Protein AF-A0AB38N114-F1 (afdb_monomer_lite)

pLDDT: mean 76.47, std 21.57, range [22.47, 98.81]

Radius of gyration: 36.11 Å; chains: 1; bounding box: 114×87×102 Å

InterPro domains:
  IPR003358 tRNA (guanine-N-7) methyltransferase, Trmb type [PF02390] (79-264)
  IPR003358 tRNA (guanine-N-7) methyltransferase, Trmb type [PS51625] (33-274)
  IPR003358 tRNA (guanine-N-7) methyltransferase, Trmb type [TIGR00091] (65-265)
  IPR011009 Protein kinase-like domain superfamily [SSF56112] (284-486)
  IPR025763 tRNA (guanine-N-7) methyltransferase catalytic subunit Trm8, eukaryote [MF_03055] (30-279)
  IPR029055 Nucleophile aminohydrolases, N-terminal [SSF56235] (538-1073)
  IPR029063 S-adenosyl-L-methionine-dependent methyltransferase superfamily [G3DSA:3.40.50.150] (59-272)
  IPR029063 S-adenosyl-L-methionine-dependent methyltransferase superfamily [SSF53335] (67-244)
  IPR043137 Gamma-glutamyltranspeptidase, small subunit, C-terminal domain [G3DSA:3.60.20.40] (862-1073)
  IPR043138 Gamma-glutamyltranspeptidase, large subunit [G3DSA:1.10.246.130] (760-859)
  IPR052896 Gamma-glutamyltransferase-like enzyme [PTHR43881] (535-1073)

Sequence (1075 aa):
MPPKRDAEEAALDNNNDTQKEASSLNKFGLPKKKFYRQRAHANPFSDHQLDVPLHPHHKDWAAHFPAYADELKSRTKGVEMADVGCGFGGLIVSLAPRFPNTLMLGMEIRPQVTQYVHDRITGLRNLAEKGETEMPAKLESQADGKGGYQNASVIRANAMKFLPNFFEKGQLKKIFFLFPDPHFKARKHKARIITQTLLSEYAYVLAPNAMLFNITDVPDLFSWMQMHLEKHPLFERIPDEELSEEDQVALSCVKSETEEGKKSSASSPVHITPKVIHIFPMTMSAVFLVELNQSKKAIVKLYDRRTAFSLRKTMIREIKTSNNKTREHDYRRFIETGFADTLNSTTYAGTSGEDEVFIHRACINLFNTELGAYEKLKILQGSSIPILYGVVTLRISETSQTRQRYFDIPGLMLEYVEGYNLLDASLFVQKEEVKRLTFESTRVLAQIGALGVHNRKPHPSQILIRHERPVFLDFAISRLRDDFESQEEWYDKTKSAEGTLESVLAEILARDEEMFNDDVTRTPVAKSFKDIRKYIPPLASQAGVKVLDMGGNAVDAAIAVSAALNVTEPCSTGIGGDMFLLYYSASDKKVHGLNGSGRSPSALTLEKAREIGLDGTEIPFDNINAVTVPGAPAGWCDAYDAFSSKKVSLKQVLEPAIRLARNGYPVHQITAEQWSRSEELIKNASPNAEEMLLDGRAPKEGEILYMPTLAQTFEEVAEHGKKGFYEGRIANEIVKLVQSRGGLLTLEDLSSHTSTFVEPMKYTYADEYVVHECPPNGQGLTALIALGILESCEKLEYLHFLIESLRLAFADTRYYVCDPSKTNFDFKQLLEREYLDSRARLIKKDAISKVRHGSPANSSDTVYFTVADEEGNVASFINSNYAGFGTGAVPKGCGFTLQNRGSNFTLEDNHPNVLDGNKRPYHTIIPAICTKKSTNELFMSWSVMGSFNQPQGQVQTLLNVLRGFTPQEALDAPRFCIGAKKPSKIVPHNTPILSKEAELESSLADSEINSEVNIEEGVNENTIKQLRKMGHDVRISRGLQREICGRGQIIKKTSKDVWSAGSDMRADGCAIAQI

Secondary structure (DSSP, 8-state):
-------------TTHHHHHHHHHB-TTSPBPGGGS---S---TTS-------SSGGG---TTT-GGGHHHHHTTS--EEEEEET-TTTHHHHHHTTTSTTSEEEEEES-HHHHHHHHHHHHHHHHHHHTT---SSS-----TTS--TTTTEEEEE--HHHHHHHHS-TT-EEEEEE-PPPS---GGGGGG-S--HHHHHHHHHHEEEEEEEEEEES-HHHHHHHHHHHHHSTTEEE--GGGS-HHHHHHHHHHHHHSHHHHHTTSS--EEE-EEE---PPP-SSEEEEEEEETTEEEEEEE--TTTHHHHHHHHHHHHTTS--THHHHHHHHHHTT--SS---TTS-----THHHHHHHHHHHHHHHHHHHHHHHTGGGBTTTB--EEEEEEEEEEEEETTEEEEEEEEEEEEE----EETTGGGGTS-HHHHHHHHHHHHHHHHHHHHTTEEESS--GGGEEE-SSS--EE--TTEEEPPTT--HHHHHHHHHHHHHHHHHHHHHHHHHTTS---------------TT--S----HHHHHHHHHHHTT--HHHHHHHHHHHHHHH-TTT--TTSEEEEEEEETTTTEEEEEEEPPPPPTT--HHHHHHTT--SSB--TTSGGG-PPP-HHHHHHHHHHHH--SSS-HHHHHHHHHHHHHH-EEPPHHHHHHHHHTHHHHHHH-TTGGGGSBTTBPPPTTPEE--HHHHHHHHHHHHHTHHHHHSHHHHHHHHHHHHHTT----HHHHHT---EEEPPEEEEETTTEEEEE--TTBTTHHHHHHHHHHTT-SSS-HHHHHHHHHHHHHHHHHHH-S-GGG----GGGGGSHHHHHHHHTT--SS--S--SS---------EEEEEE-TTS-EEEEEEE-SSTTTT----TTT--PPP-GGGGSB-STT-TTB--TT----B----EEEEETTT--EEEEEEEESGGGHHHHHHHHHHHHHTT--HHHHHHS--EEE-----S----S--PPPPTHHHHHSSSS------EEEEETTS-HHHHHHHHHTT-EEEEE-GGGGGGG-EEEEEEEEETTEEEEEE-TTSS-------

Structure (mmCIF, N/CA/C/O backbone):
data_AF-A0AB38N114-F1
#
_entry.id   AF-A0AB38N114-F1
#
loop_
_atom_site.group_PDB
_atom_site.id
_atom_site.type_symbol
_atom_site.label_atom_id
_atom_site.label_alt_id
_atom_site.label_comp_id
_atom_site.label_asym_id
_atom_site.label_entity_id
_atom_site.label_seq_id
_atom_site.pdbx_PDB_ins_code
_atom_site.Cartn_x
_atom_site.Cartn_y
_atom_site.Cartn_z
_atom_site.occupancy
_atom_site.B_iso_or_equiv
_atom_site.auth_seq_id
_atom_site.auth_comp_id
_atom_site.auth_asym_id
_atom_site.auth_atom_id
_atom_site.pdbx_PDB_model_num
ATOM 1 N N . MET A 1 1 ? -58.532 -4.132 -8.357 1.00 24.00 1 MET A N 1
ATOM 2 C CA . MET A 1 1 ? -58.916 -4.812 -9.613 1.00 24.00 1 MET A CA 1
ATOM 3 C C . MET A 1 1 ? -57.777 -4.676 -10.612 1.00 24.00 1 MET A C 1
ATOM 5 O O . MET A 1 1 ? -57.032 -3.711 -10.510 1.00 24.00 1 MET A O 1
ATOM 9 N N . PRO A 1 2 ? -57.574 -5.696 -11.447 1.00 27.75 2 PRO A N 1
ATOM 10 C CA . PRO A 1 2 ? -56.309 -6.419 -11.512 1.00 27.75 2 PRO A CA 1
ATOM 11 C C . PRO A 1 2 ? -55.810 -6.508 -12.985 1.00 27.75 2 PRO A C 1
ATOM 13 O O . PRO A 1 2 ? -56.364 -5.826 -13.846 1.00 27.75 2 PRO A O 1
ATOM 16 N N . PRO A 1 3 ? -54.752 -7.286 -13.281 1.00 58.31 3 PRO A N 1
ATOM 17 C CA . PRO A 1 3 ? -54.044 -7.325 -14.562 1.00 58.31 3 PRO A CA 1
ATOM 18 C C . PRO A 1 3 ? -54.649 -8.363 -15.524 1.00 58.31 3 PRO A C 1
ATOM 20 O O . PRO A 1 3 ? -55.499 -9.147 -15.101 1.00 58.31 3 PRO A O 1
ATOM 23 N N . LYS A 1 4 ? -54.157 -8.408 -16.775 1.00 29.84 4 LYS A N 1
ATOM 24 C CA . LYS A 1 4 ? -53.989 -9.589 -17.667 1.00 29.84 4 LYS A CA 1
ATOM 25 C C . LYS A 1 4 ? -53.618 -9.089 -19.077 1.00 29.84 4 LYS A C 1
ATOM 27 O O . LYS A 1 4 ? -54.271 -8.183 -19.569 1.00 29.84 4 LYS A O 1
ATOM 32 N N . ARG A 1 5 ? -52.460 -9.450 -19.636 1.00 28.80 5 ARG A N 1
ATOM 33 C CA . ARG A 1 5 ? -51.984 -10.757 -20.148 1.00 28.80 5 ARG A CA 1
ATOM 34 C C . ARG A 1 5 ? -52.236 -10.888 -21.652 1.00 28.80 5 ARG A C 1
ATOM 36 O O . ARG A 1 5 ? -53.380 -10.872 -22.079 1.00 28.80 5 ARG A O 1
ATOM 43 N N . ASP A 1 6 ? -51.113 -11.129 -22.319 1.00 30.61 6 ASP A N 1
ATOM 44 C CA . ASP A 1 6 ? -50.868 -12.171 -23.312 1.00 30.61 6 ASP A CA 1
ATOM 45 C C . ASP A 1 6 ? -51.424 -12.044 -24.734 1.00 30.61 6 ASP A C 1
ATOM 47 O O . ASP A 1 6 ? -52.612 -11.860 -24.965 1.00 30.61 6 ASP A O 1
ATOM 51 N N . ALA A 1 7 ? -50.483 -12.341 -25.636 1.00 25.73 7 ALA A N 1
ATOM 52 C CA . ALA A 1 7 ? -50.637 -12.984 -26.933 1.00 25.73 7 ALA A CA 1
ATOM 53 C C . ALA A 1 7 ? -51.236 -12.153 -28.073 1.00 25.73 7 ALA A C 1
ATOM 55 O O . ALA A 1 7 ? -52.444 -12.027 -28.205 1.00 25.73 7 ALA A O 1
ATOM 56 N N . GLU A 1 8 ? -50.360 -11.760 -28.999 1.00 27.73 8 GLU A N 1
ATOM 57 C CA . GLU A 1 8 ? -50.497 -12.266 -30.366 1.00 27.73 8 GLU A CA 1
ATOM 58 C C . GLU A 1 8 ? -49.109 -12.476 -30.994 1.00 27.73 8 GLU A C 1
ATOM 60 O O . GLU A 1 8 ? -48.331 -11.553 -31.236 1.00 27.73 8 GLU A O 1
ATOM 65 N N . GLU A 1 9 ? -48.794 -13.757 -31.156 1.00 29.95 9 GLU A N 1
ATOM 66 C CA . GLU A 1 9 ? -47.800 -14.314 -32.062 1.00 29.95 9 GLU A CA 1
ATOM 67 C C . GLU A 1 9 ? -48.211 -14.071 -33.522 1.00 29.95 9 GLU A C 1
ATOM 69 O O . GLU A 1 9 ? -49.387 -14.135 -33.859 1.00 29.95 9 GLU A O 1
ATOM 74 N N . ALA A 1 10 ? -47.191 -13.943 -34.375 1.00 28.83 10 ALA A N 1
ATOM 75 C CA . ALA A 1 10 ? -47.166 -14.374 -35.775 1.00 28.83 10 ALA A CA 1
ATOM 76 C C . ALA A 1 10 ? -48.145 -13.729 -36.783 1.00 28.83 10 ALA A C 1
ATOM 78 O O . ALA A 1 10 ? -49.294 -14.129 -36.906 1.00 28.83 10 ALA A O 1
ATOM 79 N N . ALA A 1 11 ? -47.604 -12.883 -37.670 1.00 25.59 11 ALA A N 1
ATOM 80 C CA . ALA A 1 11 ? -47.556 -13.156 -39.115 1.00 25.59 11 ALA A CA 1
ATOM 81 C C . ALA A 1 11 ? -46.899 -11.988 -39.875 1.00 25.59 11 ALA A C 1
ATOM 83 O O . ALA A 1 11 ? -47.382 -10.864 -39.853 1.00 25.59 11 ALA A O 1
ATOM 84 N N . LEU A 1 12 ? -45.783 -12.306 -40.538 1.00 33.16 12 LEU A N 1
ATOM 85 C CA . LEU A 1 12 ? -45.335 -11.799 -41.840 1.00 33.16 12 LEU A CA 1
ATOM 86 C C . LEU A 1 12 ? -45.860 -10.428 -42.301 1.00 33.16 12 LEU A C 1
ATOM 88 O O . LEU A 1 12 ? -46.968 -10.326 -42.818 1.00 33.16 12 LEU A O 1
ATOM 92 N N . ASP A 1 13 ? -44.952 -9.452 -42.354 1.00 29.91 13 ASP A N 1
ATOM 93 C CA . ASP A 1 13 ? -44.857 -8.625 -43.559 1.00 29.91 13 ASP A CA 1
ATOM 94 C C . ASP A 1 13 ? -43.386 -8.309 -43.889 1.00 29.91 13 ASP A C 1
ATOM 96 O O . ASP A 1 13 ? -42.882 -7.197 -43.731 1.00 29.91 13 ASP A O 1
ATOM 100 N N . ASN A 1 14 ? -42.676 -9.343 -44.362 1.00 33.91 14 ASN A N 1
ATOM 101 C CA . ASN A 1 14 ? -41.291 -9.304 -44.866 1.00 33.91 14 ASN A CA 1
ATOM 102 C C . ASN A 1 14 ? -41.121 -8.485 -46.170 1.00 33.91 14 ASN A C 1
ATOM 104 O O . ASN A 1 14 ? -40.111 -8.619 -46.856 1.00 33.91 14 ASN A O 1
ATOM 108 N N . ASN A 1 15 ? -42.089 -7.635 -46.524 1.00 33.19 15 ASN A N 1
ATOM 109 C CA . ASN A 1 15 ? -42.036 -6.788 -47.717 1.00 33.19 15 ASN A CA 1
ATOM 110 C C . ASN A 1 15 ? -41.808 -5.295 -47.421 1.00 33.19 15 ASN A C 1
ATOM 112 O O . ASN A 1 15 ? -41.497 -4.547 -48.349 1.00 33.19 15 ASN A O 1
ATOM 116 N N . ASN A 1 16 ? -41.923 -4.838 -46.163 1.00 33.78 16 ASN A N 1
ATOM 117 C CA . ASN A 1 16 ? -41.771 -3.412 -45.831 1.00 33.78 16 ASN A CA 1
ATOM 118 C C . ASN A 1 16 ? -40.340 -2.992 -45.438 1.00 33.78 16 ASN A C 1
ATOM 120 O O . ASN A 1 16 ? -39.956 -1.851 -45.712 1.00 33.78 16 ASN A O 1
ATOM 124 N N . ASP A 1 17 ? -39.527 -3.883 -44.860 1.00 40.41 17 ASP A N 1
ATOM 125 C CA . ASP A 1 17 ? -38.123 -3.565 -44.541 1.00 40.41 17 ASP A CA 1
ATOM 126 C C . ASP A 1 17 ? -37.229 -3.572 -45.787 1.00 40.41 17 ASP A C 1
ATOM 128 O O . ASP A 1 17 ? -36.415 -2.667 -45.962 1.00 40.41 17 ASP A O 1
ATOM 132 N N . THR A 1 18 ? -37.489 -4.463 -46.744 1.00 40.41 18 THR A N 1
ATOM 133 C CA . THR A 1 18 ? -36.823 -4.478 -48.058 1.00 40.41 18 THR A CA 1
ATOM 134 C C . THR A 1 18 ? -37.136 -3.227 -48.886 1.00 40.41 18 THR A C 1
ATOM 136 O O . THR A 1 18 ? -36.264 -2.721 -49.594 1.00 40.41 18 THR A O 1
ATOM 139 N N . GLN A 1 19 ? -38.345 -2.656 -48.772 1.00 39.53 19 GLN A N 1
ATOM 140 C CA . GLN A 1 19 ? -38.681 -1.381 -49.426 1.00 39.53 19 GLN A CA 1
ATOM 141 C C . GLN A 1 19 ? -38.038 -0.165 -48.737 1.00 39.53 19 GLN A C 1
ATOM 143 O O . GLN A 1 19 ? -37.604 0.770 -49.422 1.00 39.53 19 GLN A O 1
ATOM 148 N N . LYS A 1 20 ? -37.920 -0.166 -47.401 1.00 46.00 20 LYS A N 1
ATOM 149 C CA . LYS A 1 20 ? -37.184 0.875 -46.661 1.00 46.00 20 LYS A CA 1
ATOM 150 C C . LYS A 1 20 ? -35.683 0.832 -46.954 1.00 46.00 20 LYS A C 1
ATOM 152 O O . LYS A 1 20 ? -35.112 1.896 -47.211 1.00 46.00 20 LYS A O 1
ATOM 157 N N . GLU A 1 21 ? -35.079 -0.355 -46.995 1.00 51.69 21 GLU A N 1
ATOM 158 C CA . GLU A 1 21 ? -33.674 -0.569 -47.369 1.00 51.69 21 GLU A CA 1
ATOM 159 C C . GLU A 1 21 ? -33.397 -0.167 -48.825 1.00 51.69 21 GLU A C 1
ATOM 161 O O . GLU A 1 21 ? -32.467 0.593 -49.083 1.00 51.69 21 GLU A O 1
ATOM 166 N N . ALA A 1 22 ? -34.255 -0.533 -49.783 1.00 50.78 22 ALA A N 1
ATOM 167 C CA . ALA A 1 22 ? -34.093 -0.095 -51.174 1.00 50.78 22 ALA A CA 1
ATOM 168 C C . ALA A 1 22 ? -34.210 1.439 -51.336 1.00 50.78 22 ALA A C 1
ATOM 170 O O . ALA A 1 22 ? -33.547 2.042 -52.183 1.00 50.78 22 ALA A O 1
ATOM 171 N N . SER A 1 23 ? -35.017 2.110 -50.500 1.00 58.22 23 SER A N 1
ATOM 172 C CA . SER A 1 23 ? -35.174 3.574 -50.534 1.00 58.22 23 SER A CA 1
ATOM 173 C C . SER A 1 23 ? -33.950 4.339 -49.997 1.00 58.22 23 SER A C 1
ATOM 175 O O . SER A 1 23 ? -33.686 5.482 -50.427 1.00 58.22 23 SER A O 1
ATOM 177 N N . SER A 1 24 ? -33.192 3.711 -49.085 1.00 62.75 24 SER A N 1
ATOM 178 C CA . SER A 1 24 ? -32.026 4.289 -48.408 1.00 62.75 24 SER A CA 1
ATOM 179 C C . SER A 1 24 ? -30.763 4.278 -49.274 1.00 62.75 24 SER A C 1
ATOM 181 O O . SER A 1 24 ? -29.892 5.137 -49.095 1.00 62.75 24 SER A O 1
ATOM 183 N N . LEU A 1 25 ? -30.725 3.410 -50.288 1.00 73.31 25 LEU A N 1
ATOM 184 C CA . LEU A 1 25 ? -29.631 3.254 -51.243 1.00 73.31 25 LEU A CA 1
ATOM 185 C C . LEU A 1 25 ? -29.839 4.090 -52.520 1.00 73.31 25 LEU A C 1
ATOM 187 O O . LEU A 1 25 ? -30.961 4.401 -52.930 1.00 73.31 25 LEU A O 1
ATOM 191 N N . ASN A 1 26 ? -28.754 4.543 -53.145 1.00 75.31 26 ASN A N 1
ATOM 192 C CA . ASN A 1 26 ? -28.772 5.224 -54.441 1.00 75.31 26 ASN A CA 1
ATOM 193 C C . ASN A 1 26 ? -28.866 4.218 -55.603 1.00 75.31 26 ASN A C 1
ATOM 195 O O . ASN A 1 26 ? -28.907 3.013 -55.383 1.00 75.31 26 ASN A O 1
ATOM 199 N N . LYS A 1 27 ? -28.906 4.714 -56.847 1.00 65.38 27 LYS A N 1
ATOM 200 C CA . LYS A 1 27 ? -29.029 3.869 -58.051 1.00 65.38 27 LYS A CA 1
ATOM 201 C C . LYS A 1 27 ? -27.899 2.839 -58.235 1.00 65.38 27 LYS A C 1
ATOM 203 O O . LYS A 1 27 ? -28.045 1.952 -59.057 1.00 65.38 27 LYS A O 1
ATOM 208 N N . PHE A 1 28 ? -26.812 2.970 -57.474 1.00 66.19 28 PHE A N 1
ATOM 209 C CA . PHE A 1 28 ? -25.659 2.071 -57.456 1.00 66.19 28 PHE A CA 1
ATOM 210 C C . PHE A 1 28 ? -25.609 1.209 -56.179 1.00 66.19 28 PHE A C 1
ATOM 212 O O . PHE A 1 28 ? -24.581 0.626 -55.869 1.00 66.19 28 PHE A O 1
ATOM 219 N N . GLY A 1 29 ? -26.673 1.181 -55.367 1.00 69.75 29 GLY A N 1
ATOM 220 C CA . GLY A 1 29 ? -26.694 0.407 -54.122 1.00 69.75 29 GLY A CA 1
ATOM 221 C C . GLY A 1 29 ? -25.868 0.998 -52.969 1.00 69.75 29 GLY A C 1
ATOM 222 O O . GLY A 1 29 ? -25.622 0.300 -51.993 1.00 69.75 29 GLY A O 1
ATOM 223 N N . LEU A 1 30 ? -25.441 2.269 -53.039 1.00 83.12 30 LEU A N 1
ATOM 224 C CA . LEU A 1 30 ? -24.680 2.943 -51.969 1.00 83.12 30 LEU A CA 1
ATOM 225 C C . LEU A 1 30 ? -25.596 3.746 -51.026 1.00 83.12 30 LEU A C 1
ATOM 227 O O . LEU A 1 30 ? -26.562 4.350 -51.502 1.00 83.12 30 LEU A O 1
ATOM 231 N N . PRO A 1 31 ? -25.282 3.866 -49.722 1.00 86.62 31 PRO A N 1
ATOM 232 C CA . PRO A 1 31 ? -26.124 4.586 -48.763 1.00 86.62 31 PRO A CA 1
ATOM 233 C C . PRO A 1 31 ? -26.265 6.077 -49.111 1.00 86.62 31 PRO A C 1
ATOM 235 O O . PRO A 1 31 ? -25.311 6.749 -49.512 1.00 86.62 31 PRO A O 1
ATOM 238 N N . LYS A 1 32 ? -27.464 6.648 -48.930 1.00 83.00 32 LYS A N 1
ATOM 239 C CA . LYS A 1 32 ? -27.718 8.093 -49.092 1.00 83.00 32 LYS A CA 1
ATOM 240 C C . LYS A 1 32 ? -27.540 8.827 -47.758 1.00 83.00 32 LYS A C 1
ATOM 242 O O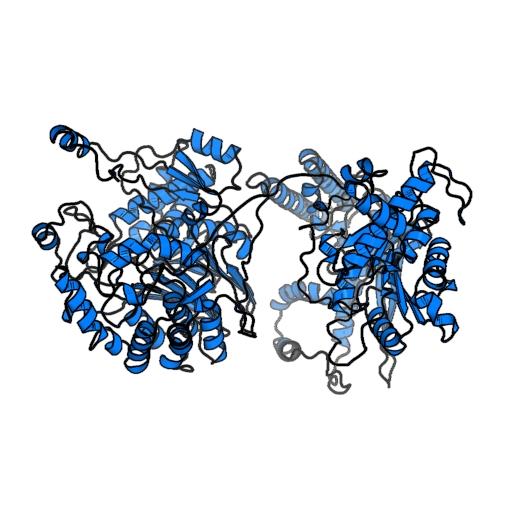 . LYS A 1 32 ? -28.288 8.578 -46.812 1.00 83.00 32 LYS A O 1
ATOM 247 N N . LYS A 1 33 ? -26.670 9.854 -47.720 1.00 81.56 33 LYS A N 1
ATOM 248 C CA . LYS A 1 33 ? -26.394 10.697 -46.525 1.00 81.56 33 LYS A CA 1
ATOM 249 C C . LYS A 1 33 ? -27.652 11.168 -45.773 1.00 81.56 33 LYS A C 1
ATOM 251 O O . LYS A 1 33 ? -27.628 11.313 -44.554 1.00 81.56 33 LYS A O 1
ATOM 256 N N . LYS A 1 34 ? -28.765 11.423 -46.481 1.00 80.56 34 LYS A N 1
ATOM 257 C CA . LYS A 1 34 ? -30.013 11.948 -45.894 1.00 80.56 34 LYS A CA 1
ATOM 258 C C . LYS A 1 34 ? -30.632 11.051 -44.808 1.00 80.56 34 LYS A C 1
ATOM 260 O O . LYS A 1 34 ? -31.385 11.580 -43.999 1.00 80.56 34 LYS A O 1
ATOM 265 N N . PHE A 1 35 ? -30.297 9.759 -44.777 1.00 82.62 35 PHE A N 1
ATOM 266 C CA . PHE A 1 35 ? -30.821 8.790 -43.805 1.00 82.62 35 PHE A CA 1
ATOM 267 C C . PHE A 1 35 ? -29.918 8.567 -42.579 1.00 82.62 35 PHE A C 1
ATOM 269 O O . PHE A 1 35 ? -30.329 7.891 -41.647 1.00 82.62 35 PHE A O 1
ATOM 276 N N . TYR A 1 36 ? -28.734 9.190 -42.535 1.00 82.31 36 TYR A N 1
ATOM 277 C CA . TYR A 1 36 ? -27.725 9.006 -41.477 1.00 82.31 36 TYR A CA 1
ATOM 278 C C . TYR A 1 36 ? -27.403 10.335 -40.763 1.00 82.31 36 TYR A C 1
ATOM 280 O O . TYR A 1 36 ? -26.258 10.639 -40.421 1.00 82.31 36 TYR A O 1
ATOM 288 N N . ARG A 1 37 ? -28.413 11.204 -40.615 1.00 71.44 37 ARG A N 1
ATOM 289 C CA . ARG A 1 37 ? -28.245 12.576 -40.111 1.00 71.44 37 ARG A CA 1
ATOM 290 C C . ARG A 1 37 ? -28.071 12.618 -38.591 1.00 71.44 37 ARG A C 1
ATOM 292 O O . ARG A 1 37 ? -29.045 12.529 -37.851 1.00 71.44 37 ARG A O 1
ATOM 299 N N . GLN A 1 38 ? -26.863 12.955 -38.147 1.00 77.25 38 GLN A N 1
ATOM 300 C CA . GLN A 1 38 ? -26.552 13.274 -36.753 1.00 77.25 38 GLN A CA 1
ATOM 301 C C . GLN A 1 38 ? -26.048 14.718 -36.611 1.00 77.25 38 GLN A C 1
ATOM 303 O O . GLN A 1 38 ? -25.471 15.278 -37.545 1.00 77.25 38 GLN A O 1
ATOM 308 N N . ARG A 1 39 ? -26.252 15.345 -35.439 1.00 68.44 39 ARG A N 1
ATOM 309 C CA . ARG A 1 39 ? -25.699 16.684 -35.153 1.00 68.44 39 ARG A CA 1
ATOM 310 C C . ARG A 1 39 ? -24.184 16.686 -35.385 1.00 68.44 39 ARG A C 1
ATOM 312 O O . ARG A 1 39 ? -23.488 15.790 -34.918 1.00 68.44 39 ARG A O 1
ATOM 319 N N . ALA A 1 40 ? -23.688 17.718 -36.071 1.00 58.91 40 ALA A N 1
ATOM 320 C CA . ALA A 1 40 ? -22.271 17.864 -36.418 1.00 58.91 40 ALA A CA 1
ATOM 321 C C . ALA A 1 40 ? -21.351 17.941 -35.190 1.00 58.91 40 ALA A C 1
ATOM 323 O O . ALA A 1 40 ? -20.167 17.653 -35.278 1.00 58.91 40 ALA A O 1
ATOM 324 N N . HIS A 1 41 ? -21.904 18.312 -34.036 1.00 64.44 41 HIS A N 1
ATOM 325 C CA . HIS A 1 41 ? -21.154 18.552 -32.818 1.00 64.44 41 HIS A CA 1
ATOM 326 C C . HIS A 1 41 ? -21.398 17.432 -31.807 1.00 64.44 41 HIS A C 1
ATOM 328 O O . HIS A 1 41 ? -22.512 17.279 -31.299 1.00 64.44 41 HIS A O 1
ATOM 334 N N . ALA A 1 42 ? -20.342 16.689 -31.493 1.00 63.50 42 ALA A N 1
ATOM 335 C CA . ALA A 1 42 ? -20.298 15.735 -30.396 1.00 63.50 42 ALA A CA 1
ATOM 336 C C . ALA A 1 42 ? -19.244 16.195 -29.380 1.00 63.50 42 ALA A C 1
ATOM 338 O O . ALA A 1 42 ? -18.236 16.797 -29.742 1.00 63.50 42 ALA A O 1
ATOM 339 N N . ASN A 1 43 ? -19.521 15.995 -28.094 1.00 69.00 43 ASN A N 1
ATOM 340 C CA . ASN A 1 43 ? -18.592 16.360 -27.032 1.00 69.00 43 ASN A CA 1
ATOM 341 C C . ASN A 1 43 ? -17.529 15.253 -26.914 1.00 69.00 43 ASN A C 1
ATOM 343 O O . ASN A 1 43 ? -17.896 14.147 -26.521 1.00 69.00 43 ASN A O 1
ATOM 347 N N . PRO A 1 44 ? -16.237 15.519 -27.185 1.00 62.81 44 PRO A N 1
ATOM 348 C CA . PRO A 1 44 ? -15.192 14.496 -27.097 1.00 62.81 44 PRO A CA 1
ATOM 349 C C . PRO A 1 44 ? -14.979 13.988 -25.662 1.00 62.81 44 PRO A C 1
ATOM 351 O O . PRO A 1 44 ? -14.363 12.948 -25.452 1.00 62.81 44 PRO A O 1
ATOM 354 N N . PHE A 1 45 ? -15.511 14.682 -24.653 1.00 61.78 45 PHE A N 1
ATOM 355 C CA . PHE A 1 45 ? -15.475 14.229 -23.263 1.00 61.78 45 PHE A CA 1
ATOM 356 C C . PHE A 1 45 ? -16.699 13.431 -22.833 1.00 61.78 45 PHE A C 1
ATOM 358 O O . PHE A 1 45 ? -16.686 12.891 -21.729 1.00 61.78 45 PHE A O 1
ATOM 365 N N . SER A 1 46 ? -17.741 13.351 -23.664 1.00 62.09 46 SER A N 1
ATOM 366 C CA . SER A 1 46 ? -18.913 12.541 -23.347 1.00 62.09 46 SER A CA 1
ATOM 367 C C . SER A 1 46 ? -18.538 11.067 -23.255 1.00 62.09 46 SER A C 1
ATOM 369 O O . SER A 1 46 ? -17.738 10.563 -24.044 1.00 62.09 46 SER A O 1
ATOM 371 N N . ASP A 1 47 ? -19.125 10.399 -22.266 1.00 53.03 47 ASP A N 1
ATOM 372 C CA . ASP A 1 47 ? -18.886 8.989 -22.004 1.00 53.03 47 ASP A CA 1
ATOM 373 C C . ASP A 1 47 ? -19.716 8.161 -22.986 1.00 53.03 47 ASP A C 1
ATOM 375 O O . ASP A 1 47 ? -20.924 7.960 -22.842 1.00 53.03 47 ASP A O 1
ATOM 379 N N . HIS A 1 48 ? -19.086 7.821 -24.100 1.00 58.41 48 HIS A N 1
ATOM 380 C CA . HIS A 1 48 ? -19.650 6.955 -25.114 1.00 58.41 48 HIS A CA 1
ATOM 381 C C . HIS A 1 48 ? -19.187 5.530 -24.807 1.00 58.41 48 HIS A C 1
ATOM 383 O O . HIS A 1 48 ? -17.998 5.326 -24.599 1.00 58.41 48 HIS A O 1
ATOM 389 N N . GLN A 1 49 ? -20.090 4.543 -24.833 1.00 62.84 49 GLN A N 1
ATOM 390 C CA . GLN A 1 49 ? -19.682 3.137 -24.938 1.00 62.84 49 GLN A CA 1
ATOM 391 C C . GLN A 1 49 ? -18.945 2.967 -26.279 1.00 62.84 49 GLN A C 1
ATOM 393 O O . GLN A 1 49 ? -19.582 2.927 -27.337 1.00 62.84 49 GLN A O 1
ATOM 398 N N . LEU A 1 50 ? -17.612 3.010 -26.233 1.00 74.19 50 LEU A N 1
ATOM 399 C CA . LEU A 1 50 ? -16.695 2.836 -27.357 1.00 74.19 50 LEU A CA 1
ATOM 400 C C . LEU A 1 50 ? -15.966 1.508 -27.167 1.00 74.19 50 LEU A C 1
ATOM 402 O O . LEU A 1 50 ? -15.546 1.192 -26.058 1.00 74.19 50 LEU A O 1
ATOM 406 N N . ASP A 1 51 ? -15.810 0.759 -28.251 1.00 75.75 51 ASP A N 1
ATOM 407 C CA . ASP A 1 51 ? -15.026 -0.473 -28.278 1.00 75.75 51 ASP A CA 1
ATOM 408 C C . ASP A 1 51 ? -13.533 -0.118 -28.375 1.00 75.75 51 ASP A C 1
ATOM 410 O O . ASP A 1 51 ? -13.001 0.123 -29.465 1.00 75.75 51 ASP A O 1
ATOM 414 N N . VAL A 1 52 ? -12.892 0.037 -27.213 1.00 75.06 52 VAL A N 1
ATOM 415 C CA . VAL A 1 52 ? -11.488 0.443 -27.089 1.00 75.06 52 VAL A CA 1
ATOM 416 C C . VAL A 1 52 ? -10.646 -0.773 -26.686 1.00 75.06 52 VAL A C 1
ATOM 418 O O . VAL A 1 52 ? -10.895 -1.350 -25.628 1.00 75.06 52 VAL A O 1
ATOM 421 N N . PRO A 1 53 ? -9.639 -1.160 -27.485 1.00 70.81 53 PRO A N 1
ATOM 422 C CA . PRO A 1 53 ? -8.728 -2.246 -27.139 1.00 70.81 53 PRO A CA 1
ATOM 423 C C . PRO A 1 53 ? -7.836 -1.860 -25.945 1.00 70.81 53 PRO A C 1
ATOM 425 O O . PRO A 1 53 ? -7.469 -0.700 -25.767 1.00 70.81 53 PRO A O 1
ATOM 428 N N . LEU A 1 54 ? -7.440 -2.836 -25.125 1.00 49.53 54 LEU A N 1
ATOM 429 C CA . LEU A 1 54 ? -6.554 -2.580 -23.976 1.00 49.53 54 LEU A CA 1
ATOM 430 C C . LEU A 1 54 ? -5.123 -2.196 -24.409 1.00 49.53 54 LEU A C 1
ATOM 432 O O . LEU A 1 54 ? -4.462 -1.424 -23.726 1.00 49.53 54 LEU A O 1
ATOM 436 N N . HIS A 1 55 ? -4.672 -2.704 -25.558 1.00 62.31 55 HIS A N 1
ATOM 437 C CA . HIS A 1 55 ? -3.379 -2.428 -26.196 1.00 62.31 55 HIS A CA 1
ATOM 438 C C . HIS A 1 55 ? -3.555 -2.565 -27.723 1.00 62.31 55 HIS A C 1
ATOM 440 O O . HIS A 1 55 ? -4.426 -3.346 -28.122 1.00 62.31 55 HIS A O 1
ATOM 446 N N . PRO A 1 56 ? -2.741 -1.919 -28.586 1.00 77.81 56 PRO A N 1
ATOM 447 C CA . PRO A 1 56 ? -2.841 -2.068 -30.048 1.00 77.81 56 PRO A CA 1
ATOM 448 C C . PRO A 1 56 ? -2.903 -3.526 -30.523 1.00 77.81 56 PRO A C 1
ATOM 450 O O . PRO A 1 56 ? -3.671 -3.876 -31.414 1.00 77.81 56 PRO A O 1
ATOM 453 N N . HIS A 1 57 ? -2.174 -4.402 -29.831 1.00 73.94 57 HIS A N 1
ATOM 454 C CA . HIS A 1 57 ? -2.138 -5.852 -30.040 1.00 73.94 57 HIS A CA 1
ATOM 455 C C . HIS A 1 57 ? -3.470 -6.591 -29.831 1.00 73.94 57 HIS A C 1
ATOM 457 O O . HIS A 1 57 ? -3.625 -7.700 -30.336 1.00 73.94 57 HIS A O 1
ATOM 463 N N . HIS A 1 58 ? -4.406 -6.005 -29.084 1.00 75.81 58 HIS A N 1
ATOM 464 C CA . HIS A 1 58 ? -5.733 -6.564 -28.829 1.00 75.81 58 HIS A CA 1
ATOM 465 C C . HIS A 1 58 ? -6.781 -6.086 -29.840 1.00 75.81 58 HIS A C 1
ATOM 467 O O . HIS A 1 58 ? -7.922 -6.546 -29.791 1.00 75.81 58 HIS A O 1
ATOM 473 N N . LYS A 1 59 ? -6.434 -5.168 -30.754 1.00 85.19 59 LYS A N 1
ATOM 474 C CA . LYS A 1 59 ? -7.354 -4.766 -31.817 1.00 85.19 59 LYS A CA 1
ATOM 475 C C . LYS A 1 59 ? -7.272 -5.751 -32.978 1.00 85.19 59 LYS A C 1
ATOM 477 O O . LYS A 1 59 ? -6.276 -5.794 -33.695 1.00 85.19 59 LYS A O 1
ATOM 482 N N . ASP A 1 60 ? -8.347 -6.505 -33.198 1.00 87.12 60 ASP A N 1
ATOM 483 C CA . ASP A 1 60 ? -8.467 -7.349 -34.387 1.00 87.12 60 ASP A CA 1
ATOM 484 C C . ASP A 1 60 ? -8.767 -6.495 -35.628 1.00 87.12 60 ASP A C 1
ATOM 486 O O . ASP A 1 60 ? -9.908 -6.106 -35.898 1.00 87.12 60 ASP A O 1
ATOM 490 N N . TRP A 1 61 ? -7.721 -6.179 -36.390 1.00 91.75 61 TRP A N 1
ATOM 491 C CA . TRP A 1 61 ? -7.848 -5.465 -37.658 1.00 91.75 61 TRP A CA 1
ATOM 492 C C . TRP A 1 61 ? -8.308 -6.362 -38.815 1.00 91.75 61 TRP A C 1
ATOM 494 O O . TRP A 1 61 ? -8.799 -5.834 -39.815 1.00 91.75 61 TRP A O 1
ATOM 504 N N . ALA A 1 62 ? -8.204 -7.692 -38.708 1.00 88.38 62 ALA A N 1
ATOM 505 C CA . ALA A 1 62 ? -8.533 -8.604 -39.806 1.00 88.38 62 ALA A CA 1
ATOM 506 C C . ALA A 1 62 ? -10.024 -8.538 -40.175 1.00 88.38 62 ALA A C 1
ATOM 508 O O . ALA A 1 62 ? -10.373 -8.563 -41.354 1.00 88.38 62 ALA A O 1
ATOM 509 N N . ALA A 1 63 ? -10.899 -8.342 -39.183 1.00 85.75 63 ALA A N 1
ATOM 510 C CA . ALA A 1 63 ? -12.329 -8.115 -39.402 1.00 85.75 63 ALA A CA 1
ATOM 511 C C . ALA A 1 63 ? -12.630 -6.814 -40.180 1.00 85.75 63 ALA A C 1
ATOM 513 O O . ALA A 1 63 ? -13.647 -6.707 -40.864 1.00 85.75 63 ALA A O 1
ATOM 514 N N . HIS A 1 64 ? -11.743 -5.817 -40.099 1.00 91.06 64 HIS A N 1
ATOM 515 C CA . HIS A 1 64 ? -11.903 -4.517 -40.755 1.00 91.06 64 HIS A CA 1
ATOM 516 C C . HIS A 1 64 ? -11.352 -4.490 -42.190 1.00 91.06 64 HIS A C 1
ATOM 518 O O . HIS A 1 64 ? -11.869 -3.737 -43.030 1.00 91.06 64 HIS A O 1
ATOM 524 N N . PHE A 1 65 ? -10.350 -5.323 -42.477 1.00 93.38 65 PHE A N 1
ATOM 525 C CA . PHE A 1 65 ? -9.668 -5.419 -43.770 1.00 93.38 65 PHE A CA 1
ATOM 526 C C . PHE A 1 65 ? -9.568 -6.890 -44.225 1.00 93.38 65 PHE A C 1
ATOM 528 O O . PHE A 1 65 ? -8.484 -7.474 -44.175 1.00 93.38 65 PHE A O 1
ATOM 535 N N . PRO A 1 66 ? -10.674 -7.509 -44.683 1.00 87.81 66 PRO A N 1
ATOM 536 C CA . PRO A 1 66 ? -10.721 -8.948 -44.959 1.00 87.81 66 PRO A CA 1
ATOM 537 C C . PRO A 1 66 ? -9.691 -9.430 -45.990 1.00 87.81 66 PRO A C 1
ATOM 539 O O . PRO A 1 66 ? -9.094 -10.484 -45.802 1.00 87.81 66 PRO A O 1
ATOM 542 N N . ALA A 1 67 ? -9.413 -8.635 -47.031 1.00 88.19 67 ALA A N 1
ATOM 543 C CA . ALA A 1 67 ? -8.402 -8.966 -48.044 1.00 88.19 67 ALA A CA 1
ATOM 544 C C . ALA A 1 67 ? -6.949 -8.928 -47.523 1.00 88.19 67 ALA A C 1
ATOM 546 O O . ALA A 1 67 ? -6.038 -9.333 -48.238 1.00 88.19 67 ALA A O 1
ATOM 547 N N . TYR A 1 68 ? -6.735 -8.431 -46.299 1.00 90.25 68 TYR A N 1
ATOM 548 C CA . TYR A 1 68 ? -5.434 -8.360 -45.629 1.00 90.25 68 TYR A CA 1
ATOM 549 C C . TYR A 1 68 ? -5.420 -9.148 -44.307 1.00 90.25 68 TYR A C 1
ATOM 551 O O . TYR A 1 68 ? -4.550 -8.936 -43.461 1.00 90.25 68 TYR A O 1
ATOM 559 N N . ALA A 1 69 ? -6.410 -10.022 -44.086 1.00 88.38 69 ALA A N 1
ATOM 560 C CA . ALA A 1 69 ? -6.624 -10.698 -42.809 1.00 88.38 69 ALA A CA 1
ATOM 561 C C . ALA A 1 69 ? -5.411 -11.522 -42.358 1.00 88.38 69 ALA A C 1
ATOM 563 O O . ALA A 1 69 ? -5.058 -11.486 -41.179 1.00 88.38 69 ALA A O 1
ATOM 564 N N . ASP A 1 70 ? -4.760 -12.225 -43.284 1.00 86.44 70 ASP A N 1
ATOM 565 C CA . ASP A 1 70 ? -3.590 -13.045 -42.971 1.00 86.44 70 ASP A CA 1
ATOM 566 C C . ASP A 1 70 ? -2.393 -12.174 -42.579 1.00 86.44 70 ASP A C 1
ATOM 568 O O . ASP A 1 70 ? -1.775 -12.430 -41.549 1.00 86.44 70 ASP A O 1
ATOM 572 N N . GLU A 1 71 ? -2.137 -11.087 -43.316 1.00 88.31 71 GLU A N 1
ATOM 573 C CA . GLU A 1 71 ? -1.039 -10.151 -43.032 1.00 88.31 71 GLU A CA 1
ATOM 574 C C . GLU A 1 71 ? -1.234 -9.377 -41.719 1.00 88.31 71 GLU A C 1
ATOM 576 O O . GLU A 1 71 ? -0.263 -8.995 -41.063 1.00 88.31 71 GLU A O 1
ATOM 581 N N . LEU A 1 72 ? -2.489 -9.142 -41.326 1.00 87.12 72 LEU A N 1
ATOM 582 C CA . LEU A 1 72 ? -2.838 -8.499 -40.059 1.00 87.12 72 LEU A CA 1
ATOM 583 C C . LEU A 1 72 ? -2.720 -9.472 -38.881 1.00 87.12 72 LEU A C 1
ATOM 585 O O . LEU A 1 72 ? -2.228 -9.085 -37.822 1.00 87.12 72 LEU A O 1
ATOM 589 N N . LYS A 1 73 ? -3.096 -10.745 -39.064 1.00 82.75 73 LYS A N 1
ATOM 590 C CA . LYS A 1 73 ? -2.915 -11.797 -38.049 1.00 82.75 73 LYS A CA 1
ATOM 591 C C . LYS A 1 73 ? -1.444 -12.149 -37.838 1.00 82.75 73 LYS A C 1
ATOM 593 O O . LYS A 1 73 ? -1.035 -12.362 -36.700 1.00 82.75 73 LYS A O 1
ATOM 598 N N . SER A 1 74 ? -0.646 -12.169 -38.906 1.00 81.12 74 SER A N 1
ATOM 599 C CA . SER A 1 74 ? 0.807 -12.373 -38.844 1.00 81.12 74 SER A CA 1
ATOM 600 C C . SER A 1 74 ? 1.586 -11.114 -38.458 1.00 81.12 74 SER A C 1
ATOM 602 O O . SER A 1 74 ? 2.803 -11.187 -38.306 1.00 81.12 74 SER A O 1
ATOM 604 N N . ARG A 1 75 ? 0.906 -9.966 -38.314 1.00 79.81 75 ARG A N 1
ATOM 605 C CA . ARG A 1 75 ? 1.490 -8.653 -37.983 1.00 79.81 75 ARG A CA 1
ATOM 606 C C . ARG A 1 75 ? 2.567 -8.174 -38.954 1.00 79.81 75 ARG A C 1
ATOM 608 O O . ARG A 1 75 ? 3.408 -7.350 -38.612 1.00 79.81 75 ARG A O 1
ATOM 615 N N . THR A 1 76 ? 2.526 -8.652 -40.190 1.00 81.00 76 THR A N 1
ATOM 616 C CA . THR A 1 76 ? 3.402 -8.168 -41.264 1.00 81.00 76 THR A CA 1
ATOM 617 C C . THR A 1 76 ? 2.852 -6.898 -41.912 1.00 81.00 76 THR A C 1
ATOM 619 O O . THR A 1 76 ? 3.532 -6.274 -42.725 1.00 81.00 76 THR A O 1
ATOM 622 N N . LYS A 1 77 ? 1.615 -6.509 -41.572 1.00 86.25 77 LYS A N 1
ATOM 623 C CA . LYS A 1 77 ? 0.963 -5.280 -42.022 1.00 86.25 77 LYS A CA 1
ATOM 624 C C . LYS A 1 77 ? 0.123 -4.674 -40.901 1.00 86.25 77 LYS A C 1
ATOM 626 O O . LYS A 1 77 ? -0.439 -5.395 -40.084 1.00 86.25 77 LYS A O 1
ATOM 631 N N . GLY A 1 78 ? 0.014 -3.349 -40.888 1.00 91.75 78 GLY A N 1
ATOM 632 C CA . GLY A 1 78 ? -0.806 -2.597 -39.941 1.00 91.75 78 GLY A CA 1
ATOM 633 C C . GLY A 1 78 ? -1.486 -1.412 -40.617 1.00 91.75 78 GLY A C 1
ATOM 634 O O . GLY A 1 78 ? -1.227 -1.118 -41.783 1.00 91.75 78 GLY A O 1
ATOM 635 N N . VAL A 1 79 ? -2.374 -0.734 -39.890 1.00 95.88 79 VAL A N 1
ATOM 636 C CA . VAL A 1 79 ? -2.955 0.543 -40.336 1.00 95.88 79 VAL A CA 1
ATOM 637 C C . VAL A 1 79 ? -1.856 1.601 -40.369 1.00 95.88 79 VAL A C 1
ATOM 639 O O . VAL A 1 79 ? -1.194 1.798 -39.354 1.00 95.88 79 VAL A O 1
ATOM 642 N N . GLU A 1 80 ? -1.691 2.290 -41.499 1.00 95.31 80 GLU A N 1
ATOM 643 C CA . GLU A 1 80 ? -0.638 3.300 -41.695 1.00 95.31 80 GLU A CA 1
ATOM 644 C C . GLU A 1 80 ? -1.208 4.718 -41.867 1.00 95.31 80 GLU A C 1
ATOM 646 O O . GLU A 1 80 ? -0.466 5.695 -41.765 1.00 95.31 80 GLU A O 1
ATOM 651 N N . MET A 1 81 ? -2.514 4.861 -42.129 1.00 96.31 81 MET A N 1
ATOM 652 C CA . MET A 1 81 ? -3.178 6.164 -42.241 1.00 96.31 81 MET A CA 1
ATOM 653 C C . MET A 1 81 ? -4.417 6.252 -41.350 1.00 96.31 81 MET A C 1
ATOM 655 O O . MET A 1 81 ? -5.267 5.362 -41.382 1.00 96.31 81 MET A O 1
ATOM 659 N N . ALA A 1 82 ? -4.558 7.349 -40.606 1.00 95.31 82 ALA A N 1
ATOM 660 C CA . ALA A 1 82 ? -5.722 7.597 -39.755 1.00 95.31 82 ALA A CA 1
ATOM 661 C C . ALA A 1 82 ? -6.410 8.926 -40.103 1.00 95.31 82 ALA A C 1
ATOM 663 O O . ALA A 1 82 ? -5.805 9.990 -40.001 1.00 95.31 82 ALA A O 1
ATOM 664 N N . ASP A 1 83 ? -7.687 8.872 -40.483 1.00 93.88 83 ASP A N 1
ATOM 665 C CA . ASP A 1 83 ? -8.543 10.041 -40.715 1.00 93.88 83 ASP A CA 1
ATOM 666 C C . ASP A 1 83 ? -9.409 10.301 -39.473 1.00 93.88 83 ASP A C 1
ATOM 668 O O . ASP A 1 83 ? -10.421 9.631 -39.225 1.00 93.88 83 ASP A O 1
ATOM 672 N N . VAL A 1 84 ? -8.957 11.236 -38.635 1.00 90.94 84 VAL A N 1
ATOM 673 C CA . VAL A 1 84 ? -9.552 11.547 -37.336 1.00 90.94 84 VAL A CA 1
ATOM 674 C C . VAL A 1 84 ? -10.658 12.582 -37.504 1.00 90.94 84 VAL A C 1
ATOM 676 O O . VAL A 1 84 ? -10.428 13.732 -37.876 1.00 90.94 84 VAL A O 1
ATOM 679 N N . GLY A 1 85 ? -11.881 12.180 -37.163 1.00 85.00 85 GLY A N 1
ATOM 680 C CA . GLY A 1 85 ? -13.082 12.957 -37.447 1.00 85.00 85 GLY A CA 1
ATOM 681 C C . GLY A 1 85 ? -13.512 12.849 -38.910 1.00 85.00 85 GLY A C 1
ATOM 682 O O . GLY A 1 85 ? -13.972 13.842 -39.466 1.00 85.00 85 GLY A O 1
ATOM 683 N N . CYS A 1 86 ? -13.393 11.655 -39.511 1.00 86.50 86 CYS A N 1
ATOM 684 C CA . CYS A 1 86 ? -13.570 11.395 -40.953 1.00 86.50 86 CYS A CA 1
ATOM 685 C C . CYS A 1 86 ? -14.911 11.833 -41.582 1.00 86.50 86 CYS A C 1
ATOM 687 O O . CYS A 1 86 ? -15.093 11.775 -42.807 1.00 86.50 86 CYS A O 1
ATOM 689 N N . GLY A 1 87 ? -15.893 12.246 -40.773 1.00 86.19 87 GLY A N 1
ATOM 690 C CA . GLY A 1 87 ? -17.193 12.690 -41.252 1.00 86.19 87 GLY A CA 1
ATOM 691 C C . GLY A 1 87 ? -17.872 11.607 -42.079 1.00 86.19 87 GLY A C 1
ATOM 692 O O . GLY A 1 87 ? -17.808 10.428 -41.762 1.00 86.19 87 GLY A O 1
ATOM 693 N N . PHE A 1 88 ? -18.507 11.982 -43.188 1.00 87.81 88 PHE A N 1
ATOM 694 C CA . PHE A 1 88 ? -19.146 11.014 -44.089 1.00 87.81 88 PHE A CA 1
ATOM 695 C C . PHE A 1 88 ? -18.144 10.273 -45.012 1.00 87.81 88 PHE A C 1
ATOM 697 O O . PHE A 1 88 ? -18.518 9.826 -46.104 1.00 87.81 88 PHE A O 1
ATOM 704 N N . GLY A 1 89 ? -16.873 10.159 -44.601 1.00 86.75 89 GLY A N 1
ATOM 705 C CA . GLY A 1 89 ? -15.844 9.333 -45.240 1.00 86.75 89 GLY A CA 1
ATOM 706 C C . GLY A 1 89 ? -15.406 9.838 -46.612 1.00 86.75 89 GLY A C 1
ATOM 707 O O . GLY A 1 89 ? -15.075 9.039 -47.481 1.00 86.75 89 GLY A O 1
ATOM 708 N N . GLY A 1 90 ? -15.490 11.150 -46.855 1.00 87.31 90 GLY A N 1
ATOM 709 C CA . GLY A 1 90 ? -15.104 11.756 -48.135 1.00 87.31 90 GLY A CA 1
ATOM 710 C C . GLY A 1 90 ? -13.630 11.521 -48.462 1.00 87.31 90 GLY A C 1
ATOM 711 O O . GLY A 1 90 ? -13.324 11.031 -49.543 1.00 87.31 90 GLY A O 1
ATOM 712 N N . LEU A 1 91 ? -12.747 11.796 -47.499 1.00 88.94 91 LEU A N 1
ATOM 713 C CA . LEU A 1 91 ? -11.304 11.663 -47.669 1.00 88.94 91 LEU A CA 1
ATOM 714 C C . LEU A 1 91 ? -10.878 10.204 -47.862 1.00 88.94 91 LEU A C 1
ATOM 716 O O . LEU A 1 91 ? -10.249 9.889 -48.866 1.00 88.94 91 LEU A O 1
ATOM 720 N N . ILE A 1 92 ? -11.257 9.313 -46.941 1.00 90.44 92 ILE A N 1
ATOM 721 C CA . ILE A 1 92 ? -10.886 7.887 -46.984 1.00 90.44 92 ILE A CA 1
ATOM 722 C C . ILE A 1 92 ? -11.303 7.232 -48.301 1.00 90.44 92 ILE A C 1
ATOM 724 O O . ILE A 1 92 ? -10.517 6.513 -48.908 1.00 90.44 92 ILE A O 1
ATOM 728 N N . VAL A 1 93 ? -12.522 7.500 -48.782 1.00 89.50 93 VAL A N 1
ATOM 729 C CA . VAL A 1 93 ? -12.999 6.953 -50.062 1.00 89.50 93 VAL A CA 1
ATOM 730 C C . VAL A 1 93 ? -12.188 7.507 -51.239 1.00 89.50 93 VAL A C 1
ATOM 732 O O . VAL A 1 93 ? -11.978 6.818 -52.228 1.00 89.50 93 VAL A O 1
ATOM 735 N N . SER A 1 94 ? -11.682 8.730 -51.163 1.00 88.00 94 SER A N 1
ATOM 736 C CA . SER A 1 94 ? -10.841 9.274 -52.232 1.00 88.00 94 SER A CA 1
ATOM 737 C C . SER A 1 94 ? -9.397 8.769 -52.166 1.00 88.00 94 SER A C 1
ATOM 739 O O . SER A 1 94 ? -8.788 8.545 -53.215 1.00 88.00 94 SER A O 1
ATOM 741 N N . LEU A 1 95 ? -8.861 8.540 -50.965 1.00 89.44 95 LEU A N 1
ATOM 742 C CA . LEU A 1 95 ? -7.519 7.991 -50.762 1.00 89.44 95 LEU A CA 1
ATOM 743 C C . LEU A 1 95 ? -7.450 6.502 -51.129 1.00 89.44 95 LEU A C 1
ATOM 745 O O . LEU A 1 95 ? -6.513 6.089 -51.800 1.00 89.44 95 LEU A O 1
ATOM 749 N N . ALA A 1 96 ? -8.452 5.699 -50.775 1.00 90.38 96 ALA A N 1
ATOM 750 C CA . ALA A 1 96 ? -8.438 4.247 -50.963 1.00 90.38 96 ALA A CA 1
ATOM 751 C C . ALA A 1 96 ? -7.952 3.758 -52.351 1.00 90.38 96 ALA A C 1
ATOM 753 O O . ALA A 1 96 ? -7.007 2.968 -52.383 1.00 90.38 96 ALA A O 1
ATOM 754 N N . PRO A 1 97 ? -8.487 4.240 -53.496 1.00 84.75 97 PRO A N 1
ATOM 755 C CA . PRO A 1 97 ? -8.022 3.808 -54.819 1.00 84.75 97 PRO A CA 1
ATOM 756 C C . PRO A 1 97 ? -6.650 4.377 -55.217 1.00 84.75 97 PRO A C 1
ATOM 758 O O . PRO A 1 97 ? -5.996 3.829 -56.097 1.00 84.75 97 PRO A O 1
ATOM 761 N N . ARG A 1 98 ? -6.211 5.476 -54.594 1.00 86.44 98 ARG A N 1
ATOM 762 C CA . ARG A 1 98 ? -4.920 6.132 -54.873 1.00 86.44 98 ARG A CA 1
ATOM 763 C C . ARG A 1 98 ? -3.769 5.504 -54.088 1.00 86.44 98 ARG A C 1
ATOM 765 O O . ARG A 1 98 ? -2.623 5.611 -54.503 1.00 86.44 98 ARG A O 1
ATOM 772 N N . PHE A 1 99 ? -4.091 4.820 -52.991 1.00 88.94 99 PHE A N 1
ATOM 773 C CA . PHE A 1 99 ? -3.140 4.159 -52.101 1.00 88.94 99 PHE A CA 1
ATOM 774 C C . PHE A 1 99 ? -3.512 2.683 -51.899 1.00 88.94 99 PHE A C 1
ATOM 776 O O . PHE A 1 99 ? -3.713 2.257 -50.760 1.00 88.94 99 PHE A O 1
ATOM 783 N N . PRO A 1 100 ? -3.626 1.876 -52.973 1.00 84.31 100 PRO A N 1
ATOM 784 C CA . PRO A 1 100 ? -4.249 0.548 -52.927 1.00 84.31 100 PRO A CA 1
ATOM 785 C C . PRO A 1 100 ? -3.563 -0.433 -51.967 1.00 84.31 100 PRO A C 1
ATOM 787 O O . PRO A 1 100 ? -4.183 -1.396 -51.534 1.00 84.31 100 PRO A O 1
ATOM 790 N N . ASN A 1 101 ? -2.306 -0.177 -51.596 1.00 85.06 101 ASN A N 1
ATOM 791 C CA . ASN A 1 101 ? -1.529 -1.020 -50.691 1.00 85.06 101 ASN A CA 1
ATOM 792 C C . ASN A 1 101 ? -1.463 -0.511 -49.249 1.00 85.06 101 ASN A C 1
ATOM 794 O O . ASN A 1 101 ? -0.917 -1.223 -48.407 1.00 85.06 101 ASN A O 1
ATOM 798 N N . THR A 1 102 ? -2.019 0.660 -48.949 1.00 92.00 102 THR A N 1
ATOM 799 C CA . THR A 1 102 ? -1.937 1.278 -47.624 1.00 92.00 102 THR A CA 1
ATOM 800 C C . THR A 1 102 ? -3.250 1.133 -46.876 1.00 92.00 102 THR A C 1
ATOM 802 O O . THR A 1 102 ? -4.290 1.586 -47.355 1.00 92.00 102 THR A O 1
ATOM 805 N N . LEU A 1 103 ? -3.195 0.526 -45.687 1.00 95.62 103 LEU A N 1
ATOM 806 C CA . LEU A 1 103 ? -4.368 0.384 -44.830 1.00 95.62 103 LEU A CA 1
ATOM 807 C C . LEU A 1 103 ? -4.697 1.717 -44.159 1.00 95.62 103 LEU A C 1
ATOM 809 O O . LEU A 1 103 ? -3.858 2.305 -43.470 1.00 95.62 103 LEU A O 1
ATOM 813 N N . MET A 1 104 ? -5.932 2.172 -44.346 1.00 95.62 104 MET A N 1
ATOM 814 C CA . MET A 1 104 ? -6.416 3.450 -43.839 1.00 95.62 104 MET A CA 1
ATOM 815 C C . MET A 1 104 ? -7.688 3.295 -43.014 1.00 95.62 104 MET A C 1
ATOM 817 O O . MET A 1 104 ? -8.594 2.526 -43.351 1.00 95.62 104 MET A O 1
ATOM 821 N N . LEU A 1 105 ? -7.755 4.057 -41.929 1.00 96.00 105 LEU A N 1
ATOM 822 C CA . LEU A 1 105 ? -8.808 3.952 -40.937 1.00 96.00 105 LEU A CA 1
ATOM 823 C C . LEU A 1 105 ? -9.450 5.305 -40.650 1.00 96.00 105 LEU A C 1
ATOM 825 O O . LEU A 1 105 ? -8.787 6.252 -40.236 1.00 96.00 105 LEU A O 1
ATOM 829 N N . GLY A 1 106 ? -10.768 5.365 -40.784 1.00 95.06 106 GLY A N 1
ATOM 830 C CA . GLY A 1 106 ? -11.564 6.468 -40.266 1.00 95.06 106 GLY A CA 1
ATOM 831 C C . GLY A 1 106 ? -11.865 6.292 -38.791 1.00 95.06 106 GLY A C 1
ATOM 832 O O . GLY A 1 106 ? -12.338 5.237 -38.373 1.00 95.06 106 GLY A O 1
ATOM 833 N N . MET A 1 107 ? -11.645 7.338 -38.003 1.00 92.88 107 MET A N 1
ATOM 834 C CA . MET A 1 107 ? -12.027 7.380 -36.595 1.00 92.88 107 MET A CA 1
ATOM 835 C C . MET A 1 107 ? -13.100 8.449 -36.415 1.00 92.88 107 MET A C 1
ATOM 837 O O . MET A 1 107 ? -12.851 9.633 -36.625 1.00 92.88 107 MET A O 1
ATOM 841 N N . GLU A 1 108 ? -14.313 8.049 -36.041 1.00 90.56 108 GLU A N 1
ATOM 842 C CA . GLU A 1 108 ? -15.444 8.968 -35.867 1.00 90.56 108 GLU A CA 1
ATOM 843 C C . GLU A 1 108 ? -16.168 8.680 -34.550 1.00 90.56 108 GLU A C 1
ATOM 845 O O . GLU A 1 108 ? -16.358 7.534 -34.168 1.00 90.56 108 GLU A O 1
ATOM 850 N N . ILE A 1 109 ? -16.591 9.713 -33.825 1.00 85.94 109 ILE A N 1
ATOM 851 C CA . ILE A 1 109 ? -17.274 9.547 -32.531 1.00 85.94 109 ILE A CA 1
ATOM 852 C C . ILE A 1 109 ? -18.796 9.391 -32.692 1.00 85.94 109 ILE A C 1
ATOM 854 O O . ILE A 1 109 ? -19.469 8.831 -31.815 1.00 85.94 109 ILE A O 1
ATOM 858 N N . ARG A 1 110 ? -19.350 9.871 -33.815 1.00 87.00 110 ARG A N 1
ATOM 859 C CA . ARG A 1 110 ? -20.784 9.883 -34.133 1.00 87.00 110 ARG A CA 1
ATOM 860 C C . ARG A 1 110 ? -21.248 8.541 -34.728 1.00 87.00 110 ARG A C 1
ATOM 862 O O . ARG A 1 110 ? -20.948 8.271 -35.888 1.00 87.00 110 ARG A O 1
ATOM 869 N N . PRO A 1 111 ? -22.052 7.735 -34.007 1.00 87.56 111 PRO A N 1
ATOM 870 C CA . PRO A 1 111 ? -22.433 6.387 -34.440 1.00 87.56 111 PRO A CA 1
ATOM 871 C C . PRO A 1 111 ? -23.144 6.327 -35.799 1.00 87.56 111 PRO A C 1
ATOM 873 O O . PRO A 1 111 ? -22.826 5.454 -36.597 1.00 87.56 111 PRO A O 1
ATOM 876 N N . GLN A 1 112 ? -24.059 7.257 -36.111 1.00 88.25 112 GLN A N 1
ATOM 877 C CA . GLN A 1 112 ? -24.754 7.231 -37.411 1.00 88.25 112 GLN A CA 1
ATOM 878 C C . GLN A 1 112 ? -23.818 7.579 -38.572 1.00 88.25 112 GLN A C 1
ATOM 880 O O . GLN A 1 112 ? -23.992 7.094 -39.686 1.00 88.25 112 GLN A O 1
ATOM 885 N N . VAL A 1 113 ? -22.816 8.415 -38.306 1.00 88.56 113 VAL A N 1
ATOM 886 C CA . VAL A 1 113 ? -21.824 8.813 -39.303 1.00 88.56 113 VAL A CA 1
ATOM 887 C C . VAL A 1 113 ? -20.830 7.673 -39.530 1.00 88.56 113 VAL A C 1
ATOM 889 O O . VAL A 1 113 ? -20.583 7.321 -40.679 1.00 88.56 113 VAL A O 1
ATOM 892 N N . THR A 1 114 ? -20.354 7.024 -38.461 1.00 91.19 114 THR A N 1
ATOM 893 C CA . THR A 1 114 ? -19.545 5.798 -38.549 1.00 91.19 114 THR A CA 1
ATOM 894 C C . THR A 1 114 ? -20.266 4.712 -39.353 1.00 91.19 114 THR A C 1
ATOM 896 O O . THR A 1 114 ? -19.668 4.147 -40.266 1.00 91.19 114 THR A O 1
ATOM 899 N N . GLN A 1 115 ? -21.556 4.468 -39.080 1.00 91.00 115 GLN A N 1
ATOM 900 C CA . GLN A 1 115 ? -22.344 3.468 -39.810 1.00 91.00 115 GLN A CA 1
ATOM 901 C C . GLN A 1 115 ? -22.458 3.803 -41.301 1.00 91.00 115 GLN A C 1
ATOM 903 O O . GLN A 1 115 ? -22.221 2.943 -42.141 1.00 91.00 115 GLN A O 1
ATOM 908 N N . TYR A 1 116 ? -22.736 5.065 -41.650 1.00 93.06 116 TYR A N 1
ATOM 909 C CA . TYR A 1 116 ? -22.782 5.491 -43.051 1.00 93.06 116 TYR A CA 1
ATOM 910 C C . TYR A 1 116 ? -21.474 5.193 -43.793 1.00 93.06 116 TYR A C 1
ATOM 912 O O . TYR A 1 116 ? -21.494 4.740 -44.937 1.00 93.06 116 TYR A O 1
ATOM 920 N N . VAL A 1 117 ? -20.331 5.490 -43.167 1.00 91.88 117 VAL A N 1
ATOM 921 C CA . VAL A 1 117 ? -19.017 5.267 -43.784 1.00 91.88 117 VAL A CA 1
ATOM 922 C C . VAL A 1 117 ? -18.745 3.774 -43.945 1.00 91.88 117 VAL A C 1
ATOM 924 O O . VAL A 1 117 ? -18.258 3.370 -44.998 1.00 91.88 117 VAL A O 1
ATOM 927 N N . HIS A 1 118 ? -19.123 2.959 -42.959 1.00 93.50 118 HIS A N 1
ATOM 928 C CA . HIS A 1 118 ? -19.014 1.504 -43.030 1.00 93.50 118 HIS A CA 1
ATOM 929 C C . HIS A 1 118 ? -19.844 0.928 -44.189 1.00 93.50 118 HIS A C 1
ATOM 931 O O . HIS A 1 118 ? -19.304 0.221 -45.043 1.00 93.50 118 HIS A O 1
ATOM 937 N N . ASP A 1 119 ? -21.123 1.301 -44.282 1.00 91.50 119 ASP A N 1
ATOM 938 C CA . ASP A 1 119 ? -22.034 0.850 -45.343 1.00 91.50 119 ASP A CA 1
ATOM 939 C C . ASP A 1 119 ? -21.545 1.310 -46.725 1.00 91.50 119 ASP A C 1
ATOM 941 O O . ASP A 1 119 ? -21.616 0.577 -47.712 1.00 91.50 119 ASP A O 1
ATOM 945 N N . ARG A 1 120 ? -20.993 2.529 -46.803 1.00 90.31 120 ARG A N 1
ATOM 946 C CA . ARG A 1 120 ? -20.451 3.092 -48.042 1.00 90.31 120 ARG A CA 1
ATOM 947 C C . ARG A 1 120 ? -19.206 2.346 -48.511 1.00 90.31 120 ARG A C 1
ATOM 949 O O . ARG A 1 120 ? -19.119 2.051 -49.697 1.00 90.31 120 ARG A O 1
ATOM 956 N N . ILE A 1 121 ? -18.259 2.051 -47.618 1.00 90.94 121 ILE A N 1
ATOM 957 C CA . ILE A 1 121 ? -17.052 1.276 -47.949 1.00 90.94 121 ILE A CA 1
ATOM 958 C C . ILE A 1 121 ? -17.444 -0.139 -48.386 1.00 90.94 121 ILE A C 1
ATOM 960 O O . ILE A 1 121 ? -16.958 -0.613 -49.408 1.00 90.94 121 ILE A O 1
ATOM 964 N N . THR A 1 122 ? -18.372 -0.778 -47.674 1.00 89.31 122 THR A N 1
ATOM 965 C CA . THR A 1 122 ? -18.863 -2.124 -48.004 1.00 89.31 122 THR A CA 1
ATOM 966 C C . THR A 1 122 ? -19.534 -2.165 -49.376 1.00 89.31 122 THR A C 1
ATOM 968 O O . THR A 1 122 ? -19.199 -3.008 -50.205 1.00 89.31 122 THR A O 1
ATOM 971 N N . GLY A 1 123 ? -20.426 -1.213 -49.670 1.00 86.38 123 GLY A N 1
ATOM 972 C CA . GLY A 1 123 ? -21.058 -1.115 -50.986 1.00 86.38 123 GLY A CA 1
ATOM 973 C C . GLY A 1 123 ? -20.049 -0.867 -52.112 1.00 86.38 123 G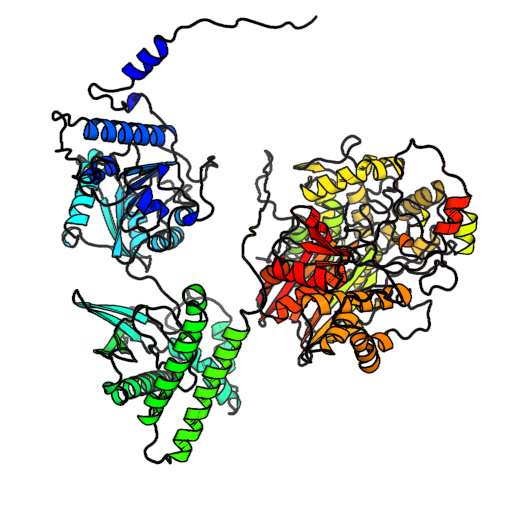LY A C 1
ATOM 974 O O . GLY A 1 123 ? -20.165 -1.458 -53.179 1.00 86.38 123 GLY A O 1
ATOM 975 N N . LEU A 1 124 ? -19.019 -0.052 -51.864 1.00 86.31 124 LEU A N 1
ATOM 976 C CA . LEU A 1 124 ? -17.952 0.201 -52.835 1.00 86.31 124 LEU A CA 1
ATOM 977 C C . LEU A 1 124 ? -17.067 -1.032 -53.091 1.00 86.31 124 LEU A C 1
ATOM 979 O O . LEU A 1 124 ? -16.710 -1.267 -54.243 1.00 86.31 124 LEU A O 1
ATOM 983 N N . ARG A 1 125 ? -16.763 -1.838 -52.062 1.00 87.44 125 ARG A N 1
ATOM 984 C CA . ARG A 1 125 ? -16.067 -3.131 -52.217 1.00 87.44 125 ARG A CA 1
ATOM 985 C C . ARG A 1 125 ? -16.875 -4.091 -53.097 1.00 87.44 125 ARG A C 1
ATOM 987 O O . ARG A 1 125 ? -16.349 -4.624 -54.068 1.00 87.44 125 ARG A O 1
ATOM 994 N N . ASN A 1 126 ? -18.180 -4.205 -52.837 1.00 83.25 126 ASN A N 1
ATOM 995 C CA . ASN A 1 126 ? -19.081 -5.067 -53.609 1.00 83.25 126 ASN A CA 1
ATOM 996 C C . ASN A 1 126 ? -19.205 -4.643 -55.083 1.00 83.25 126 ASN A C 1
ATOM 998 O O . ASN A 1 126 ? -19.331 -5.491 -55.963 1.00 83.25 126 ASN A O 1
ATOM 1002 N N . LEU A 1 127 ? -19.210 -3.335 -55.364 1.00 78.06 127 LEU A N 1
ATOM 1003 C CA . LEU A 1 127 ? -19.237 -2.821 -56.738 1.00 78.06 127 LEU A CA 1
ATOM 1004 C C . LEU A 1 127 ? -17.916 -3.086 -57.468 1.00 78.06 127 LEU A C 1
ATOM 1006 O O . LEU A 1 127 ? -17.936 -3.449 -58.643 1.00 78.06 127 LEU A O 1
ATOM 1010 N N . ALA A 1 128 ? -16.783 -2.943 -56.773 1.00 74.81 128 ALA A N 1
ATOM 1011 C CA . ALA A 1 128 ? -15.466 -3.235 -57.329 1.00 74.81 128 ALA A CA 1
ATOM 1012 C C . ALA A 1 128 ? -15.328 -4.716 -57.726 1.00 74.81 128 ALA A C 1
ATOM 1014 O O . ALA A 1 128 ? -14.825 -5.012 -58.806 1.00 74.81 128 ALA A O 1
ATOM 1015 N N . GLU A 1 129 ? -15.841 -5.639 -56.906 1.00 71.31 129 GLU A N 1
ATOM 1016 C CA . GLU A 1 129 ? -15.837 -7.085 -57.187 1.00 71.31 129 GLU A CA 1
ATOM 1017 C C . GLU A 1 129 ? -16.708 -7.478 -58.395 1.00 71.31 129 GLU A C 1
ATOM 1019 O O . GLU A 1 129 ? -16.425 -8.467 -59.068 1.00 71.31 129 GLU A O 1
ATOM 1024 N N . LYS A 1 130 ? -17.753 -6.699 -58.705 1.00 70.31 130 LYS A N 1
ATOM 1025 C CA . LYS A 1 130 ? -18.671 -6.960 -59.830 1.00 70.31 130 LYS A CA 1
ATOM 1026 C C . LYS A 1 130 ? -18.205 -6.386 -61.172 1.00 70.31 130 LYS A C 1
ATOM 1028 O O . LYS A 1 130 ? -18.846 -6.653 -62.186 1.00 70.31 130 LYS A O 1
ATOM 1033 N N . GLY A 1 131 ? -17.118 -5.610 -61.201 1.00 62.62 131 GLY A N 1
ATOM 1034 C CA . GLY A 1 131 ? -16.559 -5.044 -62.435 1.00 62.62 131 GLY A CA 1
ATOM 1035 C C . GLY A 1 131 ? -17.470 -4.032 -63.148 1.00 62.62 131 GLY A C 1
ATOM 1036 O O . GLY A 1 131 ? -17.359 -3.855 -64.362 1.00 62.62 131 GLY A O 1
ATOM 1037 N N . GLU A 1 132 ? -18.390 -3.377 -62.431 1.00 59.41 132 GLU A N 1
ATOM 1038 C CA . GLU A 1 132 ? -19.319 -2.403 -63.020 1.00 59.41 132 GLU A CA 1
ATOM 1039 C C . GLU A 1 132 ? -18.583 -1.114 -63.454 1.00 59.41 132 GLU A C 1
ATOM 1041 O O . GLU A 1 132 ? -17.982 -0.406 -62.647 1.00 59.41 132 GLU A O 1
ATOM 1046 N N . THR A 1 133 ? -18.631 -0.794 -64.753 1.00 49.56 133 THR A N 1
ATOM 1047 C CA . THR A 1 133 ? -17.782 0.216 -65.425 1.00 49.56 133 THR A CA 1
ATOM 1048 C C . THR A 1 133 ? -18.359 1.642 -65.480 1.00 49.56 133 THR A C 1
ATOM 1050 O O . THR A 1 133 ? -17.706 2.541 -66.007 1.00 49.56 133 THR A O 1
ATOM 1053 N N . GLU A 1 134 ? -19.546 1.902 -64.920 1.00 52.56 134 GLU A N 1
ATOM 1054 C CA . GLU A 1 134 ? -20.230 3.211 -65.021 1.00 52.56 134 GLU A CA 1
ATOM 1055 C C . GLU A 1 134 ? -19.907 4.224 -63.890 1.00 52.56 134 GLU A C 1
ATOM 1057 O O . GLU A 1 134 ? -20.595 5.240 -63.746 1.00 52.56 134 GLU A O 1
ATOM 1062 N N . MET A 1 135 ? -18.864 4.006 -63.076 1.00 53.22 135 MET A N 1
ATOM 1063 C CA . MET A 1 135 ? -18.493 4.896 -61.956 1.00 53.22 135 MET A CA 1
ATOM 1064 C C . MET A 1 135 ? -17.204 5.718 -62.196 1.00 53.22 135 MET A C 1
ATOM 1066 O O . MET A 1 135 ? -16.304 5.278 -62.911 1.00 53.22 135 MET A O 1
ATOM 1070 N N . PRO A 1 136 ? -17.070 6.925 -61.596 1.00 44.88 136 PRO A N 1
ATOM 1071 C CA . PRO A 1 136 ? -15.985 7.866 -61.884 1.00 44.88 136 PRO A CA 1
ATOM 1072 C C . PRO A 1 136 ? -14.707 7.554 -61.085 1.00 44.88 136 PRO A C 1
ATOM 1074 O O . PRO A 1 136 ? -14.329 8.300 -60.190 1.00 44.88 136 PRO A O 1
ATOM 1077 N N . ALA A 1 137 ? -14.066 6.428 -61.382 1.00 48.91 137 ALA A N 1
ATOM 1078 C CA . ALA A 1 137 ? -12.644 6.125 -61.177 1.00 48.91 137 ALA A CA 1
ATOM 1079 C C . ALA A 1 137 ? -12.450 4.668 -61.610 1.00 48.91 137 ALA A C 1
ATOM 1081 O O . ALA A 1 137 ? -13.235 3.817 -61.202 1.00 48.91 137 ALA A O 1
ATOM 1082 N N . LYS A 1 138 ? -11.440 4.370 -62.437 1.00 50.19 138 LYS A N 1
ATOM 1083 C CA . LYS A 1 138 ? -11.131 2.990 -62.839 1.00 50.19 138 LYS A CA 1
ATOM 1084 C C . LYS A 1 138 ? -10.915 2.128 -61.588 1.00 50.19 138 LYS A C 1
ATOM 1086 O O . LYS A 1 138 ? -9.924 2.292 -60.883 1.00 50.19 138 LYS A O 1
ATOM 1091 N N . LEU A 1 139 ? -11.883 1.261 -61.309 1.00 54.62 139 LEU A N 1
ATOM 1092 C CA . LEU A 1 139 ? -11.880 0.279 -60.234 1.00 54.62 139 LEU A CA 1
ATOM 1093 C C . LEU A 1 139 ? -11.304 -1.014 -60.794 1.00 54.62 139 LEU A C 1
ATOM 1095 O O . LEU A 1 139 ? -12.042 -1.878 -61.250 1.00 54.62 139 LEU A O 1
ATOM 1099 N N . GLU A 1 140 ? -9.983 -1.127 -60.815 1.00 53.62 140 GLU A N 1
ATOM 1100 C CA . GLU A 1 140 ? -9.339 -2.405 -61.102 1.00 53.62 140 GLU A CA 1
ATOM 1101 C C . GLU A 1 140 ? -8.945 -3.036 -59.763 1.00 53.62 140 GLU A C 1
ATOM 1103 O O . GLU A 1 140 ? -8.128 -2.492 -59.015 1.00 53.62 140 GLU A O 1
ATOM 1108 N N . SER A 1 141 ? -9.575 -4.163 -59.423 1.00 55.50 141 SER A N 1
ATOM 1109 C CA . SER A 1 141 ? -9.030 -5.080 -58.424 1.00 55.50 141 SER A CA 1
ATOM 1110 C C . SER A 1 141 ? -7.679 -5.578 -58.932 1.00 55.50 141 SER A C 1
ATOM 1112 O O . SER A 1 141 ? -7.567 -5.989 -60.089 1.00 55.50 141 SER A O 1
ATOM 1114 N N . GLN A 1 142 ? -6.653 -5.546 -58.088 1.00 60.19 142 GLN A N 1
ATOM 1115 C CA . GLN A 1 142 ? -5.359 -6.131 -58.416 1.00 60.19 142 GLN A CA 1
ATOM 1116 C C . GLN A 1 142 ? -5.499 -7.655 -58.551 1.00 60.19 142 GLN A C 1
ATOM 1118 O O . GLN A 1 142 ? -6.414 -8.266 -57.997 1.00 60.19 142 GLN A O 1
ATOM 1123 N N . ALA A 1 143 ? -4.598 -8.278 -59.318 1.00 54.31 143 ALA A N 1
ATOM 1124 C CA . ALA A 1 143 ? -4.650 -9.709 -59.639 1.00 54.31 143 ALA A CA 1
ATOM 1125 C C . ALA A 1 143 ? -4.577 -10.637 -58.406 1.00 54.31 143 ALA A C 1
ATOM 1127 O O . ALA A 1 143 ? -4.901 -11.817 -58.505 1.00 54.31 143 ALA A O 1
ATOM 1128 N N . ASP A 1 144 ? -4.165 -10.108 -57.253 1.00 61.25 144 ASP A N 1
ATOM 1129 C CA . ASP A 1 144 ? -4.076 -10.780 -55.954 1.00 61.25 144 ASP A CA 1
ATOM 1130 C C . ASP A 1 144 ? -5.316 -10.566 -55.058 1.00 61.25 144 ASP A C 1
ATOM 1132 O O . ASP A 1 144 ? -5.309 -10.960 -53.893 1.00 61.25 144 ASP A O 1
ATOM 1136 N N . GLY A 1 145 ? -6.380 -9.941 -55.579 1.00 64.19 145 GLY A N 1
ATOM 1137 C CA . GLY A 1 145 ? -7.604 -9.634 -54.833 1.00 64.19 145 GLY A CA 1
ATOM 1138 C C . GLY A 1 145 ? -7.517 -8.381 -53.952 1.00 64.19 145 GLY A C 1
ATOM 1139 O O . GLY A 1 145 ? -8.472 -8.074 -53.236 1.00 64.19 145 GLY A O 1
ATOM 1140 N N . LYS A 1 146 ? -6.404 -7.634 -54.001 1.00 71.00 146 LYS A N 1
ATOM 1141 C CA . LYS A 1 146 ? -6.206 -6.374 -53.264 1.00 71.00 146 LYS A CA 1
ATOM 1142 C C . LYS A 1 146 ? -6.642 -5.168 -54.112 1.00 71.00 146 LYS A C 1
ATOM 1144 O O . LYS A 1 146 ? -6.837 -5.266 -55.321 1.00 71.00 146 LYS A O 1
ATOM 1149 N N . GLY A 1 147 ? -6.865 -4.006 -53.494 1.00 69.75 147 GLY A N 1
ATOM 1150 C CA . GLY A 1 147 ? -7.448 -2.826 -54.165 1.00 69.75 147 GLY A CA 1
ATOM 1151 C C . GLY A 1 147 ? -8.970 -2.717 -53.992 1.00 69.75 147 GLY A C 1
ATOM 1152 O O . GLY A 1 147 ? -9.516 -3.254 -53.037 1.00 69.75 147 GLY A O 1
ATOM 1153 N N . GLY A 1 148 ? -9.674 -1.952 -54.837 1.00 73.62 148 GLY A N 1
ATOM 1154 C CA . GLY A 1 148 ? -11.149 -1.878 -54.795 1.00 73.62 148 GLY A CA 1
ATOM 1155 C C . GLY A 1 148 ? -11.765 -1.504 -53.432 1.00 73.62 148 GLY A C 1
ATOM 1156 O O . GLY A 1 148 ? -12.795 -2.053 -53.061 1.00 73.62 148 GLY A O 1
ATOM 1157 N N . TYR A 1 149 ? -11.135 -0.598 -52.671 1.00 88.38 149 TYR A N 1
ATOM 1158 C CA . TYR A 1 149 ? -11.533 -0.191 -51.305 1.00 88.38 149 TYR A CA 1
ATOM 1159 C C . TYR A 1 149 ? -11.333 -1.238 -50.195 1.00 88.38 149 TYR A C 1
ATOM 1161 O O . TYR A 1 149 ? -11.737 -1.011 -49.048 1.00 88.38 149 TYR A O 1
ATOM 1169 N N . GLN A 1 150 ? -10.672 -2.363 -50.478 1.00 90.44 150 GLN A N 1
ATOM 1170 C CA . GLN A 1 150 ? -10.341 -3.374 -49.466 1.00 90.44 150 GLN A CA 1
ATOM 1171 C C . GLN A 1 150 ? -9.354 -2.859 -48.401 1.00 90.44 150 GLN A C 1
ATOM 1173 O O . GLN A 1 150 ? -9.270 -3.405 -47.304 1.00 90.44 150 GLN A O 1
ATOM 1178 N N . ASN A 1 151 ? -8.642 -1.774 -48.699 1.00 92.75 151 ASN A N 1
ATOM 1179 C CA . ASN A 1 151 ? -7.652 -1.119 -47.849 1.00 92.75 151 ASN A CA 1
ATOM 1180 C C . ASN A 1 151 ? -8.223 -0.018 -46.934 1.00 92.75 151 ASN A C 1
ATOM 1182 O O . ASN A 1 151 ? -7.464 0.607 -46.200 1.00 92.75 151 ASN A O 1
ATOM 1186 N N . ALA A 1 152 ? -9.533 0.241 -46.958 1.00 94.81 152 ALA A N 1
ATOM 1187 C CA . ALA A 1 152 ? -10.172 1.294 -46.166 1.00 94.81 152 ALA A CA 1
ATOM 1188 C C . ALA A 1 152 ? -11.170 0.726 -45.156 1.00 94.81 152 ALA A C 1
ATOM 1190 O O . ALA A 1 152 ? -11.934 -0.170 -45.495 1.00 94.81 152 ALA A O 1
ATOM 1191 N N . SER A 1 153 ? -11.212 1.265 -43.938 1.00 95.88 153 SER A N 1
ATOM 1192 C CA . SER A 1 153 ? -12.216 0.909 -42.927 1.00 95.88 153 SER A CA 1
ATOM 1193 C C . SER A 1 153 ? -12.557 2.098 -42.026 1.00 95.88 153 SER A C 1
ATOM 1195 O O . SER A 1 153 ? -11.971 3.174 -42.146 1.00 95.88 153 SER A O 1
ATOM 1197 N N . VAL A 1 154 ? -13.518 1.924 -41.119 1.00 95.44 154 VAL A N 1
ATOM 1198 C CA . VAL A 1 154 ? -13.925 2.943 -40.144 1.00 95.44 154 VAL A CA 1
ATOM 1199 C C . VAL A 1 154 ? -14.257 2.299 -38.799 1.00 95.44 154 VAL A C 1
ATOM 1201 O O . VAL A 1 154 ? -14.829 1.209 -38.749 1.00 95.44 154 VAL A O 1
ATOM 1204 N N . ILE A 1 155 ? -13.922 2.985 -37.707 1.00 94.00 155 ILE A N 1
ATOM 1205 C CA . ILE A 1 155 ? -14.298 2.616 -36.341 1.00 94.00 155 ILE A CA 1
ATOM 1206 C C . ILE A 1 155 ? -14.933 3.787 -35.601 1.00 94.00 155 ILE A C 1
ATOM 1208 O O . ILE A 1 155 ? -14.691 4.964 -35.894 1.00 94.00 155 ILE A O 1
ATOM 1212 N N . ARG A 1 156 ? -15.727 3.446 -34.584 1.00 91.44 156 ARG A N 1
ATOM 1213 C CA . ARG A 1 156 ? -16.219 4.426 -33.627 1.00 91.44 156 ARG A CA 1
ATOM 1214 C C . ARG A 1 156 ? -15.184 4.620 -32.518 1.00 91.44 156 ARG A C 1
ATOM 1216 O O . ARG A 1 156 ? -15.083 3.771 -31.640 1.00 91.44 156 ARG A O 1
ATOM 1223 N N . ALA A 1 157 ? -14.418 5.708 -32.548 1.00 86.12 157 ALA A N 1
ATOM 1224 C CA . ALA A 1 157 ? -13.279 5.886 -31.641 1.00 86.12 157 ALA A CA 1
ATOM 1225 C C . ALA A 1 157 ? -12.996 7.349 -31.287 1.00 86.12 157 ALA A C 1
ATOM 1227 O O . ALA A 1 157 ? -13.336 8.265 -32.035 1.00 86.12 157 ALA A O 1
ATOM 1228 N N . ASN A 1 158 ? -12.348 7.558 -30.136 1.00 83.69 158 ASN A N 1
ATOM 1229 C CA . ASN A 1 158 ? -11.973 8.874 -29.624 1.00 83.69 158 ASN A CA 1
ATOM 1230 C C . ASN A 1 158 ? -10.447 9.036 -29.573 1.00 83.69 158 ASN A C 1
ATOM 1232 O O . ASN A 1 158 ? -9.792 8.603 -28.624 1.00 83.69 158 ASN A O 1
ATOM 1236 N N . ALA A 1 159 ? -9.903 9.715 -30.581 1.00 82.12 159 ALA A N 1
ATOM 1237 C CA . ALA A 1 159 ? -8.470 9.965 -30.713 1.00 82.12 159 ALA A CA 1
ATOM 1238 C C . ALA A 1 159 ? -7.884 10.890 -29.626 1.00 82.12 159 ALA A C 1
ATOM 1240 O O . ALA A 1 159 ? -6.675 10.913 -29.449 1.00 82.12 159 ALA A O 1
ATOM 1241 N N . MET A 1 160 ? -8.700 11.646 -28.879 1.00 77.56 160 MET A N 1
ATOM 1242 C CA . MET A 1 160 ? -8.201 12.487 -27.776 1.00 77.56 160 MET A CA 1
ATOM 1243 C C . MET A 1 160 ? -7.961 11.712 -26.477 1.00 77.56 160 MET A C 1
ATOM 1245 O O . MET A 1 160 ? -7.388 12.272 -25.551 1.00 77.56 160 MET A O 1
ATOM 1249 N N . LYS A 1 161 ? -8.476 10.482 -26.365 1.00 70.44 161 LYS A N 1
ATOM 1250 C CA . LYS A 1 161 ? -8.392 9.684 -25.131 1.00 70.44 161 LYS A CA 1
ATOM 1251 C C . LYS A 1 161 ? -7.600 8.394 -25.300 1.00 70.44 161 LYS A C 1
ATOM 1253 O O . LYS A 1 161 ? -6.977 7.952 -24.348 1.00 70.44 161 LYS A O 1
ATOM 1258 N N . PHE A 1 162 ? -7.697 7.766 -26.473 1.00 74.44 162 PHE A N 1
ATOM 1259 C CA . PHE A 1 162 ? -7.331 6.358 -26.631 1.00 74.44 162 PHE A CA 1
ATOM 1260 C C . PHE A 1 162 ? -6.517 6.084 -27.898 1.00 74.44 162 PHE A C 1
ATOM 1262 O O . PHE A 1 162 ? -6.465 4.947 -28.347 1.00 74.44 162 PHE A O 1
ATOM 1269 N N . LEU A 1 163 ? -5.911 7.095 -28.530 1.00 78.25 163 LEU A N 1
ATOM 1270 C CA . LEU A 1 163 ? -5.148 6.875 -29.766 1.00 78.25 163 LEU A CA 1
ATOM 1271 C C . LEU A 1 163 ? -3.999 5.852 -29.593 1.00 78.25 163 LEU A C 1
ATOM 1273 O O . LEU A 1 163 ? -3.905 4.962 -30.441 1.00 78.25 163 LEU A O 1
ATOM 1277 N N . PRO A 1 164 ? -3.212 5.874 -28.492 1.00 78.69 164 PRO A N 1
ATOM 1278 C CA . PRO A 1 164 ? -2.168 4.871 -28.238 1.00 78.69 164 PRO A CA 1
ATOM 1279 C C . PRO A 1 164 ? -2.699 3.457 -27.967 1.00 78.69 164 PRO A C 1
ATOM 1281 O O . PRO A 1 164 ? -1.942 2.497 -28.021 1.00 78.69 164 PRO A O 1
ATOM 1284 N N . ASN A 1 165 ? -3.996 3.303 -27.688 1.00 82.81 165 ASN A N 1
ATOM 1285 C CA . ASN A 1 165 ? -4.616 1.991 -27.532 1.00 82.81 165 ASN A CA 1
ATOM 1286 C C . ASN A 1 165 ? -4.856 1.306 -28.883 1.00 82.81 165 ASN A C 1
ATOM 1288 O O . ASN A 1 165 ? -4.916 0.084 -28.931 1.00 82.81 165 ASN A O 1
ATOM 1292 N N . PHE A 1 166 ? -5.011 2.066 -29.973 1.00 83.25 166 PHE A N 1
ATOM 1293 C CA . PHE A 1 166 ? -5.290 1.513 -31.305 1.00 83.25 166 PHE A CA 1
ATOM 1294 C C . PHE A 1 166 ? -4.029 1.284 -32.146 1.00 83.25 166 PHE A C 1
ATOM 1296 O O . PHE A 1 166 ? -4.051 0.416 -33.017 1.00 83.25 166 PHE A O 1
ATOM 1303 N N . PHE A 1 167 ? -2.957 2.045 -31.909 1.00 86.75 167 PHE A N 1
ATOM 1304 C CA . PHE A 1 167 ? -1.757 2.035 -32.749 1.00 86.75 167 PHE A CA 1
ATOM 1305 C C . PHE A 1 167 ? -0.476 1.885 -31.930 1.00 86.75 167 PHE A C 1
ATOM 1307 O O . PHE A 1 167 ? -0.313 2.524 -30.892 1.00 86.75 167 PHE A O 1
ATOM 1314 N N . GLU A 1 168 ? 0.439 1.056 -32.424 1.00 82.25 168 GLU A N 1
ATOM 1315 C CA . GLU A 1 168 ? 1.784 0.890 -31.878 1.00 82.25 168 GLU A CA 1
ATOM 1316 C C . GLU A 1 168 ? 2.627 2.159 -32.080 1.00 82.25 168 GLU A C 1
ATOM 1318 O O . GLU A 1 168 ? 2.308 3.043 -32.887 1.00 82.25 168 GLU A O 1
ATOM 1323 N N . LYS A 1 169 ? 3.737 2.251 -31.343 1.00 75.75 169 LYS A N 1
ATOM 1324 C CA . LYS A 1 169 ? 4.679 3.361 -31.487 1.00 75.75 169 LYS A CA 1
ATOM 1325 C C . LYS A 1 169 ? 5.205 3.416 -32.924 1.00 75.75 169 LYS A C 1
ATOM 1327 O O . LYS A 1 169 ? 5.750 2.435 -33.420 1.00 75.75 169 LYS A O 1
ATOM 1332 N N . GLY A 1 170 ? 5.098 4.573 -33.569 1.00 78.00 170 GLY A N 1
ATOM 1333 C CA . GLY A 1 170 ? 5.600 4.762 -34.929 1.00 78.00 170 GLY A CA 1
ATOM 1334 C C . GLY A 1 170 ? 4.808 4.050 -36.032 1.00 78.00 170 GLY A C 1
ATOM 1335 O O . GLY A 1 170 ? 5.311 3.947 -37.147 1.00 78.00 170 GLY A O 1
ATOM 1336 N N . GLN A 1 171 ? 3.604 3.544 -35.754 1.00 88.00 171 GLN A N 1
ATOM 1337 C CA . GLN A 1 171 ? 2.828 2.764 -36.721 1.00 88.00 171 GLN A CA 1
ATOM 1338 C C . GLN A 1 171 ? 2.254 3.614 -37.874 1.00 88.00 171 GLN A C 1
ATOM 1340 O O . GLN A 1 171 ? 2.192 3.161 -39.018 1.00 88.00 171 GLN A O 1
ATOM 1345 N N . LEU A 1 172 ? 1.814 4.844 -37.597 1.00 92.69 172 LEU A N 1
ATOM 1346 C CA . LEU A 1 172 ? 1.138 5.701 -38.572 1.00 92.69 172 LEU A CA 1
ATOM 1347 C C . LEU A 1 172 ? 2.134 6.520 -39.402 1.00 92.69 172 LEU A C 1
ATOM 1349 O O . LEU A 1 172 ? 2.995 7.210 -38.866 1.00 92.69 172 LEU A O 1
ATOM 1353 N N . LYS A 1 173 ? 1.954 6.518 -40.723 1.00 93.06 173 LYS A N 1
ATOM 1354 C CA . LYS A 1 173 ? 2.689 7.359 -41.681 1.00 93.06 173 LYS A CA 1
ATOM 1355 C C . LYS A 1 173 ? 1.963 8.661 -42.001 1.00 93.06 173 LYS A C 1
ATOM 1357 O O . LYS A 1 173 ? 2.611 9.641 -42.358 1.00 93.06 173 LYS A O 1
ATOM 1362 N N . LYS A 1 174 ? 0.628 8.677 -41.910 1.00 93.81 174 LYS A N 1
ATOM 1363 C CA . LYS A 1 174 ? -0.182 9.886 -42.121 1.00 93.81 174 LYS A CA 1
ATOM 1364 C C . LYS A 1 174 ? -1.338 9.956 -41.127 1.00 93.81 174 LYS A C 1
ATOM 1366 O O . LYS A 1 174 ? -2.042 8.967 -40.923 1.00 93.81 174 LYS A O 1
ATOM 1371 N N . ILE A 1 175 ? -1.570 11.125 -40.542 1.00 93.25 175 ILE A N 1
ATOM 1372 C CA . ILE A 1 175 ? -2.748 11.391 -39.710 1.00 93.25 175 ILE A CA 1
ATOM 1373 C C . ILE A 1 175 ? -3.443 12.671 -40.169 1.00 93.25 175 ILE A C 1
ATOM 1375 O O . ILE A 1 175 ? -2.794 13.679 -40.441 1.00 93.25 175 ILE A O 1
ATOM 1379 N N . PHE A 1 176 ? -4.768 12.636 -40.265 1.00 92.38 176 PHE A N 1
ATOM 1380 C CA . PHE A 1 176 ? -5.575 13.746 -40.763 1.00 92.38 176 PHE A CA 1
ATOM 1381 C C . PHE A 1 176 ? -6.503 14.257 -39.656 1.00 92.38 176 PHE A C 1
ATOM 1383 O O . PHE A 1 176 ? -7.248 13.479 -39.066 1.00 92.38 176 PHE A O 1
ATOM 1390 N N . PHE A 1 177 ? -6.476 15.564 -39.388 1.00 88.88 177 PHE A N 1
ATOM 1391 C CA . PHE A 1 177 ? -7.364 16.261 -38.453 1.00 88.88 177 PHE A CA 1
ATOM 1392 C C . PHE A 1 177 ? -8.165 17.327 -39.209 1.00 88.88 177 PHE A C 1
ATOM 1394 O O . PHE A 1 177 ? -7.754 18.486 -39.288 1.00 88.88 177 PHE A O 1
ATOM 1401 N N . LEU A 1 178 ? -9.295 16.934 -39.802 1.00 77.38 178 LEU A N 1
ATOM 1402 C CA . LEU A 1 178 ? -10.017 17.753 -40.793 1.00 77.38 178 LEU A CA 1
ATOM 1403 C C . LEU A 1 178 ? -11.391 18.238 -40.301 1.00 77.38 178 LEU A C 1
ATOM 1405 O O . LEU A 1 178 ? -12.255 18.574 -41.099 1.00 77.38 178 LEU A O 1
ATOM 1409 N N . PHE A 1 179 ? -11.620 18.246 -38.986 1.00 69.62 179 PHE A N 1
ATOM 1410 C CA . PHE A 1 179 ? -12.929 18.535 -38.397 1.00 69.62 179 PHE A CA 1
ATOM 1411 C C . PHE A 1 179 ? -13.075 19.996 -37.904 1.00 69.62 179 PHE A C 1
ATOM 1413 O O . PHE A 1 179 ? -12.178 20.497 -37.218 1.00 69.62 179 PHE A O 1
ATOM 1420 N N . PRO A 1 180 ? -14.227 20.664 -38.131 1.00 53.34 180 PRO A N 1
ATOM 1421 C CA . PRO A 1 180 ? -14.511 22.001 -37.613 1.00 53.34 180 PRO A CA 1
ATOM 1422 C C . PRO A 1 180 ? -14.960 21.960 -36.140 1.00 53.34 180 PRO A C 1
ATOM 1424 O O . PRO A 1 180 ? -16.014 21.416 -35.800 1.00 53.34 180 PRO A O 1
ATOM 1427 N N . ASP A 1 181 ? -14.185 22.583 -35.244 1.00 57.94 181 ASP A N 1
ATOM 1428 C CA . ASP A 1 181 ? -14.516 22.704 -33.812 1.00 57.94 181 ASP A CA 1
ATOM 1429 C C . ASP A 1 181 ? -15.880 23.428 -33.596 1.00 57.94 181 ASP A C 1
ATOM 1431 O O . ASP A 1 181 ? -16.086 24.539 -34.101 1.00 57.94 181 ASP A O 1
ATOM 1435 N N . PRO A 1 182 ? -16.830 22.857 -32.821 1.00 50.09 182 PRO A N 1
ATOM 1436 C CA . PRO A 1 182 ? -18.101 23.470 -32.443 1.00 50.09 182 PRO A CA 1
ATOM 1437 C C . PRO A 1 182 ? -17.966 24.732 -31.569 1.00 50.09 182 PRO A C 1
ATOM 1439 O O . PRO A 1 182 ? -18.267 24.727 -30.361 1.00 50.09 182 PRO A O 1
ATOM 1442 N N . HIS A 1 183 ? -17.694 25.860 -32.215 1.00 54.25 183 HIS A N 1
ATOM 1443 C CA . HIS A 1 183 ? -17.490 27.189 -31.644 1.00 54.25 183 HIS A CA 1
ATOM 1444 C C . HIS A 1 183 ? -16.149 27.343 -30.921 1.00 54.25 183 HIS A C 1
ATOM 1446 O O . HIS A 1 183 ? -15.985 26.867 -29.794 1.00 54.25 183 HIS A O 1
ATOM 1452 N N . PHE A 1 184 ? -15.273 28.168 -31.498 1.00 61.69 184 PHE A N 1
ATOM 1453 C CA . PHE A 1 184 ? -14.044 28.668 -30.882 1.00 61.69 184 PHE A CA 1
ATOM 1454 C C . PHE A 1 184 ? -14.349 29.647 -29.723 1.00 61.69 184 PHE A C 1
ATOM 1456 O O . PHE A 1 184 ? -14.018 30.825 -29.738 1.00 61.69 184 PHE A O 1
ATOM 1463 N N . LYS A 1 185 ? -15.061 29.172 -28.696 1.00 60.91 185 LYS A N 1
ATOM 1464 C CA . LYS A 1 185 ? -15.377 29.922 -27.473 1.00 60.91 185 LYS A CA 1
ATOM 1465 C C . LYS A 1 185 ? -14.271 29.665 -26.458 1.00 60.91 185 LYS A C 1
ATOM 1467 O O . LYS A 1 185 ? -13.960 28.506 -26.192 1.00 60.91 185 LYS A O 1
ATOM 1472 N N . ALA A 1 186 ? -13.762 30.709 -25.802 1.00 56.28 186 ALA A N 1
ATOM 1473 C CA . ALA A 1 186 ? -12.706 30.600 -24.782 1.00 56.28 186 ALA A CA 1
ATOM 1474 C C . ALA A 1 186 ? -12.984 29.516 -23.713 1.00 56.28 186 ALA A C 1
ATOM 1476 O O . ALA A 1 186 ? -12.096 28.755 -23.324 1.00 56.28 186 ALA A O 1
ATOM 1477 N N . ARG A 1 187 ? -14.255 29.358 -23.310 1.00 52.94 187 ARG A N 1
ATOM 1478 C CA . ARG A 1 187 ? -14.705 28.340 -22.339 1.00 52.94 187 ARG A CA 1
ATOM 1479 C C . ARG A 1 187 ? -14.564 26.878 -22.796 1.00 52.94 187 ARG A C 1
ATOM 1481 O O . ARG A 1 187 ? -14.744 25.982 -21.981 1.00 52.94 187 ARG A O 1
ATOM 1488 N N . LYS A 1 188 ? -14.312 26.624 -24.084 1.00 59.41 188 LYS A N 1
ATOM 1489 C CA . LYS A 1 188 ? -14.236 25.282 -24.685 1.00 59.41 188 LYS A CA 1
ATOM 1490 C C . LYS A 1 188 ? -12.821 24.867 -25.101 1.00 59.41 188 LYS A C 1
ATOM 1492 O O . LYS A 1 188 ? -12.674 23.814 -25.704 1.00 59.41 188 LYS A O 1
ATOM 1497 N N . HIS A 1 189 ? -11.784 25.632 -24.743 1.00 65.00 189 HIS A N 1
ATOM 1498 C CA . HIS A 1 189 ? -10.398 25.342 -25.142 1.00 65.00 189 HIS A CA 1
ATOM 1499 C C . HIS A 1 189 ? -9.922 23.924 -24.784 1.00 65.00 189 HIS A C 1
ATOM 1501 O O . HIS A 1 189 ? -9.108 23.364 -25.506 1.00 65.00 189 HIS A O 1
ATOM 1507 N N . LYS A 1 190 ? -10.463 23.326 -23.712 1.00 60.66 190 LYS A N 1
ATOM 1508 C CA . LYS A 1 190 ? -10.148 21.950 -23.306 1.00 60.66 190 LYS A CA 1
ATOM 1509 C C . LYS A 1 190 ? -10.574 20.908 -24.344 1.00 60.66 190 LYS A C 1
ATOM 1511 O O . LYS A 1 190 ? -9.931 19.882 -24.441 1.00 60.66 190 LYS A O 1
ATOM 1516 N N . ALA A 1 191 ? -11.620 21.163 -25.133 1.00 63.41 191 ALA A N 1
ATOM 1517 C CA . ALA A 1 191 ? -12.151 20.223 -26.129 1.00 63.41 191 ALA A CA 1
ATOM 1518 C C . ALA A 1 191 ? -11.412 20.259 -27.480 1.00 63.41 191 ALA A C 1
ATOM 1520 O O . ALA A 1 191 ? -11.886 19.665 -28.445 1.00 63.41 191 ALA A O 1
ATOM 1521 N N . ARG A 1 192 ? -10.279 20.966 -27.560 1.00 76.69 192 ARG A N 1
ATOM 1522 C CA . ARG A 1 192 ? -9.490 21.114 -28.786 1.00 76.69 192 ARG A CA 1
ATOM 1523 C C . ARG A 1 192 ? -8.573 19.913 -28.973 1.00 76.69 192 ARG A C 1
ATOM 1525 O O . ARG A 1 192 ? -7.861 19.530 -28.052 1.00 76.69 192 ARG A O 1
ATOM 1532 N N . ILE A 1 193 ? -8.568 19.367 -30.184 1.00 76.81 193 ILE A N 1
ATOM 1533 C CA . ILE A 1 193 ? -7.814 18.154 -30.519 1.00 76.81 193 ILE A CA 1
ATOM 1534 C C . ILE A 1 193 ? -6.309 18.412 -30.706 1.00 76.81 193 ILE A C 1
ATOM 1536 O O . ILE A 1 193 ? -5.502 17.538 -30.436 1.00 76.81 193 ILE A O 1
ATOM 1540 N N . ILE A 1 194 ? -5.910 19.636 -31.075 1.00 81.94 194 ILE A N 1
ATOM 1541 C CA . ILE A 1 194 ? -4.497 20.036 -31.174 1.00 81.94 194 ILE A CA 1
ATOM 1542 C C . ILE A 1 194 ? -4.106 20.862 -29.938 1.00 81.94 194 ILE A C 1
ATOM 1544 O O . ILE A 1 194 ? -4.548 22.004 -29.774 1.00 81.94 194 ILE A O 1
ATOM 1548 N N . THR A 1 195 ? -3.282 20.275 -29.066 1.00 75.50 195 THR A N 1
ATOM 1549 C CA . THR A 1 195 ? -2.685 20.889 -27.860 1.00 75.50 195 THR A CA 1
ATOM 1550 C C . THR A 1 195 ? -1.268 20.339 -27.645 1.00 75.50 195 THR A C 1
ATOM 1552 O O . THR A 1 195 ? -0.951 19.293 -28.199 1.00 75.50 195 THR A O 1
ATOM 1555 N N . GLN A 1 196 ? -0.417 20.993 -26.839 1.00 67.75 196 GLN A N 1
ATOM 1556 C CA . GLN A 1 196 ? 0.969 20.530 -26.614 1.00 67.75 196 GLN A CA 1
ATOM 1557 C C . GLN A 1 196 ? 1.027 19.082 -26.093 1.00 67.75 196 GLN A C 1
ATOM 1559 O O . GLN A 1 196 ? 1.798 18.276 -26.596 1.00 67.75 196 GLN A O 1
ATOM 1564 N N . THR A 1 197 ? 0.165 18.731 -25.137 1.00 58.50 197 THR A N 1
ATOM 1565 C CA . THR A 1 197 ? 0.125 17.385 -24.547 1.00 58.50 197 THR A CA 1
ATOM 1566 C C . THR A 1 197 ? -0.321 16.325 -25.553 1.00 58.50 197 THR A C 1
ATOM 1568 O O . THR A 1 197 ? 0.355 15.316 -25.718 1.00 58.50 197 THR A O 1
ATOM 1571 N N . LEU A 1 198 ? -1.416 16.571 -26.281 1.00 67.56 198 LEU A N 1
ATOM 1572 C CA . LEU A 1 198 ? -1.926 15.611 -27.266 1.00 67.56 198 LEU A CA 1
ATOM 1573 C C . LEU A 1 198 ? -0.971 15.433 -28.451 1.00 67.56 198 LEU A C 1
ATOM 1575 O O . LEU A 1 198 ? -0.861 14.338 -28.985 1.00 67.56 198 LEU A O 1
ATOM 1579 N N . LEU A 1 199 ? -0.229 16.476 -28.834 1.00 70.94 199 LEU A N 1
ATOM 1580 C CA . LEU A 1 199 ? 0.788 16.373 -29.880 1.00 70.94 199 LEU A CA 1
ATOM 1581 C C . LEU A 1 199 ? 1.912 15.398 -29.509 1.00 70.94 199 LEU A C 1
ATOM 1583 O O . LEU A 1 199 ? 2.395 14.689 -30.387 1.00 70.94 199 LEU A O 1
ATOM 1587 N N . SER A 1 200 ? 2.279 15.288 -28.230 1.00 65.62 200 SER A N 1
ATOM 1588 C CA . SER A 1 200 ? 3.228 14.263 -27.773 1.00 65.62 200 SER A CA 1
ATOM 1589 C C . SER A 1 200 ? 2.670 12.842 -27.941 1.00 65.62 200 SER A C 1
ATOM 1591 O O . SER A 1 200 ? 3.389 11.949 -28.385 1.00 65.62 200 SER A O 1
ATOM 1593 N N . GLU A 1 201 ? 1.381 12.632 -27.661 1.00 58.62 201 GLU A N 1
ATOM 1594 C CA . GLU A 1 201 ? 0.713 11.337 -27.872 1.00 58.62 201 GLU A CA 1
ATOM 1595 C C . GLU A 1 201 ? 0.524 11.010 -29.361 1.00 58.62 201 GLU A C 1
ATOM 1597 O O . GLU A 1 201 ? 0.660 9.860 -29.775 1.00 58.62 201 GLU A O 1
ATOM 1602 N N . TYR A 1 202 ? 0.262 12.014 -30.198 1.00 79.81 202 TYR A N 1
ATOM 1603 C CA . TYR A 1 202 ? 0.159 11.830 -31.648 1.00 79.81 202 TYR A CA 1
ATOM 1604 C C . TYR A 1 202 ? 1.525 11.511 -32.249 1.00 79.81 202 TYR A C 1
ATOM 1606 O O . TYR A 1 202 ? 1.632 10.608 -33.072 1.00 79.81 202 TYR A O 1
ATOM 1614 N N . ALA A 1 203 ? 2.580 12.180 -31.783 1.00 70.75 203 ALA A N 1
ATOM 1615 C CA . ALA A 1 203 ? 3.950 11.869 -32.171 1.00 70.75 203 ALA A CA 1
ATOM 1616 C C . ALA A 1 203 ? 4.377 10.456 -31.744 1.00 70.75 203 ALA A C 1
ATOM 1618 O O . ALA A 1 203 ? 5.177 9.840 -32.436 1.00 70.75 203 ALA A O 1
ATOM 1619 N N . TYR A 1 204 ? 3.840 9.921 -30.641 1.00 71.31 204 TYR A N 1
ATOM 1620 C CA . TYR A 1 204 ? 4.129 8.552 -30.205 1.00 71.31 204 TYR A CA 1
ATOM 1621 C C . TYR A 1 204 ? 3.671 7.510 -31.236 1.00 71.31 204 TYR A C 1
ATOM 1623 O O . TYR A 1 204 ? 4.432 6.601 -31.559 1.00 71.31 204 TYR A O 1
ATOM 1631 N N . VAL A 1 205 ? 2.461 7.651 -31.790 1.00 74.31 205 VAL A N 1
ATOM 1632 C CA . VAL A 1 205 ? 1.918 6.705 -32.785 1.00 74.31 205 VAL A CA 1
ATOM 1633 C C . VAL A 1 205 ? 2.383 6.985 -34.219 1.00 74.31 205 VAL A C 1
ATOM 1635 O O . VAL A 1 205 ? 2.181 6.148 -35.094 1.00 74.31 205 VAL A O 1
ATOM 1638 N N . LEU A 1 206 ? 2.996 8.143 -34.481 1.00 79.94 206 LEU A N 1
ATOM 1639 C CA . LEU A 1 206 ? 3.500 8.546 -35.796 1.00 79.94 206 LEU A CA 1
ATOM 1640 C C . LEU A 1 206 ? 4.949 8.094 -36.013 1.00 79.94 206 LEU A C 1
ATOM 1642 O O . LEU A 1 206 ? 5.802 8.247 -35.140 1.00 79.94 206 LEU A O 1
ATOM 1646 N N . ALA A 1 207 ? 5.246 7.559 -37.196 1.00 81.19 207 ALA A N 1
ATOM 1647 C CA . ALA A 1 207 ? 6.609 7.249 -37.611 1.00 81.19 207 ALA A CA 1
ATOM 1648 C C . ALA A 1 207 ? 7.449 8.536 -37.749 1.00 81.19 207 ALA A C 1
ATOM 1650 O O . ALA A 1 207 ? 6.902 9.608 -38.026 1.00 81.19 207 ALA A O 1
ATOM 1651 N N . PRO A 1 208 ? 8.787 8.469 -37.640 1.00 77.56 208 PRO A N 1
ATOM 1652 C CA . PRO A 1 208 ? 9.637 9.568 -38.087 1.00 77.56 208 PRO A CA 1
ATOM 1653 C C . PRO A 1 208 ? 9.324 9.925 -39.547 1.00 77.56 208 PRO A C 1
ATOM 1655 O O . PRO A 1 208 ? 9.131 9.035 -40.376 1.00 77.56 208 PRO A O 1
ATOM 1658 N N . ASN A 1 209 ? 9.269 11.221 -39.853 1.00 78.94 209 ASN A N 1
ATOM 1659 C CA . ASN A 1 209 ? 8.826 11.794 -41.130 1.00 78.94 209 ASN A CA 1
ATOM 1660 C C . ASN A 1 209 ? 7.356 11.541 -41.500 1.00 78.94 209 ASN A C 1
ATOM 1662 O O . ASN A 1 209 ? 6.947 11.878 -42.609 1.00 78.94 209 ASN A O 1
ATOM 1666 N N . ALA A 1 210 ? 6.542 10.983 -40.602 1.00 84.38 210 ALA A N 1
ATOM 1667 C CA . ALA A 1 210 ? 5.110 10.887 -40.837 1.00 84.38 210 ALA A CA 1
ATOM 1668 C C . ALA A 1 210 ? 4.473 12.279 -40.908 1.00 84.38 210 ALA A C 1
ATOM 1670 O O . ALA A 1 210 ? 4.885 13.201 -40.196 1.00 84.38 210 ALA A O 1
ATOM 1671 N N . MET A 1 211 ? 3.441 12.404 -41.742 1.00 87.12 211 MET A N 1
ATOM 1672 C CA . MET A 1 211 ? 2.767 13.671 -42.011 1.00 87.12 211 MET A CA 1
ATOM 1673 C C . MET A 1 211 ? 1.491 13.802 -41.185 1.00 87.12 211 MET A C 1
ATOM 1675 O O . MET A 1 211 ? 0.634 12.914 -41.172 1.00 87.12 211 MET A O 1
ATOM 1679 N N . LEU A 1 212 ? 1.326 14.948 -40.538 1.00 91.19 212 LEU A N 1
ATOM 1680 C CA . LEU A 1 212 ? 0.048 15.391 -40.005 1.00 91.19 212 LEU A CA 1
ATOM 1681 C C . LEU A 1 212 ? -0.567 16.365 -41.012 1.00 91.19 212 LEU A C 1
ATOM 1683 O O . LEU A 1 212 ? 0.101 17.279 -41.474 1.00 91.19 212 LEU A O 1
ATOM 1687 N N . PHE A 1 213 ? -1.837 16.188 -41.358 1.00 88.94 213 PHE A N 1
ATOM 1688 C CA . PHE A 1 213 ? -2.574 17.113 -42.218 1.00 88.94 213 PHE A CA 1
ATOM 1689 C C . PHE A 1 213 ? -3.717 17.733 -41.423 1.00 88.94 213 PHE A C 1
ATOM 1691 O O . PHE A 1 213 ? -4.509 17.014 -40.809 1.00 88.94 213 PHE A O 1
ATOM 1698 N N . ASN A 1 214 ? -3.850 19.055 -41.461 1.00 85.31 214 ASN A N 1
ATOM 1699 C CA . ASN A 1 214 ? -5.022 19.742 -40.930 1.00 85.31 214 ASN A CA 1
ATOM 1700 C C . ASN A 1 214 ? -5.577 20.762 -41.933 1.00 85.31 214 ASN A C 1
ATOM 1702 O O . ASN A 1 214 ? -4.833 21.413 -42.658 1.00 85.31 214 ASN A O 1
ATOM 1706 N N . ILE A 1 215 ? -6.900 20.911 -41.973 1.00 79.31 215 ILE A N 1
ATOM 1707 C CA . ILE A 1 215 ? -7.583 21.934 -42.775 1.00 79.31 215 ILE A CA 1
ATOM 1708 C C . ILE A 1 215 ? -8.781 22.451 -41.983 1.00 79.31 215 ILE A C 1
ATOM 1710 O O . ILE A 1 215 ? -9.468 21.678 -41.314 1.00 79.31 215 ILE A O 1
ATOM 1714 N N . THR A 1 216 ? -9.021 23.759 -42.023 1.00 76.69 216 THR A N 1
ATOM 1715 C CA . THR A 1 216 ? -10.183 24.367 -41.367 1.00 76.69 216 THR A CA 1
ATOM 1716 C C . THR A 1 216 ? -10.637 25.624 -42.102 1.00 76.69 216 THR A C 1
ATOM 1718 O O . THR A 1 216 ? -9.824 26.365 -42.656 1.00 76.69 216 THR A O 1
ATOM 1721 N N . ASP A 1 217 ? -11.946 25.870 -42.083 1.00 71.75 217 ASP A N 1
ATOM 1722 C CA . ASP A 1 217 ? -12.594 27.099 -42.549 1.00 71.75 217 ASP A CA 1
ATOM 1723 C C . ASP A 1 217 ? -12.696 28.172 -41.442 1.00 71.75 217 ASP A C 1
ATOM 1725 O O . ASP A 1 217 ? -13.230 29.256 -41.672 1.00 71.75 217 ASP A O 1
ATOM 1729 N N . VAL A 1 218 ? -12.163 27.899 -40.240 1.00 75.88 218 VAL A N 1
ATOM 1730 C CA . VAL A 1 218 ? -12.166 28.807 -39.080 1.00 75.88 218 VAL A CA 1
ATOM 1731 C C . VAL A 1 218 ? -10.759 29.396 -38.839 1.00 75.88 218 VAL A C 1
ATOM 1733 O O . VAL A 1 218 ? -9.903 28.698 -38.283 1.00 75.88 218 VAL A O 1
ATOM 1736 N N . PRO A 1 219 ? -10.504 30.685 -39.159 1.00 78.06 219 PRO A N 1
ATOM 1737 C CA . PRO A 1 219 ? -9.170 31.303 -39.059 1.00 78.06 219 PRO A CA 1
ATOM 1738 C C . PRO A 1 219 ? -8.534 31.279 -37.658 1.00 78.06 219 PRO A C 1
ATOM 1740 O O . PRO A 1 219 ? -7.331 31.049 -37.513 1.00 78.06 219 PRO A O 1
ATOM 1743 N N . ASP A 1 220 ? -9.335 31.460 -36.605 1.00 77.62 220 ASP A N 1
ATOM 1744 C CA . ASP A 1 220 ? -8.838 31.422 -35.221 1.00 77.62 220 ASP A CA 1
ATOM 1745 C C . ASP A 1 220 ? -8.393 30.013 -34.806 1.00 77.62 220 ASP A C 1
ATOM 1747 O O . ASP A 1 220 ? -7.414 29.834 -34.077 1.00 77.62 220 ASP A O 1
ATOM 1751 N N . LEU A 1 221 ? -9.106 28.991 -35.293 1.00 76.38 221 LEU A N 1
ATOM 1752 C CA . LEU A 1 221 ? -8.746 27.598 -35.061 1.00 76.38 221 LEU A CA 1
ATOM 1753 C C . LEU A 1 221 ? -7.467 27.244 -35.820 1.00 76.38 221 LEU A C 1
ATOM 1755 O O . LEU A 1 221 ? -6.611 26.562 -35.262 1.00 76.38 221 LEU A O 1
ATOM 1759 N N . PHE A 1 222 ? -7.309 27.753 -37.044 1.00 82.06 222 PHE A N 1
ATOM 1760 C CA . PHE A 1 222 ? -6.069 27.608 -37.798 1.00 82.06 222 PHE A CA 1
ATOM 1761 C C . PHE A 1 222 ? -4.878 28.192 -37.030 1.00 82.06 222 PHE A C 1
ATOM 1763 O O . PHE A 1 222 ? -3.912 27.481 -36.765 1.00 82.06 222 PHE A O 1
ATOM 1770 N N . SER A 1 223 ? -4.991 29.447 -36.582 1.00 81.38 223 SER A N 1
ATOM 1771 C CA . SER A 1 223 ? -3.940 30.132 -35.815 1.00 81.38 223 SER A CA 1
ATOM 1772 C C . SER A 1 223 ? -3.576 29.369 -34.537 1.00 81.38 223 SER A C 1
ATOM 1774 O O . SER A 1 223 ? -2.406 29.253 -34.170 1.00 81.38 223 SER A O 1
ATOM 1776 N N . TRP A 1 224 ? -4.578 28.790 -33.865 1.00 81.56 224 TRP A N 1
ATOM 1777 C CA . TRP A 1 224 ? -4.367 27.940 -32.696 1.00 81.56 224 TRP A CA 1
ATOM 1778 C C . TRP A 1 224 ? -3.576 26.675 -33.029 1.00 81.56 224 TRP A C 1
ATOM 1780 O O . TRP A 1 224 ? -2.605 26.368 -32.334 1.00 81.56 224 TRP A O 1
ATOM 1790 N N . MET A 1 225 ? -3.993 25.931 -34.057 1.00 82.56 225 MET A N 1
ATOM 1791 C CA . MET A 1 225 ? -3.316 24.699 -34.462 1.00 82.56 225 MET A CA 1
ATOM 1792 C C . MET A 1 225 ? -1.885 24.992 -34.922 1.00 82.56 225 MET A C 1
ATOM 1794 O O . MET A 1 225 ? -0.970 24.296 -34.489 1.00 82.56 225 MET A O 1
ATOM 1798 N N . GLN A 1 226 ? -1.691 26.062 -35.700 1.00 83.06 226 GLN A N 1
ATOM 1799 C CA . GLN A 1 226 ? -0.383 26.530 -36.155 1.00 83.06 226 GLN A CA 1
ATOM 1800 C C . GLN A 1 226 ? 0.562 26.786 -34.998 1.00 83.06 226 GLN A C 1
ATOM 1802 O O . GLN A 1 226 ? 1.615 26.163 -34.917 1.00 83.06 226 GLN A O 1
ATOM 1807 N N . MET A 1 227 ? 0.146 27.628 -34.054 1.00 84.31 227 MET A N 1
ATOM 1808 C CA . MET A 1 227 ? 0.971 27.966 -32.903 1.00 84.31 227 MET A CA 1
ATOM 1809 C C . MET A 1 227 ? 1.390 26.721 -32.109 1.00 84.31 227 MET A C 1
ATOM 1811 O O . MET A 1 227 ? 2.510 26.666 -31.612 1.00 84.31 227 MET A O 1
ATOM 1815 N N . HIS A 1 228 ? 0.502 25.738 -31.934 1.00 79.00 228 HIS A N 1
ATOM 1816 C CA . HIS A 1 228 ? 0.826 24.540 -31.156 1.00 79.00 228 HIS A CA 1
ATOM 1817 C C . HIS A 1 228 ? 1.770 23.600 -31.899 1.00 79.00 228 HIS A C 1
ATOM 1819 O O . HIS A 1 228 ? 2.707 23.100 -31.284 1.00 79.00 228 HIS A O 1
ATOM 1825 N N . LEU A 1 229 ? 1.541 23.393 -33.195 1.00 77.31 229 LEU A N 1
ATOM 1826 C CA . LEU A 1 229 ? 2.377 22.542 -34.038 1.00 77.31 229 LEU A CA 1
ATOM 1827 C C . LEU A 1 229 ? 3.777 23.139 -34.219 1.00 77.31 229 LEU A C 1
ATOM 1829 O O . LEU A 1 229 ? 4.751 22.430 -34.015 1.00 77.31 229 LEU A O 1
ATOM 1833 N N . GLU A 1 230 ? 3.888 24.443 -34.489 1.00 79.81 230 GLU A N 1
ATOM 1834 C CA . GLU A 1 230 ? 5.181 25.127 -34.662 1.00 79.81 230 GLU A CA 1
ATOM 1835 C C . GLU A 1 230 ? 5.985 25.239 -33.358 1.00 79.81 230 GLU A C 1
ATOM 1837 O O . GLU A 1 230 ? 7.211 25.280 -33.387 1.00 79.81 230 GLU A O 1
ATOM 1842 N N . LYS A 1 231 ? 5.315 25.284 -32.197 1.00 72.44 231 LYS A N 1
ATOM 1843 C CA . LYS A 1 231 ? 5.990 25.301 -30.888 1.00 72.44 231 LYS A CA 1
ATOM 1844 C C . LYS A 1 231 ? 6.389 23.914 -30.386 1.00 72.44 231 LYS A C 1
ATOM 1846 O O . LYS A 1 231 ? 7.192 23.837 -29.458 1.00 72.44 231 LYS A O 1
ATOM 1851 N N . HIS A 1 232 ? 5.799 22.840 -30.912 1.00 60.31 232 HIS A N 1
ATOM 1852 C CA . HIS A 1 232 ? 6.043 21.498 -30.394 1.00 60.31 232 HIS A CA 1
ATOM 1853 C C . HIS A 1 232 ? 7.316 20.913 -31.030 1.00 60.31 232 HIS A C 1
ATOM 1855 O O . HIS A 1 232 ? 7.359 20.743 -32.245 1.00 60.31 232 HIS A O 1
ATOM 1861 N N . PRO A 1 233 ? 8.334 20.521 -30.243 1.00 55.62 233 PRO A N 1
ATOM 1862 C CA . PRO A 1 233 ? 9.677 20.200 -30.749 1.00 55.62 233 PRO A CA 1
ATOM 1863 C C . PRO A 1 233 ? 9.750 18.958 -31.651 1.00 55.62 233 PRO A C 1
ATOM 1865 O O . PRO A 1 233 ? 10.782 18.701 -32.261 1.00 55.62 233 PRO A O 1
ATOM 1868 N N . LEU A 1 234 ? 8.676 18.168 -31.707 1.00 61.84 234 LEU A N 1
ATOM 1869 C CA . LEU A 1 234 ? 8.590 16.966 -32.538 1.00 61.84 234 LEU A CA 1
ATOM 1870 C C . LEU A 1 234 ? 7.997 17.219 -33.928 1.00 61.84 234 LEU A C 1
ATOM 1872 O O . LEU A 1 234 ? 8.009 16.290 -34.724 1.00 61.84 234 LEU A O 1
ATOM 1876 N N . PHE A 1 235 ? 7.489 18.419 -34.227 1.00 71.88 235 PHE A N 1
ATOM 1877 C CA . PHE A 1 235 ? 6.790 18.724 -35.477 1.00 71.88 235 PHE A CA 1
ATOM 1878 C C . PHE A 1 235 ? 7.433 19.911 -36.206 1.00 71.88 235 PHE A C 1
ATOM 1880 O O . PHE A 1 235 ? 7.734 20.929 -35.593 1.00 71.88 235 PHE A O 1
ATOM 1887 N N . GLU A 1 236 ? 7.598 19.805 -37.525 1.00 79.62 236 GLU A N 1
ATOM 1888 C CA . GLU A 1 236 ? 8.065 20.902 -38.391 1.00 79.62 236 GLU A CA 1
ATOM 1889 C C . GLU A 1 236 ? 7.117 21.084 -39.565 1.00 79.62 236 GLU A C 1
ATOM 1891 O O . GLU A 1 236 ? 6.806 20.115 -40.251 1.00 79.62 236 GLU A O 1
ATOM 1896 N N . ARG A 1 237 ? 6.692 22.325 -39.825 1.00 84.19 237 ARG A N 1
ATOM 1897 C CA . ARG A 1 237 ? 5.841 22.673 -40.967 1.00 84.19 237 ARG A CA 1
ATOM 1898 C C . ARG A 1 237 ? 6.588 22.486 -42.290 1.00 84.19 237 ARG A C 1
ATOM 1900 O O . ARG A 1 237 ? 7.655 23.059 -42.468 1.00 84.19 237 ARG A O 1
ATOM 1907 N N . ILE A 1 238 ? 5.955 21.790 -43.234 1.00 80.12 238 ILE A N 1
ATOM 1908 C CA . ILE A 1 238 ? 6.455 21.585 -44.597 1.00 80.12 238 ILE A CA 1
ATOM 1909 C C . ILE A 1 238 ? 5.652 22.434 -45.596 1.00 80.12 238 ILE A C 1
ATOM 1911 O O . ILE A 1 238 ? 4.416 22.370 -45.572 1.00 80.12 238 ILE A O 1
ATOM 1915 N N . PRO A 1 239 ? 6.316 23.259 -46.433 1.00 80.31 239 PRO A N 1
ATOM 1916 C CA . PRO A 1 239 ? 5.687 23.955 -47.558 1.00 80.31 239 PRO A CA 1
ATOM 1917 C C . PRO A 1 239 ? 5.081 22.987 -48.582 1.00 80.31 239 PRO A C 1
ATOM 1919 O O . PRO A 1 239 ? 5.593 21.887 -48.779 1.00 80.31 239 PRO A O 1
ATOM 1922 N N . ASP A 1 240 ? 4.008 23.397 -49.264 1.00 79.31 240 ASP A N 1
ATOM 1923 C CA . ASP A 1 240 ? 3.285 22.537 -50.219 1.00 79.31 240 ASP A CA 1
ATOM 1924 C C . ASP A 1 240 ? 4.181 22.073 -51.379 1.00 79.31 240 ASP A C 1
ATOM 1926 O O . ASP A 1 240 ? 4.019 20.965 -51.887 1.00 79.31 240 ASP A O 1
ATOM 1930 N N . GLU A 1 241 ? 5.138 22.910 -51.777 1.00 79.56 241 GLU A N 1
ATOM 1931 C CA . GLU A 1 241 ? 6.088 22.656 -52.860 1.00 79.56 241 GLU A CA 1
ATOM 1932 C C . GLU A 1 241 ? 7.139 21.596 -52.493 1.00 79.56 241 GLU A C 1
ATOM 1934 O O . GLU A 1 241 ? 7.746 20.998 -53.380 1.00 79.56 241 GLU A O 1
ATOM 1939 N N . GLU A 1 242 ? 7.347 21.358 -51.195 1.00 77.69 242 GLU A N 1
ATOM 1940 C CA . GLU A 1 242 ? 8.329 20.411 -50.653 1.00 77.69 242 GLU A CA 1
ATOM 1941 C C . GLU A 1 242 ? 7.715 19.042 -50.318 1.00 77.69 242 GLU A C 1
ATOM 1943 O O . GLU A 1 242 ? 8.417 18.122 -49.895 1.00 77.69 242 GLU A O 1
ATOM 1948 N N . LEU A 1 243 ? 6.403 18.884 -50.510 1.00 80.00 243 LEU A N 1
ATOM 1949 C CA . LEU A 1 243 ? 5.713 17.616 -50.298 1.00 80.00 243 LEU A CA 1
ATOM 1950 C C . LEU A 1 243 ? 6.086 16.596 -51.378 1.00 80.00 243 LEU A C 1
ATOM 1952 O O . LEU A 1 243 ? 6.180 16.932 -52.561 1.00 80.00 243 LEU A O 1
ATOM 1956 N N . SER A 1 244 ? 6.229 15.331 -50.974 1.00 84.62 244 SER A N 1
ATOM 1957 C CA . SER A 1 244 ? 6.405 14.218 -51.913 1.00 84.62 244 SER A CA 1
ATOM 1958 C C . SER A 1 244 ? 5.206 14.102 -52.861 1.00 84.62 244 SER A C 1
ATOM 1960 O O . SER A 1 244 ? 4.113 14.558 -52.532 1.00 84.62 244 SER A O 1
ATOM 1962 N N . GLU A 1 245 ? 5.361 13.452 -54.019 1.00 86.00 245 GLU A N 1
ATOM 1963 C CA . GLU A 1 245 ? 4.229 13.218 -54.935 1.00 86.00 245 GLU A CA 1
ATOM 1964 C C . GLU A 1 245 ? 3.057 12.517 -54.227 1.00 86.00 245 GLU A C 1
ATOM 1966 O O . GLU A 1 245 ? 1.895 12.877 -54.411 1.00 86.00 245 GLU A O 1
ATOM 1971 N N . GLU A 1 246 ? 3.366 11.566 -53.345 1.00 84.56 246 GLU A N 1
ATOM 1972 C CA . GLU A 1 246 ? 2.388 10.853 -52.529 1.00 84.56 246 GLU A CA 1
ATOM 1973 C C . GLU A 1 246 ? 1.647 11.801 -51.559 1.00 84.56 246 GLU A C 1
ATOM 1975 O O . GLU A 1 246 ? 0.418 11.754 -51.432 1.00 84.56 246 GLU A O 1
ATOM 1980 N N . ASP A 1 247 ? 2.374 12.705 -50.903 1.00 87.50 247 ASP A N 1
ATOM 1981 C CA . ASP A 1 247 ? 1.806 13.694 -49.982 1.00 87.50 247 ASP A CA 1
ATOM 1982 C C . ASP A 1 247 ? 1.043 14.803 -50.711 1.00 87.50 247 ASP A C 1
ATOM 1984 O O . ASP A 1 247 ? 0.026 15.276 -50.206 1.00 87.50 247 ASP A O 1
ATOM 1988 N N . GLN A 1 248 ? 1.465 15.180 -51.920 1.00 86.06 248 GLN A N 1
ATOM 1989 C CA . GLN A 1 248 ? 0.729 16.095 -52.792 1.00 86.06 248 GLN A CA 1
ATOM 1990 C C . GLN A 1 248 ? -0.597 15.475 -53.236 1.00 86.06 248 GLN A C 1
ATOM 1992 O O . GLN A 1 248 ? -1.627 16.154 -53.243 1.00 86.06 248 GLN A O 1
ATOM 1997 N N . VAL A 1 249 ? -0.617 14.172 -53.537 1.00 87.44 249 VAL A N 1
ATOM 1998 C CA . VAL A 1 249 ? -1.858 13.440 -53.818 1.00 87.44 249 VAL A CA 1
ATOM 1999 C C . VAL A 1 249 ? -2.764 13.430 -52.584 1.00 87.44 249 VAL A C 1
ATOM 2001 O O . VAL A 1 249 ? -3.954 13.741 -52.711 1.00 87.44 249 VAL A O 1
ATOM 2004 N N . ALA A 1 250 ? -2.227 13.162 -51.390 1.00 86.56 250 ALA A N 1
ATOM 2005 C CA . ALA A 1 250 ? -2.996 13.223 -50.146 1.00 86.56 250 ALA A CA 1
ATOM 2006 C C . ALA A 1 250 ? -3.549 14.636 -49.880 1.00 86.56 250 ALA A C 1
ATOM 2008 O O . ALA A 1 250 ? -4.747 14.794 -49.635 1.00 86.56 250 ALA A O 1
ATOM 2009 N N . LEU A 1 251 ? -2.720 15.672 -50.025 1.00 85.75 251 LEU A N 1
ATOM 2010 C CA . LEU A 1 251 ? -3.105 17.074 -49.862 1.00 85.75 251 LEU A CA 1
ATOM 2011 C C . LEU A 1 251 ? -4.163 17.502 -50.887 1.00 85.75 251 LEU A C 1
ATOM 2013 O O . LEU A 1 251 ? -5.112 18.206 -50.539 1.00 85.75 251 LEU A O 1
ATOM 2017 N N . SER A 1 252 ? -4.048 17.055 -52.140 1.00 86.00 252 SER A N 1
ATOM 2018 C CA . SER A 1 252 ? -5.046 17.330 -53.176 1.00 86.00 252 SER A CA 1
ATOM 2019 C C . SER A 1 252 ? -6.406 16.734 -52.805 1.00 86.00 252 SER A C 1
ATOM 2021 O O . SER A 1 252 ? -7.426 17.408 -52.962 1.00 86.00 252 SER A O 1
ATOM 2023 N N . CYS A 1 253 ? -6.433 15.528 -52.225 1.00 85.81 253 CYS A N 1
ATOM 2024 C CA . CYS A 1 253 ? -7.654 14.899 -51.720 1.00 85.81 253 CYS A CA 1
ATOM 2025 C C . CYS A 1 253 ? -8.218 15.667 -50.518 1.00 85.81 253 CYS A C 1
ATOM 2027 O O . CYS A 1 253 ? -9.423 15.906 -50.459 1.00 85.81 253 CYS A O 1
ATOM 2029 N N . VAL A 1 254 ? -7.362 16.122 -49.595 1.00 84.94 254 VAL A N 1
ATOM 2030 C CA . VAL A 1 254 ? -7.773 16.974 -48.467 1.00 84.94 254 VAL A CA 1
ATOM 2031 C C . VAL A 1 254 ? -8.443 18.259 -48.967 1.00 84.94 254 VAL A C 1
ATOM 2033 O O . VAL A 1 254 ? -9.528 18.594 -48.493 1.00 84.94 254 VAL A O 1
ATOM 2036 N N . LYS A 1 255 ? -7.862 18.942 -49.964 1.00 81.38 255 LYS A N 1
ATOM 2037 C CA . LYS A 1 255 ? -8.392 20.202 -50.521 1.00 81.38 255 LYS A CA 1
ATOM 2038 C C . LYS A 1 255 ? -9.662 20.012 -51.358 1.00 81.38 255 LYS A C 1
ATOM 2040 O O . LYS A 1 255 ? -10.547 20.858 -51.312 1.00 81.38 255 LYS A O 1
ATOM 2045 N N . SER A 1 256 ? -9.761 18.927 -52.126 1.00 78.88 256 SER A N 1
ATOM 2046 C CA . SER A 1 256 ? -10.838 18.747 -53.112 1.00 78.88 256 SER A CA 1
ATOM 2047 C C . SER A 1 256 ? -12.000 17.878 -52.640 1.00 78.88 256 SER A C 1
ATOM 2049 O O . SER A 1 256 ? -13.087 18.015 -53.196 1.00 78.88 256 SER A O 1
ATOM 2051 N N . GLU A 1 257 ? -11.820 17.012 -51.632 1.00 79.00 257 GLU A N 1
ATOM 2052 C CA . GLU A 1 257 ? -12.800 15.964 -51.298 1.00 79.00 257 GLU A CA 1
ATOM 2053 C C . GLU A 1 257 ? -13.452 16.070 -49.914 1.00 79.00 257 GLU A C 1
ATOM 2055 O O . GLU A 1 257 ? -14.506 15.458 -49.690 1.00 79.00 257 GLU A O 1
ATOM 2060 N N . THR A 1 258 ? -12.900 16.893 -49.022 1.00 77.81 258 THR A N 1
ATOM 2061 C CA . THR A 1 258 ? -13.440 17.153 -47.674 1.00 77.81 258 THR A CA 1
ATOM 2062 C C . THR A 1 258 ? -14.544 18.213 -47.696 1.00 77.81 258 THR A C 1
ATOM 2064 O O . THR A 1 258 ? -14.665 18.985 -48.649 1.00 77.81 258 THR A O 1
ATOM 2067 N N . GLU A 1 259 ? -15.407 18.249 -46.675 1.00 72.69 259 GLU A N 1
ATOM 2068 C CA . GLU A 1 259 ? -16.473 19.263 -46.621 1.00 72.69 259 GLU A CA 1
ATOM 2069 C C . GLU A 1 259 ? -15.894 20.664 -46.373 1.00 72.69 259 GLU A C 1
ATOM 2071 O O . GLU A 1 259 ? -16.418 21.648 -46.890 1.00 72.69 259 GLU A O 1
ATOM 2076 N N . GLU A 1 260 ? -14.790 20.727 -45.640 1.00 68.88 260 GLU A N 1
ATOM 2077 C CA . GLU A 1 260 ? -14.005 21.901 -45.281 1.00 68.88 260 GLU A CA 1
ATOM 2078 C C . GLU A 1 260 ? -13.300 22.469 -46.521 1.00 68.88 260 GLU A C 1
ATOM 2080 O O . GLU A 1 260 ? -13.453 23.653 -46.816 1.00 68.88 260 GLU A O 1
ATOM 2085 N N . GLY A 1 261 ? -12.644 21.616 -47.319 1.00 67.19 261 GLY A N 1
ATOM 2086 C CA . GLY A 1 261 ? -12.024 22.004 -48.592 1.00 67.19 261 GLY A CA 1
ATOM 2087 C C . GLY A 1 261 ? -13.031 22.396 -49.687 1.00 67.19 261 GLY A C 1
ATOM 2088 O O . GLY A 1 261 ? -12.757 23.269 -50.510 1.00 67.19 261 GLY A O 1
ATOM 2089 N N . LYS A 1 262 ? -14.242 21.814 -49.678 1.00 69.56 262 LYS A N 1
ATOM 2090 C CA . LYS A 1 262 ? -15.324 22.167 -50.624 1.00 69.56 262 LYS A CA 1
ATOM 2091 C C . LYS A 1 262 ? -16.048 23.470 -50.262 1.00 69.56 262 LYS A C 1
ATOM 2093 O O . LYS A 1 262 ? -16.461 24.194 -51.163 1.00 69.56 262 LYS A O 1
ATOM 2098 N N . LYS A 1 263 ? -16.234 23.781 -48.972 1.00 61.03 263 LYS A N 1
ATOM 2099 C CA . LYS A 1 263 ? -16.884 25.030 -48.509 1.00 61.03 263 LYS A CA 1
ATOM 2100 C C . LYS A 1 263 ? -15.977 26.260 -48.627 1.00 61.03 263 LYS A C 1
ATOM 2102 O O . LYS A 1 263 ? -16.476 27.381 -48.684 1.00 61.03 263 LYS A O 1
ATOM 2107 N N . SER A 1 264 ? -14.665 26.060 -48.722 1.00 48.84 264 SER A N 1
ATOM 2108 C CA . SER A 1 264 ? -13.650 27.114 -48.769 1.00 48.84 264 SER A CA 1
ATOM 2109 C C . SER A 1 264 ? -13.405 27.735 -50.152 1.00 48.84 264 SER A C 1
ATOM 2111 O O . SER A 1 264 ? -12.491 28.538 -50.313 1.00 48.84 264 SER A O 1
ATOM 2113 N N . SER A 1 265 ? -14.219 27.440 -51.170 1.00 43.00 265 SER A N 1
ATOM 2114 C CA . SER A 1 265 ? -14.132 28.141 -52.464 1.00 43.00 265 SER A CA 1
ATOM 2115 C C . SER A 1 265 ? -14.603 29.607 -52.403 1.00 43.00 265 SER A C 1
ATOM 2117 O O . SER A 1 265 ? -14.497 30.316 -53.399 1.00 43.00 265 SER A O 1
ATOM 2119 N N . ALA A 1 266 ? -15.125 30.066 -51.255 1.00 45.69 266 ALA A N 1
ATOM 2120 C CA . ALA A 1 266 ? -15.498 31.463 -50.993 1.00 45.69 266 ALA A CA 1
ATOM 2121 C C . ALA A 1 266 ? -14.565 32.191 -49.993 1.00 45.69 266 ALA A C 1
ATOM 2123 O O . ALA A 1 266 ? -14.608 33.415 -49.898 1.00 45.69 266 ALA A O 1
ATOM 2124 N N . SER A 1 267 ? -13.705 31.465 -49.273 1.00 45.25 267 SER A N 1
ATOM 2125 C CA . SER A 1 267 ? -12.693 31.994 -48.347 1.00 45.25 267 SER A CA 1
ATOM 2126 C C . SER A 1 267 ? -11.569 30.966 -48.240 1.00 45.25 267 SER A C 1
ATOM 2128 O O . SER A 1 267 ? -11.831 29.851 -47.791 1.00 45.25 267 SER A O 1
ATOM 2130 N N . SER A 1 268 ? -10.360 31.313 -48.691 1.00 41.78 268 SER A N 1
ATOM 2131 C CA . SER A 1 268 ? -9.242 30.376 -48.860 1.00 41.78 268 SER A CA 1
ATOM 2132 C C . SER A 1 268 ? -9.047 29.470 -47.635 1.00 41.78 268 SER A C 1
ATOM 2134 O O . SER A 1 268 ? -8.897 29.994 -46.528 1.00 41.78 268 SER A O 1
ATOM 2136 N N . PRO A 1 269 ? -9.039 28.134 -47.803 1.00 50.56 269 PRO A N 1
ATOM 2137 C CA . PRO A 1 269 ? -8.780 27.228 -46.695 1.00 50.56 269 PRO A CA 1
ATOM 2138 C C . PRO A 1 269 ? -7.355 27.443 -46.194 1.00 50.56 269 PRO A C 1
ATOM 2140 O O . PRO A 1 269 ? -6.445 27.689 -46.989 1.00 50.56 269 PRO A O 1
ATOM 2143 N N . VAL A 1 270 ? -7.164 27.335 -44.882 1.00 52.56 270 VAL A N 1
ATOM 2144 C CA . VAL A 1 270 ? -5.844 27.476 -44.270 1.00 52.56 270 VAL A CA 1
ATOM 2145 C C . VAL A 1 270 ? -5.420 26.119 -43.701 1.00 52.56 270 VAL A C 1
ATOM 2147 O O . VAL A 1 270 ? -6.177 25.494 -42.952 1.00 52.56 270 VAL A O 1
ATOM 2150 N N . HIS A 1 271 ? -4.242 25.629 -44.103 1.00 58.66 271 HIS A N 1
ATOM 2151 C CA . HIS A 1 271 ? -3.739 24.284 -43.784 1.00 58.66 271 HIS A CA 1
ATOM 2152 C C . HIS A 1 271 ? -2.253 24.284 -43.393 1.00 58.66 271 HIS A C 1
ATOM 2154 O O . HIS A 1 271 ? -1.502 25.212 -43.709 1.00 58.66 271 HIS A O 1
ATOM 2160 N N . ILE A 1 272 ? -1.840 23.248 -42.662 1.00 55.38 272 ILE A N 1
ATOM 2161 C CA . ILE A 1 272 ? -0.469 23.026 -42.188 1.00 55.38 272 ILE A CA 1
ATOM 2162 C C . ILE A 1 272 ? -0.153 21.552 -42.364 1.00 55.38 272 ILE A C 1
ATOM 2164 O O . ILE A 1 272 ? -0.956 20.687 -42.010 1.00 55.38 272 ILE A O 1
ATOM 2168 N N . THR A 1 273 ? 1.051 21.276 -42.847 1.00 57.41 273 THR A N 1
ATOM 2169 C CA . THR A 1 273 ? 1.518 19.903 -42.995 1.00 57.41 273 THR A CA 1
ATOM 2170 C C . THR A 1 273 ? 2.781 19.702 -42.170 1.00 57.41 273 THR A C 1
ATOM 2172 O O . THR A 1 273 ? 3.877 19.882 -42.702 1.00 57.41 273 THR A O 1
ATOM 2175 N N . PRO A 1 274 ? 2.683 19.436 -40.852 1.00 55.50 274 PRO A N 1
ATOM 2176 C CA . PRO A 1 274 ? 3.878 19.161 -40.087 1.00 55.50 274 PRO A CA 1
ATOM 2177 C C . PRO A 1 274 ? 4.349 17.715 -40.234 1.00 55.50 274 PRO A C 1
ATOM 2179 O O . PRO A 1 274 ? 3.539 16.788 -40.192 1.00 55.50 274 PRO A O 1
ATOM 2182 N N . LYS A 1 275 ? 5.664 17.527 -40.341 1.00 59.97 275 LYS A N 1
ATOM 2183 C CA . LYS A 1 275 ? 6.318 16.215 -40.280 1.00 59.97 275 LYS A CA 1
ATOM 2184 C C . LYS A 1 275 ? 6.890 15.955 -38.888 1.00 59.97 275 LYS A C 1
ATOM 2186 O O . LYS A 1 275 ? 7.336 16.893 -38.223 1.00 59.97 275 LYS A O 1
ATOM 2191 N N . VAL A 1 276 ? 6.922 14.693 -38.464 1.00 47.94 276 VAL A N 1
ATOM 2192 C CA . VAL A 1 276 ? 7.597 14.298 -37.216 1.00 47.94 276 VAL A CA 1
ATOM 2193 C C . VAL A 1 276 ? 9.115 14.264 -37.415 1.00 47.94 276 VAL A C 1
ATOM 2195 O O . VAL A 1 276 ? 9.601 13.506 -38.249 1.00 47.94 276 VAL A O 1
ATOM 2198 N N . ILE A 1 277 ? 9.873 15.055 -36.650 1.00 36.56 277 ILE A N 1
ATOM 2199 C CA . ILE A 1 277 ? 11.317 15.265 -36.892 1.00 36.56 277 ILE A CA 1
ATOM 2200 C C . ILE A 1 277 ? 12.196 14.230 -36.166 1.00 36.56 277 ILE A C 1
ATOM 2202 O O . ILE A 1 277 ? 13.178 13.748 -36.725 1.00 36.56 277 ILE A O 1
ATOM 2206 N N . HIS A 1 278 ? 11.857 13.856 -34.926 1.00 39.06 278 HIS A N 1
ATOM 2207 C CA . HIS A 1 278 ? 12.678 12.960 -34.099 1.00 39.06 278 HIS A CA 1
ATOM 2208 C C . HIS A 1 278 ? 11.835 12.080 -33.165 1.00 39.06 278 HIS A C 1
ATOM 2210 O O . HIS A 1 278 ? 10.808 12.510 -32.649 1.00 39.06 278 HIS A O 1
ATOM 2216 N N . ILE A 1 279 ? 12.318 10.864 -32.888 1.00 42.88 279 ILE A N 1
ATOM 2217 C CA . ILE A 1 279 ? 11.845 9.997 -31.799 1.00 42.88 279 ILE A CA 1
ATOM 2218 C C . ILE A 1 279 ? 13.077 9.601 -30.988 1.00 42.88 279 ILE A C 1
ATOM 2220 O O . ILE A 1 279 ? 14.021 9.048 -31.546 1.00 42.88 279 ILE A O 1
ATOM 2224 N N . PHE A 1 280 ? 13.082 9.882 -29.686 1.00 35.28 280 PHE A N 1
ATOM 2225 C CA . PHE A 1 280 ? 14.234 9.596 -28.830 1.00 35.28 280 PHE A CA 1
ATOM 2226 C C . PHE A 1 280 ? 14.218 8.142 -28.324 1.00 35.28 280 PHE A C 1
ATOM 2228 O O . PHE A 1 280 ? 13.241 7.732 -27.686 1.00 35.28 280 PHE A O 1
ATOM 2235 N N . PRO A 1 281 ? 15.294 7.365 -28.544 1.00 36.12 281 PRO A N 1
ATOM 2236 C CA . PRO A 1 281 ? 15.712 6.298 -27.651 1.00 36.12 281 PRO A CA 1
ATOM 2237 C C . PRO A 1 281 ? 16.725 6.849 -26.631 1.00 36.12 281 PRO A C 1
ATOM 2239 O O . PRO A 1 281 ? 17.418 7.835 -26.873 1.00 36.12 281 PRO A O 1
ATOM 2242 N N . MET A 1 282 ? 16.783 6.232 -25.457 1.00 34.09 282 MET A N 1
ATOM 2243 C CA . MET A 1 282 ? 17.606 6.648 -24.319 1.00 34.09 282 MET A CA 1
ATOM 2244 C C . MET A 1 282 ? 19.088 6.908 -24.662 1.00 34.09 282 MET A C 1
ATOM 2246 O O . MET A 1 282 ? 19.718 6.058 -25.273 1.00 34.09 282 MET A O 1
ATOM 2250 N N . THR A 1 283 ? 19.665 8.029 -24.198 1.00 34.22 283 THR A N 1
ATOM 2251 C CA . THR A 1 283 ? 21.026 8.147 -23.602 1.00 34.22 283 THR A CA 1
ATOM 2252 C C . THR A 1 283 ? 21.308 9.586 -23.117 1.00 34.22 283 THR A C 1
ATOM 2254 O O . THR A 1 283 ? 20.617 10.533 -23.477 1.00 34.22 283 THR A O 1
ATOM 2257 N N . MET A 1 284 ? 22.320 9.756 -22.250 1.00 34.56 284 MET A N 1
ATOM 2258 C CA . MET A 1 284 ? 22.686 11.007 -21.549 1.00 34.56 284 MET A CA 1
ATOM 2259 C C . MET A 1 284 ? 23.481 12.043 -22.382 1.00 34.56 284 MET A C 1
ATOM 2261 O O . MET A 1 284 ? 24.099 12.942 -21.811 1.00 34.56 284 MET A O 1
ATOM 2265 N N . SER A 1 285 ? 23.487 11.946 -23.712 1.00 40.62 285 SER A N 1
ATOM 2266 C CA . SER A 1 285 ? 24.089 12.926 -24.635 1.00 40.62 285 SER A CA 1
ATOM 2267 C C . SER A 1 285 ? 23.008 13.451 -25.582 1.00 40.62 285 SER A C 1
ATOM 2269 O O . SER A 1 285 ? 22.041 12.746 -25.850 1.00 40.62 285 SER A O 1
ATOM 2271 N N . ALA A 1 286 ? 23.153 14.667 -26.116 1.00 45.81 286 ALA A N 1
ATOM 2272 C CA . ALA A 1 286 ? 22.296 15.099 -27.219 1.00 45.81 286 ALA A CA 1
ATOM 2273 C C . ALA A 1 286 ? 22.735 14.338 -28.481 1.00 45.81 286 ALA A C 1
ATOM 2275 O O . ALA A 1 286 ? 23.772 14.647 -29.073 1.00 45.81 286 ALA A O 1
ATOM 2276 N N . VAL A 1 287 ? 21.992 13.285 -28.813 1.00 52.22 287 VAL A N 1
ATOM 2277 C CA . VAL A 1 287 ? 22.248 12.399 -29.949 1.00 52.22 287 VAL A CA 1
ATOM 2278 C C . VAL A 1 287 ? 21.207 12.686 -31.028 1.00 52.22 287 VAL A C 1
ATOM 2280 O O . VAL A 1 287 ? 20.008 12.608 -30.769 1.00 52.22 287 VAL A O 1
ATOM 2283 N N . PHE A 1 288 ? 21.665 13.021 -32.231 1.00 50.69 288 PHE A N 1
ATOM 2284 C CA . PHE A 1 288 ? 20.827 13.318 -33.391 1.00 50.69 288 PHE A CA 1
ATOM 2285 C C . PHE A 1 288 ? 21.012 12.225 -34.430 1.00 50.69 288 PHE A C 1
ATOM 2287 O O . PHE A 1 288 ? 22.139 11.848 -34.736 1.00 50.69 288 PHE A O 1
ATOM 2294 N N . LEU A 1 289 ? 19.922 11.735 -35.008 1.00 56.41 289 LEU A N 1
ATOM 2295 C CA . LEU A 1 289 ? 20.002 10.946 -36.230 1.00 56.41 289 LEU A CA 1
ATOM 2296 C C . LEU A 1 289 ? 20.044 11.912 -37.416 1.00 56.41 289 LEU A C 1
ATOM 2298 O O . LEU A 1 289 ? 19.217 12.817 -37.501 1.00 56.41 289 LEU A O 1
ATOM 2302 N N . VAL A 1 290 ? 21.006 11.727 -38.311 1.00 53.16 290 VAL A N 1
ATOM 2303 C CA . VAL A 1 290 ? 21.261 12.599 -39.457 1.00 53.16 290 VAL A CA 1
ATOM 2304 C C . VAL A 1 290 ? 21.398 11.741 -40.704 1.00 53.16 290 VAL A C 1
ATOM 2306 O O . VAL A 1 290 ? 22.091 10.727 -40.709 1.00 53.16 290 VAL A O 1
ATOM 2309 N N . GLU A 1 291 ? 20.731 12.125 -41.778 1.00 60.91 291 GLU A N 1
ATOM 2310 C CA . GLU A 1 291 ? 20.819 11.420 -43.052 1.00 60.91 291 GLU A CA 1
ATOM 2311 C C . GLU A 1 291 ? 21.908 12.075 -43.910 1.00 60.91 291 GLU A C 1
ATOM 2313 O O . GLU A 1 291 ? 21.833 13.264 -44.209 1.00 60.91 291 GLU A O 1
ATOM 2318 N N . LEU A 1 292 ? 22.961 11.327 -44.260 1.00 53.94 292 LEU A N 1
ATOM 2319 C CA . LEU A 1 292 ? 24.082 11.862 -45.050 1.00 53.94 292 LEU A CA 1
ATOM 2320 C C . LEU A 1 292 ? 23.764 11.878 -46.545 1.00 53.94 292 LEU A C 1
ATOM 2322 O O . LEU A 1 292 ? 24.260 12.722 -47.287 1.00 53.94 292 LEU A O 1
ATOM 2326 N N . ASN A 1 293 ? 22.978 10.900 -46.987 1.00 57.94 293 ASN A N 1
ATOM 2327 C CA . ASN A 1 293 ? 22.366 10.799 -48.306 1.00 57.94 293 ASN A CA 1
ATOM 2328 C C . ASN A 1 293 ? 21.274 9.718 -48.261 1.00 57.94 293 ASN A C 1
ATOM 2330 O O . ASN A 1 293 ? 21.187 8.982 -47.279 1.00 57.94 293 ASN A O 1
ATOM 2334 N N . GLN A 1 294 ? 20.535 9.559 -49.364 1.00 49.06 294 GLN A N 1
ATOM 2335 C CA . GLN A 1 294 ? 19.380 8.655 -49.527 1.00 49.06 294 GLN A CA 1
ATOM 2336 C C . GLN A 1 294 ? 19.617 7.171 -49.164 1.00 49.06 294 GLN A C 1
ATOM 2338 O O . GLN A 1 294 ? 18.681 6.379 -49.176 1.00 49.06 294 GLN A O 1
ATOM 2343 N N . SER A 1 295 ? 20.855 6.760 -48.866 1.00 49.78 295 SER A N 1
ATOM 2344 C CA . SER A 1 295 ? 21.204 5.379 -48.506 1.00 49.78 295 SER A CA 1
ATOM 2345 C C . SER A 1 295 ? 21.975 5.233 -47.191 1.00 49.78 295 SER A C 1
ATOM 2347 O O . SER A 1 295 ? 22.150 4.111 -46.717 1.00 49.78 295 SER A O 1
ATOM 2349 N N . LYS A 1 296 ? 22.467 6.330 -46.596 1.00 54.81 296 LYS A N 1
ATOM 2350 C CA . LYS A 1 296 ? 23.362 6.285 -45.430 1.00 54.81 296 LYS A CA 1
ATOM 2351 C C . LYS A 1 296 ? 22.879 7.205 -44.320 1.00 54.81 296 LYS A C 1
ATOM 2353 O O . LYS A 1 296 ? 22.846 8.427 -44.469 1.00 54.81 296 LYS A O 1
ATOM 2358 N N . LYS A 1 297 ? 22.576 6.592 -43.178 1.00 66.88 297 LYS A N 1
ATOM 2359 C CA . LYS A 1 297 ? 22.226 7.270 -41.931 1.00 66.88 297 LYS A CA 1
ATOM 2360 C C . LYS A 1 297 ? 23.445 7.334 -41.018 1.00 66.88 297 LYS A C 1
ATOM 2362 O O . LYS A 1 297 ? 24.243 6.399 -40.954 1.00 66.88 297 LYS A O 1
ATOM 2367 N N . ALA A 1 298 ? 23.567 8.439 -40.306 1.00 63.84 298 ALA A N 1
ATOM 2368 C CA . ALA A 1 298 ? 24.604 8.693 -39.332 1.00 63.84 298 ALA A CA 1
ATOM 2369 C C . ALA A 1 298 ? 23.989 9.178 -38.023 1.00 63.84 298 ALA A C 1
ATOM 2371 O O . ALA A 1 298 ? 22.928 9.789 -38.000 1.00 63.84 298 ALA A O 1
ATOM 2372 N N . ILE A 1 299 ? 24.668 8.926 -36.920 1.00 69.31 299 ILE A N 1
ATOM 2373 C CA . ILE A 1 299 ? 24.363 9.504 -35.626 1.00 69.31 299 ILE A CA 1
ATOM 2374 C C . ILE A 1 299 ? 25.362 10.628 -35.369 1.00 69.31 299 ILE A C 1
ATOM 2376 O O . ILE A 1 299 ? 26.568 10.405 -35.404 1.00 69.31 299 ILE A O 1
ATOM 2380 N N . VAL A 1 300 ? 24.869 11.824 -35.064 1.00 61.75 300 VAL A N 1
ATOM 2381 C CA . VAL A 1 300 ? 25.668 12.917 -34.515 1.00 61.75 300 VAL A CA 1
ATOM 2382 C C . VAL A 1 300 ? 25.540 12.917 -32.998 1.00 61.75 300 VAL A C 1
ATOM 2384 O O . VAL A 1 300 ? 24.480 13.197 -32.441 1.00 61.75 300 VAL A O 1
ATOM 2387 N N . LYS A 1 301 ? 26.644 12.620 -32.322 1.00 72.38 301 LYS A N 1
ATOM 2388 C CA . LYS A 1 301 ? 26.763 12.616 -30.862 1.00 72.38 301 LYS A CA 1
ATOM 2389 C C . LYS A 1 301 ? 27.488 13.883 -30.412 1.00 72.38 301 LYS A C 1
ATOM 2391 O O . LYS A 1 301 ? 28.665 14.050 -30.730 1.00 72.38 301 LYS A O 1
ATOM 2396 N N . LEU A 1 302 ? 26.799 14.783 -29.702 1.00 62.47 302 LEU A N 1
ATOM 2397 C CA . LEU A 1 302 ? 27.359 16.072 -29.263 1.00 62.47 302 LEU A CA 1
ATOM 2398 C C . LEU A 1 302 ? 27.914 16.055 -27.834 1.00 62.47 302 LEU A C 1
ATOM 2400 O O . LEU A 1 302 ? 27.284 15.531 -26.910 1.00 62.47 302 LEU A O 1
ATOM 2404 N N . TYR A 1 303 ? 29.021 16.773 -27.626 1.00 60.44 303 TYR A N 1
ATOM 2405 C CA . TYR A 1 303 ? 29.675 16.950 -26.324 1.00 60.44 303 TYR A CA 1
ATOM 2406 C C . TYR A 1 303 ? 29.445 18.373 -25.809 1.00 60.44 303 TYR A C 1
ATOM 2408 O O . TYR A 1 303 ? 30.324 19.231 -25.827 1.00 60.44 303 TYR A O 1
ATOM 2416 N N . ASP A 1 304 ? 28.215 18.629 -25.364 1.00 57.97 304 ASP A N 1
ATOM 2417 C CA . ASP A 1 304 ? 27.773 19.927 -24.849 1.00 57.97 304 ASP A CA 1
ATOM 2418 C C . ASP A 1 304 ? 28.119 20.132 -23.355 1.00 57.97 304 ASP A C 1
ATOM 2420 O O . ASP A 1 304 ? 28.250 19.182 -22.581 1.00 57.97 304 ASP A O 1
ATOM 2424 N N . ARG A 1 305 ? 28.206 21.394 -22.907 1.00 51.16 305 ARG A N 1
ATOM 2425 C CA . ARG A 1 305 ? 28.433 21.799 -21.505 1.00 51.16 305 ARG A CA 1
ATOM 2426 C C . ARG A 1 305 ? 27.393 21.232 -20.533 1.00 51.16 305 ARG A C 1
ATOM 2428 O O . ARG A 1 305 ? 27.703 21.016 -19.365 1.00 51.16 305 ARG A O 1
ATOM 2435 N N . ARG A 1 306 ? 26.167 20.967 -21.003 1.00 49.97 306 ARG A N 1
ATOM 2436 C CA . ARG A 1 306 ? 25.106 20.306 -20.218 1.00 49.97 306 ARG A CA 1
ATOM 2437 C C . ARG A 1 306 ? 25.384 18.818 -20.021 1.00 49.97 306 ARG A C 1
ATOM 2439 O O . ARG A 1 306 ? 25.101 18.298 -18.953 1.00 49.97 306 ARG A O 1
ATOM 2446 N N . THR A 1 307 ? 26.017 18.149 -20.981 1.00 46.97 307 THR A N 1
ATOM 2447 C CA . THR A 1 307 ? 26.462 16.751 -20.851 1.00 46.97 307 THR A CA 1
ATOM 2448 C C . THR A 1 307 ? 27.507 16.605 -19.731 1.00 46.97 307 THR A C 1
ATOM 2450 O O . THR A 1 307 ? 27.510 15.618 -18.994 1.00 46.97 307 THR A O 1
ATOM 2453 N N . ALA A 1 308 ? 28.327 17.641 -19.497 1.00 45.41 308 ALA A N 1
ATOM 2454 C CA . ALA A 1 308 ? 29.257 17.699 -18.365 1.00 45.41 308 ALA A CA 1
ATOM 2455 C C . ALA A 1 308 ? 28.574 17.778 -16.980 1.00 45.41 308 ALA A C 1
ATOM 2457 O O . ALA A 1 308 ? 29.233 17.543 -15.967 1.00 45.41 308 ALA A O 1
ATOM 2458 N N . PHE A 1 309 ? 27.265 18.050 -16.899 1.00 40.25 309 PHE A N 1
ATOM 2459 C CA . PHE A 1 309 ? 26.480 18.008 -15.654 1.00 40.25 309 PHE A CA 1
ATOM 2460 C C . PHE A 1 309 ? 26.477 16.609 -15.016 1.00 40.25 309 PHE A C 1
ATOM 2462 O O . PHE A 1 309 ? 26.632 16.476 -13.801 1.00 40.25 309 PHE A O 1
ATOM 2469 N N . SER A 1 310 ? 26.399 15.554 -15.832 1.00 43.62 310 SER A N 1
ATOM 2470 C CA . SER A 1 310 ? 26.489 14.162 -15.367 1.00 43.62 310 SER A CA 1
ATOM 2471 C C . SER A 1 310 ? 27.911 13.786 -14.947 1.00 43.62 310 SER A C 1
ATOM 2473 O O . SER A 1 310 ? 28.101 13.085 -13.956 1.00 43.62 310 SER A O 1
ATOM 2475 N N . LEU A 1 311 ? 28.919 14.323 -15.640 1.00 42.41 311 LEU A N 1
ATOM 2476 C CA . LEU A 1 311 ? 30.337 14.144 -15.305 1.00 42.41 311 LEU A CA 1
ATOM 2477 C C . LEU A 1 311 ? 30.747 14.905 -14.040 1.00 42.41 311 LEU A C 1
ATOM 2479 O O . LEU A 1 311 ? 31.571 14.403 -13.276 1.00 42.41 311 LEU A O 1
ATOM 2483 N N . ARG A 1 312 ? 30.117 16.053 -13.745 1.00 44.31 312 ARG A N 1
ATOM 2484 C CA . ARG A 1 312 ? 30.269 16.764 -12.466 1.00 44.31 312 ARG A CA 1
ATOM 2485 C C . ARG A 1 312 ? 29.878 15.880 -11.293 1.00 44.31 312 ARG A C 1
ATOM 2487 O O . ARG A 1 312 ? 30.562 15.922 -10.287 1.00 44.31 312 ARG A O 1
ATOM 2494 N N . LYS A 1 313 ? 28.858 15.027 -11.411 1.00 43.41 313 LYS A N 1
ATOM 2495 C CA . LYS A 1 313 ? 28.473 14.082 -10.344 1.00 43.41 313 LYS A CA 1
ATOM 2496 C C . LYS A 1 313 ? 29.603 13.096 -9.999 1.00 43.41 313 LYS A C 1
ATOM 2498 O O . LYS A 1 313 ? 29.768 12.736 -8.834 1.00 43.41 313 LYS A O 1
ATOM 2503 N N . THR A 1 314 ? 30.396 12.710 -10.998 1.00 41.38 314 THR A N 1
ATOM 2504 C CA . THR A 1 314 ? 31.543 11.800 -10.862 1.00 41.38 314 THR A CA 1
ATOM 2505 C C . THR A 1 314 ? 32.799 12.539 -10.389 1.00 41.38 314 THR A C 1
ATOM 2507 O O . THR A 1 314 ? 33.429 12.098 -9.436 1.00 41.38 314 THR A O 1
ATOM 2510 N N . MET A 1 315 ? 33.107 13.714 -10.951 1.00 40.06 315 MET A N 1
ATOM 2511 C CA . MET A 1 315 ? 34.230 14.557 -10.508 1.00 40.06 315 MET A CA 1
ATOM 2512 C C . MET A 1 315 ? 34.010 15.180 -9.121 1.00 40.06 315 MET A C 1
ATOM 2514 O O . MET A 1 315 ? 34.964 15.363 -8.382 1.00 40.06 315 MET A O 1
ATOM 2518 N N . ILE A 1 316 ? 32.769 15.449 -8.701 1.00 39.31 316 ILE A N 1
ATOM 2519 C CA . ILE A 1 316 ? 32.442 15.905 -7.337 1.00 39.31 316 ILE A CA 1
ATOM 2520 C C . ILE A 1 316 ? 32.798 14.833 -6.294 1.00 39.31 316 ILE A C 1
ATOM 2522 O O . ILE A 1 316 ? 33.129 15.182 -5.163 1.00 39.31 316 ILE A O 1
ATOM 2526 N N . ARG A 1 317 ? 32.798 13.537 -6.646 1.00 39.84 317 ARG A N 1
ATOM 2527 C CA . ARG A 1 317 ? 33.342 12.493 -5.757 1.00 39.84 317 ARG A CA 1
ATOM 2528 C C . ARG A 1 317 ? 34.861 12.602 -5.597 1.00 39.84 317 ARG A C 1
ATOM 2530 O O . ARG A 1 317 ? 35.339 12.352 -4.500 1.00 39.84 317 ARG A O 1
ATOM 2537 N N . GLU A 1 318 ? 35.582 13.029 -6.632 1.00 37.44 318 GLU A N 1
ATOM 2538 C CA . GLU A 1 318 ? 37.040 13.251 -6.598 1.00 37.44 318 GLU A CA 1
ATOM 2539 C C . GLU A 1 318 ? 37.428 14.632 -6.031 1.00 37.44 318 GLU A C 1
ATOM 2541 O O . GLU A 1 318 ? 38.504 14.795 -5.474 1.00 37.44 318 GLU A O 1
ATOM 2546 N N . ILE A 1 319 ? 36.550 15.638 -6.106 1.00 37.25 319 ILE A N 1
ATOM 2547 C CA . ILE A 1 319 ? 36.768 16.977 -5.524 1.00 37.25 319 ILE A CA 1
ATOM 2548 C C . ILE A 1 319 ? 36.420 17.005 -4.028 1.00 37.25 319 ILE A C 1
ATOM 2550 O O . ILE A 1 319 ? 36.957 17.822 -3.287 1.00 37.25 319 ILE A O 1
ATOM 2554 N N . LYS A 1 320 ? 35.605 16.065 -3.527 1.00 40.66 320 LYS A N 1
ATOM 2555 C CA . LYS A 1 320 ? 35.353 15.896 -2.081 1.00 40.66 320 LYS A CA 1
ATOM 2556 C C . LYS A 1 320 ? 36.618 15.641 -1.247 1.00 40.66 320 LYS A C 1
ATOM 2558 O O . LYS A 1 320 ? 36.548 15.735 -0.025 1.00 40.66 320 LYS A O 1
ATOM 2563 N N . THR A 1 321 ? 37.760 15.365 -1.875 1.00 42.03 321 THR A N 1
ATOM 2564 C CA . THR A 1 321 ? 39.066 15.265 -1.212 1.00 42.03 321 THR A CA 1
ATOM 2565 C C . THR A 1 321 ? 39.884 16.567 -1.201 1.00 42.03 321 THR A C 1
ATOM 2567 O O . THR A 1 321 ? 40.960 16.572 -0.609 1.00 42.03 321 THR A O 1
ATOM 2570 N N . SER A 1 322 ? 39.414 17.684 -1.782 1.00 39.75 322 SER A N 1
ATOM 2571 C CA . SER A 1 322 ? 40.114 18.981 -1.738 1.00 39.75 322 SER A CA 1
ATOM 2572 C C . SER A 1 322 ? 39.253 20.115 -1.151 1.00 39.75 322 SER A C 1
ATOM 2574 O O . SER A 1 322 ? 38.123 20.382 -1.550 1.00 39.75 322 SER A O 1
ATOM 2576 N N . ASN A 1 323 ? 39.800 20.777 -0.127 1.00 44.69 323 ASN A N 1
ATOM 2577 C CA . ASN A 1 323 ? 39.136 21.799 0.686 1.00 44.69 323 ASN A CA 1
ATOM 2578 C C . ASN A 1 323 ? 38.826 23.085 -0.107 1.00 44.69 323 ASN A C 1
ATOM 2580 O O . ASN A 1 323 ? 39.729 23.891 -0.318 1.00 44.69 323 ASN A O 1
ATOM 2584 N N . ASN A 1 324 ? 37.557 23.349 -0.449 1.00 38.81 324 ASN A N 1
ATOM 2585 C CA . ASN A 1 324 ? 37.060 24.726 -0.613 1.00 38.81 324 ASN A CA 1
ATOM 2586 C C . ASN A 1 324 ? 35.522 24.822 -0.507 1.00 38.81 324 ASN A C 1
ATOM 2588 O O . ASN A 1 324 ? 34.790 24.552 -1.456 1.00 38.81 324 ASN A O 1
ATOM 2592 N N . LYS A 1 325 ? 35.032 25.224 0.676 1.00 42.06 325 LYS A N 1
ATOM 2593 C CA . LYS A 1 325 ? 33.607 25.249 1.078 1.00 42.06 325 LYS A CA 1
ATOM 2594 C C . LYS A 1 325 ? 32.786 26.430 0.531 1.00 42.06 325 LYS A C 1
ATOM 2596 O O . LYS A 1 325 ? 31.574 26.454 0.707 1.00 42.06 325 LYS A O 1
ATOM 2601 N N . THR A 1 326 ? 33.402 27.403 -0.131 1.00 42.19 326 THR A N 1
ATOM 2602 C CA . THR A 1 326 ? 32.733 28.666 -0.495 1.00 42.19 326 THR A CA 1
ATOM 2603 C C . THR A 1 326 ? 31.945 28.602 -1.807 1.00 42.19 326 THR A C 1
ATOM 2605 O O . THR A 1 326 ? 30.987 29.344 -1.964 1.00 42.19 326 THR A O 1
ATOM 2608 N N . ARG A 1 327 ? 32.263 27.681 -2.729 1.00 43.62 327 ARG A N 1
ATOM 2609 C CA . ARG A 1 327 ? 31.565 27.571 -4.032 1.00 43.62 327 ARG A CA 1
ATOM 2610 C C . ARG A 1 327 ? 30.270 26.744 -3.992 1.00 43.62 327 ARG A C 1
ATOM 2612 O O . ARG A 1 327 ? 29.419 26.891 -4.862 1.00 43.62 327 ARG A O 1
ATOM 2619 N N . GLU A 1 328 ? 30.101 25.886 -2.987 1.00 40.28 328 GLU A N 1
ATOM 2620 C CA . GLU A 1 328 ? 28.925 25.009 -2.853 1.00 40.28 328 GLU A CA 1
ATOM 2621 C C . GLU A 1 328 ? 27.690 25.757 -2.312 1.00 40.28 328 GLU A C 1
ATOM 2623 O O . GLU A 1 328 ? 26.557 25.416 -2.653 1.00 40.28 328 GLU A O 1
ATOM 2628 N N . HIS A 1 329 ? 27.901 26.801 -1.501 1.00 39.91 329 HIS A N 1
ATOM 2629 C CA . HIS A 1 329 ? 26.823 27.552 -0.854 1.00 39.91 329 HIS A CA 1
ATOM 2630 C C . HIS A 1 329 ? 26.044 28.439 -1.840 1.00 39.91 329 HIS A C 1
ATOM 2632 O O . HIS A 1 329 ? 24.810 28.415 -1.831 1.00 39.91 329 HIS A O 1
ATOM 2638 N N . ASP A 1 330 ? 26.736 29.162 -2.721 1.00 40.44 330 ASP A N 1
ATOM 2639 C CA . ASP A 1 330 ? 26.089 30.034 -3.712 1.00 40.44 330 ASP A CA 1
ATOM 2640 C C . ASP A 1 330 ? 25.388 29.227 -4.817 1.00 40.44 330 ASP A C 1
ATOM 2642 O O . ASP A 1 330 ? 24.363 29.642 -5.356 1.00 40.44 330 ASP A O 1
ATOM 2646 N N . TYR A 1 331 ? 25.874 28.011 -5.087 1.00 40.09 331 TYR A N 1
ATOM 2647 C CA . TYR A 1 331 ? 25.276 27.091 -6.054 1.00 40.09 331 TYR A CA 1
ATOM 2648 C C . TYR A 1 331 ? 24.015 26.384 -5.521 1.00 40.09 331 TYR A C 1
ATOM 2650 O O . TYR A 1 331 ? 23.079 26.146 -6.283 1.00 40.09 331 TYR A O 1
ATOM 2658 N N . ARG A 1 332 ? 23.931 26.098 -4.211 1.00 36.91 332 ARG A N 1
ATOM 2659 C CA . ARG A 1 332 ? 22.708 25.565 -3.570 1.00 36.91 332 ARG A CA 1
ATOM 2660 C C . ARG A 1 332 ? 21.531 26.534 -3.687 1.00 36.91 332 ARG A C 1
ATOM 2662 O O . ARG A 1 332 ? 20.442 26.132 -4.082 1.00 36.91 332 ARG A O 1
ATOM 2669 N N . ARG A 1 333 ? 21.784 27.826 -3.465 1.00 38.75 333 ARG A N 1
ATOM 2670 C CA . ARG A 1 333 ? 20.763 28.883 -3.534 1.00 38.75 333 ARG A CA 1
ATOM 2671 C C . ARG A 1 333 ? 20.195 29.095 -4.946 1.00 38.75 333 ARG A C 1
ATOM 2673 O O . ARG A 1 333 ? 19.067 29.554 -5.085 1.00 38.75 333 ARG A O 1
ATOM 2680 N N . PHE A 1 334 ? 20.963 28.749 -5.980 1.00 40.06 334 PHE A N 1
ATOM 2681 C CA . PHE A 1 334 ? 20.550 28.784 -7.389 1.00 40.06 334 PHE A CA 1
ATOM 2682 C C . PHE A 1 334 ? 19.624 27.614 -7.776 1.00 40.06 334 PHE A C 1
ATOM 2684 O O . PHE A 1 334 ? 18.761 27.770 -8.633 1.00 40.06 334 PHE A O 1
ATOM 2691 N N . ILE A 1 335 ? 19.782 26.452 -7.133 1.00 34.88 335 ILE A N 1
ATOM 2692 C CA . ILE A 1 335 ? 18.974 25.246 -7.383 1.00 34.88 335 ILE A CA 1
ATOM 2693 C C . ILE A 1 335 ? 17.641 25.291 -6.615 1.00 34.88 335 ILE A C 1
ATOM 2695 O O . ILE A 1 335 ? 16.630 24.800 -7.108 1.00 34.88 335 ILE A O 1
ATOM 2699 N N . GLU A 1 336 ? 17.625 25.890 -5.423 1.00 33.25 336 GLU A N 1
ATOM 2700 C CA . GLU A 1 336 ? 16.499 25.811 -4.477 1.00 33.25 336 GLU A CA 1
ATOM 2701 C C . GLU A 1 336 ? 15.273 26.682 -4.830 1.00 33.25 336 GLU A C 1
ATOM 2703 O O . GLU A 1 336 ? 14.224 26.500 -4.222 1.00 33.25 336 GLU A O 1
ATOM 2708 N N . THR A 1 337 ? 15.340 27.597 -5.809 1.00 34.53 337 THR A N 1
ATOM 2709 C CA . THR A 1 337 ? 14.223 28.529 -6.102 1.00 34.53 337 THR A CA 1
ATOM 2710 C C . THR A 1 337 ? 13.399 28.225 -7.356 1.00 34.53 337 THR A C 1
ATOM 2712 O O . THR A 1 337 ? 12.392 28.888 -7.563 1.00 34.53 337 THR A O 1
ATOM 2715 N N . GLY A 1 338 ? 13.749 27.228 -8.176 1.00 31.94 338 GLY A N 1
ATOM 2716 C CA . GLY A 1 338 ? 12.814 26.626 -9.144 1.00 31.94 338 GLY A CA 1
ATOM 2717 C C . GLY A 1 338 ? 12.124 27.539 -10.181 1.00 31.94 338 GLY A C 1
ATOM 2718 O O . GLY A 1 338 ? 11.045 27.182 -10.644 1.00 31.94 338 GLY A O 1
ATOM 2719 N N . PHE A 1 339 ? 12.704 28.675 -10.590 1.00 30.67 339 PHE A N 1
ATOM 2720 C CA . PHE A 1 339 ? 12.124 29.554 -11.623 1.00 30.67 339 PHE A CA 1
ATOM 2721 C C . PHE A 1 339 ? 12.968 29.590 -12.906 1.00 30.67 339 PHE A C 1
ATOM 2723 O O . PHE A 1 339 ? 14.077 30.116 -12.917 1.00 30.67 339 PHE A O 1
ATOM 2730 N N . ALA A 1 340 ? 12.404 29.089 -14.011 1.00 36.00 340 ALA A N 1
ATOM 2731 C CA . ALA A 1 340 ? 12.914 29.299 -15.372 1.00 36.00 340 ALA A CA 1
ATOM 2732 C C . ALA A 1 340 ? 12.344 30.572 -16.048 1.00 36.00 340 ALA A C 1
ATOM 2734 O O . ALA A 1 340 ? 12.784 30.925 -17.137 1.00 36.00 340 ALA A O 1
ATOM 2735 N N . ASP A 1 341 ? 11.423 31.294 -15.394 1.00 30.94 341 ASP A N 1
ATOM 2736 C CA . ASP A 1 341 ? 10.712 32.448 -15.978 1.00 30.94 341 ASP A CA 1
ATOM 2737 C C . ASP A 1 341 ? 11.263 33.832 -15.569 1.00 30.94 341 ASP A C 1
ATOM 2739 O O . ASP A 1 341 ? 10.704 34.862 -15.942 1.00 30.94 341 ASP A O 1
ATOM 2743 N N . THR A 1 342 ? 12.382 33.910 -14.844 1.00 32.09 342 THR A N 1
ATOM 2744 C CA . THR A 1 342 ? 13.018 35.189 -14.459 1.00 32.09 342 THR A CA 1
ATOM 2745 C C . THR A 1 342 ? 14.472 35.286 -14.918 1.00 32.09 342 THR A C 1
ATOM 2747 O O . THR A 1 342 ? 15.384 35.581 -14.150 1.00 32.09 342 THR A O 1
ATOM 2750 N N . LEU A 1 343 ? 14.699 35.120 -16.221 1.00 32.88 343 LEU A N 1
ATOM 2751 C CA . LEU A 1 343 ? 15.905 35.629 -16.878 1.00 32.88 343 LEU A CA 1
ATOM 2752 C C . LEU A 1 343 ? 15.744 37.133 -17.156 1.00 32.88 343 LEU A C 1
ATOM 2754 O O . LEU A 1 343 ? 15.419 37.537 -18.268 1.00 32.88 343 LEU A O 1
ATOM 2758 N N . ASN A 1 344 ? 16.004 37.971 -16.148 1.00 29.86 344 ASN A N 1
ATOM 2759 C CA . ASN A 1 344 ? 16.396 39.361 -16.389 1.00 29.86 344 ASN A CA 1
ATOM 2760 C C . ASN A 1 344 ? 17.920 39.484 -16.276 1.00 29.86 344 ASN A C 1
ATOM 2762 O O . ASN A 1 344 ? 18.553 38.953 -15.366 1.00 29.86 344 ASN A O 1
ATOM 2766 N N . SER A 1 345 ? 18.505 40.186 -17.242 1.00 34.47 345 SER A N 1
ATOM 2767 C CA . SER A 1 345 ? 19.925 40.208 -17.610 1.00 34.47 345 SER A CA 1
ATOM 2768 C C . SER A 1 345 ? 20.890 40.871 -16.609 1.00 34.47 345 SER A C 1
ATOM 2770 O O . SER A 1 345 ? 21.922 41.392 -17.030 1.00 34.47 345 SER A O 1
ATOM 2772 N N . THR A 1 346 ? 20.588 40.921 -15.311 1.00 33.19 346 THR A N 1
ATOM 2773 C CA . THR A 1 346 ? 21.337 41.757 -14.349 1.00 33.19 346 THR A CA 1
ATOM 2774 C C . THR A 1 346 ? 21.902 41.042 -13.124 1.00 33.19 346 THR A C 1
ATOM 2776 O O . THR A 1 346 ? 22.620 41.683 -12.362 1.00 33.19 346 THR A O 1
ATOM 2779 N N . THR A 1 347 ? 21.699 39.734 -12.940 1.00 33.31 347 THR A N 1
ATOM 2780 C CA . THR A 1 347 ? 22.221 39.023 -11.747 1.00 33.31 347 THR A CA 1
ATOM 2781 C C . THR A 1 347 ? 23.503 38.216 -11.977 1.00 33.31 347 THR A C 1
ATOM 2783 O O . THR A 1 347 ? 24.012 37.611 -11.040 1.00 33.31 347 THR A O 1
ATOM 2786 N N . TYR A 1 348 ? 24.082 38.249 -13.182 1.00 33.88 348 TYR A N 1
ATOM 2787 C CA . TYR A 1 348 ? 25.399 37.659 -13.466 1.00 33.88 348 TYR A CA 1
ATOM 2788 C C . TYR A 1 348 ? 26.471 38.754 -13.572 1.00 33.88 348 TYR A C 1
ATOM 2790 O O . TYR A 1 348 ? 26.918 39.127 -14.656 1.00 33.88 348 TYR A O 1
ATOM 2798 N N . ALA A 1 349 ? 26.869 39.299 -12.423 1.00 39.03 349 ALA A N 1
ATOM 2799 C CA . ALA A 1 349 ? 28.023 40.186 -12.303 1.00 39.03 349 ALA A CA 1
ATOM 2800 C C . ALA A 1 349 ? 28.942 39.679 -11.177 1.00 39.03 349 ALA A C 1
ATOM 2802 O O . ALA A 1 349 ? 28.721 39.975 -10.008 1.00 39.03 349 ALA A O 1
ATOM 2803 N N . GLY A 1 350 ? 29.961 38.895 -11.551 1.00 32.03 350 GLY A N 1
ATOM 2804 C CA . GLY A 1 350 ? 31.032 38.402 -10.670 1.00 32.03 350 GLY A CA 1
ATOM 2805 C C . GLY A 1 350 ? 31.756 37.183 -11.263 1.00 32.03 350 GLY A C 1
ATOM 2806 O O . GLY A 1 350 ? 31.332 36.059 -11.044 1.00 32.03 350 GLY A O 1
ATOM 2807 N N . THR A 1 351 ? 32.699 37.371 -12.199 1.00 36.91 351 THR A N 1
ATOM 2808 C CA . THR A 1 351 ? 34.159 37.160 -11.992 1.00 36.91 351 THR A CA 1
ATOM 2809 C C . THR A 1 351 ? 34.510 35.714 -11.584 1.00 36.91 351 THR A C 1
ATOM 2811 O O . THR A 1 351 ? 34.474 35.391 -10.407 1.00 36.91 351 THR A O 1
ATOM 2814 N N . SER A 1 352 ? 34.835 34.776 -12.475 1.00 35.41 352 SER A N 1
ATOM 2815 C CA . SER A 1 352 ? 35.927 34.815 -13.453 1.00 35.41 352 SER A CA 1
ATOM 2816 C C . SER A 1 352 ? 35.592 33.986 -14.703 1.00 35.41 352 SER A C 1
ATOM 2818 O O . SER A 1 352 ? 34.889 32.981 -14.637 1.00 35.41 352 SER A O 1
ATOM 2820 N N . GLY A 1 353 ? 36.147 34.359 -15.858 1.00 39.00 353 GLY A N 1
ATOM 2821 C CA . GLY A 1 353 ? 36.075 33.553 -17.086 1.00 39.00 353 GLY A CA 1
ATOM 2822 C C . GLY A 1 353 ? 36.782 32.189 -17.004 1.00 39.00 353 GLY A C 1
ATOM 2823 O O . GLY A 1 353 ? 36.897 31.512 -18.016 1.00 39.00 353 GLY A O 1
ATOM 2824 N N . GLU A 1 354 ? 37.268 31.766 -15.834 1.00 39.22 354 GLU A N 1
ATOM 2825 C CA . GLU A 1 354 ? 38.036 30.528 -15.651 1.00 39.22 354 GLU A CA 1
ATOM 2826 C C . GLU A 1 354 ? 37.141 29.289 -15.473 1.00 39.22 354 GLU A C 1
ATOM 2828 O O . GLU A 1 354 ? 37.482 28.215 -15.970 1.00 39.22 354 GLU A O 1
ATOM 2833 N N . ASP A 1 355 ? 35.963 29.423 -14.849 1.00 43.03 355 ASP A N 1
ATOM 2834 C CA . ASP A 1 355 ? 35.057 28.286 -14.607 1.00 43.03 355 ASP A CA 1
ATOM 2835 C C . ASP A 1 355 ? 34.300 27.854 -15.882 1.00 43.03 355 ASP A C 1
ATOM 2837 O O . ASP A 1 355 ? 34.051 26.663 -16.089 1.00 43.03 355 ASP A O 1
ATOM 2841 N N . GLU A 1 356 ? 33.990 28.793 -16.785 1.00 43.38 356 GLU A N 1
ATOM 2842 C CA . GLU A 1 356 ? 33.432 28.482 -18.113 1.00 43.38 356 GLU A CA 1
ATOM 2843 C C . GLU A 1 356 ? 34.477 27.821 -19.026 1.00 43.38 356 GLU A C 1
ATOM 2845 O O . GLU A 1 356 ? 34.174 26.850 -19.726 1.00 43.38 356 GLU A O 1
ATOM 2850 N N . VAL A 1 357 ? 35.729 28.287 -18.963 1.00 50.72 357 VAL A N 1
ATOM 2851 C CA . VAL A 1 357 ? 36.855 27.712 -19.715 1.00 50.72 357 VAL A CA 1
ATOM 2852 C C . VAL A 1 357 ? 37.164 26.285 -19.251 1.00 50.72 357 VAL A C 1
ATOM 2854 O O . VAL A 1 357 ? 37.466 25.431 -20.085 1.00 50.72 357 VAL A O 1
ATOM 2857 N N . PHE A 1 358 ? 37.044 25.987 -17.953 1.00 52.16 358 PHE A N 1
ATOM 2858 C CA . PHE A 1 358 ? 37.268 24.644 -17.411 1.00 52.16 358 PHE A CA 1
ATOM 2859 C C . PHE A 1 358 ? 36.267 23.605 -17.948 1.00 52.16 358 PHE A C 1
ATOM 2861 O O . PHE A 1 358 ? 36.673 22.536 -18.405 1.00 52.16 358 PHE A O 1
ATOM 2868 N N . ILE A 1 359 ? 34.966 23.917 -17.944 1.00 53.66 359 ILE A N 1
ATOM 2869 C CA . ILE A 1 359 ? 33.915 22.998 -18.425 1.00 53.66 359 ILE A CA 1
ATOM 2870 C C . ILE A 1 359 ? 34.052 22.774 -19.929 1.00 53.66 359 ILE A C 1
ATOM 2872 O O . ILE A 1 359 ? 33.977 21.639 -20.397 1.00 53.66 359 ILE A O 1
ATOM 2876 N N . HIS A 1 360 ? 34.292 23.853 -20.677 1.00 58.91 360 HIS A N 1
ATOM 2877 C CA . HIS A 1 360 ? 34.526 23.777 -22.111 1.00 58.91 360 HIS A CA 1
ATOM 2878 C C . HIS A 1 360 ? 35.737 22.882 -22.426 1.00 58.91 360 HIS A C 1
ATOM 2880 O O . HIS A 1 360 ? 35.639 21.981 -23.256 1.00 58.91 360 HIS A O 1
ATOM 2886 N N . ARG A 1 361 ? 36.845 23.037 -21.686 1.00 61.38 361 ARG A N 1
ATOM 2887 C CA . ARG A 1 361 ? 38.042 22.193 -21.819 1.00 61.38 361 ARG A CA 1
ATOM 2888 C C . ARG A 1 361 ? 37.769 20.720 -21.491 1.00 61.38 361 ARG A C 1
ATOM 2890 O O . ARG A 1 361 ? 38.279 19.847 -22.184 1.00 61.38 361 ARG A O 1
ATOM 2897 N N . ALA A 1 362 ? 36.949 20.426 -20.482 1.00 62.62 362 ALA A N 1
ATOM 2898 C CA . ALA A 1 362 ? 36.580 19.054 -20.130 1.00 62.62 362 ALA A CA 1
ATOM 2899 C C . ALA A 1 362 ? 35.733 18.366 -21.220 1.00 62.62 362 ALA A C 1
ATOM 2901 O O . ALA A 1 362 ? 36.010 17.218 -21.567 1.00 62.62 362 ALA A O 1
ATOM 2902 N N . CYS A 1 363 ? 34.752 19.068 -21.802 1.00 62.22 363 CYS A N 1
ATOM 2903 C CA . CYS A 1 363 ? 33.967 18.550 -22.931 1.00 62.22 363 CYS A CA 1
ATOM 2904 C C . CYS A 1 363 ? 34.845 18.284 -24.160 1.00 62.22 363 CYS A C 1
ATOM 2906 O O . CYS A 1 363 ? 34.729 17.228 -24.777 1.00 62.22 363 CYS A O 1
ATOM 2908 N N . ILE A 1 364 ? 35.762 19.207 -24.466 1.00 71.06 364 ILE A N 1
ATOM 2909 C CA . ILE A 1 364 ? 36.728 19.066 -25.563 1.00 71.06 364 ILE A CA 1
ATOM 2910 C C . ILE A 1 364 ? 37.648 17.860 -25.334 1.00 71.06 364 ILE A C 1
ATOM 2912 O O . ILE A 1 364 ? 37.888 17.092 -26.259 1.00 71.06 364 ILE A O 1
ATOM 2916 N N . ASN A 1 365 ? 38.115 17.634 -24.104 1.00 71.56 365 ASN A N 1
ATOM 2917 C CA . ASN A 1 365 ? 38.965 16.486 -23.784 1.00 71.56 365 ASN A CA 1
ATOM 2918 C C . ASN A 1 365 ? 38.242 15.143 -23.965 1.00 71.56 365 ASN A C 1
ATOM 2920 O O . ASN A 1 365 ? 38.845 14.201 -24.474 1.00 71.56 365 ASN A O 1
ATOM 2924 N N . LEU A 1 366 ? 36.967 15.040 -23.578 1.00 69.94 366 LEU A N 1
ATOM 2925 C CA . LEU A 1 366 ? 36.171 13.821 -23.776 1.00 69.94 366 LEU A CA 1
ATOM 2926 C C . LEU A 1 366 ? 35.906 13.555 -25.254 1.00 69.94 366 LEU A C 1
ATOM 2928 O O . LEU A 1 366 ? 36.147 12.448 -25.726 1.00 69.94 366 LEU A O 1
ATOM 2932 N N . PHE A 1 367 ? 35.496 14.596 -25.978 1.00 80.00 367 PHE A N 1
ATOM 2933 C CA . PHE A 1 367 ? 35.340 14.552 -27.424 1.00 80.00 367 PHE A CA 1
ATOM 2934 C C . PHE A 1 367 ? 36.634 14.080 -28.114 1.00 80.00 367 PHE A C 1
ATOM 2936 O O . PHE A 1 367 ? 36.600 13.132 -28.893 1.00 80.00 367 PHE A O 1
ATOM 2943 N N . ASN A 1 368 ? 37.787 14.667 -27.771 1.00 81.31 368 ASN A N 1
ATOM 2944 C CA . ASN A 1 368 ? 39.086 14.295 -28.343 1.00 81.31 368 ASN A CA 1
ATOM 2945 C C . ASN A 1 368 ? 39.513 12.869 -27.967 1.00 81.31 368 ASN A C 1
ATOM 2947 O O . ASN A 1 368 ? 40.128 12.177 -28.774 1.00 81.31 368 ASN A O 1
ATOM 2951 N N . THR A 1 369 ? 39.197 12.422 -26.749 1.00 80.00 369 THR A N 1
ATOM 2952 C CA . THR A 1 369 ? 39.516 11.060 -26.298 1.00 80.00 369 THR A CA 1
ATOM 2953 C C . THR A 1 369 ? 38.724 10.028 -27.095 1.00 80.00 369 THR A C 1
ATOM 2955 O O . THR A 1 369 ? 39.289 9.040 -27.562 1.00 80.00 369 THR A O 1
ATOM 2958 N N . GLU A 1 370 ? 37.430 10.271 -27.296 1.00 81.81 370 GLU A N 1
ATOM 2959 C CA . GLU A 1 370 ? 36.573 9.373 -28.063 1.00 81.81 370 GLU A CA 1
ATOM 2960 C C . GLU A 1 370 ? 36.885 9.419 -29.563 1.00 81.81 370 GLU A C 1
ATOM 2962 O O . GLU A 1 370 ? 36.973 8.367 -30.193 1.00 81.81 370 GLU A O 1
ATOM 2967 N N . LEU A 1 371 ? 37.163 10.604 -30.118 1.00 86.19 371 LEU A N 1
ATOM 2968 C CA . LEU A 1 371 ? 37.675 10.754 -31.482 1.00 86.19 371 LEU A CA 1
ATOM 2969 C C . LEU A 1 371 ? 38.953 9.930 -31.685 1.00 86.19 371 LEU A C 1
ATOM 2971 O O . LEU A 1 371 ? 39.018 9.107 -32.597 1.00 86.19 371 LEU A O 1
ATOM 2975 N N . GLY A 1 372 ? 39.935 10.088 -30.793 1.00 85.88 372 GLY A N 1
ATOM 2976 C CA . GLY A 1 372 ? 41.196 9.351 -30.854 1.00 85.88 372 GLY A CA 1
ATOM 2977 C C . GLY A 1 372 ? 41.016 7.836 -30.712 1.00 85.88 372 GLY A C 1
ATOM 2978 O O . GLY A 1 372 ? 41.760 7.067 -31.321 1.00 85.88 372 GLY A O 1
ATOM 2979 N N . ALA A 1 373 ? 40.005 7.381 -29.963 1.00 86.69 373 ALA A N 1
ATOM 2980 C CA . ALA A 1 373 ? 39.651 5.965 -29.890 1.00 86.69 373 ALA A CA 1
ATOM 2981 C C . ALA A 1 373 ? 39.140 5.445 -31.240 1.00 86.69 373 ALA A C 1
ATOM 2983 O O . ALA A 1 373 ? 39.649 4.439 -31.733 1.00 86.69 373 ALA A O 1
ATOM 2984 N N . TYR A 1 374 ? 38.201 6.148 -31.881 1.00 86.75 374 TYR A N 1
ATOM 2985 C CA . TYR A 1 374 ? 37.721 5.772 -33.213 1.00 86.75 374 TYR A CA 1
ATOM 2986 C C . TYR A 1 374 ? 38.837 5.816 -34.267 1.00 86.75 374 TYR A C 1
ATOM 2988 O O . TYR A 1 374 ? 38.901 4.924 -35.115 1.00 86.75 374 TYR A O 1
ATOM 2996 N N . GLU A 1 375 ? 39.749 6.789 -34.203 1.00 87.44 375 GLU A N 1
ATOM 2997 C CA . GLU A 1 375 ? 40.896 6.886 -35.116 1.00 87.44 375 GLU A CA 1
ATOM 2998 C C . GLU A 1 375 ? 41.877 5.715 -34.962 1.00 87.44 375 GLU A C 1
ATOM 3000 O O . GLU A 1 375 ? 42.274 5.115 -35.965 1.00 87.44 375 GLU A O 1
ATOM 3005 N N . LYS A 1 376 ? 42.231 5.328 -33.727 1.00 86.81 376 LYS A N 1
ATOM 3006 C CA . LYS A 1 376 ? 43.099 4.161 -33.476 1.00 86.81 376 LYS A CA 1
ATOM 3007 C C . LYS A 1 376 ? 42.433 2.836 -33.859 1.00 86.81 376 LYS A C 1
ATOM 3009 O O . LYS A 1 376 ? 43.118 1.901 -34.266 1.00 86.81 376 LYS A O 1
ATOM 3014 N N . LEU A 1 377 ? 41.104 2.759 -33.788 1.00 87.31 377 LEU A N 1
ATOM 3015 C CA . LEU A 1 377 ? 40.322 1.564 -34.118 1.00 87.31 377 LEU A CA 1
ATOM 3016 C C . LEU A 1 377 ? 39.820 1.537 -35.569 1.00 87.31 377 LEU A C 1
ATOM 3018 O O . LEU A 1 377 ? 38.900 0.785 -35.891 1.00 87.31 377 LEU A O 1
ATOM 3022 N N . LYS A 1 378 ? 40.436 2.310 -36.474 1.00 85.88 378 LYS A N 1
ATOM 3023 C CA . LYS A 1 378 ? 40.035 2.406 -37.888 1.00 85.88 378 LYS A CA 1
ATOM 3024 C C . LYS A 1 378 ? 39.899 1.051 -38.592 1.00 85.88 378 LYS A C 1
ATOM 3026 O O . LYS A 1 378 ? 39.030 0.905 -39.443 1.00 85.88 378 LYS A O 1
ATOM 3031 N N . ILE A 1 379 ? 40.714 0.058 -38.226 1.00 83.88 379 ILE A N 1
ATOM 3032 C CA . ILE A 1 379 ? 40.659 -1.291 -38.817 1.00 83.88 379 ILE A CA 1
ATOM 3033 C C . ILE A 1 379 ? 39.427 -2.109 -38.391 1.00 83.88 379 ILE A C 1
ATOM 3035 O O . ILE A 1 379 ? 39.103 -3.087 -39.054 1.00 83.88 379 ILE A O 1
ATOM 3039 N N . LEU A 1 380 ? 38.758 -1.725 -37.297 1.00 83.81 380 LEU A N 1
ATOM 3040 C CA . LEU A 1 380 ? 37.556 -2.386 -36.771 1.00 83.81 380 LEU A CA 1
ATOM 3041 C C . LEU A 1 380 ? 36.261 -1.646 -37.149 1.00 83.81 380 LEU A C 1
ATOM 3043 O O . LEU A 1 380 ? 35.159 -2.146 -36.896 1.00 83.81 380 LEU A O 1
ATOM 3047 N N . GLN A 1 381 ? 36.380 -0.446 -37.725 1.00 87.00 381 GLN A N 1
ATOM 3048 C CA . GLN A 1 381 ? 35.239 0.350 -38.162 1.00 87.00 381 GLN A CA 1
ATOM 3049 C C . GLN A 1 381 ? 34.484 -0.346 -39.295 1.00 87.00 381 GLN A C 1
ATOM 3051 O O . GLN A 1 381 ? 35.073 -0.819 -40.265 1.00 87.00 381 GLN A O 1
ATOM 3056 N N . GLY A 1 382 ? 33.161 -0.403 -39.170 1.00 73.69 382 GLY A N 1
ATOM 3057 C CA . GLY A 1 382 ? 32.282 -1.060 -40.132 1.00 73.69 382 GLY A CA 1
ATOM 3058 C C . GLY A 1 382 ? 32.291 -2.584 -40.043 1.00 73.69 382 GLY A C 1
ATOM 3059 O O . GLY A 1 382 ? 31.543 -3.213 -40.786 1.00 73.69 382 GLY A O 1
ATOM 3060 N N . SER A 1 383 ? 33.082 -3.190 -39.150 1.00 79.06 383 SER A N 1
ATOM 3061 C CA . SER A 1 383 ? 32.992 -4.615 -38.806 1.00 79.06 383 SER A CA 1
ATOM 3062 C C . SER A 1 383 ? 32.449 -4.811 -37.394 1.00 79.06 383 SER A C 1
ATOM 3064 O O . SER A 1 383 ? 31.404 -5.440 -37.242 1.00 79.06 383 SER A O 1
ATOM 3066 N N . SER A 1 384 ? 33.129 -4.235 -36.399 1.00 78.00 384 SER A N 1
ATOM 3067 C CA . SER A 1 384 ? 32.896 -4.482 -34.967 1.00 78.00 384 SER A CA 1
ATOM 3068 C C . SER A 1 384 ? 32.618 -3.200 -34.178 1.00 78.00 384 SER A C 1
ATOM 3070 O O . SER A 1 384 ? 32.194 -3.261 -33.029 1.00 78.00 384 SER A O 1
ATOM 3072 N N . ILE A 1 385 ? 32.870 -2.029 -34.772 1.00 80.12 385 ILE A N 1
ATOM 3073 C CA . ILE A 1 385 ? 32.509 -0.716 -34.222 1.00 80.12 385 ILE A CA 1
ATOM 3074 C C . ILE A 1 385 ? 31.932 0.168 -35.344 1.00 80.12 385 ILE A C 1
ATOM 3076 O O . ILE A 1 385 ? 32.247 -0.076 -36.514 1.00 80.12 385 ILE A O 1
ATOM 3080 N N . PRO A 1 386 ? 31.089 1.171 -35.038 1.00 82.50 386 PRO A N 1
ATOM 3081 C CA . PRO A 1 386 ? 30.508 2.046 -36.060 1.00 82.50 386 PRO A CA 1
ATOM 3082 C C . PRO A 1 386 ? 31.574 2.778 -36.889 1.00 82.50 386 PRO A C 1
ATOM 3084 O O . PRO A 1 386 ? 32.628 3.149 -36.365 1.00 82.50 386 PRO A O 1
ATOM 3087 N N . ILE A 1 387 ? 31.306 3.015 -38.176 1.00 83.75 387 ILE A N 1
ATOM 3088 C CA . ILE A 1 387 ? 32.193 3.845 -39.007 1.00 83.75 387 ILE A CA 1
ATOM 3089 C C . ILE A 1 387 ? 32.138 5.299 -38.526 1.00 83.75 387 ILE A C 1
ATOM 3091 O O . ILE A 1 387 ? 31.066 5.889 -38.438 1.00 83.75 387 ILE A O 1
ATOM 3095 N N . LEU A 1 388 ? 33.292 5.908 -38.261 1.00 85.94 388 LEU A N 1
ATOM 3096 C CA . LEU A 1 388 ? 33.402 7.346 -38.040 1.00 85.94 388 LEU A CA 1
ATOM 3097 C C . LEU A 1 388 ? 33.401 8.044 -39.402 1.00 85.94 388 LEU A C 1
ATOM 3099 O O . LEU A 1 388 ? 34.379 7.981 -40.147 1.00 85.94 388 LEU A O 1
ATOM 3103 N N . TYR A 1 389 ? 32.310 8.734 -39.721 1.00 79.38 389 TYR A N 1
ATOM 3104 C CA . TYR A 1 389 ? 32.214 9.531 -40.941 1.00 79.38 389 TYR A CA 1
ATOM 3105 C C . TYR A 1 389 ? 32.905 10.889 -40.815 1.00 79.38 389 TYR A C 1
ATOM 3107 O O . TYR A 1 389 ? 33.344 11.440 -41.823 1.00 79.38 389 TYR A O 1
ATOM 3115 N N . GLY A 1 390 ? 33.026 11.427 -39.599 1.00 75.69 390 GLY A N 1
ATOM 3116 C CA . GLY A 1 390 ? 33.790 12.645 -39.351 1.00 75.69 390 GLY A CA 1
ATOM 3117 C C . GLY A 1 390 ? 33.447 13.340 -38.039 1.00 75.69 390 GLY A C 1
ATOM 3118 O O . GLY A 1 390 ? 32.676 12.839 -37.222 1.00 75.69 390 GLY A O 1
ATOM 3119 N N . VAL A 1 391 ? 34.030 14.521 -37.856 1.00 80.62 391 VAL A N 1
ATOM 3120 C CA . VAL A 1 391 ? 33.749 15.435 -36.744 1.00 80.62 391 VAL A CA 1
ATOM 3121 C C . VAL A 1 391 ? 32.806 16.527 -37.225 1.00 80.62 391 VAL A C 1
ATOM 3123 O O . VAL A 1 391 ? 32.965 17.046 -38.329 1.00 80.62 391 VAL A O 1
ATOM 3126 N N . VAL A 1 392 ? 31.856 16.909 -36.380 1.00 66.25 392 VAL A N 1
ATOM 3127 C CA . VAL A 1 392 ? 30.948 18.029 -36.628 1.00 66.25 392 VAL A CA 1
ATOM 3128 C C . VAL A 1 392 ? 31.056 19.054 -35.508 1.00 66.25 392 VAL A C 1
ATOM 3130 O O . VAL A 1 392 ? 31.273 18.699 -34.353 1.00 66.25 392 VAL A O 1
ATOM 3133 N N . THR A 1 393 ? 30.878 20.329 -35.843 1.00 65.06 393 THR A N 1
ATOM 3134 C CA . THR A 1 393 ? 30.832 21.420 -34.865 1.00 65.06 393 THR A CA 1
ATOM 3135 C C . THR A 1 393 ? 29.527 22.172 -35.042 1.00 65.06 393 THR A C 1
ATOM 3137 O O . THR A 1 393 ? 29.272 22.734 -36.106 1.00 65.06 393 THR A O 1
ATOM 3140 N N . LEU A 1 394 ? 28.700 22.197 -34.002 1.00 58.09 394 LEU A N 1
ATOM 3141 C CA . LEU A 1 394 ? 27.457 22.955 -33.995 1.00 58.09 394 LEU A CA 1
ATOM 3142 C C . LEU A 1 394 ? 27.664 24.300 -33.318 1.00 58.09 394 LEU A C 1
ATOM 3144 O O . LEU A 1 394 ? 28.003 24.373 -32.138 1.00 58.09 394 LEU A O 1
ATOM 3148 N N . ARG A 1 395 ? 27.425 25.367 -34.076 1.00 53.38 395 ARG A N 1
ATOM 3149 C CA . ARG A 1 395 ? 27.498 26.743 -33.596 1.00 53.38 395 ARG A CA 1
ATOM 3150 C C . ARG A 1 395 ? 26.128 27.185 -33.101 1.00 53.38 395 ARG A C 1
ATOM 3152 O O . ARG A 1 395 ? 25.205 27.341 -33.894 1.00 53.38 395 ARG A O 1
ATOM 3159 N N . ILE A 1 396 ? 26.001 27.405 -31.798 1.00 51.28 396 ILE A N 1
ATOM 3160 C CA . ILE A 1 396 ? 24.766 27.895 -31.180 1.00 51.28 396 ILE A CA 1
ATOM 3161 C C . ILE A 1 396 ? 24.880 29.406 -30.972 1.00 51.28 396 ILE A C 1
ATOM 3163 O O . ILE A 1 396 ? 25.834 29.875 -30.349 1.00 51.28 396 ILE A O 1
ATOM 3167 N N . SER A 1 397 ? 23.910 30.165 -31.487 1.00 42.00 397 SER A N 1
ATOM 3168 C CA . SER A 1 397 ? 23.788 31.608 -31.252 1.00 42.00 397 SER A CA 1
ATOM 3169 C C . SER A 1 397 ? 22.742 31.898 -30.181 1.00 42.00 397 SER A C 1
ATOM 3171 O O . SER A 1 397 ? 21.600 31.457 -30.300 1.00 42.00 397 SER A O 1
ATOM 3173 N N . GLU A 1 398 ? 23.097 32.699 -29.182 1.00 40.22 398 GLU A N 1
ATOM 3174 C CA . GLU A 1 398 ? 22.140 33.227 -28.210 1.00 40.22 398 GLU A CA 1
ATOM 3175 C C . GLU A 1 398 ? 21.774 34.669 -28.603 1.00 40.22 398 GLU A C 1
ATOM 3177 O O . GLU A 1 398 ? 22.640 35.547 -28.663 1.00 40.22 398 GLU A O 1
ATOM 3182 N N . THR A 1 399 ? 20.501 34.927 -28.915 1.00 37.06 399 THR A N 1
ATOM 3183 C CA . THR A 1 399 ? 19.988 36.286 -29.149 1.00 37.06 399 THR A CA 1
ATOM 3184 C C . THR A 1 399 ? 19.303 36.811 -27.895 1.00 37.06 399 THR A C 1
ATOM 3186 O O . THR A 1 399 ? 18.138 36.512 -27.647 1.00 37.06 399 THR A O 1
ATOM 3189 N N . SER A 1 400 ? 20.008 37.651 -27.137 1.00 39.19 400 SER A N 1
ATOM 3190 C CA . SER A 1 400 ? 19.371 38.674 -26.302 1.00 39.19 400 SER A CA 1
ATOM 3191 C C . SER A 1 400 ? 19.525 40.032 -26.990 1.00 39.19 400 SER A C 1
ATOM 3193 O O . SER A 1 400 ? 20.474 40.239 -27.751 1.00 39.19 400 SER A O 1
ATOM 3195 N N . GLN A 1 401 ? 18.587 40.954 -26.754 1.00 40.12 401 GLN A N 1
ATOM 3196 C CA . GLN A 1 401 ? 18.443 42.225 -27.483 1.00 40.12 401 GLN A CA 1
ATOM 3197 C C . GLN A 1 401 ? 19.672 43.164 -27.465 1.00 40.12 401 GLN A C 1
ATOM 3199 O O . GLN A 1 401 ? 19.608 44.229 -28.070 1.00 40.12 401 GLN A O 1
ATOM 3204 N N . THR A 1 402 ? 20.798 42.816 -26.828 1.00 39.19 402 THR A N 1
ATOM 3205 C CA . THR A 1 402 ? 21.971 43.705 -26.757 1.00 39.19 402 THR A CA 1
ATOM 3206 C C . THR A 1 402 ? 23.358 43.071 -26.944 1.00 39.19 402 THR A C 1
ATOM 3208 O O . THR A 1 402 ? 24.325 43.826 -26.894 1.00 39.19 402 THR A O 1
ATOM 3211 N N . ARG A 1 403 ? 23.530 41.764 -27.227 1.00 34.72 403 ARG A N 1
ATOM 3212 C CA . ARG A 1 403 ? 24.833 41.179 -27.664 1.00 34.72 403 ARG A CA 1
ATOM 3213 C C . ARG A 1 403 ? 24.683 39.729 -28.151 1.00 34.72 403 ARG A C 1
ATOM 3215 O O . ARG A 1 403 ? 24.167 38.897 -27.414 1.00 34.72 403 ARG A O 1
ATOM 3222 N N . GLN A 1 404 ? 25.204 39.414 -29.342 1.00 32.12 404 GLN A N 1
ATOM 3223 C CA . GLN A 1 404 ? 25.346 38.030 -29.821 1.00 32.12 404 GLN A CA 1
ATOM 3224 C C . GLN A 1 404 ? 26.571 37.365 -29.176 1.00 32.12 404 GLN A C 1
ATOM 3226 O O . GLN A 1 404 ? 27.683 37.891 -29.269 1.00 32.12 404 GLN A O 1
ATOM 3231 N N . ARG A 1 405 ? 26.384 36.193 -28.559 1.00 38.59 405 ARG A N 1
ATOM 3232 C CA . ARG A 1 405 ? 27.472 35.258 -28.228 1.00 38.59 405 ARG A CA 1
ATOM 3233 C C . ARG A 1 405 ? 27.249 33.949 -28.985 1.00 38.59 405 ARG A C 1
ATOM 3235 O O . ARG A 1 405 ? 26.128 33.445 -29.030 1.00 38.59 405 ARG A O 1
ATOM 3242 N N . TYR A 1 406 ? 28.321 33.436 -29.586 1.00 40.91 406 TYR A N 1
ATOM 3243 C CA . TYR A 1 406 ? 28.352 32.160 -30.300 1.00 40.91 406 TYR A CA 1
ATOM 3244 C C . TYR A 1 406 ? 29.147 31.149 -29.470 1.00 40.91 406 TYR A C 1
ATOM 3246 O O . TYR A 1 406 ? 30.233 31.486 -28.994 1.00 40.91 406 TYR A O 1
ATOM 3254 N N . PHE A 1 407 ? 28.637 29.926 -29.318 1.00 55.09 407 PHE A N 1
ATOM 3255 C CA . PHE A 1 407 ? 29.380 28.817 -28.716 1.00 55.09 407 PHE A CA 1
ATOM 3256 C C . PHE A 1 407 ? 29.405 27.621 -29.673 1.00 55.09 407 PHE A C 1
ATOM 3258 O O . PHE A 1 407 ? 28.357 27.196 -30.160 1.00 55.09 407 PHE A O 1
ATOM 3265 N N . ASP A 1 408 ? 30.604 27.096 -29.929 1.00 56.09 408 ASP A N 1
ATOM 3266 C CA . ASP A 1 408 ? 30.847 25.948 -30.804 1.00 56.09 408 ASP A CA 1
ATOM 3267 C C . ASP A 1 408 ? 30.872 24.655 -29.965 1.00 56.09 408 ASP A C 1
ATOM 3269 O O . ASP A 1 408 ? 31.618 24.551 -28.986 1.00 56.09 408 ASP A O 1
ATOM 3273 N N . ILE A 1 409 ? 30.043 23.675 -30.332 1.00 64.88 409 ILE A N 1
ATOM 3274 C CA . ILE A 1 409 ? 29.929 22.371 -29.667 1.00 64.88 409 ILE A CA 1
ATOM 3275 C C . ILE A 1 409 ? 30.434 21.282 -30.617 1.00 64.88 409 ILE A C 1
ATOM 3277 O O . ILE A 1 409 ? 29.807 21.061 -31.656 1.00 64.88 409 ILE A O 1
ATOM 3281 N N . PRO A 1 410 ? 31.526 20.579 -30.282 1.00 65.06 410 PRO A N 1
ATOM 3282 C CA . PRO A 1 410 ? 32.030 19.485 -31.098 1.00 65.06 410 PRO A CA 1
ATOM 3283 C C . PRO A 1 410 ? 31.186 18.214 -30.914 1.00 65.06 410 PRO A C 1
ATOM 3285 O O . PRO A 1 410 ? 30.584 17.971 -29.861 1.00 65.06 410 PRO A O 1
ATOM 3288 N N . GLY A 1 411 ? 31.177 17.373 -31.938 1.00 73.44 411 GLY A N 1
ATOM 3289 C CA . GLY A 1 411 ? 30.477 16.100 -31.956 1.00 73.44 411 GLY A CA 1
ATOM 3290 C C . GLY A 1 411 ? 31.070 15.118 -32.956 1.00 73.44 411 GLY A C 1
ATOM 3291 O O . GLY A 1 411 ? 31.783 15.499 -33.885 1.00 73.44 411 GLY A O 1
ATOM 3292 N N . LEU A 1 412 ? 30.778 13.837 -32.752 1.00 76.44 412 LEU A N 1
ATOM 3293 C CA . LEU A 1 412 ? 31.179 12.756 -33.649 1.00 76.44 412 LEU A CA 1
ATOM 3294 C C . LEU A 1 412 ? 30.007 12.378 -34.545 1.00 76.44 412 LEU A C 1
ATOM 3296 O O . LEU A 1 412 ? 28.890 12.217 -34.059 1.00 76.44 412 LEU A O 1
ATOM 3300 N N . MET A 1 413 ? 30.274 12.222 -35.836 1.00 76.19 413 MET A N 1
ATOM 3301 C CA . MET A 1 413 ? 29.325 11.727 -36.822 1.00 76.19 413 MET A CA 1
ATOM 3302 C C . MET A 1 413 ? 29.667 10.273 -37.136 1.00 76.19 413 MET A C 1
ATOM 3304 O O . MET A 1 413 ? 30.637 9.984 -37.837 1.00 76.19 413 MET A O 1
ATOM 3308 N N . LEU A 1 414 ? 28.890 9.364 -36.570 1.00 79.00 414 LEU A N 1
ATOM 3309 C CA . LEU A 1 414 ? 29.100 7.921 -36.605 1.00 79.00 414 LEU A CA 1
ATOM 3310 C C . LEU A 1 414 ? 28.075 7.262 -37.523 1.00 79.00 414 LEU A C 1
ATOM 3312 O O . LEU A 1 414 ? 27.002 7.806 -37.740 1.00 79.00 414 LEU A O 1
ATOM 3316 N N . GLU A 1 415 ? 28.363 6.084 -38.046 1.00 79.06 415 GLU A N 1
ATOM 3317 C CA . GLU A 1 415 ? 27.385 5.253 -38.739 1.00 79.06 415 GLU A CA 1
ATOM 3318 C C . GLU A 1 415 ? 26.201 4.934 -37.829 1.00 79.06 415 GLU A C 1
ATOM 3320 O O . GLU A 1 415 ? 26.365 4.575 -36.662 1.00 79.06 415 GLU A O 1
ATOM 3325 N N . TYR A 1 416 ? 24.991 5.068 -38.370 1.00 76.94 416 TYR A N 1
ATOM 3326 C CA . TYR A 1 416 ? 23.809 4.579 -37.683 1.00 76.94 416 TYR A CA 1
ATOM 3327 C C . TYR A 1 416 ? 23.794 3.053 -37.724 1.00 76.94 416 TYR A C 1
ATOM 3329 O O . TYR A 1 416 ? 23.750 2.448 -38.796 1.00 76.94 416 TYR A O 1
ATOM 3337 N N . VAL A 1 417 ? 23.791 2.442 -36.544 1.00 69.44 417 VAL A N 1
ATOM 3338 C CA . VAL A 1 417 ? 23.719 0.993 -36.389 1.00 69.44 417 VAL A CA 1
ATOM 3339 C C . VAL A 1 417 ? 22.355 0.632 -35.814 1.00 69.44 417 VAL A C 1
ATOM 3341 O O . VAL A 1 417 ? 22.046 0.956 -34.671 1.00 69.44 417 VAL A O 1
ATOM 3344 N N . GLU A 1 418 ? 21.539 -0.039 -36.622 1.00 69.62 418 GLU A N 1
ATOM 3345 C CA . GLU A 1 418 ? 20.240 -0.565 -36.205 1.00 69.62 418 GLU A CA 1
ATOM 3346 C C . GLU A 1 418 ? 20.420 -1.893 -35.465 1.00 69.62 418 GLU A C 1
ATOM 3348 O O . GLU A 1 418 ? 20.968 -2.845 -36.031 1.00 69.62 418 GLU A O 1
ATOM 3353 N N . GLY A 1 419 ? 19.973 -1.945 -34.210 1.00 67.19 419 GLY A N 1
ATOM 3354 C CA . GLY A 1 419 ? 20.091 -3.105 -33.334 1.00 67.19 419 GLY A CA 1
ATOM 3355 C C . GLY A 1 419 ? 19.564 -2.826 -31.925 1.00 67.19 419 GLY A C 1
ATOM 3356 O O . GLY A 1 419 ? 19.254 -1.684 -31.581 1.00 67.19 419 GLY A O 1
ATOM 3357 N N . TYR A 1 420 ? 19.477 -3.875 -31.113 1.00 65.50 420 TYR A N 1
ATOM 3358 C CA . TYR A 1 420 ? 19.095 -3.789 -29.700 1.00 65.50 420 TYR A CA 1
ATOM 3359 C C . TYR A 1 420 ? 20.349 -3.793 -28.838 1.00 65.50 420 TYR A C 1
ATOM 3361 O O . TYR A 1 420 ? 21.362 -4.371 -29.231 1.00 65.50 420 TYR A O 1
ATOM 3369 N N . ASN A 1 421 ? 20.312 -3.161 -27.668 1.00 71.38 421 ASN A N 1
ATOM 3370 C CA . ASN A 1 421 ? 21.440 -3.288 -26.755 1.00 71.38 421 ASN A CA 1
ATOM 3371 C C . ASN A 1 421 ? 21.435 -4.666 -26.065 1.00 71.38 421 ASN A C 1
ATOM 3373 O O . ASN A 1 421 ? 20.415 -5.351 -26.032 1.00 71.38 421 ASN A O 1
ATOM 3377 N N . LEU A 1 422 ? 22.575 -5.072 -25.509 1.00 70.00 422 LEU A N 1
ATOM 3378 C CA . LEU A 1 422 ? 22.761 -6.407 -24.941 1.00 70.00 422 LEU A CA 1
ATOM 3379 C C . LEU A 1 422 ? 21.886 -6.694 -23.707 1.00 70.00 422 LEU A C 1
ATOM 3381 O O . LEU A 1 422 ? 21.665 -7.866 -23.421 1.00 70.00 422 LEU A O 1
ATOM 3385 N N . LEU A 1 423 ? 21.347 -5.676 -23.015 1.00 66.06 423 LEU A N 1
ATOM 3386 C CA . LEU A 1 423 ? 20.343 -5.882 -21.955 1.00 66.06 423 LEU A CA 1
ATOM 3387 C C . LEU A 1 423 ? 18.985 -6.262 -22.535 1.00 66.06 423 LEU A C 1
ATOM 3389 O O . LEU A 1 423 ? 18.346 -7.183 -22.046 1.00 66.06 423 LEU A O 1
ATOM 3393 N N . ASP A 1 424 ? 18.568 -5.566 -23.588 1.00 63.84 424 ASP A N 1
ATOM 3394 C CA . ASP A 1 424 ? 17.264 -5.789 -24.214 1.00 63.84 424 ASP A CA 1
ATOM 3395 C C . ASP A 1 424 ? 17.267 -7.041 -25.104 1.00 63.84 424 ASP A C 1
ATOM 3397 O O . ASP A 1 424 ? 16.214 -7.563 -25.459 1.00 63.84 424 ASP A O 1
ATOM 3401 N N . ALA A 1 425 ? 18.447 -7.550 -25.472 1.00 61.69 425 ALA A N 1
ATOM 3402 C CA . ALA A 1 425 ? 18.585 -8.727 -26.320 1.00 61.69 425 ALA A CA 1
ATOM 3403 C C . ALA A 1 425 ? 17.969 -9.999 -25.708 1.00 61.69 425 ALA A C 1
ATOM 3405 O O . ALA A 1 425 ? 17.526 -10.856 -26.471 1.00 61.69 425 ALA A O 1
ATOM 3406 N N . SER A 1 426 ? 17.877 -10.120 -24.376 1.00 53.97 426 SER A N 1
ATOM 3407 C CA . SER A 1 426 ? 17.218 -11.264 -23.718 1.00 53.97 426 SER A CA 1
ATOM 3408 C C . SER A 1 426 ? 15.714 -11.340 -24.001 1.00 53.97 426 SER A C 1
ATOM 3410 O O . SER A 1 426 ? 15.135 -12.422 -23.936 1.00 53.97 426 SER A O 1
ATOM 3412 N N . LEU A 1 427 ? 15.092 -10.223 -24.392 1.00 53.06 427 LEU A N 1
ATOM 3413 C CA . LEU A 1 427 ? 13.680 -10.160 -24.773 1.00 53.06 427 LEU A CA 1
ATOM 3414 C C . LEU A 1 427 ? 13.423 -10.713 -26.186 1.00 53.06 427 LEU A C 1
ATOM 3416 O O . LEU A 1 427 ? 12.285 -11.041 -26.517 1.00 53.06 427 LEU A O 1
ATOM 3420 N N . PHE A 1 428 ? 14.458 -10.797 -27.034 1.00 53.44 428 PHE A N 1
ATOM 3421 C CA . PHE A 1 428 ? 14.302 -11.036 -28.478 1.00 53.44 428 PHE A CA 1
ATOM 3422 C C . PHE A 1 428 ? 15.229 -12.120 -29.061 1.00 53.44 428 PHE A C 1
ATOM 3424 O O . PHE A 1 428 ? 15.006 -12.568 -30.187 1.00 53.44 428 PHE A O 1
ATOM 3431 N N . VAL A 1 429 ? 16.268 -12.555 -28.339 1.00 58.94 429 VAL A N 1
ATOM 3432 C CA . VAL A 1 429 ? 17.302 -13.493 -28.812 1.00 58.94 429 VAL A CA 1
ATOM 3433 C C . VAL A 1 429 ? 17.436 -14.669 -27.840 1.00 58.94 429 VAL A C 1
ATOM 3435 O O . VAL A 1 429 ? 17.406 -14.497 -26.626 1.00 58.94 429 VAL A O 1
ATOM 3438 N N . GLN A 1 430 ? 17.593 -15.890 -28.367 1.00 64.44 430 GLN A N 1
ATOM 3439 C CA . GLN A 1 430 ? 17.703 -17.104 -27.546 1.00 64.44 430 GLN A CA 1
ATOM 3440 C C . GLN A 1 430 ? 18.920 -17.063 -26.605 1.00 64.44 430 GLN A C 1
ATOM 3442 O O . GLN A 1 430 ? 19.998 -16.606 -26.983 1.00 64.44 430 GLN A O 1
ATOM 3447 N N . LYS A 1 431 ? 18.770 -17.610 -25.393 1.00 57.09 431 LYS A N 1
ATOM 3448 C CA . LYS A 1 431 ? 19.773 -17.567 -24.310 1.00 57.09 431 LYS A CA 1
ATOM 3449 C C . LYS A 1 431 ? 21.163 -18.078 -24.727 1.00 57.09 431 LYS A C 1
ATOM 3451 O O . LYS A 1 431 ? 22.175 -17.458 -24.404 1.00 57.09 431 LYS A O 1
ATOM 3456 N N . GLU A 1 432 ? 21.233 -19.171 -25.480 1.00 65.38 432 GLU A N 1
ATOM 3457 C CA . GLU A 1 432 ? 22.484 -19.743 -26.007 1.00 65.38 432 GLU A CA 1
ATOM 3458 C C . GLU A 1 432 ? 23.181 -18.807 -26.999 1.00 65.38 432 GLU A C 1
ATOM 3460 O O . GLU A 1 432 ? 24.411 -18.729 -27.026 1.00 65.38 432 GLU A O 1
ATOM 3465 N N . GLU A 1 433 ? 22.401 -18.038 -27.752 1.00 68.94 433 GLU A N 1
ATOM 3466 C CA . GLU A 1 433 ? 22.920 -17.030 -28.664 1.00 68.94 433 GLU A CA 1
ATOM 3467 C C . GLU A 1 433 ? 23.405 -15.794 -27.890 1.00 68.94 433 GLU A C 1
ATOM 3469 O O . GLU A 1 433 ? 24.501 -15.312 -28.155 1.00 68.94 433 GLU A O 1
ATOM 3474 N N . VAL A 1 434 ? 22.710 -15.355 -26.833 1.00 66.56 434 VAL A N 1
ATOM 3475 C CA . VAL A 1 434 ? 23.195 -14.279 -25.938 1.00 66.56 434 VAL A CA 1
ATOM 3476 C C . VAL A 1 434 ? 24.537 -14.641 -25.276 1.00 66.56 434 VAL A C 1
ATOM 3478 O O . VAL A 1 434 ? 25.426 -13.790 -25.170 1.00 66.56 434 VAL A O 1
ATOM 3481 N N . LYS A 1 435 ? 24.749 -15.910 -24.894 1.00 68.69 435 LYS A N 1
ATOM 3482 C CA . LYS A 1 435 ? 26.049 -16.401 -24.385 1.00 68.69 435 LYS A CA 1
ATOM 3483 C C . LYS A 1 435 ? 27.150 -16.327 -25.448 1.00 68.69 435 LY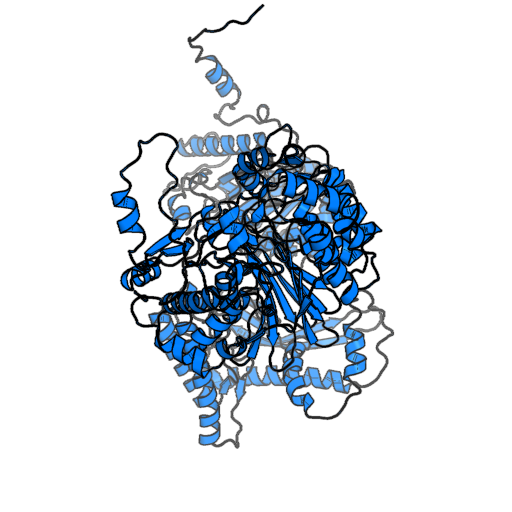S A C 1
ATOM 3485 O O . LYS A 1 435 ? 28.256 -15.869 -25.158 1.00 68.69 435 LYS A O 1
ATOM 3490 N N . ARG A 1 436 ? 26.852 -16.737 -26.687 1.00 79.38 436 ARG A N 1
ATOM 3491 C CA . ARG A 1 436 ? 27.786 -16.636 -27.822 1.00 79.38 436 ARG A CA 1
ATOM 3492 C C . ARG A 1 436 ? 28.152 -15.179 -28.116 1.00 79.38 436 ARG A C 1
ATOM 3494 O O . ARG A 1 436 ? 29.326 -14.868 -28.292 1.00 79.38 436 ARG A O 1
ATOM 3501 N N . LEU A 1 437 ? 27.164 -14.286 -28.123 1.00 74.00 437 LEU A N 1
ATOM 3502 C CA . LEU A 1 437 ? 27.333 -12.852 -28.372 1.00 74.00 437 LEU A CA 1
ATOM 3503 C C . LEU A 1 437 ? 28.119 -12.155 -27.252 1.00 74.00 437 LEU A C 1
ATOM 3505 O O . LEU A 1 437 ? 28.941 -11.282 -27.528 1.00 74.00 437 LEU A O 1
ATOM 3509 N N . THR A 1 438 ? 27.939 -12.591 -26.004 1.00 72.00 438 THR A N 1
ATOM 3510 C CA . THR A 1 438 ? 28.759 -12.164 -24.860 1.00 72.00 438 THR A CA 1
ATOM 3511 C C . THR A 1 438 ? 30.231 -12.528 -25.066 1.00 72.00 438 THR A C 1
ATOM 3513 O O . THR A 1 438 ? 31.094 -11.656 -24.985 1.00 72.00 438 THR A O 1
ATOM 3516 N N . PHE A 1 439 ? 30.526 -13.784 -25.417 1.00 73.69 439 PHE A N 1
ATOM 3517 C CA . PHE A 1 439 ? 31.898 -14.237 -25.677 1.00 73.69 439 PHE A CA 1
ATOM 3518 C C . PHE A 1 439 ? 32.559 -13.467 -26.833 1.00 73.69 439 PHE A C 1
ATOM 3520 O O . PHE A 1 439 ? 33.712 -13.041 -26.747 1.00 73.69 439 PHE A O 1
ATOM 3527 N N . GLU A 1 440 ? 31.807 -13.232 -27.907 1.00 76.50 440 GLU A N 1
ATOM 3528 C CA . GLU A 1 440 ? 32.255 -12.424 -29.041 1.00 76.50 440 GLU A CA 1
ATOM 3529 C C . GLU A 1 440 ? 32.515 -10.958 -28.654 1.00 76.50 440 GLU A C 1
ATOM 3531 O O . GLU A 1 440 ? 33.503 -10.375 -29.102 1.00 76.50 440 GLU A O 1
ATOM 3536 N N . SER A 1 441 ? 31.697 -10.377 -27.770 1.00 77.00 441 SER A N 1
ATOM 3537 C CA . SER A 1 441 ? 31.877 -9.007 -27.264 1.00 77.00 441 SER A CA 1
ATOM 3538 C C . SER A 1 441 ? 33.177 -8.858 -26.474 1.00 77.00 441 SER A C 1
ATOM 3540 O O . SER A 1 441 ? 33.934 -7.914 -26.708 1.00 77.00 441 SER A O 1
ATOM 3542 N N . THR A 1 442 ? 33.478 -9.815 -25.591 1.00 75.62 442 THR A N 1
ATOM 3543 C CA . THR A 1 442 ? 34.741 -9.849 -24.838 1.00 75.62 442 THR A CA 1
ATOM 3544 C C . THR A 1 442 ? 35.936 -9.997 -25.777 1.00 75.62 442 THR A C 1
ATOM 3546 O O . THR A 1 442 ? 36.925 -9.277 -25.647 1.00 75.62 442 THR A O 1
ATOM 3549 N N . ARG A 1 443 ? 35.834 -10.858 -26.797 1.00 79.44 443 ARG A N 1
ATOM 3550 C CA . ARG A 1 443 ? 36.891 -11.031 -27.805 1.00 79.44 443 ARG A CA 1
ATOM 3551 C C . ARG A 1 443 ? 37.172 -9.743 -28.585 1.00 79.44 443 ARG A C 1
ATOM 3553 O O . ARG A 1 443 ? 38.334 -9.424 -28.837 1.00 79.44 443 ARG A O 1
ATOM 3560 N N . VAL A 1 444 ? 36.130 -9.002 -28.966 1.00 79.06 444 VAL A N 1
ATOM 3561 C CA . VAL A 1 444 ? 36.270 -7.705 -29.649 1.00 79.06 444 VAL A CA 1
ATOM 3562 C C . VAL A 1 444 ? 36.903 -6.664 -28.716 1.00 79.06 444 VAL A C 1
ATOM 3564 O O . VAL A 1 444 ? 37.793 -5.935 -29.152 1.00 79.06 444 VAL A O 1
ATOM 3567 N N . LEU A 1 445 ? 36.526 -6.625 -27.431 1.00 78.00 445 LEU A N 1
ATOM 3568 C CA . LEU A 1 445 ? 37.160 -5.750 -26.432 1.00 78.00 445 LEU A CA 1
ATOM 3569 C C . LEU A 1 445 ? 38.656 -6.048 -26.247 1.00 78.00 445 LEU A C 1
ATOM 3571 O O . LEU A 1 445 ? 39.446 -5.104 -26.205 1.00 78.00 445 LEU A O 1
ATOM 3575 N N . ALA A 1 446 ? 39.061 -7.319 -26.269 1.00 76.06 446 ALA A N 1
ATOM 3576 C CA . ALA A 1 446 ? 40.471 -7.707 -26.211 1.00 76.06 446 ALA A CA 1
ATOM 3577 C C . ALA A 1 446 ? 41.259 -7.245 -27.449 1.00 76.06 446 ALA A C 1
ATOM 3579 O O . ALA A 1 446 ? 42.383 -6.747 -27.339 1.00 76.06 446 ALA A O 1
ATOM 3580 N N . GLN A 1 447 ? 40.660 -7.346 -28.643 1.00 80.00 447 GLN A N 1
ATOM 3581 C CA . GLN A 1 447 ? 41.250 -6.820 -29.883 1.00 80.00 447 GLN A CA 1
ATOM 3582 C C . GLN A 1 447 ? 41.412 -5.295 -29.837 1.00 80.00 447 GLN A C 1
ATOM 3584 O O . GLN A 1 447 ? 42.446 -4.770 -30.248 1.00 80.00 447 GLN A O 1
ATOM 3589 N N . ILE A 1 448 ? 40.417 -4.585 -29.299 1.00 80.69 448 ILE A N 1
ATOM 3590 C CA . ILE A 1 448 ? 40.466 -3.136 -29.063 1.00 80.69 448 ILE A CA 1
ATOM 3591 C C . ILE A 1 448 ? 41.595 -2.785 -28.077 1.00 80.69 448 ILE A C 1
ATOM 3593 O O . ILE A 1 448 ? 42.401 -1.893 -28.358 1.00 80.69 448 ILE A O 1
ATOM 3597 N N . GLY A 1 449 ? 41.711 -3.544 -26.982 1.00 78.25 449 GLY A N 1
ATOM 3598 C CA . GLY A 1 449 ? 42.788 -3.444 -25.994 1.00 78.25 449 GLY A CA 1
ATOM 3599 C C . GLY A 1 449 ? 44.179 -3.581 -26.612 1.00 78.25 449 GLY A C 1
ATOM 3600 O O . GLY A 1 449 ? 45.061 -2.761 -26.344 1.00 78.25 449 GLY A O 1
ATOM 3601 N N . ALA A 1 450 ? 44.372 -4.560 -27.500 1.00 79.88 450 ALA A N 1
ATOM 3602 C CA . ALA A 1 450 ? 45.637 -4.790 -28.202 1.00 79.88 450 ALA A CA 1
ATOM 3603 C C . ALA A 1 450 ? 46.050 -3.623 -29.122 1.00 79.88 450 ALA A C 1
ATOM 3605 O O . ALA A 1 450 ? 47.241 -3.396 -29.330 1.00 79.88 450 ALA A O 1
ATOM 3606 N N . LEU A 1 451 ? 45.085 -2.842 -29.619 1.00 83.81 451 LEU A N 1
ATOM 3607 C CA . LEU A 1 451 ? 45.314 -1.635 -30.424 1.00 83.81 451 LEU A CA 1
ATOM 3608 C C . LEU A 1 451 ? 45.568 -0.376 -29.572 1.00 83.81 451 LEU A C 1
ATOM 3610 O O . LEU A 1 451 ? 45.654 0.735 -30.098 1.00 83.81 451 LEU A O 1
ATOM 3614 N N . GLY A 1 452 ? 45.708 -0.528 -28.251 1.00 82.19 452 GLY A N 1
ATOM 3615 C CA . GLY A 1 452 ? 46.021 0.574 -27.343 1.00 82.19 452 GLY A CA 1
ATOM 3616 C C . GLY A 1 452 ? 44.830 1.490 -27.051 1.00 82.19 452 GLY A C 1
ATOM 3617 O O . GLY A 1 452 ? 45.031 2.675 -26.767 1.00 82.19 452 GLY A O 1
ATOM 3618 N N . VAL A 1 453 ? 43.603 0.959 -27.126 1.00 84.06 453 VAL A N 1
ATOM 3619 C CA . VAL A 1 453 ? 42.357 1.631 -26.725 1.00 84.06 453 VAL A CA 1
ATOM 3620 C C . VAL A 1 453 ? 41.601 0.751 -25.734 1.00 84.06 453 VAL A C 1
ATOM 3622 O O . VAL A 1 453 ? 41.558 -0.460 -25.885 1.00 84.06 453 VAL A O 1
ATOM 3625 N N . HIS A 1 454 ? 40.995 1.339 -24.708 1.00 74.12 454 HIS A N 1
ATOM 3626 C CA . HIS A 1 454 ? 40.261 0.590 -23.693 1.00 74.12 454 HIS A CA 1
ATOM 3627 C C . HIS A 1 454 ? 39.029 1.360 -23.212 1.00 74.12 454 HIS A C 1
ATOM 3629 O O . HIS A 1 454 ? 39.133 2.537 -22.867 1.00 74.12 454 HIS A O 1
ATOM 3635 N N . ASN A 1 455 ? 37.859 0.719 -23.156 1.00 69.56 455 ASN A N 1
ATOM 3636 C CA . ASN A 1 455 ? 36.658 1.343 -22.595 1.00 69.56 455 ASN A CA 1
ATOM 3637 C C . ASN A 1 455 ? 36.706 1.252 -21.061 1.00 69.56 455 ASN A C 1
ATOM 3639 O O . ASN A 1 455 ? 36.770 0.159 -20.512 1.00 69.56 455 ASN A O 1
ATOM 3643 N N . ARG A 1 456 ? 36.711 2.387 -20.347 1.00 61.97 456 ARG A N 1
ATOM 3644 C CA . ARG A 1 456 ? 36.988 2.402 -18.896 1.00 61.97 456 ARG A CA 1
ATOM 3645 C C . ARG A 1 456 ? 35.938 1.654 -18.066 1.00 61.97 456 ARG A C 1
ATOM 3647 O O . ARG A 1 456 ? 36.279 1.178 -16.988 1.00 61.97 456 ARG A O 1
ATOM 3654 N N . LYS A 1 457 ? 34.684 1.604 -18.529 1.00 63.56 457 LYS A N 1
ATOM 3655 C CA . LYS A 1 457 ? 33.557 0.904 -17.885 1.00 63.56 457 LYS A CA 1
ATOM 3656 C C . LYS A 1 457 ? 32.568 0.424 -18.953 1.00 63.56 457 LYS A C 1
ATOM 3658 O O . LYS A 1 457 ? 31.578 1.118 -19.187 1.00 63.56 457 LYS A O 1
ATOM 3663 N N . PRO A 1 458 ? 32.836 -0.706 -19.624 1.00 66.44 458 PRO A N 1
ATOM 3664 C CA . PRO A 1 458 ? 31.922 -1.236 -20.626 1.00 66.44 458 PRO A CA 1
ATOM 3665 C C . PRO A 1 458 ? 30.612 -1.651 -19.947 1.00 66.44 458 PRO A C 1
ATOM 3667 O O . PRO A 1 458 ? 30.605 -2.515 -19.073 1.00 66.44 458 PRO A O 1
ATOM 3670 N N . HIS A 1 459 ? 29.506 -1.008 -20.318 1.00 67.12 459 HIS A N 1
ATOM 3671 C CA . HIS A 1 459 ? 28.172 -1.374 -19.846 1.00 67.12 459 HIS A CA 1
ATOM 3672 C C . HIS A 1 459 ? 27.428 -2.152 -20.943 1.00 67.12 459 HIS A C 1
ATOM 3674 O O . HIS A 1 459 ? 27.510 -1.746 -22.103 1.00 67.12 459 HIS A O 1
ATOM 3680 N N . PRO A 1 460 ? 26.650 -3.208 -20.630 1.00 66.62 460 PRO A N 1
ATOM 3681 C CA . PRO A 1 460 ? 25.918 -3.978 -21.643 1.00 66.62 460 PRO A CA 1
ATOM 3682 C C . PRO A 1 460 ? 24.999 -3.132 -22.537 1.00 66.62 460 PRO A C 1
ATOM 3684 O O . PRO A 1 460 ? 24.863 -3.399 -23.725 1.00 66.62 460 PRO A O 1
ATOM 3687 N N . SER A 1 461 ? 24.442 -2.034 -22.014 1.00 64.75 461 SER A N 1
ATOM 3688 C CA . SER A 1 461 ? 23.630 -1.102 -22.815 1.00 64.75 461 SER A CA 1
ATOM 3689 C C . SER A 1 461 ? 24.413 -0.358 -23.915 1.00 64.75 461 SER A C 1
ATOM 3691 O O . SER A 1 461 ? 23.808 0.302 -24.752 1.00 64.75 461 SER A O 1
ATOM 3693 N N . GLN A 1 462 ? 25.748 -0.394 -23.879 1.00 67.75 462 GLN A N 1
ATOM 3694 C CA . GLN A 1 462 ? 26.648 0.199 -24.878 1.00 67.75 462 GLN A CA 1
ATOM 3695 C C . GLN A 1 462 ? 27.073 -0.814 -25.948 1.00 67.75 462 GLN A C 1
ATOM 3697 O O . GLN A 1 462 ? 27.834 -0.467 -26.852 1.00 67.75 462 GLN A O 1
ATOM 3702 N N . ILE A 1 463 ? 26.613 -2.061 -25.819 1.00 75.12 463 ILE A N 1
ATOM 3703 C CA . ILE A 1 463 ? 26.886 -3.164 -26.728 1.00 75.12 463 ILE A CA 1
ATOM 3704 C C . ILE A 1 463 ? 25.625 -3.399 -27.552 1.00 75.12 463 ILE A C 1
ATOM 3706 O O . ILE A 1 463 ? 24.599 -3.788 -27.004 1.00 75.12 463 ILE A O 1
ATOM 3710 N N . LEU A 1 464 ? 25.681 -3.133 -28.852 1.00 72.81 464 LEU A N 1
ATOM 3711 C CA . LEU A 1 464 ? 24.559 -3.272 -29.777 1.00 72.81 464 LEU A CA 1
ATOM 3712 C C . LEU A 1 464 ? 24.663 -4.589 -30.555 1.00 72.81 464 LEU A C 1
ATOM 3714 O O . LEU A 1 464 ? 25.705 -4.894 -31.135 1.00 72.81 464 LEU A O 1
ATOM 3718 N N . ILE A 1 465 ? 23.565 -5.340 -30.603 1.00 71.62 465 ILE A N 1
ATOM 3719 C CA . ILE A 1 465 ? 23.411 -6.611 -31.316 1.00 71.62 465 ILE A CA 1
ATOM 3720 C C . ILE A 1 465 ? 22.518 -6.409 -32.542 1.00 71.62 465 ILE A C 1
ATOM 3722 O O . ILE A 1 465 ? 21.467 -5.768 -32.461 1.00 71.62 465 ILE A O 1
ATOM 3726 N N . ARG A 1 466 ? 22.907 -7.012 -33.674 1.00 70.81 466 ARG A N 1
ATOM 3727 C CA . ARG A 1 466 ? 22.113 -7.057 -34.913 1.00 70.81 466 ARG A CA 1
ATOM 3728 C C . ARG A 1 466 ? 21.754 -8.493 -35.285 1.00 70.81 466 ARG A C 1
ATOM 3730 O O . ARG A 1 466 ? 22.440 -9.430 -34.894 1.00 70.81 466 ARG A O 1
ATOM 3737 N N . HIS A 1 467 ? 20.750 -8.652 -36.146 1.00 58.34 467 HIS A N 1
ATOM 3738 C CA . HIS A 1 467 ? 20.349 -9.961 -36.673 1.00 58.34 467 HIS A CA 1
ATOM 3739 C C . HIS A 1 467 ? 21.432 -10.674 -37.505 1.00 58.34 467 HIS A C 1
ATOM 3741 O O . HIS A 1 467 ? 21.482 -11.898 -37.504 1.00 58.34 467 HIS A O 1
ATOM 3747 N N . GLU A 1 468 ? 22.312 -9.936 -38.192 1.00 56.41 468 GLU A N 1
ATOM 3748 C CA . GLU A 1 468 ? 23.317 -10.518 -39.106 1.00 56.41 468 GLU A CA 1
ATOM 3749 C C . GLU A 1 468 ? 24.769 -10.338 -38.642 1.00 56.41 468 GLU A C 1
ATOM 3751 O O . GLU A 1 468 ? 25.692 -10.906 -39.229 1.00 56.41 468 GLU A O 1
ATOM 3756 N N . ARG A 1 469 ? 25.007 -9.522 -37.607 1.00 61.59 469 ARG A N 1
ATOM 3757 C CA . ARG A 1 469 ? 26.349 -9.243 -37.084 1.00 61.59 469 ARG A CA 1
ATOM 3758 C C . ARG A 1 469 ? 26.331 -9.181 -35.565 1.00 61.59 469 ARG A C 1
ATOM 3760 O O . ARG A 1 469 ? 25.447 -8.534 -35.008 1.00 61.59 469 ARG A O 1
ATOM 3767 N N . PRO A 1 470 ? 27.314 -9.808 -34.904 1.00 59.16 470 PRO A N 1
ATOM 3768 C CA . PRO A 1 470 ? 27.144 -10.165 -33.510 1.00 59.16 470 PRO A CA 1
ATOM 3769 C C . PRO A 1 470 ? 27.242 -8.962 -32.557 1.00 59.16 470 PRO A C 1
ATOM 3771 O O . PRO A 1 470 ? 26.474 -8.917 -31.604 1.00 59.16 470 PRO A O 1
ATOM 3774 N N . VAL A 1 471 ? 28.136 -7.982 -32.780 1.00 65.44 471 VAL A N 1
ATOM 3775 C CA . VAL A 1 471 ? 28.428 -6.958 -31.751 1.00 65.44 471 VAL A CA 1
ATOM 3776 C C . VAL A 1 471 ? 28.935 -5.624 -32.324 1.00 65.44 471 VAL A C 1
ATOM 3778 O O . VAL A 1 471 ? 29.845 -5.624 -33.151 1.00 65.44 471 VAL A O 1
ATOM 3781 N N . PHE A 1 472 ? 28.420 -4.500 -31.806 1.00 72.44 472 PHE A N 1
ATOM 3782 C CA . PHE A 1 472 ? 28.975 -3.144 -31.951 1.00 72.44 472 PHE A CA 1
ATOM 3783 C C . PHE A 1 472 ? 29.125 -2.443 -30.591 1.00 72.44 472 PHE A C 1
ATOM 3785 O O . PHE A 1 472 ? 28.263 -2.589 -29.733 1.00 72.44 472 PHE A O 1
ATOM 3792 N N . LEU A 1 473 ? 30.193 -1.663 -30.387 1.00 68.25 473 LEU A N 1
ATOM 3793 C CA . LEU A 1 473 ? 30.521 -1.023 -29.099 1.00 68.25 473 LEU A CA 1
ATOM 3794 C C . LEU A 1 473 ? 30.531 0.516 -29.181 1.00 68.25 473 LEU A C 1
ATOM 3796 O O . LEU A 1 473 ? 31.142 1.071 -30.093 1.00 68.25 473 LEU A O 1
ATOM 3800 N N . ASP A 1 474 ? 29.917 1.196 -28.201 1.00 69.25 474 ASP A N 1
ATOM 3801 C CA . ASP A 1 474 ? 30.036 2.653 -27.983 1.00 69.25 474 ASP A CA 1
ATOM 3802 C C . ASP A 1 474 ? 31.198 2.994 -27.018 1.00 69.25 474 ASP A C 1
ATOM 3804 O O . ASP A 1 474 ? 31.334 2.405 -25.942 1.00 69.25 474 ASP A O 1
ATOM 3808 N N . PHE A 1 475 ? 32.023 3.986 -27.379 1.00 70.38 475 PHE A N 1
ATOM 3809 C CA . PHE A 1 475 ? 33.257 4.387 -26.682 1.00 70.38 475 PHE A CA 1
ATOM 3810 C C . PHE A 1 475 ? 33.135 5.691 -25.892 1.00 70.38 475 PHE A C 1
ATOM 3812 O O . PHE A 1 475 ? 34.148 6.345 -25.640 1.00 70.38 475 PHE A O 1
ATOM 3819 N N . ALA A 1 476 ? 31.919 6.023 -25.446 1.00 60.59 476 ALA A N 1
ATOM 3820 C CA . ALA A 1 476 ? 31.581 7.229 -24.682 1.00 60.59 476 ALA A CA 1
ATOM 3821 C C . ALA A 1 476 ? 32.605 7.648 -23.599 1.00 60.59 476 ALA A C 1
ATOM 3823 O O . ALA A 1 476 ? 32.737 8.831 -23.291 1.00 60.59 476 ALA A O 1
ATOM 3824 N N . ILE A 1 477 ? 33.292 6.681 -22.970 1.00 64.12 477 ILE A N 1
ATOM 3825 C CA . ILE A 1 477 ? 34.323 6.909 -21.945 1.00 64.12 477 ILE A CA 1
ATOM 3826 C C . ILE A 1 477 ? 35.508 5.950 -22.166 1.00 64.12 477 ILE A C 1
ATOM 3828 O O . ILE A 1 477 ? 35.777 5.039 -21.375 1.00 64.12 477 ILE A O 1
ATOM 3832 N N . SER A 1 478 ? 36.232 6.145 -23.262 1.00 72.25 478 SER A N 1
ATOM 3833 C CA . SER A 1 478 ? 37.440 5.380 -23.578 1.00 72.25 478 SER A CA 1
ATOM 3834 C C . SER A 1 478 ? 38.718 5.994 -22.985 1.00 72.25 478 SER A C 1
ATOM 3836 O O . SER A 1 478 ? 38.752 7.126 -22.501 1.00 72.25 478 SER A O 1
ATOM 3838 N N . ARG A 1 479 ? 39.788 5.202 -22.946 1.00 80.75 479 ARG A N 1
ATOM 3839 C CA . ARG A 1 479 ? 41.156 5.597 -22.597 1.00 80.75 479 ARG A CA 1
ATOM 3840 C C . ARG A 1 479 ? 42.088 5.109 -23.699 1.00 80.75 479 ARG A C 1
ATOM 3842 O O . ARG A 1 479 ? 41.930 3.993 -24.187 1.00 80.75 479 ARG A O 1
ATOM 3849 N N . LEU A 1 480 ? 43.078 5.924 -24.038 1.00 82.75 480 LEU A N 1
ATOM 3850 C CA . LEU A 1 480 ? 44.172 5.554 -24.931 1.00 82.75 480 LEU A CA 1
ATOM 3851 C C . LEU A 1 480 ? 45.394 5.146 -24.101 1.00 82.75 480 LEU A C 1
ATOM 3853 O O . LEU A 1 480 ? 45.594 5.684 -23.012 1.00 82.75 480 LEU A O 1
ATOM 3857 N N . ARG A 1 481 ? 46.189 4.202 -24.611 1.00 82.88 481 ARG A N 1
ATOM 3858 C CA . ARG A 1 481 ? 47.471 3.820 -24.009 1.00 82.88 481 ARG A CA 1
ATOM 3859 C C . ARG A 1 481 ? 48.449 4.985 -24.060 1.00 82.88 481 ARG A C 1
ATOM 3861 O O . ARG A 1 481 ? 48.593 5.596 -25.121 1.00 82.88 481 ARG A O 1
ATOM 3868 N N . ASP A 1 482 ? 49.097 5.249 -22.930 1.00 78.81 482 ASP A N 1
ATOM 3869 C CA . ASP A 1 482 ? 50.125 6.280 -22.813 1.00 78.81 482 ASP A CA 1
ATOM 3870 C C . ASP A 1 482 ? 51.465 5.755 -23.361 1.00 78.81 482 ASP A C 1
ATOM 3872 O O . ASP A 1 482 ? 51.808 4.590 -23.154 1.00 78.81 482 ASP A O 1
ATOM 3876 N N . ASP A 1 483 ? 52.247 6.608 -24.028 1.00 75.19 483 ASP A N 1
ATOM 3877 C CA . ASP A 1 483 ? 53.501 6.209 -24.701 1.00 75.19 483 ASP A CA 1
ATOM 3878 C C . ASP A 1 483 ? 54.566 5.638 -23.741 1.00 75.19 483 ASP A C 1
ATOM 3880 O O . ASP A 1 483 ? 55.477 4.926 -24.163 1.00 75.19 483 ASP A O 1
ATOM 3884 N N . PHE A 1 484 ? 54.440 5.926 -22.442 1.00 77.12 484 PHE A N 1
ATOM 3885 C CA . PHE A 1 484 ? 55.339 5.467 -21.379 1.00 77.12 484 PHE A CA 1
ATOM 3886 C C . PHE A 1 484 ? 54.772 4.299 -20.552 1.00 77.12 484 PHE A C 1
ATOM 3888 O O . PHE A 1 484 ? 55.452 3.813 -19.652 1.00 77.12 484 PHE A O 1
ATOM 3895 N N . GLU A 1 485 ? 53.539 3.855 -20.825 1.00 80.25 485 GLU A N 1
ATOM 3896 C CA . GLU A 1 485 ? 52.884 2.761 -20.096 1.00 80.25 485 GLU A CA 1
ATOM 3897 C C . GLU A 1 485 ? 53.388 1.408 -20.611 1.00 80.25 485 GLU A C 1
ATOM 3899 O O . GLU A 1 485 ? 53.282 1.082 -21.808 1.00 80.25 485 GLU A O 1
ATOM 3904 N N . SER A 1 486 ? 53.942 0.601 -19.703 1.00 80.38 486 SER A N 1
ATOM 3905 C CA . SER A 1 486 ? 54.498 -0.702 -20.067 1.00 80.38 486 SER A CA 1
ATOM 3906 C C . SER A 1 486 ? 53.402 -1.639 -20.589 1.00 80.38 486 SER A C 1
ATOM 3908 O O . SER A 1 486 ? 52.206 -1.443 -20.359 1.00 80.38 486 SER A O 1
ATOM 3910 N N . GLN A 1 487 ? 53.790 -2.660 -21.358 1.00 76.81 487 GLN A N 1
ATOM 3911 C CA . GLN A 1 487 ? 52.810 -3.595 -21.921 1.00 76.81 487 GLN A CA 1
ATOM 3912 C C . GLN A 1 487 ? 52.086 -4.388 -20.833 1.00 76.81 487 GLN A C 1
ATOM 3914 O O . GLN A 1 487 ? 50.902 -4.667 -20.985 1.00 76.81 487 GLN A O 1
ATOM 3919 N N . GLU A 1 488 ? 52.771 -4.671 -19.730 1.00 78.44 488 GLU A N 1
ATOM 3920 C CA . GLU A 1 488 ? 52.215 -5.329 -18.549 1.00 78.44 488 GLU A CA 1
ATOM 3921 C C . GLU A 1 488 ? 51.206 -4.418 -17.827 1.00 78.44 488 GLU A C 1
ATOM 3923 O O . GLU A 1 488 ? 50.068 -4.820 -17.601 1.00 78.44 488 GLU A O 1
ATOM 3928 N N . GLU A 1 489 ? 51.553 -3.144 -17.597 1.00 77.44 489 GLU A N 1
ATOM 3929 C CA . GLU A 1 489 ? 50.659 -2.160 -16.961 1.00 77.44 489 GLU A CA 1
ATOM 3930 C C . GLU A 1 489 ? 49.383 -1.892 -17.773 1.00 77.44 489 GLU A C 1
ATOM 3932 O O . GLU A 1 489 ? 48.303 -1.698 -17.205 1.00 77.44 489 GLU A O 1
ATOM 3937 N N . TRP A 1 490 ? 49.494 -1.872 -19.105 1.00 81.75 490 TRP A N 1
ATOM 3938 C CA . TRP A 1 490 ? 48.345 -1.735 -19.999 1.00 81.75 490 TRP A CA 1
ATOM 3939 C C . TRP A 1 490 ? 47.460 -2.989 -19.988 1.00 81.75 490 TRP A C 1
ATOM 3941 O O . TRP A 1 490 ? 46.229 -2.883 -19.950 1.00 81.75 490 TRP A O 1
ATOM 3951 N N . TYR A 1 491 ? 48.077 -4.175 -19.998 1.00 73.31 491 TYR A N 1
ATOM 3952 C CA . TYR A 1 491 ? 47.368 -5.455 -20.018 1.00 73.31 491 TYR A CA 1
ATOM 3953 C C . TYR A 1 491 ? 46.601 -5.713 -18.710 1.00 73.31 491 TYR A C 1
ATOM 3955 O O . TYR A 1 491 ? 45.443 -6.125 -18.740 1.00 73.31 491 TYR A O 1
ATOM 3963 N N . ASP A 1 492 ? 47.179 -5.377 -17.557 1.00 73.44 492 ASP A N 1
ATOM 3964 C CA . ASP A 1 492 ? 46.507 -5.545 -16.262 1.00 73.44 492 ASP A CA 1
ATOM 3965 C C . ASP A 1 492 ? 45.275 -4.640 -16.116 1.00 73.44 492 ASP A C 1
ATOM 3967 O O . ASP A 1 492 ? 44.219 -5.065 -15.634 1.00 73.44 492 ASP A O 1
ATOM 3971 N N . LYS A 1 493 ? 45.364 -3.392 -16.593 1.00 67.69 493 LYS A N 1
ATOM 3972 C CA . LYS A 1 493 ? 44.236 -2.448 -16.545 1.00 67.69 493 LYS A CA 1
ATOM 3973 C C . LYS A 1 493 ? 43.112 -2.836 -17.505 1.00 67.69 493 LYS A C 1
ATOM 3975 O O . LYS A 1 493 ? 41.948 -2.632 -17.167 1.00 67.69 493 LYS A O 1
ATOM 3980 N N . THR A 1 494 ? 43.439 -3.406 -18.663 1.00 64.69 494 THR A N 1
ATOM 3981 C CA . THR A 1 494 ? 42.450 -3.849 -19.663 1.00 64.69 494 THR A CA 1
ATOM 3982 C C . THR A 1 494 ? 41.719 -5.121 -19.227 1.00 64.69 494 THR A C 1
ATOM 3984 O O . THR A 1 494 ? 40.488 -5.166 -19.246 1.00 64.69 494 THR A O 1
ATOM 3987 N N . LYS A 1 495 ? 42.449 -6.103 -18.687 1.00 64.75 495 LYS A N 1
ATOM 3988 C CA . LYS A 1 495 ? 41.884 -7.353 -18.156 1.00 64.75 495 LYS A CA 1
ATOM 3989 C C . LYS A 1 495 ? 40.864 -7.123 -17.030 1.00 64.75 495 LYS A C 1
ATOM 3991 O O . LYS A 1 495 ? 39.881 -7.853 -16.914 1.00 64.75 495 LYS A O 1
ATOM 3996 N N . SER A 1 496 ? 41.061 -6.075 -16.224 1.00 59.72 496 SER A N 1
ATOM 3997 C CA . SER A 1 496 ? 40.136 -5.711 -15.140 1.00 59.72 496 SER A CA 1
ATOM 3998 C C . SER A 1 496 ? 38.734 -5.301 -15.624 1.00 59.72 496 SER A C 1
ATOM 4000 O O . SER A 1 496 ? 37.743 -5.580 -14.946 1.00 59.72 496 SER A O 1
ATOM 4002 N N . ALA A 1 497 ? 38.612 -4.688 -16.805 1.00 57.19 497 ALA A N 1
ATOM 4003 C CA . ALA A 1 497 ? 37.314 -4.272 -17.334 1.00 57.19 497 ALA A CA 1
ATOM 4004 C C . ALA A 1 497 ? 36.610 -5.377 -18.127 1.00 57.19 497 ALA A C 1
ATOM 4006 O O . ALA A 1 497 ? 35.385 -5.455 -18.074 1.00 57.19 497 ALA A O 1
ATOM 4007 N N . GLU A 1 498 ? 37.359 -6.257 -18.799 1.00 62.03 498 GLU A N 1
ATOM 4008 C CA . GLU A 1 498 ? 36.807 -7.475 -19.413 1.00 62.03 498 GLU A CA 1
ATOM 4009 C C . GLU A 1 498 ? 36.154 -8.369 -18.352 1.00 62.03 498 GLU A C 1
ATOM 4011 O O . GLU A 1 498 ? 34.990 -8.741 -18.496 1.00 62.03 498 GLU A O 1
ATOM 4016 N N . GLY A 1 499 ? 36.829 -8.578 -17.214 1.00 60.97 499 GLY A N 1
ATOM 4017 C CA . GLY A 1 499 ? 36.244 -9.289 -16.072 1.00 60.97 499 GLY A CA 1
ATOM 4018 C C . GLY A 1 499 ? 35.038 -8.574 -15.446 1.00 60.97 499 GLY A C 1
ATOM 4019 O O . GLY A 1 499 ? 34.166 -9.218 -14.862 1.00 60.97 499 GLY A O 1
ATOM 4020 N N . THR A 1 500 ? 34.930 -7.248 -15.601 1.00 64.00 500 THR A N 1
ATOM 4021 C CA . THR A 1 500 ? 33.756 -6.481 -15.144 1.00 64.00 500 THR A CA 1
ATOM 4022 C C . THR A 1 500 ? 32.553 -6.718 -16.062 1.00 64.00 500 THR A C 1
ATOM 4024 O O . THR A 1 500 ? 31.435 -6.863 -15.580 1.00 64.00 500 THR A O 1
ATOM 4027 N N . LEU A 1 501 ? 32.756 -6.807 -17.379 1.00 62.97 501 LEU A N 1
ATOM 4028 C CA . LEU A 1 501 ? 31.671 -7.108 -18.314 1.00 62.97 501 LEU A CA 1
ATOM 4029 C C . LEU A 1 501 ? 31.203 -8.565 -18.192 1.00 62.97 501 LEU A C 1
ATOM 4031 O O . LEU A 1 501 ? 29.999 -8.806 -18.154 1.00 62.97 501 LEU A O 1
ATOM 4035 N N . GLU A 1 502 ? 32.132 -9.520 -18.084 1.00 65.31 502 GLU A N 1
ATOM 4036 C CA . GLU A 1 502 ? 31.800 -10.937 -17.882 1.00 65.31 502 GLU A CA 1
ATOM 4037 C C . GLU A 1 502 ? 31.023 -11.164 -16.582 1.00 65.31 502 GLU A C 1
ATOM 4039 O O . GLU A 1 502 ? 30.047 -11.908 -16.583 1.00 65.31 502 GLU A O 1
ATOM 4044 N N . SER A 1 503 ? 31.395 -10.485 -15.492 1.00 64.69 503 SER A N 1
ATOM 4045 C CA . SER A 1 503 ? 30.673 -10.580 -14.215 1.00 64.69 503 SER A CA 1
ATOM 4046 C C . SER A 1 503 ? 29.289 -9.927 -14.258 1.00 64.69 503 SER A C 1
ATOM 4048 O O . SER A 1 503 ? 28.327 -10.533 -13.793 1.00 64.69 503 SER A O 1
ATOM 4050 N N . VAL A 1 504 ? 29.151 -8.748 -14.877 1.00 60.69 504 VAL A N 1
ATOM 4051 C CA . VAL A 1 504 ? 27.850 -8.072 -15.048 1.00 60.69 504 VAL A CA 1
ATOM 4052 C C . VAL A 1 504 ? 26.915 -8.885 -15.950 1.00 60.69 504 VAL A C 1
ATOM 4054 O O . VAL A 1 504 ? 25.728 -9.008 -15.656 1.00 60.69 504 VAL A O 1
ATOM 4057 N N . LEU A 1 505 ? 27.424 -9.482 -17.031 1.00 60.72 505 LEU A N 1
ATOM 4058 C CA . LEU A 1 505 ? 26.623 -10.316 -17.933 1.00 60.72 505 LEU A CA 1
ATOM 4059 C C . LEU A 1 505 ? 26.312 -11.692 -17.344 1.00 60.72 505 LEU A C 1
ATOM 4061 O O . LEU A 1 505 ? 25.217 -12.203 -17.568 1.00 60.72 505 LEU A O 1
ATOM 4065 N N . ALA A 1 506 ? 27.218 -12.269 -16.553 1.00 60.09 506 ALA A N 1
ATOM 4066 C CA . ALA A 1 506 ? 26.925 -13.462 -15.770 1.00 60.09 506 ALA A CA 1
ATOM 4067 C C . ALA A 1 506 ? 25.824 -13.188 -14.734 1.00 60.09 506 ALA A C 1
ATOM 4069 O O . ALA A 1 506 ? 24.928 -14.013 -14.592 1.00 60.09 506 ALA A O 1
ATOM 4070 N N . GLU A 1 507 ? 25.822 -12.020 -14.080 1.00 55.91 507 GLU A N 1
ATOM 4071 C CA . GLU A 1 507 ? 24.718 -11.589 -13.211 1.00 55.91 507 GLU A CA 1
ATOM 4072 C C . GLU A 1 507 ? 23.400 -11.425 -13.977 1.00 55.91 507 GLU A C 1
ATOM 4074 O O . GLU A 1 507 ? 22.362 -11.853 -13.486 1.00 55.91 507 GLU A O 1
ATOM 4079 N N . ILE A 1 508 ? 23.415 -10.836 -15.176 1.00 52.78 508 ILE A N 1
ATOM 4080 C CA . ILE A 1 508 ? 22.206 -10.664 -16.002 1.00 52.78 508 ILE A CA 1
ATOM 4081 C C . ILE A 1 508 ? 21.650 -12.021 -16.452 1.00 52.78 508 ILE A C 1
ATOM 4083 O O . ILE A 1 508 ? 20.459 -12.271 -16.310 1.00 52.78 508 ILE A O 1
ATOM 4087 N N . LEU A 1 509 ? 22.509 -12.929 -16.926 1.00 51.19 509 LEU A N 1
ATOM 4088 C CA . LEU A 1 509 ? 22.109 -14.272 -17.360 1.00 51.19 509 LEU A CA 1
ATOM 4089 C C . LEU A 1 509 ? 21.699 -15.191 -16.197 1.00 51.19 509 LEU A C 1
ATOM 4091 O O . LEU A 1 509 ? 20.946 -16.141 -16.420 1.00 51.19 509 LEU A O 1
ATOM 4095 N N . ALA A 1 510 ? 22.190 -14.922 -14.984 1.00 50.94 510 ALA A N 1
ATOM 4096 C CA . ALA A 1 510 ? 21.802 -15.621 -13.760 1.00 50.94 510 ALA A CA 1
ATOM 4097 C C . ALA A 1 510 ? 20.493 -15.086 -13.154 1.00 50.94 510 ALA A C 1
ATOM 4099 O O . ALA A 1 510 ? 19.818 -15.823 -12.441 1.00 50.94 510 ALA A O 1
ATOM 4100 N N . ARG A 1 511 ? 20.108 -13.835 -13.448 1.00 47.03 511 ARG A N 1
ATOM 4101 C CA . ARG A 1 511 ? 18.864 -13.215 -12.956 1.00 47.03 511 ARG A CA 1
ATOM 4102 C C . ARG A 1 511 ? 17.591 -13.775 -13.603 1.00 47.03 511 ARG A C 1
ATOM 4104 O O . ARG A 1 511 ? 16.547 -13.694 -12.972 1.00 47.03 511 ARG A O 1
ATOM 4111 N N . ASP A 1 512 ? 17.688 -14.386 -14.786 1.00 43.31 512 ASP A N 1
ATOM 4112 C CA . ASP A 1 512 ? 16.540 -14.920 -15.549 1.00 43.31 512 ASP A CA 1
ATOM 4113 C C . ASP A 1 512 ? 16.224 -16.410 -15.294 1.00 43.31 512 ASP A C 1
ATOM 4115 O O . ASP A 1 512 ? 15.327 -16.973 -15.921 1.00 43.31 512 ASP A O 1
ATOM 4119 N N . GLU A 1 513 ? 16.943 -17.098 -14.397 1.00 38.00 513 GLU A N 1
ATOM 4120 C CA . GLU A 1 513 ? 16.616 -18.496 -14.050 1.00 38.00 513 GLU A CA 1
ATOM 4121 C C . GLU A 1 513 ? 15.556 -18.652 -12.948 1.00 38.00 513 GLU A C 1
ATOM 4123 O O . GLU A 1 513 ? 15.082 -19.764 -12.719 1.00 38.00 513 GLU A O 1
ATOM 4128 N N . GLU A 1 514 ? 15.082 -17.562 -12.338 1.00 36.16 514 GLU A N 1
ATOM 4129 C CA . GLU A 1 514 ? 14.035 -17.613 -11.317 1.00 36.16 514 GLU A CA 1
ATOM 4130 C C . GLU A 1 514 ? 12.938 -16.561 -11.558 1.00 36.16 514 GLU A C 1
ATOM 4132 O O . GLU A 1 514 ? 13.147 -15.374 -11.348 1.00 36.16 514 GLU A O 1
ATOM 4137 N N . MET A 1 515 ? 11.726 -17.052 -11.858 1.00 31.03 515 MET A N 1
ATOM 4138 C CA . MET A 1 515 ? 10.418 -16.413 -11.607 1.00 31.03 515 MET A CA 1
ATOM 4139 C C . MET A 1 515 ? 9.777 -15.528 -12.712 1.00 31.03 515 MET A C 1
ATOM 4141 O O . MET A 1 515 ? 10.098 -14.359 -12.860 1.00 31.03 515 MET A O 1
ATOM 4145 N N . PHE A 1 516 ? 8.702 -16.088 -13.302 1.00 33.00 516 PHE A N 1
ATOM 4146 C CA . PHE A 1 516 ? 7.454 -15.458 -13.807 1.00 33.00 516 PHE A CA 1
ATOM 4147 C C . PHE A 1 516 ? 7.147 -15.430 -15.319 1.00 33.00 516 PHE A C 1
ATOM 4149 O O . PHE A 1 516 ? 8.016 -15.403 -16.177 1.00 33.00 516 PHE A O 1
ATOM 4156 N N . ASN A 1 517 ? 5.838 -15.545 -15.584 1.00 29.09 517 ASN A N 1
ATOM 4157 C CA . ASN A 1 517 ? 5.117 -15.586 -16.858 1.00 29.09 517 ASN A CA 1
ATOM 4158 C C . ASN A 1 517 ? 3.979 -14.549 -16.681 1.00 29.09 517 ASN A C 1
ATOM 4160 O O . ASN A 1 517 ? 3.183 -14.709 -15.751 1.00 29.09 517 ASN A O 1
ATOM 4164 N N . ASP A 1 518 ? 3.952 -13.474 -17.471 1.00 29.03 518 ASP A N 1
ATOM 4165 C CA . ASP A 1 518 ? 3.179 -12.248 -17.186 1.00 29.03 518 ASP A CA 1
ATOM 4166 C C . ASP A 1 518 ? 1.750 -12.258 -17.763 1.00 29.03 518 ASP A C 1
ATOM 4168 O O . ASP A 1 518 ? 1.582 -12.339 -18.975 1.00 29.03 518 ASP A O 1
ATOM 4172 N N . ASP A 1 519 ? 0.730 -12.120 -16.901 1.00 27.34 519 ASP A N 1
ATOM 4173 C CA . ASP A 1 519 ? -0.627 -11.646 -17.251 1.00 27.34 519 ASP A CA 1
ATOM 4174 C C . ASP A 1 519 ? -1.449 -11.313 -15.976 1.00 27.34 519 ASP A C 1
ATOM 4176 O O . ASP A 1 519 ? -2.176 -12.159 -15.457 1.00 27.34 519 ASP A O 1
ATOM 4180 N N . VAL A 1 520 ? -1.371 -10.079 -15.442 1.00 25.97 520 VAL A N 1
ATOM 4181 C CA . VAL A 1 520 ? -2.388 -9.518 -14.512 1.00 25.97 520 VAL A CA 1
ATOM 4182 C C . VAL A 1 520 ? -2.449 -7.981 -14.644 1.00 25.97 520 VAL A C 1
ATOM 4184 O O . VAL A 1 520 ? -1.432 -7.309 -14.509 1.00 25.97 520 VAL A O 1
ATOM 4187 N N . THR A 1 521 ? -3.639 -7.389 -14.855 1.00 26.94 521 THR A N 1
ATOM 4188 C CA . THR A 1 521 ? -3.870 -5.921 -14.825 1.00 26.94 521 THR A CA 1
ATOM 4189 C C . THR A 1 521 ? -4.945 -5.493 -13.810 1.00 26.94 521 THR A C 1
ATOM 4191 O O . THR A 1 521 ? -5.823 -6.265 -13.427 1.00 26.94 521 THR A O 1
ATOM 4194 N N . ARG A 1 522 ? -4.830 -4.238 -13.343 1.00 29.06 522 ARG A N 1
ATOM 4195 C CA . ARG A 1 522 ? -5.588 -3.559 -12.268 1.00 29.06 522 ARG A CA 1
ATOM 4196 C C . ARG A 1 522 ? -6.946 -3.013 -12.741 1.00 29.06 522 ARG A C 1
ATOM 4198 O O . ARG A 1 522 ? -7.015 -2.381 -13.789 1.00 29.06 522 ARG A O 1
ATOM 4205 N N . THR A 1 523 ? -7.992 -3.138 -11.915 1.00 24.20 523 THR A N 1
ATOM 4206 C CA . THR A 1 523 ? -9.302 -2.481 -12.124 1.00 24.20 523 THR A CA 1
ATOM 4207 C C . THR A 1 523 ? -9.545 -1.426 -11.037 1.00 24.20 523 THR A C 1
ATOM 4209 O O . THR A 1 523 ? -9.683 -1.798 -9.877 1.00 24.20 523 THR A O 1
ATOM 4212 N N . PRO A 1 524 ? -9.630 -0.120 -11.345 1.00 24.20 524 PRO A N 1
ATOM 4213 C CA . PRO A 1 524 ? -10.299 0.840 -10.475 1.00 24.20 524 PRO A CA 1
ATOM 4214 C C . PRO A 1 524 ? -11.798 0.839 -10.802 1.00 24.20 524 PRO A C 1
ATOM 4216 O O . PRO A 1 524 ? -12.201 1.250 -11.892 1.00 24.20 524 PRO A O 1
ATOM 4219 N N . VAL A 1 525 ? -12.637 0.388 -9.870 1.00 23.05 525 VAL A N 1
ATOM 4220 C CA . VAL A 1 525 ? -14.093 0.548 -9.975 1.00 23.05 525 VAL A CA 1
ATOM 4221 C C . VAL A 1 525 ? -14.447 1.984 -9.583 1.00 23.05 525 VAL A C 1
ATOM 4223 O O . VAL A 1 525 ? -14.179 2.419 -8.468 1.00 23.05 525 VAL A O 1
ATOM 4226 N N . ALA A 1 526 ? -15.063 2.737 -10.495 1.00 24.75 526 ALA A N 1
ATOM 4227 C CA . ALA A 1 526 ? -15.663 4.035 -10.197 1.00 24.75 526 ALA A CA 1
ATOM 4228 C C . ALA A 1 526 ? -17.102 4.067 -10.729 1.00 24.75 526 ALA A C 1
ATOM 4230 O O . ALA A 1 526 ? -17.329 3.964 -11.934 1.00 24.75 526 ALA A O 1
ATOM 4231 N N . LYS A 1 527 ? -18.081 4.245 -9.836 1.00 22.47 527 LYS A N 1
ATOM 4232 C CA . LYS A 1 527 ? -19.476 4.558 -10.183 1.00 22.47 527 LYS A CA 1
ATOM 4233 C C . LYS A 1 527 ? -19.831 5.942 -9.639 1.00 22.47 527 LYS A C 1
ATOM 4235 O O . LYS A 1 527 ? -19.506 6.283 -8.508 1.00 22.47 527 LYS A O 1
ATOM 4240 N N . SER A 1 528 ? -20.492 6.747 -10.468 1.00 23.16 528 SER A N 1
ATOM 4241 C CA . SER A 1 528 ? -20.991 8.085 -10.133 1.00 23.16 528 SER A CA 1
ATOM 4242 C C . SER A 1 528 ? -22.505 8.031 -9.931 1.00 23.16 528 SER A C 1
ATOM 4244 O O . SER A 1 528 ? -23.226 7.572 -10.819 1.00 23.16 528 SER A O 1
ATOM 4246 N N . PHE A 1 529 ? -22.992 8.522 -8.788 1.00 25.94 529 PHE A N 1
ATOM 4247 C CA . PHE A 1 529 ? -24.416 8.763 -8.550 1.00 25.94 529 PHE A CA 1
ATOM 4248 C C . PHE A 1 529 ? -24.750 10.245 -8.766 1.00 25.94 529 PHE A C 1
ATOM 4250 O O . PHE A 1 529 ? -23.953 11.143 -8.483 1.00 25.94 529 PHE A O 1
ATOM 4257 N N . LYS A 1 530 ? -25.946 10.491 -9.314 1.00 25.11 530 LYS A N 1
ATOM 4258 C CA . LYS A 1 530 ? -26.496 11.812 -9.648 1.00 25.11 530 LYS A CA 1
ATOM 4259 C C . LYS A 1 530 ? -26.680 12.665 -8.383 1.00 25.11 530 LYS A C 1
ATOM 4261 O O . LYS A 1 530 ? -27.757 12.630 -7.816 1.00 25.11 530 LYS A O 1
ATOM 4266 N N . ASP A 1 531 ? -25.628 13.359 -7.939 1.00 25.80 531 ASP A N 1
ATOM 4267 C CA . ASP A 1 531 ? -25.666 14.753 -7.430 1.00 25.80 531 ASP A CA 1
ATOM 4268 C C . ASP A 1 531 ? -24.380 15.254 -6.731 1.00 25.80 531 ASP A C 1
ATOM 4270 O O . ASP A 1 531 ? -24.375 16.342 -6.156 1.00 25.80 531 ASP A O 1
ATOM 4274 N N . ILE A 1 532 ? -23.228 14.578 -6.843 1.00 26.56 532 ILE A N 1
ATOM 4275 C CA . ILE A 1 532 ? -21.964 15.101 -6.279 1.00 26.56 532 ILE A CA 1
ATOM 4276 C C . ILE A 1 532 ? -20.961 15.447 -7.386 1.00 26.56 532 ILE A C 1
ATOM 4278 O O . ILE A 1 532 ? -20.339 14.598 -8.019 1.00 26.56 532 ILE A O 1
ATOM 4282 N N . ARG A 1 533 ? -20.772 16.753 -7.608 1.00 24.05 533 ARG A N 1
ATOM 4283 C CA . ARG A 1 533 ? -19.670 17.311 -8.404 1.00 24.05 533 ARG A CA 1
ATOM 4284 C C . ARG A 1 533 ? -18.390 17.300 -7.563 1.00 24.05 533 ARG A C 1
ATOM 4286 O O . ARG A 1 533 ? -18.121 18.300 -6.905 1.00 24.05 533 ARG A O 1
ATOM 4293 N N . LYS A 1 534 ? -17.631 16.199 -7.572 1.00 25.98 534 LYS A N 1
ATOM 4294 C CA . LYS A 1 534 ? -16.171 16.100 -7.325 1.00 25.98 534 LYS A CA 1
ATOM 4295 C C . LYS A 1 534 ? -15.770 14.619 -7.315 1.00 25.98 534 LYS A C 1
ATOM 4297 O O . LYS A 1 534 ? -16.473 13.793 -6.752 1.00 25.98 534 LYS A O 1
ATOM 4302 N N . TYR A 1 535 ? -14.654 14.312 -7.969 1.00 27.56 535 TYR A N 1
ATOM 4303 C CA . TYR A 1 535 ? -13.946 13.030 -7.911 1.00 27.56 535 TYR A CA 1
ATOM 4304 C C . TYR A 1 535 ? -13.775 12.574 -6.446 1.00 27.56 535 TYR A C 1
ATOM 4306 O O . TYR A 1 535 ? -13.390 13.396 -5.615 1.00 27.56 535 TYR A O 1
ATOM 4314 N N . ILE A 1 536 ? -14.073 11.308 -6.126 1.00 36.47 536 ILE A N 1
ATOM 4315 C CA . ILE A 1 536 ? -13.862 10.718 -4.794 1.00 36.47 536 ILE A CA 1
ATOM 4316 C C . ILE A 1 536 ? -12.704 9.709 -4.906 1.00 36.47 536 ILE A C 1
ATOM 4318 O O . ILE A 1 536 ? -12.942 8.563 -5.275 1.00 36.47 536 ILE A O 1
ATOM 4322 N N . PRO A 1 537 ? -11.444 10.103 -4.635 1.00 43.19 537 PRO A N 1
ATOM 4323 C CA . PRO A 1 537 ? -10.407 9.139 -4.253 1.00 43.19 537 PRO A CA 1
ATOM 4324 C C . PRO A 1 537 ? -10.877 8.280 -3.051 1.00 43.19 537 PRO A C 1
ATOM 4326 O O . PRO A 1 537 ? -11.797 8.703 -2.351 1.00 43.19 537 PRO A O 1
ATOM 4329 N N . PRO A 1 538 ? -10.267 7.130 -2.718 1.00 71.69 538 PRO A N 1
ATOM 4330 C CA . PRO A 1 538 ? -10.592 6.413 -1.481 1.00 71.69 538 PRO A CA 1
ATOM 4331 C C . PRO A 1 538 ? -10.621 7.355 -0.264 1.00 71.69 538 PRO A C 1
ATOM 4333 O O . PRO A 1 538 ? -9.664 8.081 0.021 1.00 71.69 538 PRO A O 1
ATOM 4336 N N . LEU A 1 539 ? -11.780 7.414 0.399 1.00 84.12 539 LEU A N 1
ATOM 4337 C CA . LEU A 1 539 ? -12.156 8.481 1.338 1.00 84.12 539 LEU A CA 1
ATOM 4338 C C . LEU A 1 539 ? -11.222 8.582 2.551 1.00 84.12 539 LEU A C 1
ATOM 4340 O O . LEU A 1 539 ? -10.982 9.682 3.050 1.00 84.12 539 LEU A O 1
ATOM 4344 N N . ALA A 1 540 ? -10.666 7.454 2.998 1.00 88.31 540 ALA A N 1
ATOM 4345 C CA . ALA A 1 540 ? -9.743 7.412 4.124 1.00 88.31 540 ALA A CA 1
ATOM 4346 C C . ALA A 1 540 ? -8.393 8.074 3.808 1.00 88.31 540 ALA A C 1
ATOM 4348 O O . ALA A 1 540 ? -7.939 8.922 4.573 1.00 88.31 540 ALA A O 1
ATOM 4349 N N . SER A 1 541 ? -7.784 7.785 2.653 1.00 88.06 541 SER A N 1
ATOM 4350 C CA . SER A 1 541 ? -6.533 8.437 2.239 1.00 88.06 541 SER A CA 1
ATOM 4351 C C . SER A 1 541 ? -6.710 9.951 2.083 1.00 88.06 541 SER A C 1
ATOM 4353 O O . SER A 1 541 ? -5.832 10.718 2.469 1.00 88.06 541 SER A O 1
ATOM 4355 N N . GLN A 1 542 ? -7.875 10.404 1.603 1.00 89.19 542 GLN A N 1
ATOM 4356 C CA . GLN A 1 542 ? -8.199 11.834 1.568 1.00 89.19 542 GLN A CA 1
ATOM 4357 C C . GLN A 1 542 ? -8.334 12.463 2.956 1.00 89.19 542 GLN A C 1
ATOM 4359 O O . GLN A 1 542 ? -8.008 13.637 3.113 1.00 89.19 542 GLN A O 1
ATOM 4364 N N . ALA A 1 543 ? -8.840 11.729 3.953 1.00 93.44 543 ALA A N 1
ATOM 4365 C CA . ALA A 1 543 ? -8.898 12.227 5.324 1.00 93.44 543 ALA A CA 1
ATOM 4366 C C . ALA A 1 543 ? -7.487 12.526 5.850 1.00 93.44 543 ALA A C 1
ATOM 4368 O O . ALA A 1 543 ? -7.272 13.603 6.404 1.00 93.44 543 ALA A O 1
ATOM 4369 N N . GLY A 1 544 ? -6.530 11.629 5.584 1.00 94.56 544 GLY A N 1
ATOM 4370 C CA . GLY A 1 544 ? -5.114 11.838 5.891 1.00 94.56 544 GLY A CA 1
ATOM 4371 C C . GLY A 1 544 ? -4.528 13.055 5.174 1.00 94.56 544 GLY A C 1
ATOM 4372 O O . GLY A 1 544 ? -4.018 13.955 5.835 1.00 94.56 544 GLY A O 1
ATOM 4373 N N . VAL A 1 545 ? -4.675 13.136 3.845 1.00 92.06 545 VAL A N 1
ATOM 4374 C CA . VAL A 1 545 ? -4.186 14.283 3.048 1.00 92.06 545 VAL A CA 1
ATOM 4375 C C . VAL A 1 545 ? -4.777 15.599 3.545 1.00 92.06 545 VAL A C 1
ATOM 4377 O O . VAL A 1 545 ? -4.045 16.558 3.742 1.00 92.06 545 VAL A O 1
ATOM 4380 N N . LYS A 1 546 ? -6.079 15.637 3.849 1.00 93.06 546 LYS A N 1
ATOM 4381 C CA . LYS A 1 546 ? -6.722 16.843 4.380 1.00 93.06 546 LYS A CA 1
ATOM 4382 C C . LYS A 1 546 ? -6.100 17.299 5.703 1.00 93.06 546 LYS A C 1
ATOM 4384 O O . LYS A 1 546 ? -6.014 18.498 5.943 1.00 93.06 546 LYS A O 1
ATOM 4389 N N . VAL A 1 547 ? -5.712 16.370 6.573 1.00 96.50 547 VAL A N 1
ATOM 4390 C CA . VAL A 1 547 ? -5.061 16.709 7.845 1.00 96.50 547 VAL A CA 1
ATOM 4391 C C . VAL A 1 547 ? -3.621 17.171 7.627 1.00 96.50 547 VAL A C 1
ATOM 4393 O O . VAL A 1 547 ? -3.216 18.143 8.264 1.00 96.50 547 VAL A O 1
ATOM 4396 N N . LEU A 1 548 ? -2.890 16.571 6.682 1.00 95.19 548 LEU A N 1
ATOM 4397 C CA . LEU A 1 548 ? -1.585 17.087 6.251 1.00 95.19 548 LEU A CA 1
ATOM 4398 C C . LEU A 1 548 ? -1.709 18.513 5.681 1.00 95.19 548 LEU A C 1
ATOM 4400 O O . LEU A 1 548 ? -0.927 19.385 6.044 1.00 95.19 548 LEU A O 1
ATOM 4404 N N . ASP A 1 549 ? -2.735 18.798 4.870 1.00 93.69 549 ASP A N 1
ATOM 4405 C CA . ASP A 1 549 ? -2.996 20.135 4.301 1.00 93.69 549 ASP A CA 1
ATOM 4406 C C . ASP A 1 549 ? -3.319 21.185 5.371 1.00 93.69 549 ASP A C 1
ATOM 4408 O O . ASP A 1 549 ? -3.111 22.382 5.179 1.00 93.69 549 ASP A O 1
ATOM 4412 N N . MET A 1 550 ? -3.831 20.744 6.520 1.00 95.19 550 MET A N 1
ATOM 4413 C CA . MET A 1 550 ? -4.063 21.595 7.687 1.00 95.19 550 MET A CA 1
ATOM 4414 C C . MET A 1 550 ? -2.788 21.825 8.516 1.00 95.19 550 MET A C 1
ATOM 4416 O O . MET A 1 550 ? -2.844 22.516 9.533 1.00 95.19 550 MET A O 1
ATOM 4420 N N . GLY A 1 551 ? -1.651 21.268 8.091 1.00 94.94 551 GLY A N 1
ATOM 4421 C CA . GLY A 1 551 ? -0.364 21.341 8.777 1.00 94.94 551 GLY A CA 1
ATOM 4422 C C . GLY A 1 551 ? -0.146 20.242 9.818 1.00 94.94 551 GLY A C 1
ATOM 4423 O O . GLY A 1 551 ? 0.771 20.369 10.627 1.00 94.94 551 GLY A O 1
ATOM 4424 N N . GLY A 1 552 ? -0.984 19.201 9.840 1.00 97.44 552 GLY A N 1
ATOM 4425 C CA . GLY A 1 552 ? -0.750 18.008 10.652 1.00 97.44 552 GLY A CA 1
ATOM 4426 C C . GLY A 1 552 ? 0.449 17.203 10.148 1.00 97.44 552 GLY A C 1
ATOM 4427 O O . GLY A 1 552 ? 0.839 17.318 8.989 1.00 97.44 552 GLY A O 1
ATOM 4428 N N . ASN A 1 553 ? 1.030 16.377 11.014 1.00 97.50 553 ASN A N 1
ATOM 4429 C CA . ASN A 1 553 ? 2.134 15.490 10.645 1.00 97.50 553 ASN A CA 1
ATOM 4430 C C . ASN A 1 553 ? 1.655 14.059 10.331 1.00 97.50 553 ASN A C 1
ATOM 4432 O O . ASN A 1 553 ? 0.453 13.774 10.306 1.00 97.50 553 ASN A O 1
ATOM 4436 N N . ALA A 1 554 ? 2.598 13.138 10.113 1.00 97.38 554 ALA A N 1
ATOM 4437 C CA . ALA A 1 554 ? 2.293 11.749 9.773 1.00 97.38 554 ALA A CA 1
ATOM 4438 C C . ALA A 1 554 ? 1.380 11.039 10.796 1.00 97.38 554 ALA A C 1
ATOM 4440 O O . ALA A 1 554 ? 0.538 10.236 10.392 1.00 97.38 554 ALA A O 1
ATOM 4441 N N . VAL A 1 555 ? 1.499 11.331 12.099 1.00 98.44 555 VAL A N 1
ATOM 4442 C CA . VAL A 1 555 ? 0.648 10.721 13.140 1.00 98.44 555 VAL A CA 1
ATOM 4443 C C . VAL A 1 555 ? -0.743 11.341 13.161 1.00 98.44 555 VAL A C 1
ATOM 4445 O O . VAL A 1 555 ? -1.728 10.604 13.223 1.00 98.44 555 VAL A O 1
ATOM 4448 N N . ASP A 1 556 ? -0.839 12.667 13.038 1.00 98.62 556 ASP A N 1
ATOM 4449 C CA . ASP A 1 556 ? -2.126 13.364 12.929 1.00 98.62 556 ASP A CA 1
ATOM 4450 C C . ASP A 1 556 ? -2.948 12.794 11.761 1.00 98.62 556 ASP A C 1
ATOM 4452 O O . ASP A 1 556 ? -4.111 12.413 11.908 1.00 98.62 556 ASP A O 1
ATOM 4456 N N . ALA A 1 557 ? -2.313 12.661 10.597 1.00 98.25 557 ALA A N 1
ATOM 4457 C CA . ALA A 1 557 ? -2.933 12.099 9.408 1.00 98.25 557 ALA A CA 1
ATOM 4458 C C . ALA A 1 557 ? -3.250 10.601 9.554 1.00 98.25 557 ALA A C 1
ATOM 4460 O O . ALA A 1 557 ? -4.306 10.161 9.101 1.00 98.25 557 ALA A O 1
ATOM 4461 N N . ALA A 1 558 ? -2.392 9.817 10.214 1.00 98.25 558 ALA A N 1
ATOM 4462 C CA . ALA A 1 558 ? -2.644 8.399 10.463 1.00 98.25 558 ALA A CA 1
ATOM 4463 C C . ALA A 1 558 ? -3.895 8.167 11.332 1.00 98.25 558 ALA A C 1
ATOM 4465 O O . ALA A 1 558 ? -4.713 7.302 11.016 1.00 98.25 558 ALA A O 1
ATOM 4466 N N . ILE A 1 559 ? -4.101 8.968 12.381 1.00 98.69 559 ILE A N 1
ATOM 4467 C CA . ILE A 1 559 ? -5.307 8.882 13.222 1.00 98.69 559 ILE A CA 1
ATOM 4468 C C . ILE A 1 559 ? -6.558 9.229 12.402 1.00 98.69 559 ILE A C 1
ATOM 4470 O O . ILE A 1 559 ? -7.569 8.528 12.491 1.00 98.69 559 ILE A O 1
ATOM 4474 N N . ALA A 1 560 ? -6.482 10.254 11.546 1.00 98.44 560 ALA A N 1
ATOM 4475 C CA . ALA A 1 560 ? -7.580 10.628 10.655 1.00 98.44 560 ALA A CA 1
ATOM 4476 C C . ALA A 1 560 ? -7.943 9.510 9.662 1.00 98.44 560 ALA A C 1
ATOM 4478 O O . ALA A 1 560 ? -9.126 9.242 9.438 1.00 98.44 560 ALA A O 1
ATOM 4479 N N . VAL A 1 561 ? -6.936 8.833 9.096 1.00 98.00 561 VAL A N 1
ATOM 4480 C CA . VAL A 1 561 ? -7.124 7.661 8.227 1.00 98.00 561 VAL A CA 1
ATOM 4481 C C . VAL A 1 561 ? -7.778 6.518 9.008 1.00 98.00 561 VAL A C 1
ATOM 4483 O O . VAL A 1 561 ? -8.766 5.965 8.529 1.00 98.00 561 VAL A O 1
ATOM 4486 N N . SER A 1 562 ? -7.303 6.208 10.222 1.00 97.69 562 SER A N 1
ATOM 4487 C CA . SER A 1 562 ? -7.877 5.154 11.078 1.00 97.69 562 SER A CA 1
ATOM 4488 C C . SER A 1 562 ? -9.363 5.387 11.361 1.00 97.69 562 SER A C 1
ATOM 4490 O O . SER A 1 562 ? -10.200 4.510 11.137 1.00 97.69 562 SER A O 1
ATOM 4492 N N . ALA A 1 563 ? -9.713 6.603 11.791 1.00 98.38 563 ALA A N 1
ATOM 4493 C CA . ALA A 1 563 ? -11.090 6.971 12.094 1.00 98.38 563 ALA A CA 1
ATOM 4494 C C . ALA A 1 563 ? -11.978 6.944 10.838 1.00 98.38 563 ALA A C 1
ATOM 4496 O O . ALA A 1 563 ? -13.116 6.481 10.892 1.00 98.38 563 ALA A O 1
ATOM 4497 N N . ALA A 1 564 ? -11.464 7.379 9.682 1.00 97.62 564 ALA A N 1
ATOM 4498 C CA . ALA A 1 564 ? -12.197 7.302 8.420 1.00 97.62 564 ALA A CA 1
ATOM 4499 C C . ALA A 1 564 ? -12.397 5.851 7.939 1.00 97.62 564 ALA A C 1
ATOM 4501 O O . ALA A 1 564 ? -13.452 5.538 7.383 1.00 97.62 564 ALA A O 1
ATOM 4502 N N . LEU A 1 565 ? -11.436 4.952 8.180 1.00 95.69 565 LEU A N 1
ATOM 4503 C CA . LEU A 1 565 ? -11.579 3.518 7.902 1.00 95.69 565 LEU A CA 1
ATOM 4504 C C . LEU A 1 565 ? -12.594 2.848 8.829 1.00 95.69 565 LEU A C 1
ATOM 4506 O O . LEU A 1 565 ? -13.345 2.003 8.367 1.00 95.69 565 LEU A O 1
ATOM 4510 N N . ASN A 1 566 ? -12.723 3.271 10.089 1.00 96.88 566 ASN A N 1
ATOM 4511 C CA . ASN A 1 566 ? -13.820 2.794 10.937 1.00 96.88 566 ASN A CA 1
ATOM 4512 C C . ASN A 1 566 ? -15.195 3.122 10.323 1.00 96.88 566 ASN A C 1
ATOM 4514 O O . ASN A 1 566 ? -16.117 2.327 10.459 1.00 96.88 566 ASN A O 1
ATOM 4518 N N . VAL A 1 567 ? -15.339 4.250 9.621 1.00 96.62 567 VAL A N 1
ATOM 4519 C CA . VAL A 1 567 ? -16.591 4.583 8.921 1.00 96.62 567 VAL A CA 1
ATOM 4520 C C . VAL A 1 567 ? -16.744 3.777 7.631 1.00 96.62 567 VAL A C 1
ATOM 4522 O O . VAL A 1 567 ? -17.821 3.256 7.359 1.00 96.62 567 VAL A O 1
ATOM 4525 N N . THR A 1 568 ? -15.681 3.702 6.825 1.00 93.31 568 THR A N 1
ATOM 4526 C CA . THR A 1 568 ? -15.731 3.228 5.426 1.00 93.31 568 THR A CA 1
ATOM 4527 C C . THR A 1 568 ? -15.432 1.741 5.234 1.00 93.31 568 THR A C 1
ATOM 4529 O O . THR A 1 568 ? -15.767 1.181 4.192 1.00 93.31 568 THR A O 1
ATOM 4532 N N . GLU A 1 569 ? -14.843 1.094 6.237 1.00 92.12 569 GLU A N 1
ATOM 4533 C CA . GLU A 1 569 ? -14.512 -0.334 6.282 1.00 92.12 569 GLU A CA 1
ATOM 4534 C C . GLU A 1 569 ? -14.673 -0.910 7.717 1.00 92.12 569 GLU A C 1
ATOM 4536 O O . GLU A 1 569 ? -13.743 -1.501 8.277 1.00 92.12 569 GLU A O 1
ATOM 4541 N N . PRO A 1 570 ? -15.851 -0.763 8.363 1.00 92.88 570 PRO A N 1
ATOM 4542 C CA . PRO A 1 570 ? -16.067 -1.246 9.735 1.00 92.88 570 PRO A CA 1
ATOM 4543 C C . PRO A 1 570 ? -16.021 -2.775 9.865 1.00 92.88 570 PRO A C 1
ATOM 4545 O O . PRO A 1 570 ? -15.915 -3.302 10.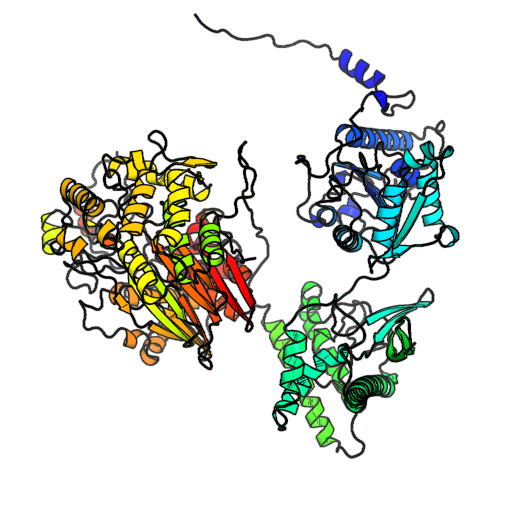971 1.00 92.88 570 PRO A O 1
ATOM 4548 N N . CYS A 1 571 ? -16.075 -3.489 8.738 1.00 87.00 571 CYS A N 1
ATOM 4549 C CA . CYS A 1 571 ? -15.870 -4.930 8.654 1.00 87.00 571 CYS A CA 1
ATOM 4550 C C . CYS A 1 571 ? -14.419 -5.365 8.904 1.00 87.00 571 CYS A C 1
ATOM 4552 O O . CYS A 1 571 ? -14.186 -6.554 9.062 1.00 87.00 571 CYS A O 1
ATOM 4554 N N . SER A 1 572 ? -13.463 -4.435 8.962 1.00 85.31 572 SER A N 1
ATOM 4555 C CA . SER A 1 572 ? -12.038 -4.741 9.154 1.00 85.31 572 SER A CA 1
ATOM 4556 C C . SER A 1 572 ? -11.439 -4.052 10.384 1.00 85.31 572 SER A C 1
ATOM 4558 O O . SER A 1 572 ? -10.383 -4.453 10.884 1.00 85.31 572 SER A O 1
ATOM 4560 N N . THR A 1 573 ? -12.077 -2.990 10.881 1.00 93.56 573 THR A N 1
ATOM 4561 C CA . THR A 1 573 ? -11.516 -2.125 11.921 1.00 93.56 573 THR A CA 1
ATOM 4562 C C . THR A 1 573 ? -12.584 -1.346 12.680 1.00 93.56 573 THR A C 1
ATOM 4564 O O . THR A 1 573 ? -13.690 -1.132 12.189 1.00 93.56 573 THR A O 1
ATOM 4567 N N . GLY A 1 574 ? -12.235 -0.842 13.860 1.00 94.62 574 GLY A N 1
ATOM 4568 C CA . GLY A 1 574 ? -13.038 0.166 14.525 1.00 94.62 574 GLY A CA 1
ATOM 4569 C C . GLY A 1 574 ? -12.439 0.685 15.821 1.00 94.62 574 GLY A C 1
ATOM 4570 O O . GLY A 1 574 ? -11.436 0.175 16.322 1.00 94.62 574 GLY A O 1
ATOM 4571 N N . ILE A 1 575 ? -13.096 1.702 16.375 1.00 97.94 575 ILE A N 1
ATOM 4572 C CA . ILE A 1 575 ? -12.803 2.261 17.698 1.00 97.94 575 ILE A CA 1
ATOM 4573 C C . ILE A 1 575 ? -13.127 1.274 18.835 1.00 97.94 575 ILE A C 1
ATOM 4575 O O . ILE A 1 575 ? -12.605 1.402 19.934 1.00 97.94 575 ILE A O 1
ATOM 4579 N N . GLY A 1 576 ? -13.938 0.246 18.559 1.00 97.75 576 GLY A N 1
ATOM 4580 C CA . GLY A 1 576 ? -14.170 -0.898 19.448 1.00 97.75 576 GLY A CA 1
ATOM 4581 C C . GLY A 1 576 ? -13.073 -1.971 19.415 1.00 97.75 576 GLY A C 1
ATOM 4582 O O . GLY A 1 576 ? -13.265 -3.034 20.010 1.00 97.75 576 GLY A O 1
ATOM 4583 N N . GLY A 1 577 ? -11.960 -1.709 18.722 1.00 97.31 577 GLY A N 1
ATOM 4584 C CA . GLY A 1 577 ? -10.823 -2.613 18.567 1.00 97.31 577 GLY A CA 1
ATOM 4585 C C . GLY A 1 577 ? -9.534 -2.117 19.217 1.00 97.31 577 GLY A C 1
ATOM 4586 O O . GLY A 1 577 ? -9.555 -1.301 20.136 1.00 97.31 577 GLY A O 1
ATOM 4587 N N . ASP A 1 578 ? -8.408 -2.607 18.701 1.00 97.75 578 ASP A N 1
ATOM 4588 C CA . ASP A 1 578 ? -7.048 -2.317 19.171 1.00 97.75 578 ASP A CA 1
ATOM 4589 C C . ASP A 1 578 ? -6.183 -1.702 18.056 1.00 97.75 578 ASP A C 1
ATOM 4591 O O . ASP A 1 578 ? -6.483 -1.851 16.864 1.00 97.75 578 ASP A O 1
ATOM 4595 N N . MET A 1 579 ? -5.075 -1.050 18.432 1.00 97.44 579 MET A N 1
ATOM 4596 C CA . MET A 1 579 ? -4.097 -0.499 17.481 1.00 97.44 579 MET A CA 1
ATOM 4597 C C . MET A 1 579 ? -2.640 -0.775 17.871 1.00 97.44 579 MET A C 1
ATOM 4599 O O . MET A 1 579 ? -2.301 -0.868 19.052 1.00 97.44 579 MET A O 1
ATOM 4603 N N . PHE A 1 580 ? -1.761 -0.843 16.866 1.00 98.56 580 PHE A N 1
ATOM 4604 C CA . PHE A 1 580 ? -0.300 -0.770 17.023 1.00 98.56 580 PHE A CA 1
ATOM 4605 C C . PHE A 1 580 ? 0.289 0.277 16.066 1.00 98.56 580 PHE A C 1
ATOM 4607 O O . PHE A 1 580 ? -0.204 0.464 14.951 1.00 98.56 580 PHE A O 1
ATOM 4614 N N . LEU A 1 581 ? 1.331 0.977 16.519 1.00 98.62 581 LEU A N 1
ATOM 4615 C CA . LEU A 1 581 ? 2.027 2.015 15.757 1.00 98.62 581 LEU A CA 1
ATOM 4616 C C . LEU A 1 581 ? 3.538 1.819 15.888 1.00 98.62 581 LEU A C 1
ATOM 4618 O O . LEU A 1 581 ? 4.059 1.705 16.999 1.00 98.62 581 LEU A O 1
ATOM 4622 N N . LEU A 1 582 ? 4.232 1.869 14.752 1.00 98.75 582 LEU A N 1
ATOM 4623 C CA . LEU A 1 582 ? 5.639 2.252 14.698 1.00 98.75 582 LEU A CA 1
ATOM 4624 C C . LEU A 1 582 ? 5.749 3.640 14.073 1.00 98.75 582 LEU A C 1
ATOM 4626 O O . LEU A 1 582 ? 5.248 3.878 12.974 1.00 98.75 582 LEU A O 1
ATOM 4630 N N . TYR A 1 583 ? 6.418 4.549 14.769 1.00 98.62 583 TYR A N 1
ATOM 4631 C CA . TYR A 1 583 ? 6.635 5.920 14.335 1.00 98.62 583 TYR A CA 1
ATOM 4632 C C . TYR A 1 583 ? 8.124 6.175 14.123 1.00 98.62 583 TYR A C 1
ATOM 4634 O O . TYR A 1 583 ? 8.909 6.130 15.067 1.00 98.62 583 TYR A O 1
ATOM 4642 N N . TYR A 1 584 ? 8.521 6.450 12.886 1.00 98.50 584 TYR A N 1
ATOM 4643 C CA . TYR A 1 584 ? 9.852 6.955 12.582 1.00 98.50 584 TYR A CA 1
ATOM 4644 C C . TYR A 1 584 ? 9.854 8.475 12.697 1.00 98.50 584 TYR A C 1
ATOM 4646 O O . TYR A 1 584 ? 9.167 9.151 11.931 1.00 98.50 584 TYR A O 1
ATOM 4654 N N . SER A 1 585 ? 10.663 9.006 13.609 1.00 97.25 585 SER A N 1
ATOM 4655 C CA . SER A 1 585 ? 10.919 10.440 13.703 1.00 97.25 585 SER A CA 1
ATOM 4656 C C . SER A 1 585 ? 12.168 10.784 12.893 1.00 97.25 585 SER A C 1
ATOM 4658 O O . SER A 1 585 ? 13.262 10.268 13.135 1.00 97.25 585 SER A O 1
ATOM 4660 N N . ALA A 1 586 ? 12.020 11.682 11.920 1.00 94.31 586 ALA A N 1
ATOM 4661 C CA . ALA A 1 586 ? 13.143 12.130 11.100 1.00 94.31 586 ALA A CA 1
ATOM 4662 C C . ALA A 1 586 ? 14.133 13.000 11.882 1.00 94.31 586 ALA A C 1
ATOM 4664 O O . ALA A 1 586 ? 15.319 13.031 11.549 1.00 94.31 586 ALA A O 1
ATOM 4665 N N . SER A 1 587 ? 13.653 13.679 12.928 1.00 94.62 587 SER A N 1
ATOM 4666 C CA . SER A 1 587 ? 14.452 14.600 13.740 1.00 94.62 587 SER A CA 1
ATOM 4667 C C . SER A 1 587 ? 15.563 13.893 14.526 1.00 94.62 587 SER A C 1
ATOM 4669 O O . SER A 1 587 ? 16.691 14.381 14.587 1.00 94.62 587 SER A O 1
ATOM 4671 N N . ASP A 1 588 ? 15.267 12.714 15.076 1.00 94.88 588 ASP A N 1
ATOM 4672 C CA . ASP A 1 588 ? 16.188 11.901 15.875 1.00 94.88 588 ASP A CA 1
ATOM 4673 C C . ASP A 1 588 ? 16.606 10.595 15.176 1.00 94.88 588 ASP A C 1
ATOM 4675 O O . ASP A 1 588 ? 17.476 9.883 15.682 1.00 94.88 588 ASP A O 1
ATOM 4679 N N . LYS A 1 589 ? 16.025 10.302 14.003 1.00 96.25 589 LYS A N 1
ATOM 4680 C CA . LYS A 1 589 ? 16.219 9.075 13.217 1.00 96.25 589 LYS A CA 1
ATOM 4681 C C . LYS A 1 589 ? 15.942 7.803 14.025 1.00 96.25 589 LYS A C 1
ATOM 4683 O O . LYS A 1 589 ? 16.635 6.796 13.855 1.00 96.25 589 LYS A O 1
ATOM 4688 N N . LYS A 1 590 ? 14.947 7.840 14.915 1.00 97.38 590 LYS A N 1
ATOM 4689 C CA . LYS A 1 590 ? 14.541 6.694 15.739 1.00 97.38 590 LYS A CA 1
ATOM 4690 C C . LYS A 1 590 ? 13.164 6.181 15.354 1.00 97.38 590 LYS A C 1
ATOM 4692 O O . LYS A 1 590 ? 12.303 6.935 14.909 1.00 97.38 590 LYS A O 1
ATOM 4697 N N . VAL A 1 591 ? 12.977 4.881 15.565 1.00 98.56 591 VAL A N 1
ATOM 4698 C CA . VAL A 1 591 ? 11.674 4.222 15.492 1.00 98.56 591 VAL A CA 1
ATOM 4699 C C . VAL A 1 591 ? 11.142 4.082 16.914 1.00 98.56 591 VAL A C 1
ATOM 4701 O O . VAL A 1 591 ? 11.806 3.500 17.766 1.00 98.56 591 VAL A O 1
ATOM 4704 N N . HIS A 1 592 ? 9.952 4.614 17.156 1.00 98.12 592 HIS A N 1
ATOM 4705 C CA . HIS A 1 592 ? 9.225 4.546 18.419 1.00 98.12 592 HIS A CA 1
ATOM 4706 C C . HIS A 1 592 ? 8.046 3.587 18.267 1.00 98.12 592 HIS A C 1
ATOM 4708 O O . HIS A 1 592 ? 7.395 3.589 17.223 1.00 98.12 592 HIS A O 1
ATOM 4714 N N . GLY A 1 593 ? 7.753 2.776 19.283 1.00 98.12 593 GLY A N 1
ATOM 4715 C CA . GLY A 1 593 ? 6.618 1.855 19.268 1.00 98.12 593 GLY A CA 1
ATOM 4716 C C . GLY A 1 593 ? 5.516 2.251 20.248 1.00 98.12 593 GLY A C 1
ATOM 4717 O O . GLY A 1 593 ? 5.790 2.697 21.363 1.00 98.12 593 GLY A O 1
ATOM 4718 N N . LEU A 1 594 ? 4.261 2.029 19.860 1.00 98.50 594 LEU A N 1
ATOM 4719 C CA . LEU A 1 594 ? 3.094 2.158 20.733 1.00 98.50 594 LEU A CA 1
ATOM 4720 C C . LEU A 1 594 ? 2.193 0.926 20.593 1.00 98.50 594 LEU A C 1
ATOM 4722 O O . LEU A 1 594 ? 1.708 0.609 19.505 1.00 98.50 594 LEU A O 1
ATOM 4726 N N . ASN A 1 595 ? 1.958 0.253 21.718 1.00 98.31 595 ASN A N 1
ATOM 4727 C CA . ASN A 1 595 ? 1.023 -0.855 21.862 1.00 98.31 595 ASN A CA 1
ATOM 4728 C C . ASN A 1 595 ? -0.271 -0.337 22.511 1.00 98.31 595 ASN A C 1
ATOM 4730 O O . ASN A 1 595 ? -0.316 -0.107 23.724 1.00 98.31 595 ASN A O 1
ATOM 4734 N N . GLY A 1 596 ? -1.309 -0.157 21.697 1.00 97.62 596 GLY A N 1
ATOM 4735 C CA . GLY A 1 596 ? -2.663 0.199 22.117 1.00 97.62 596 GLY A CA 1
ATOM 4736 C C . GLY A 1 596 ? -3.589 -1.017 22.132 1.00 97.62 596 GLY A C 1
ATOM 4737 O O . GLY A 1 596 ? -4.698 -0.927 21.613 1.00 97.62 596 GLY A O 1
ATOM 4738 N N . SER A 1 597 ? -3.123 -2.167 22.644 1.00 97.50 597 SER A N 1
ATOM 4739 C CA . SER A 1 597 ? -3.951 -3.373 22.788 1.00 97.50 597 SER A CA 1
ATOM 4740 C C . SER A 1 597 ? -4.553 -3.549 24.181 1.00 97.50 597 SER A C 1
ATOM 4742 O O . SER A 1 597 ? -3.911 -3.313 25.219 1.00 97.50 597 SER A O 1
ATOM 4744 N N . GLY A 1 598 ? -5.805 -4.003 24.169 1.00 97.31 598 GLY A N 1
ATOM 4745 C CA . GLY A 1 598 ? -6.646 -4.312 25.311 1.00 97.31 598 GLY A CA 1
ATOM 4746 C C . GLY A 1 598 ? -6.200 -5.480 26.174 1.00 97.31 598 GLY A C 1
ATOM 4747 O O . GLY A 1 598 ? -5.652 -6.468 25.686 1.00 97.31 598 GLY A O 1
ATOM 4748 N N . ARG A 1 599 ? -6.525 -5.404 27.467 1.00 98.06 599 ARG A N 1
ATOM 4749 C CA . ARG A 1 599 ? -6.455 -6.545 28.391 1.00 98.06 599 ARG A CA 1
ATOM 4750 C C . ARG A 1 599 ? -7.816 -7.239 28.480 1.00 98.06 599 ARG A C 1
ATOM 4752 O O . ARG A 1 599 ? -8.849 -6.609 28.247 1.00 98.06 599 ARG A O 1
ATOM 4759 N N . SER A 1 600 ? -7.812 -8.526 28.807 1.00 98.25 600 SER A N 1
ATOM 4760 C CA . SER A 1 600 ? -8.998 -9.250 29.272 1.00 98.25 600 SER A CA 1
ATOM 4761 C C . SER A 1 600 ? -9.606 -8.567 30.503 1.00 98.25 600 SER A C 1
ATOM 4763 O O . SER A 1 600 ? -8.865 -7.939 31.269 1.00 98.25 600 SER A O 1
ATOM 4765 N N . PRO A 1 601 ? -10.926 -8.709 30.729 1.00 98.38 601 PRO A N 1
ATOM 4766 C CA . PRO A 1 601 ? -11.534 -8.334 32.000 1.00 98.38 601 PRO A CA 1
ATOM 4767 C C . PRO A 1 601 ? -10.764 -8.935 33.178 1.00 98.38 601 PRO A C 1
ATOM 4769 O O . PRO A 1 601 ? -10.377 -10.105 33.136 1.00 98.38 601 PRO A O 1
ATOM 4772 N N . SER A 1 602 ? -10.574 -8.164 34.244 1.00 98.00 602 SER A N 1
ATOM 4773 C CA . SER A 1 602 ? -9.855 -8.605 35.445 1.00 98.00 602 SER A CA 1
ATOM 4774 C C . SER A 1 602 ? -10.418 -9.892 36.057 1.00 98.00 602 SER A C 1
ATOM 4776 O O . SER A 1 602 ? -9.655 -10.718 36.551 1.00 98.00 602 SER A O 1
ATOM 4778 N N . ALA A 1 603 ? -11.736 -10.091 35.982 1.00 97.88 603 ALA A N 1
ATOM 4779 C CA . ALA A 1 603 ? -12.420 -11.268 36.513 1.00 97.88 603 ALA A CA 1
ATOM 4780 C C . ALA A 1 603 ? -12.399 -12.498 35.582 1.00 97.88 603 ALA A C 1
ATOM 4782 O O . ALA A 1 603 ? -12.801 -13.580 36.006 1.00 97.88 603 ALA A O 1
ATOM 4783 N N . LEU A 1 604 ? -11.969 -12.360 34.322 1.00 97.81 604 LEU A N 1
ATOM 4784 C CA . LEU A 1 604 ? -11.975 -13.450 33.343 1.00 97.81 604 LEU A CA 1
ATOM 4785 C C . LEU A 1 604 ? -10.680 -14.276 33.440 1.00 97.81 604 LEU A C 1
ATOM 4787 O O . LEU A 1 604 ? -9.799 -14.181 32.586 1.00 97.81 604 LEU A O 1
ATOM 4791 N N . THR A 1 605 ? -10.564 -15.074 34.503 1.00 97.25 605 THR A N 1
ATOM 4792 C CA . THR A 1 605 ? -9.507 -16.091 34.644 1.00 97.25 605 THR A CA 1
ATOM 4793 C C . THR A 1 605 ? -9.864 -17.366 33.877 1.00 97.25 605 THR A C 1
ATOM 4795 O O . THR A 1 605 ? -11.009 -17.535 33.444 1.00 97.25 605 THR A O 1
ATOM 4798 N N . LEU A 1 606 ? -8.906 -18.287 33.720 1.00 97.00 606 LEU A N 1
ATOM 4799 C CA . LEU A 1 606 ? -9.176 -19.592 33.115 1.00 97.00 606 LEU A CA 1
ATOM 4800 C C . LEU A 1 606 ? -10.250 -20.363 33.892 1.00 97.00 606 LEU A C 1
ATOM 4802 O O . LEU A 1 606 ? -11.201 -20.860 33.293 1.00 97.00 606 LEU A O 1
ATOM 4806 N N . GLU A 1 607 ? -10.145 -20.408 35.220 1.00 96.69 607 GLU A N 1
ATOM 4807 C CA . GLU A 1 607 ? -11.127 -21.066 36.087 1.00 96.69 607 GLU A CA 1
ATOM 4808 C C . GLU A 1 607 ? -12.503 -20.442 35.886 1.00 96.69 607 GLU A C 1
ATOM 4810 O O . GLU A 1 607 ? -13.491 -21.154 35.702 1.00 96.69 607 GLU A O 1
ATOM 4815 N N . LYS A 1 608 ? -12.562 -19.105 35.835 1.00 97.44 608 LYS A N 1
ATOM 4816 C CA . LYS A 1 608 ? -13.827 -18.413 35.630 1.00 97.44 608 LYS A CA 1
ATOM 4817 C C . LYS A 1 608 ? -14.425 -18.696 34.255 1.00 97.44 608 LYS A C 1
ATOM 4819 O O . LYS A 1 608 ? -15.639 -18.849 34.151 1.00 97.44 608 LYS A O 1
ATOM 4824 N N . ALA A 1 609 ? -13.595 -18.785 33.218 1.00 96.62 609 ALA A N 1
ATOM 4825 C CA . ALA A 1 609 ? -14.025 -19.165 31.879 1.00 96.62 609 ALA A CA 1
ATOM 4826 C C . ALA A 1 609 ? -14.640 -20.575 31.862 1.00 96.62 609 ALA A C 1
ATOM 4828 O O . ALA A 1 609 ? -15.714 -20.753 31.286 1.00 96.62 609 ALA A O 1
ATOM 4829 N N . ARG A 1 610 ? -14.033 -21.548 32.560 1.00 96.12 610 ARG A N 1
ATOM 4830 C CA . ARG A 1 610 ? -14.614 -22.894 32.730 1.00 96.12 610 ARG A CA 1
ATOM 4831 C C . ARG A 1 610 ? -15.951 -22.848 33.476 1.00 96.12 610 ARG A C 1
ATOM 4833 O O . ARG A 1 610 ? -16.925 -23.436 33.023 1.00 96.12 610 ARG A O 1
ATOM 4840 N N . GLU A 1 611 ? -16.050 -22.081 34.566 1.00 96.25 611 GLU A N 1
ATOM 4841 C CA . GLU A 1 611 ? -17.306 -21.934 35.327 1.00 96.25 611 GLU A CA 1
ATOM 4842 C C . GLU A 1 611 ? -18.478 -21.407 34.484 1.00 96.25 611 GLU A C 1
ATOM 4844 O O . GLU A 1 611 ? -19.627 -21.775 34.729 1.00 96.25 611 GLU A O 1
ATOM 4849 N N . ILE A 1 612 ? -18.205 -20.534 33.509 1.00 94.62 612 ILE A N 1
ATOM 4850 C CA . ILE A 1 612 ? -19.226 -19.969 32.613 1.00 94.62 612 ILE A CA 1
ATOM 4851 C C . ILE A 1 612 ? -19.410 -20.784 31.319 1.00 94.62 612 ILE A C 1
ATOM 4853 O O . ILE A 1 612 ? -20.080 -20.319 30.397 1.00 94.62 612 ILE A O 1
ATOM 4857 N N . GLY A 1 613 ? -18.851 -21.999 31.255 1.00 93.44 613 GLY A N 1
ATOM 4858 C CA . GLY A 1 613 ? -19.076 -22.972 30.182 1.00 93.44 613 GLY A CA 1
ATOM 4859 C C . GLY A 1 613 ? -18.160 -22.834 28.963 1.00 93.44 613 GLY A C 1
ATOM 4860 O O . GLY A 1 613 ? -18.486 -23.345 27.892 1.00 93.44 613 GLY A O 1
ATOM 4861 N N . LEU A 1 614 ? -17.023 -22.141 29.082 1.00 93.50 614 LEU A N 1
ATOM 4862 C CA . LEU A 1 614 ? -15.996 -22.102 28.037 1.00 93.50 614 LEU A CA 1
ATOM 4863 C C . LEU A 1 614 ? -15.033 -23.283 28.214 1.00 93.50 614 LEU A C 1
ATOM 4865 O O . LEU A 1 614 ? -13.904 -23.103 28.658 1.00 93.50 614 LEU A O 1
ATOM 4869 N N . ASP A 1 615 ? -15.475 -24.494 27.862 1.00 86.56 615 ASP A N 1
ATOM 4870 C CA . ASP A 1 615 ? -14.733 -25.754 28.080 1.00 86.56 615 ASP A CA 1
ATOM 4871 C C . ASP A 1 615 ? -13.826 -26.188 26.903 1.00 86.56 615 ASP A C 1
ATOM 4873 O O . ASP A 1 615 ? -13.133 -27.199 26.979 1.00 86.56 615 ASP A O 1
ATOM 4877 N N . GLY A 1 616 ? -13.767 -25.401 25.822 1.00 89.06 616 GLY A N 1
ATOM 4878 C CA . GLY A 1 616 ? -12.923 -25.673 24.647 1.00 89.06 616 GLY A CA 1
ATOM 4879 C C . GLY A 1 616 ? -11.428 -25.364 24.833 1.00 89.06 616 GLY A C 1
ATOM 4880 O O . GLY A 1 616 ? -10.944 -25.155 25.944 1.00 89.06 616 GLY A O 1
ATOM 4881 N N . THR A 1 617 ? -10.685 -25.306 23.726 1.00 86.88 617 THR A N 1
ATOM 4882 C CA . THR A 1 617 ? -9.264 -24.894 23.693 1.00 86.88 617 THR A CA 1
ATOM 4883 C C . THR A 1 617 ? -9.078 -23.395 23.443 1.00 86.88 617 THR A C 1
ATOM 4885 O O . THR A 1 617 ? -7.992 -22.866 23.654 1.00 86.88 617 THR A O 1
ATOM 4888 N N . GLU A 1 618 ? -10.127 -22.697 23.011 1.00 89.62 618 GLU A N 1
ATOM 4889 C CA . GLU A 1 618 ? -10.138 -21.265 22.701 1.00 89.62 618 GLU A CA 1
ATOM 4890 C C . GLU A 1 618 ? -11.510 -20.656 23.030 1.00 89.62 618 GLU A C 1
ATOM 4892 O O . GLU A 1 618 ? -12.499 -21.378 23.191 1.00 89.62 618 GLU A O 1
ATOM 4897 N N . ILE A 1 619 ? -11.577 -19.325 23.137 1.00 94.00 619 ILE A N 1
ATOM 4898 C CA . ILE A 1 619 ? -12.855 -18.609 23.260 1.00 94.00 619 ILE A CA 1
ATOM 4899 C C . ILE A 1 619 ? -13.464 -18.472 21.852 1.00 94.00 619 ILE A C 1
ATOM 4901 O O . ILE A 1 619 ? -12.774 -17.967 20.966 1.00 94.00 619 ILE A O 1
ATOM 4905 N N . PRO A 1 620 ? -14.730 -18.869 21.618 1.00 93.19 620 PRO A N 1
ATOM 4906 C CA . PRO A 1 620 ? -15.368 -18.701 20.313 1.00 93.19 620 PRO A CA 1
ATOM 4907 C C . PRO A 1 620 ? -15.437 -17.233 19.869 1.00 93.19 620 PRO A C 1
ATOM 4909 O O . PRO A 1 620 ? -15.701 -16.345 20.679 1.00 93.19 620 PRO A O 1
ATOM 4912 N N . PHE A 1 621 ? -15.264 -16.993 18.566 1.00 89.81 621 PHE A N 1
ATOM 4913 C CA . PHE A 1 621 ? -15.206 -15.650 17.968 1.00 89.81 621 PHE A CA 1
ATOM 4914 C C . PHE A 1 621 ? -16.445 -14.777 18.225 1.00 89.81 621 PHE A C 1
ATOM 4916 O O . PHE A 1 621 ? -16.331 -13.554 18.290 1.00 89.81 621 PHE A O 1
ATOM 4923 N N . ASP A 1 622 ? -17.625 -15.379 18.332 1.00 90.50 622 ASP A N 1
ATOM 4924 C CA . ASP A 1 622 ? -18.909 -14.709 18.557 1.00 90.50 622 ASP A CA 1
ATOM 4925 C C . ASP A 1 622 ? -19.303 -14.644 20.044 1.00 90.50 622 ASP A C 1
ATOM 4927 O O . ASP A 1 622 ? -20.314 -14.033 20.399 1.00 90.50 622 ASP A O 1
ATOM 4931 N N . ASN A 1 623 ? -18.502 -15.229 20.941 1.00 95.25 623 ASN A N 1
ATOM 4932 C CA . ASN A 1 623 ? -18.757 -15.168 22.373 1.00 95.25 623 ASN A CA 1
ATOM 4933 C C . ASN A 1 623 ? -18.415 -13.778 22.927 1.00 95.25 623 ASN A C 1
ATOM 4935 O O . ASN A 1 623 ? -17.340 -13.237 22.679 1.00 95.25 623 ASN A O 1
ATOM 4939 N N . ILE A 1 624 ? -19.291 -13.217 23.763 1.00 96.75 624 ILE A N 1
ATOM 4940 C CA . ILE A 1 624 ? -19.080 -11.880 24.334 1.00 96.75 624 ILE A CA 1
ATOM 4941 C C . ILE A 1 624 ? -17.839 -11.790 25.241 1.00 96.75 624 ILE A C 1
ATOM 4943 O O . ILE A 1 624 ? -17.259 -10.718 25.385 1.00 96.75 624 ILE A O 1
ATOM 4947 N N . ASN A 1 625 ? -17.387 -12.904 25.827 1.00 97.19 625 ASN A N 1
ATOM 4948 C CA . ASN A 1 625 ? -16.158 -12.950 26.626 1.00 97.19 625 ASN A CA 1
ATOM 4949 C C . ASN A 1 625 ? -14.881 -12.909 25.768 1.00 97.19 625 ASN A C 1
ATOM 4951 O O . ASN A 1 625 ? -13.786 -12.793 26.313 1.00 97.19 625 ASN A O 1
ATOM 4955 N N . ALA A 1 626 ? -14.998 -12.943 24.436 1.00 97.25 626 ALA A N 1
ATOM 4956 C CA . ALA A 1 626 ? -13.889 -12.634 23.538 1.00 97.25 626 ALA A CA 1
ATOM 4957 C C . ALA A 1 626 ? -13.572 -11.125 23.483 1.00 97.25 626 ALA A C 1
ATOM 4959 O O . ALA A 1 626 ? -12.540 -10.739 22.927 1.00 97.25 626 ALA A O 1
ATOM 4960 N N . VAL A 1 627 ? -14.430 -10.263 24.043 1.00 98.44 627 VAL A N 1
ATOM 4961 C CA . VAL A 1 627 ? -14.179 -8.821 24.140 1.00 98.44 627 VAL A CA 1
ATOM 4962 C C . VAL A 1 627 ? -13.119 -8.549 25.210 1.00 98.44 627 VAL A C 1
ATOM 4964 O O . VAL A 1 627 ? -13.346 -8.735 26.405 1.00 98.44 627 VAL A O 1
ATOM 4967 N N . THR A 1 628 ? -11.960 -8.058 24.780 1.00 98.50 628 THR A N 1
ATOM 4968 C CA . THR A 1 628 ? -10.994 -7.362 25.643 1.00 98.50 628 THR A CA 1
ATOM 4969 C C . THR A 1 628 ? -11.320 -5.868 25.673 1.00 98.50 628 THR A C 1
ATOM 4971 O O . THR A 1 628 ? -12.058 -5.375 24.817 1.00 98.50 628 THR A O 1
ATOM 4974 N N . VAL A 1 629 ? -10.765 -5.122 26.634 1.00 98.69 629 VAL A N 1
ATOM 4975 C CA . VAL A 1 629 ? -10.920 -3.657 26.687 1.00 98.69 629 VAL A CA 1
ATOM 4976 C C . VAL A 1 629 ? -10.494 -3.038 25.345 1.00 98.69 629 VAL A C 1
ATOM 4978 O O . VAL A 1 629 ? -9.333 -3.208 24.991 1.00 98.69 629 VAL A O 1
ATOM 4981 N N . PRO A 1 630 ? -11.353 -2.314 24.601 1.00 98.56 630 PRO A N 1
ATOM 4982 C CA . PRO A 1 630 ? -10.940 -1.687 23.345 1.00 98.56 630 PRO A CA 1
ATOM 4983 C C . PRO A 1 630 ? -9.781 -0.705 23.562 1.00 98.56 630 PRO A C 1
ATOM 4985 O O . PRO A 1 630 ? -9.929 0.273 24.300 1.00 98.56 630 PRO A O 1
ATOM 4988 N N . GLY A 1 631 ? -8.620 -0.966 22.962 1.00 98.38 631 GLY A N 1
ATOM 4989 C CA . GLY A 1 631 ? -7.409 -0.168 23.161 1.00 98.38 631 GLY A CA 1
ATOM 4990 C C . GLY A 1 631 ? -7.158 0.909 22.103 1.00 98.38 631 GLY A C 1
ATOM 4991 O O . GLY A 1 631 ? -6.384 1.838 22.344 1.00 98.38 631 GLY A O 1
ATOM 4992 N N . ALA A 1 632 ? -7.838 0.846 20.952 1.00 98.12 632 ALA A N 1
ATOM 4993 C CA . ALA A 1 632 ? -7.666 1.807 19.864 1.00 98.12 632 ALA A CA 1
ATOM 4994 C C . ALA A 1 632 ? -7.865 3.284 20.278 1.00 98.12 632 ALA A C 1
ATOM 4996 O O . ALA A 1 632 ? -6.989 4.089 19.956 1.00 98.12 632 ALA A O 1
ATOM 4997 N N . PRO A 1 633 ? -8.926 3.673 21.021 1.00 98.12 633 PRO A N 1
ATOM 4998 C CA . PRO A 1 633 ? -9.138 5.074 21.387 1.00 98.12 633 PRO A CA 1
ATOM 4999 C C . PRO A 1 633 ? -8.024 5.630 22.282 1.00 98.12 633 PRO A C 1
ATOM 5001 O O . PRO A 1 633 ? -7.539 6.736 22.036 1.00 98.12 633 PRO A O 1
ATOM 5004 N N . ALA A 1 634 ? -7.569 4.868 23.288 1.00 98.38 634 ALA A N 1
ATOM 5005 C CA . ALA A 1 634 ? -6.424 5.268 24.104 1.00 98.38 634 ALA A CA 1
ATOM 5006 C C . ALA A 1 634 ? -5.161 5.402 23.255 1.00 98.38 634 ALA A C 1
ATOM 5008 O O . ALA A 1 634 ? -4.456 6.400 23.393 1.00 98.38 634 ALA A O 1
ATOM 5009 N N . GLY A 1 635 ? -4.916 4.447 22.356 1.00 98.31 635 GLY A N 1
ATOM 5010 C CA . GLY A 1 635 ? -3.773 4.468 21.453 1.00 98.31 635 GLY A CA 1
ATOM 5011 C C . GLY A 1 635 ? -3.764 5.688 20.530 1.00 98.31 635 GLY A C 1
ATOM 5012 O O . GLY A 1 635 ? -2.721 6.315 20.366 1.00 98.31 635 GLY A O 1
ATOM 5013 N N . TRP A 1 636 ? -4.919 6.091 19.988 1.00 98.56 636 TRP A N 1
ATOM 5014 C CA . TRP A 1 636 ? -5.038 7.302 19.167 1.00 98.56 636 TRP A CA 1
ATOM 5015 C C . TRP A 1 636 ? -4.719 8.560 19.978 1.00 98.56 636 TRP A C 1
ATOM 5017 O O . TRP A 1 636 ? -3.915 9.381 19.539 1.00 98.56 636 TRP A O 1
ATOM 5027 N N . CYS A 1 637 ? -5.306 8.701 21.170 1.00 98.50 637 CYS A N 1
ATOM 5028 C CA . CYS A 1 637 ? -5.033 9.841 22.045 1.00 98.50 637 CYS A CA 1
ATOM 5029 C C . CYS A 1 637 ? -3.567 9.882 22.496 1.00 98.50 637 CYS A C 1
ATOM 5031 O O . CYS A 1 637 ? -2.960 10.943 22.448 1.00 98.50 637 CYS A O 1
ATOM 5033 N N . ASP A 1 638 ? -2.976 8.744 22.869 1.00 98.62 638 ASP A N 1
ATOM 5034 C CA . ASP A 1 638 ? -1.574 8.662 23.295 1.00 98.62 638 ASP A CA 1
ATOM 5035 C C . ASP A 1 638 ? -0.596 8.959 22.157 1.00 98.62 638 ASP A C 1
ATOM 5037 O O . ASP A 1 638 ? 0.387 9.674 22.358 1.00 98.62 638 ASP A O 1
ATOM 5041 N N . ALA A 1 639 ? -0.869 8.454 20.951 1.00 98.44 639 ALA A N 1
ATOM 5042 C CA . ALA A 1 639 ? -0.079 8.770 19.766 1.00 98.44 639 ALA A CA 1
ATOM 5043 C C . ALA A 1 639 ? -0.167 10.262 19.426 1.00 98.44 639 ALA A C 1
ATOM 5045 O O . ALA A 1 639 ? 0.855 10.893 19.159 1.00 98.44 639 ALA A O 1
ATOM 5046 N N . TYR A 1 640 ? -1.367 10.846 19.484 1.00 98.50 640 TYR A N 1
ATOM 5047 C CA . TYR A 1 640 ? -1.555 12.283 19.312 1.00 98.50 640 TYR A CA 1
ATOM 5048 C C . TYR A 1 640 ? -0.816 13.071 20.402 1.00 98.50 640 TYR A C 1
ATOM 5050 O O . TYR A 1 640 ? -0.139 14.060 20.118 1.00 98.50 640 TYR A O 1
ATOM 5058 N N . ASP A 1 641 ? -0.896 12.645 21.659 1.00 97.94 641 ASP A N 1
ATOM 5059 C CA . ASP A 1 641 ? -0.253 13.333 22.770 1.00 97.94 641 ASP A CA 1
ATOM 5060 C C . ASP A 1 641 ? 1.270 13.339 22.632 1.00 97.94 641 ASP A C 1
ATOM 5062 O O . ASP A 1 641 ? 1.869 14.410 22.768 1.00 97.94 641 ASP A O 1
ATOM 5066 N N . ALA A 1 642 ? 1.863 12.201 22.266 1.00 97.56 642 ALA A N 1
ATOM 5067 C CA . ALA A 1 642 ? 3.308 12.028 22.156 1.00 97.56 642 ALA A CA 1
ATOM 5068 C C . ALA A 1 642 ? 3.919 12.524 20.837 1.00 97.56 642 ALA A C 1
ATOM 5070 O O . ALA A 1 642 ? 5.030 13.052 20.853 1.00 97.56 642 ALA A O 1
ATOM 5071 N N . PHE A 1 643 ? 3.233 12.342 19.705 1.00 97.69 643 PHE A N 1
ATOM 5072 C CA . PHE A 1 643 ? 3.845 12.482 18.379 1.00 97.69 643 PHE A CA 1
ATOM 5073 C C . PHE A 1 643 ? 3.144 13.474 17.448 1.00 97.69 643 PHE A C 1
ATOM 5075 O O . PHE A 1 643 ? 3.652 13.689 16.355 1.00 97.69 643 PHE A O 1
ATOM 5082 N N . SER A 1 644 ? 2.016 14.083 17.827 1.00 96.44 644 SER A N 1
ATOM 5083 C CA . SER A 1 644 ? 1.336 15.096 16.997 1.00 96.44 644 SER A CA 1
ATOM 5084 C C . SER A 1 644 ? 2.198 16.337 16.757 1.00 96.44 644 SER A C 1
ATOM 5086 O O . SER A 1 644 ? 2.946 16.772 17.636 1.00 96.44 644 SER A O 1
ATOM 5088 N N . SER A 1 645 ? 1.985 16.988 15.611 1.00 93.44 645 SER A N 1
ATOM 5089 C CA . SER A 1 645 ? 2.524 18.322 15.315 1.00 93.44 645 SER A CA 1
ATOM 5090 C C . SER A 1 645 ? 2.048 19.408 16.288 1.00 93.44 645 SER A C 1
ATOM 5092 O O . SER A 1 645 ? 2.659 20.473 16.372 1.00 93.44 645 SER A O 1
ATOM 5094 N N . LYS A 1 646 ? 0.909 19.180 16.962 1.00 94.25 646 LYS A N 1
ATOM 5095 C CA . LYS A 1 646 ? 0.120 20.164 17.727 1.00 94.25 646 LYS A CA 1
ATOM 5096 C C . LYS A 1 646 ? -0.374 21.370 16.914 1.00 94.25 646 LYS A C 1
ATOM 5098 O O . LYS A 1 646 ? -0.970 22.279 17.489 1.00 94.25 646 LYS A O 1
ATOM 5103 N N . LYS A 1 647 ? -0.175 21.382 15.591 1.00 97.06 647 LYS A N 1
ATOM 5104 C CA . LYS A 1 647 ? -0.707 22.406 14.672 1.00 97.06 647 LYS A CA 1
ATOM 5105 C C . LYS A 1 647 ? -2.189 22.171 14.363 1.00 97.06 647 LYS A C 1
ATOM 5107 O O . LYS A 1 647 ? -2.921 23.116 14.082 1.00 97.06 647 LYS A O 1
ATOM 5112 N N . VAL A 1 648 ? -2.632 20.919 14.464 1.00 97.50 648 VAL A N 1
ATOM 5113 C CA . VAL A 1 648 ? -4.026 20.489 14.326 1.00 97.50 648 VAL A CA 1
ATOM 5114 C C . VAL A 1 648 ? -4.505 19.883 15.640 1.00 97.50 648 VAL A C 1
ATOM 5116 O O . VAL A 1 648 ? -3.804 19.086 16.248 1.00 97.50 648 VAL A O 1
ATOM 5119 N N . SER A 1 649 ? -5.693 20.274 16.098 1.00 98.19 649 SER A N 1
ATOM 5120 C CA . SER A 1 649 ? -6.323 19.699 17.296 1.00 98.19 649 SER A CA 1
ATOM 5121 C C . SER A 1 649 ? -6.842 18.278 17.043 1.00 98.19 649 SER A C 1
ATOM 5123 O O . SER A 1 649 ? -7.229 17.958 15.920 1.00 98.19 649 SER A O 1
ATOM 5125 N N . LEU A 1 650 ? -6.977 17.449 18.087 1.00 98.06 650 LEU A N 1
ATOM 5126 C CA . LEU A 1 650 ? -7.586 16.111 17.971 1.00 98.06 650 LEU A CA 1
ATOM 5127 C C . LEU A 1 650 ? -8.989 16.166 17.335 1.00 98.06 650 LEU A C 1
ATOM 5129 O O . LEU A 1 650 ? -9.343 15.330 16.506 1.00 98.06 650 LEU A O 1
ATOM 5133 N N . LYS A 1 651 ? -9.763 17.213 17.643 1.00 98.25 651 LYS A N 1
ATOM 5134 C CA . LYS A 1 651 ? -11.049 17.481 16.991 1.00 98.25 651 LYS A CA 1
ATOM 5135 C C . LYS A 1 651 ? -10.915 17.672 15.483 1.00 98.25 651 LYS A C 1
ATOM 5137 O O . LYS A 1 651 ? -11.683 17.095 14.724 1.00 98.25 651 LYS A O 1
ATOM 5142 N N . GLN A 1 652 ? -9.936 18.456 15.037 1.00 98.44 652 GLN A N 1
ATOM 5143 C CA . GLN A 1 652 ? -9.662 18.649 13.611 1.00 98.44 652 GLN A CA 1
ATOM 5144 C C . GLN A 1 652 ? -9.164 17.369 12.929 1.00 98.44 652 GLN A C 1
ATOM 5146 O O . GLN A 1 652 ? -9.503 17.142 11.770 1.00 98.44 652 GLN A O 1
ATOM 5151 N N . VAL A 1 653 ? -8.411 16.531 13.646 1.00 98.62 653 VAL A N 1
ATOM 5152 C CA . VAL A 1 653 ? -7.952 15.217 13.173 1.00 98.62 653 VAL A CA 1
ATOM 5153 C C . VAL A 1 653 ? -9.130 14.262 12.935 1.00 98.62 653 VAL A C 1
ATOM 5155 O O . VAL A 1 653 ? -9.169 13.590 11.907 1.00 98.62 653 VAL A O 1
ATOM 5158 N N . LEU A 1 654 ? -10.118 14.229 13.837 1.00 98.62 654 LEU A N 1
ATOM 5159 C CA . LEU A 1 654 ? -11.291 13.346 13.731 1.00 98.62 654 LEU A CA 1
ATOM 5160 C C . LEU A 1 654 ? -12.426 13.914 12.859 1.00 98.62 654 LEU A C 1
ATOM 5162 O O . LEU A 1 654 ? -13.272 13.161 12.373 1.00 98.62 654 LEU A O 1
ATOM 5166 N N . GLU A 1 655 ? -12.436 15.223 12.597 1.00 98.25 655 GLU A N 1
ATOM 5167 C CA . GLU A 1 655 ? -13.467 15.917 11.811 1.00 98.25 655 GLU A CA 1
ATOM 5168 C C . GLU A 1 655 ? -13.763 15.284 10.432 1.00 98.25 655 GLU A C 1
ATOM 5170 O O . GLU A 1 655 ? -14.934 15.205 10.047 1.00 98.25 655 GLU A O 1
ATOM 5175 N N . PRO A 1 656 ? -12.779 14.807 9.637 1.00 97.25 656 PRO A N 1
ATOM 5176 C CA . PRO A 1 656 ? -13.074 14.101 8.394 1.00 97.25 656 PRO A CA 1
ATOM 5177 C C . PRO A 1 656 ? -13.952 12.861 8.601 1.00 97.25 656 PRO A C 1
ATOM 5179 O O . PRO A 1 656 ? -14.916 12.694 7.856 1.00 97.25 656 PRO A O 1
ATOM 5182 N N . ALA A 1 657 ? -13.657 12.041 9.613 1.00 97.88 657 ALA A N 1
ATOM 5183 C CA . ALA A 1 657 ? -14.416 10.836 9.934 1.00 97.88 657 ALA A CA 1
ATOM 5184 C C . ALA A 1 657 ? -15.803 11.172 10.498 1.00 97.88 657 ALA A C 1
ATOM 5186 O O . ALA A 1 657 ? -16.792 10.600 10.047 1.00 97.88 657 ALA A O 1
ATOM 5187 N N . ILE A 1 658 ? -15.897 12.167 11.390 1.00 98.50 658 ILE A N 1
ATOM 5188 C CA . ILE A 1 658 ? -17.174 12.687 11.915 1.00 98.50 658 ILE A CA 1
ATOM 5189 C C . ILE A 1 658 ? -18.088 13.114 10.761 1.00 98.50 658 ILE A C 1
ATOM 5191 O O . ILE A 1 658 ? -19.257 12.726 10.706 1.00 98.50 658 ILE A O 1
ATOM 5195 N N . ARG A 1 659 ? -17.551 13.866 9.792 1.00 96.50 659 ARG A N 1
ATOM 5196 C CA . ARG A 1 659 ? -18.308 14.306 8.616 1.00 96.50 659 ARG A CA 1
ATOM 5197 C C . ARG A 1 659 ? -18.754 13.134 7.744 1.00 96.50 659 ARG A C 1
ATOM 5199 O O . ARG A 1 659 ? -19.889 13.157 7.277 1.00 96.50 659 ARG A O 1
ATOM 5206 N N . LEU A 1 660 ? -17.889 12.144 7.508 1.00 95.44 660 LEU A N 1
ATOM 5207 C CA . LEU A 1 660 ? -18.239 10.946 6.734 1.00 95.44 660 LEU A CA 1
ATOM 5208 C C . LEU A 1 660 ? -19.356 10.151 7.413 1.00 95.44 660 LEU A C 1
ATOM 5210 O O . LEU A 1 660 ? -20.342 9.812 6.768 1.00 95.44 660 LEU A O 1
ATOM 5214 N N . ALA A 1 661 ? -19.237 9.921 8.720 1.00 97.12 661 ALA A N 1
ATOM 5215 C CA . ALA A 1 661 ? -20.231 9.201 9.503 1.00 97.12 661 ALA A CA 1
ATOM 5216 C C . ALA A 1 661 ? -21.581 9.940 9.521 1.00 97.12 661 ALA A C 1
ATOM 5218 O O . ALA A 1 661 ? -22.630 9.333 9.323 1.00 97.12 661 ALA A O 1
ATOM 5219 N N . ARG A 1 662 ? -21.573 11.267 9.689 1.00 96.25 662 ARG A N 1
ATOM 5220 C CA . ARG A 1 662 ? -22.796 12.081 9.771 1.00 96.25 662 ARG A CA 1
ATOM 5221 C C . ARG A 1 662 ? -23.483 12.307 8.427 1.00 96.25 662 ARG A C 1
ATOM 5223 O O . ARG A 1 662 ? -24.705 12.240 8.356 1.00 96.25 662 ARG A O 1
ATOM 5230 N N . ASN A 1 663 ? -22.716 12.617 7.384 1.00 92.94 663 ASN A N 1
ATOM 5231 C CA . ASN A 1 663 ? -23.260 13.015 6.079 1.00 92.94 663 ASN A CA 1
ATOM 5232 C C . ASN A 1 663 ? -23.379 11.846 5.096 1.00 92.94 663 ASN A C 1
ATOM 5234 O O . ASN A 1 663 ? -23.918 12.023 4.004 1.00 92.94 663 ASN A O 1
ATOM 5238 N N . GLY A 1 664 ? -22.878 10.682 5.497 1.00 89.94 664 GLY A N 1
ATOM 5239 C CA . GLY A 1 664 ? -22.906 9.445 4.749 1.00 89.94 664 GLY A CA 1
ATOM 5240 C C . GLY A 1 664 ? -21.864 9.356 3.638 1.00 89.94 664 GLY A C 1
ATOM 5241 O O . GLY A 1 664 ? -21.256 10.345 3.214 1.00 89.94 664 GLY A O 1
ATOM 5242 N N . TYR A 1 665 ? -21.651 8.129 3.171 1.00 89.06 665 TYR A N 1
ATOM 5243 C CA . TYR A 1 665 ? -20.715 7.799 2.100 1.00 89.06 665 TYR A CA 1
ATOM 5244 C C . TYR A 1 665 ? -21.235 6.625 1.250 1.00 89.06 665 TYR A C 1
ATOM 5246 O O . TYR A 1 665 ? -21.993 5.802 1.768 1.00 89.06 665 TYR A O 1
ATOM 5254 N N . PRO A 1 666 ? -20.848 6.527 -0.038 1.00 87.75 666 PRO A N 1
ATOM 5255 C CA . PRO A 1 666 ? -21.174 5.372 -0.870 1.00 87.75 666 PRO A CA 1
ATOM 5256 C C . PRO A 1 666 ? -20.334 4.156 -0.471 1.00 87.75 666 PRO A C 1
ATOM 5258 O O . PRO A 1 666 ? -19.105 4.213 -0.504 1.00 87.75 666 PRO A O 1
ATOM 5261 N N . VAL A 1 667 ? -20.988 3.047 -0.129 1.00 87.38 667 VAL A N 1
ATOM 5262 C CA . VAL A 1 667 ? -20.305 1.816 0.295 1.00 87.38 667 VAL A CA 1
ATOM 5263 C C . VAL A 1 667 ? -19.563 1.170 -0.882 1.00 87.38 667 VAL A C 1
ATOM 5265 O O . VAL A 1 667 ? -20.129 0.982 -1.960 1.00 87.38 667 VAL A O 1
ATOM 5268 N N . HIS A 1 668 ? -18.286 0.833 -0.685 1.00 83.19 668 HIS A N 1
ATOM 5269 C CA . HIS A 1 668 ? -17.450 0.178 -1.698 1.00 83.19 668 HIS A CA 1
ATOM 5270 C C . HIS A 1 668 ? -17.801 -1.306 -1.877 1.00 83.19 668 HIS A C 1
ATOM 5272 O O . HIS A 1 668 ? -18.402 -1.923 -0.998 1.00 83.19 668 HIS A O 1
ATOM 5278 N N . GLN A 1 669 ? -17.413 -1.890 -3.014 1.00 82.62 669 GLN A N 1
ATOM 5279 C CA . GLN A 1 669 ? -17.805 -3.248 -3.398 1.00 82.62 669 GLN A CA 1
ATOM 5280 C C . GLN A 1 669 ? -17.306 -4.306 -2.406 1.00 82.62 669 GLN A C 1
ATOM 5282 O O . GLN A 1 669 ? -18.107 -5.110 -1.929 1.00 82.62 669 GLN A O 1
ATOM 5287 N N . ILE A 1 670 ? -16.011 -4.286 -2.068 1.00 82.31 670 ILE A N 1
ATOM 5288 C CA . ILE A 1 670 ? -15.416 -5.277 -1.156 1.00 82.31 670 ILE A CA 1
ATOM 5289 C C . ILE A 1 670 ? -16.004 -5.133 0.250 1.00 82.31 670 ILE A C 1
ATOM 5291 O O . ILE A 1 670 ? -16.386 -6.127 0.867 1.00 82.31 670 ILE A O 1
ATOM 5295 N N . THR A 1 671 ? -16.153 -3.893 0.725 1.00 87.19 671 THR A N 1
ATOM 5296 C CA . THR A 1 671 ? -16.795 -3.597 2.010 1.00 87.19 671 THR A CA 1
ATOM 5297 C C . THR A 1 671 ? -18.230 -4.128 2.051 1.00 87.19 671 THR A C 1
ATOM 5299 O O . THR A 1 671 ? -18.596 -4.795 3.013 1.00 87.19 671 THR A O 1
ATOM 5302 N N . ALA A 1 672 ? -19.043 -3.886 1.015 1.00 89.62 672 ALA A N 1
ATOM 5303 C CA . ALA A 1 672 ? -20.426 -4.368 0.947 1.00 89.62 672 ALA A CA 1
ATOM 5304 C C . ALA A 1 672 ? -20.510 -5.903 0.997 1.00 89.62 672 ALA A C 1
ATOM 5306 O O . ALA A 1 672 ? -21.372 -6.461 1.677 1.00 89.62 672 ALA A O 1
ATOM 5307 N N . GLU A 1 673 ? -19.596 -6.595 0.312 1.00 88.19 673 GLU A N 1
ATOM 5308 C CA . GLU A 1 673 ? -19.529 -8.056 0.336 1.00 88.19 673 GLU A CA 1
ATOM 5309 C C . GLU A 1 673 ? -19.183 -8.588 1.736 1.00 88.19 673 GLU A C 1
ATOM 5311 O O . GLU A 1 673 ? -19.885 -9.458 2.255 1.00 88.19 673 GLU A O 1
ATOM 5316 N N . GLN A 1 674 ? -18.152 -8.039 2.385 1.00 86.25 674 GLN A N 1
ATOM 5317 C CA . GLN A 1 674 ? -17.767 -8.428 3.748 1.00 86.25 674 GLN A CA 1
ATOM 5318 C C . GLN A 1 674 ? -18.865 -8.116 4.776 1.00 86.25 674 GLN A C 1
ATOM 5320 O O . GLN A 1 674 ? -19.120 -8.912 5.686 1.00 86.25 674 GLN A O 1
ATOM 5325 N N . TRP A 1 675 ? -19.569 -6.997 4.599 1.00 93.75 675 TRP A N 1
ATOM 5326 C CA . TRP A 1 675 ? -20.727 -6.638 5.414 1.00 93.75 675 TRP A CA 1
ATOM 5327 C C . TRP A 1 675 ? -21.863 -7.644 5.263 1.00 93.75 675 TRP A C 1
ATOM 5329 O O . TRP A 1 675 ? -22.402 -8.114 6.262 1.00 93.75 675 TRP A O 1
ATOM 5339 N N . SER A 1 676 ? -22.180 -8.034 4.025 1.00 94.56 676 SER A N 1
ATOM 5340 C CA . SER A 1 676 ? -23.210 -9.034 3.740 1.00 94.56 676 SER A CA 1
ATOM 5341 C C . SER A 1 676 ? -22.880 -10.396 4.351 1.00 94.56 676 SER A C 1
ATOM 5343 O O . SER A 1 676 ? -23.781 -11.042 4.881 1.00 94.56 676 SER A O 1
ATOM 5345 N N . ARG A 1 677 ? -21.605 -10.814 4.343 1.00 91.19 677 ARG A N 1
ATOM 5346 C CA . ARG A 1 677 ? -21.151 -12.058 4.996 1.00 91.19 677 ARG A CA 1
ATOM 5347 C C . ARG A 1 677 ? -21.346 -12.037 6.521 1.00 91.19 677 ARG A C 1
ATOM 5349 O O . ARG A 1 677 ? -21.464 -13.098 7.123 1.00 91.19 677 ARG A O 1
ATOM 5356 N N . SER A 1 678 ? -21.390 -10.851 7.131 1.00 93.56 678 SER A N 1
ATOM 5357 C CA . SER A 1 678 ? -21.498 -10.662 8.586 1.00 93.56 678 SER A CA 1
ATOM 5358 C C . SER A 1 678 ? -22.896 -10.238 9.052 1.00 93.56 678 SER A C 1
ATOM 5360 O O . SER A 1 678 ? -23.090 -9.980 10.238 1.00 93.56 678 SER A O 1
ATOM 5362 N N . GLU A 1 679 ? -23.880 -10.154 8.151 1.00 95.31 679 GLU A N 1
ATOM 5363 C CA . GLU A 1 679 ? -25.212 -9.621 8.465 1.00 95.31 679 GLU A CA 1
ATOM 5364 C C . GLU A 1 679 ? -25.899 -10.394 9.601 1.00 95.31 679 GLU A C 1
ATOM 5366 O O . GLU A 1 679 ? -26.395 -9.787 10.551 1.00 95.31 679 GLU A O 1
ATOM 5371 N N . GLU A 1 680 ? -25.898 -11.730 9.538 1.00 95.56 680 GLU A N 1
ATOM 5372 C CA . GLU A 1 680 ? -26.508 -12.570 10.577 1.00 95.56 680 GLU A CA 1
ATOM 5373 C C . GLU A 1 680 ? -25.784 -12.446 11.920 1.00 95.56 680 GLU A C 1
ATOM 5375 O O . GLU A 1 680 ? -26.436 -12.352 12.960 1.00 95.56 680 GLU A O 1
ATOM 5380 N N . LEU A 1 681 ? -24.448 -12.383 11.904 1.00 95.38 681 LEU A N 1
ATOM 5381 C CA . LEU A 1 681 ? -23.645 -12.166 13.109 1.00 95.38 681 LEU A CA 1
ATOM 5382 C C . LEU A 1 681 ? -24.065 -10.864 13.803 1.00 95.38 681 LEU A C 1
ATOM 5384 O O . LEU A 1 681 ? -24.395 -10.875 14.988 1.00 95.38 681 LEU A O 1
ATOM 5388 N N . ILE A 1 682 ? -24.116 -9.757 13.056 1.00 95.88 682 ILE A N 1
ATOM 5389 C CA . ILE A 1 682 ? -24.483 -8.435 13.582 1.00 95.88 682 ILE A CA 1
ATOM 5390 C C . ILE A 1 682 ? -25.909 -8.458 14.152 1.00 95.88 682 ILE A C 1
ATOM 5392 O O . ILE A 1 682 ? -26.126 -8.001 15.275 1.00 95.88 682 ILE A O 1
ATOM 5396 N N . LYS A 1 683 ? -26.872 -9.040 13.421 1.00 95.62 683 LYS A N 1
ATOM 5397 C CA . LYS A 1 683 ? -28.277 -9.158 13.856 1.00 95.62 683 LYS A CA 1
ATOM 5398 C C . LYS A 1 683 ? -28.434 -9.923 15.168 1.00 95.62 683 LYS A C 1
ATOM 5400 O O . LYS A 1 683 ? -29.265 -9.558 15.998 1.00 95.62 683 LYS A O 1
ATOM 5405 N N . ASN A 1 684 ? -27.645 -10.976 15.361 1.00 94.69 684 ASN A N 1
ATOM 5406 C CA . ASN A 1 684 ? -27.784 -11.874 16.507 1.00 94.69 684 ASN A CA 1
ATOM 5407 C C . ASN A 1 684 ? -27.000 -11.391 17.745 1.00 94.69 684 ASN A C 1
ATOM 5409 O O . ASN A 1 684 ? -27.376 -11.686 18.892 1.00 94.69 684 ASN A O 1
ATOM 5413 N N . ALA A 1 685 ? -25.931 -10.619 17.539 1.00 93.88 685 ALA A N 1
ATOM 5414 C CA . ALA A 1 685 ? -24.996 -10.239 18.593 1.00 93.88 685 ALA A CA 1
ATOM 5415 C C . ALA A 1 685 ? -25.552 -9.205 19.588 1.00 93.88 685 ALA A C 1
ATOM 5417 O O . ALA A 1 685 ? -25.261 -9.288 20.783 1.00 93.88 685 ALA A O 1
ATOM 5418 N N . SER A 1 686 ? -26.379 -8.245 19.155 1.00 92.44 686 SER A N 1
ATOM 5419 C CA . SER A 1 686 ? -26.995 -7.263 20.061 1.00 92.44 686 SER A CA 1
ATOM 5420 C C . SER A 1 686 ? -28.339 -6.732 19.535 1.00 92.44 686 SER A C 1
ATOM 5422 O O . SER A 1 686 ? -28.589 -6.764 18.333 1.00 92.44 686 SER A O 1
ATOM 5424 N N . PRO A 1 687 ? -29.224 -6.204 20.406 1.00 92.25 687 PRO A N 1
ATOM 5425 C CA . PRO A 1 687 ? -30.488 -5.600 19.968 1.00 92.25 687 PRO A CA 1
ATOM 5426 C C . PRO A 1 687 ? -30.305 -4.280 19.195 1.00 92.25 687 PRO A C 1
ATOM 5428 O O . PRO A 1 687 ? -31.290 -3.715 18.730 1.00 92.25 687 PRO A O 1
ATOM 5431 N N . ASN A 1 688 ? -29.073 -3.771 19.075 1.00 95.88 688 ASN A N 1
ATOM 5432 C CA . ASN A 1 688 ? -28.761 -2.489 18.437 1.00 95.88 688 ASN A CA 1
ATOM 5433 C C . ASN A 1 688 ? -28.127 -2.672 17.044 1.00 95.88 688 ASN A C 1
ATOM 5435 O O . ASN A 1 688 ? -27.479 -1.761 16.536 1.00 95.88 688 ASN A O 1
ATOM 5439 N N . ALA A 1 689 ? -28.303 -3.850 16.434 1.00 94.44 689 ALA A N 1
ATOM 5440 C CA . ALA A 1 689 ? -27.777 -4.199 15.115 1.00 94.44 689 ALA A CA 1
ATOM 5441 C C . ALA A 1 689 ? -28.105 -3.162 14.025 1.00 94.44 689 ALA A C 1
ATOM 5443 O O . ALA A 1 689 ? -27.284 -2.921 13.145 1.00 94.44 689 ALA A O 1
ATOM 5444 N N . GLU A 1 690 ? -29.269 -2.510 14.116 1.00 94.75 690 GLU A N 1
ATOM 5445 C CA . GLU A 1 690 ? -29.727 -1.478 13.173 1.00 94.75 690 GLU A CA 1
ATOM 5446 C C . GLU A 1 690 ? -28.773 -0.278 13.047 1.00 94.75 690 GLU A C 1
ATOM 5448 O O . GLU A 1 690 ? -28.790 0.405 12.033 1.00 94.75 690 GLU A O 1
ATOM 5453 N N . GLU A 1 691 ? -27.895 -0.015 14.022 1.00 95.62 691 GLU A N 1
ATOM 5454 C CA . GLU A 1 691 ? -26.883 1.050 13.887 1.00 95.62 691 GLU A CA 1
ATOM 5455 C C . GLU A 1 691 ? -25.769 0.707 12.886 1.00 95.62 691 GLU A C 1
ATOM 5457 O O . GLU A 1 691 ? -25.042 1.594 12.441 1.00 95.62 691 GLU A O 1
ATOM 5462 N N . MET A 1 692 ? -25.639 -0.574 12.534 1.00 95.75 692 MET A N 1
ATOM 5463 C CA . MET A 1 692 ? -24.670 -1.102 11.573 1.00 95.75 692 MET A CA 1
ATOM 5464 C C . MET A 1 692 ? -25.353 -1.661 10.316 1.00 95.75 692 MET A C 1
ATOM 5466 O O . MET A 1 692 ? -24.689 -2.294 9.497 1.00 95.75 692 MET A O 1
ATOM 5470 N N . LEU A 1 693 ? -26.666 -1.478 10.157 1.00 95.44 693 LEU A N 1
ATOM 5471 C CA . LEU A 1 693 ? -27.448 -2.017 9.045 1.00 95.44 693 LEU A CA 1
ATOM 5472 C C . LEU A 1 693 ? -28.256 -0.902 8.374 1.00 95.44 693 LEU A C 1
ATOM 5474 O O . LEU A 1 693 ? -28.652 0.077 8.999 1.00 95.44 693 LEU A O 1
ATOM 5478 N N . LEU A 1 694 ? -28.501 -1.054 7.077 1.00 94.88 694 LEU A N 1
ATOM 5479 C CA . LEU A 1 694 ? -29.354 -0.172 6.295 1.00 94.88 694 LEU A CA 1
ATOM 5480 C C . LEU A 1 694 ? -30.712 -0.852 6.110 1.00 94.88 694 LEU A C 1
ATOM 5482 O O . LEU A 1 694 ? -30.808 -1.843 5.387 1.00 94.88 694 LEU A O 1
ATOM 5486 N N . ASP A 1 695 ? -31.747 -0.336 6.773 1.00 92.94 695 ASP A N 1
ATOM 5487 C CA . ASP A 1 695 ? -33.102 -0.909 6.772 1.00 92.94 695 ASP A CA 1
ATOM 5488 C C . ASP A 1 695 ? -33.121 -2.403 7.171 1.00 92.94 695 ASP A C 1
ATOM 5490 O O . ASP A 1 695 ? -33.724 -3.241 6.494 1.00 92.94 695 ASP A O 1
ATOM 5494 N N . GLY A 1 696 ? -32.408 -2.766 8.245 1.00 93.81 696 GLY A N 1
ATOM 5495 C CA . GLY A 1 696 ? -32.342 -4.139 8.750 1.00 93.81 696 GLY A CA 1
ATOM 5496 C C . GLY A 1 696 ? -31.551 -5.128 7.888 1.00 93.81 696 GLY A C 1
ATOM 5497 O O . GLY A 1 696 ? -31.694 -6.339 8.065 1.00 93.81 696 GLY A O 1
ATOM 5498 N N . ARG A 1 697 ? -30.716 -4.666 6.951 1.00 96.19 697 ARG A N 1
ATOM 5499 C CA . ARG A 1 697 ? -29.815 -5.510 6.140 1.00 96.19 697 ARG A CA 1
ATOM 5500 C C . ARG A 1 697 ? -28.451 -4.856 5.923 1.00 96.19 697 ARG A C 1
ATOM 5502 O O . ARG A 1 697 ? -28.286 -3.658 6.128 1.00 96.19 697 ARG A O 1
ATOM 5509 N N . ALA A 1 698 ? -27.470 -5.623 5.469 1.00 96.62 698 ALA A N 1
ATOM 5510 C CA . ALA A 1 698 ? -26.192 -5.081 5.043 1.00 96.62 698 ALA A CA 1
ATOM 5511 C C . ALA A 1 698 ? -26.382 -4.112 3.852 1.00 96.62 698 ALA A C 1
ATOM 5513 O O . ALA A 1 698 ? -27.235 -4.349 2.976 1.00 96.62 698 ALA A O 1
ATOM 5514 N N . PRO A 1 699 ? -25.610 -3.011 3.799 1.00 95.38 699 PRO A N 1
ATOM 5515 C CA . PRO A 1 699 ? -25.633 -2.095 2.668 1.00 95.38 699 PRO A CA 1
ATOM 5516 C C . PRO A 1 699 ? -25.032 -2.755 1.420 1.00 95.38 699 PRO A C 1
ATOM 5518 O O . PRO A 1 699 ? -24.092 -3.547 1.498 1.00 95.38 699 PRO A O 1
ATOM 5521 N N . LYS A 1 700 ? -25.567 -2.414 0.249 1.00 93.31 700 LYS A N 1
ATOM 5522 C CA . LYS A 1 700 ? -25.048 -2.848 -1.054 1.00 93.31 700 LYS A CA 1
ATOM 5523 C C . LYS A 1 700 ? -24.045 -1.837 -1.600 1.00 93.31 700 LYS A C 1
ATOM 5525 O O . LYS A 1 700 ? -24.052 -0.667 -1.225 1.00 93.31 700 LYS A O 1
ATOM 5530 N N . GLU A 1 701 ? -23.225 -2.290 -2.547 1.00 88.50 701 GLU A N 1
ATOM 5531 C CA . GLU A 1 701 ? -22.303 -1.429 -3.291 1.00 88.50 701 GLU A CA 1
ATOM 5532 C C . GLU A 1 701 ? -23.025 -0.177 -3.827 1.00 88.50 701 GLU A C 1
ATOM 5534 O O . GLU A 1 701 ? -24.042 -0.268 -4.522 1.00 88.50 701 GLU A O 1
ATOM 5539 N N . GLY A 1 702 ? -22.472 0.997 -3.523 1.00 85.00 702 GLY A N 1
ATOM 5540 C CA . GLY A 1 702 ? -22.954 2.296 -3.978 1.00 85.00 702 GLY A CA 1
ATOM 5541 C C . GLY A 1 702 ? -24.113 2.888 -3.173 1.00 85.00 702 GLY A C 1
ATOM 5542 O O . GLY A 1 702 ? -24.426 4.062 -3.374 1.00 85.00 702 GLY A O 1
ATOM 5543 N N . GLU A 1 703 ? -24.733 2.138 -2.257 1.00 89.19 703 GLU A N 1
ATOM 5544 C CA . GLU A 1 703 ? -25.718 2.705 -1.330 1.00 89.19 703 GLU A CA 1
ATOM 5545 C C . GLU A 1 703 ? -25.040 3.671 -0.353 1.00 89.19 703 GLU A C 1
ATOM 5547 O O . GLU A 1 703 ? -23.884 3.477 0.028 1.00 89.19 703 GLU A O 1
ATOM 5552 N N . ILE A 1 704 ? -25.755 4.730 0.037 1.00 89.50 704 ILE A N 1
ATOM 5553 C CA . ILE A 1 704 ? -25.244 5.698 1.008 1.00 89.50 704 ILE A CA 1
ATOM 5554 C C . ILE A 1 704 ? -25.575 5.209 2.413 1.00 89.50 704 ILE A C 1
ATOM 5556 O O . ILE A 1 704 ? -26.749 5.126 2.775 1.00 89.50 704 ILE A O 1
ATOM 5560 N N . LEU A 1 705 ? -24.544 4.930 3.207 1.00 92.12 705 LEU A N 1
ATOM 5561 C CA . LEU A 1 705 ? -24.698 4.599 4.619 1.00 92.12 705 LEU A CA 1
ATOM 5562 C C . LEU A 1 705 ? -24.426 5.830 5.482 1.00 92.12 705 LEU A C 1
ATOM 5564 O O . LEU A 1 705 ? -23.429 6.519 5.277 1.00 92.12 705 LEU A O 1
ATOM 5568 N N . TYR A 1 706 ? -25.288 6.068 6.469 1.00 94.94 706 TYR A N 1
ATOM 5569 C CA . TYR A 1 706 ? -25.137 7.106 7.487 1.00 94.94 706 TYR A CA 1
ATOM 5570 C C . TYR A 1 706 ? -24.920 6.440 8.847 1.00 94.94 706 TYR A C 1
ATOM 5572 O O . TYR A 1 706 ? -25.665 5.539 9.216 1.00 94.94 706 TYR A O 1
ATOM 5580 N N . MET A 1 707 ? -23.933 6.906 9.610 1.00 97.12 707 MET A N 1
ATOM 5581 C CA . MET A 1 707 ? -23.559 6.372 10.925 1.00 97.12 707 MET A CA 1
ATOM 5582 C C . MET A 1 707 ? -23.555 7.494 11.985 1.00 97.12 707 MET A C 1
ATOM 5584 O O . MET A 1 707 ? -22.509 7.832 12.544 1.00 97.12 707 MET A O 1
ATOM 5588 N N . PRO A 1 708 ? -24.706 8.137 12.265 1.00 97.50 708 PRO A N 1
ATOM 5589 C CA . PRO A 1 708 ? -24.762 9.313 13.137 1.00 97.50 708 PRO A CA 1
ATOM 5590 C C . PRO A 1 708 ? -24.343 9.025 14.585 1.00 97.50 708 PRO A C 1
ATOM 5592 O O . PRO A 1 708 ? -23.803 9.914 15.241 1.00 97.50 708 PRO A O 1
ATOM 5595 N N . THR A 1 709 ? -24.558 7.806 15.082 1.00 98.38 709 THR A N 1
ATOM 5596 C CA . THR A 1 709 ? -24.127 7.393 16.426 1.00 98.38 709 THR A CA 1
ATOM 5597 C C . THR A 1 709 ? -22.609 7.254 16.517 1.00 98.38 709 THR A C 1
ATOM 5599 O O . THR A 1 709 ? -22.018 7.731 17.482 1.00 98.38 709 THR A O 1
ATOM 5602 N N . LEU A 1 710 ? -21.959 6.748 15.464 1.00 98.69 710 LEU A N 1
ATOM 5603 C CA . LEU A 1 710 ? -20.496 6.727 15.369 1.00 98.69 710 LEU A CA 1
ATOM 5604 C C . LEU A 1 710 ? -19.907 8.143 15.321 1.00 98.69 710 LEU A C 1
ATOM 5606 O O . LEU A 1 710 ? -18.889 8.418 15.953 1.00 98.69 710 LEU A O 1
ATOM 5610 N N . ALA A 1 711 ? -20.570 9.069 14.618 1.00 98.69 711 ALA A N 1
ATOM 5611 C CA . ALA A 1 711 ? -20.163 10.473 14.603 1.00 98.69 711 ALA A CA 1
ATOM 5612 C C . ALA A 1 711 ? -20.173 11.082 16.016 1.00 98.69 711 ALA A C 1
ATOM 5614 O O . ALA A 1 711 ? -19.218 11.758 16.387 1.00 98.69 711 ALA A O 1
ATOM 5615 N N . GLN A 1 712 ? -21.211 10.801 16.814 1.00 98.56 712 GLN A N 1
ATOM 5616 C CA . GLN A 1 712 ? -21.290 11.238 18.215 1.00 98.56 712 GLN A CA 1
ATOM 5617 C C . GLN A 1 712 ? -20.176 10.615 19.061 1.00 98.56 712 GLN A C 1
ATOM 5619 O O . GLN A 1 712 ? -19.550 11.307 19.857 1.00 98.56 712 GLN A O 1
ATOM 5624 N N . THR A 1 713 ? -19.873 9.331 18.855 1.00 98.81 713 THR A N 1
ATOM 5625 C CA . THR A 1 713 ? -18.759 8.671 19.542 1.00 98.81 713 THR A CA 1
ATOM 5626 C C . THR A 1 713 ? -17.415 9.335 19.238 1.00 98.81 713 THR A C 1
ATOM 5628 O O . THR A 1 713 ? -16.631 9.577 20.155 1.00 98.81 713 THR A O 1
ATOM 5631 N N . PHE A 1 714 ? -17.144 9.689 17.980 1.00 98.81 714 PHE A N 1
ATOM 5632 C CA . PHE A 1 714 ? -15.932 10.438 17.640 1.00 98.81 714 PHE A CA 1
ATOM 5633 C C . PHE A 1 714 ? -15.922 11.854 18.216 1.00 98.81 714 PHE A C 1
ATOM 5635 O O . PHE A 1 714 ? -14.851 12.341 18.567 1.00 98.81 714 PHE A O 1
ATOM 5642 N N . GLU A 1 715 ? -17.074 12.511 18.345 1.00 98.69 715 GLU A N 1
ATOM 5643 C CA . GLU A 1 715 ? -17.178 13.820 18.999 1.00 98.69 715 GLU A CA 1
ATOM 5644 C C . GLU A 1 715 ? -16.864 13.747 20.497 1.00 98.69 715 GLU A C 1
ATOM 5646 O O . GLU A 1 715 ? -16.101 14.578 20.984 1.00 98.69 715 GLU A O 1
ATOM 5651 N N . GLU A 1 716 ? -17.358 12.724 21.205 1.00 98.50 716 GLU A N 1
ATOM 5652 C CA . GLU A 1 716 ? -17.030 12.496 22.621 1.00 98.50 716 GLU A CA 1
ATOM 5653 C C . GLU A 1 716 ? -15.511 12.331 22.817 1.00 98.50 716 GLU A C 1
ATOM 5655 O O . GLU A 1 716 ? -14.921 12.949 23.707 1.00 98.50 716 GLU A O 1
ATOM 5660 N N . VAL A 1 717 ? -14.847 11.565 21.944 1.00 98.50 717 VAL A N 1
ATOM 5661 C CA . VAL A 1 717 ? -13.383 11.387 21.983 1.00 98.50 717 VAL A CA 1
ATOM 5662 C C . VAL A 1 717 ? -12.639 12.655 21.557 1.00 98.50 717 VAL A C 1
ATOM 5664 O O . VAL A 1 717 ? -11.626 13.009 22.158 1.00 98.50 717 VAL A O 1
ATOM 5667 N N . ALA A 1 718 ? -13.133 13.378 20.554 1.00 98.00 718 ALA A N 1
ATOM 5668 C CA . ALA A 1 718 ? -12.551 14.643 20.116 1.00 98.00 718 ALA A CA 1
ATOM 5669 C C . ALA A 1 718 ? -12.584 15.722 21.209 1.00 98.00 718 ALA A C 1
ATOM 5671 O O . ALA A 1 718 ? -11.665 16.540 21.283 1.00 98.00 718 ALA A O 1
ATOM 5672 N N . GLU A 1 719 ? -13.640 15.750 22.026 1.00 97.62 719 GLU A N 1
ATOM 5673 C CA . GLU A 1 719 ? -13.857 16.773 23.052 1.00 97.62 719 GLU A CA 1
ATOM 5674 C C . GLU A 1 719 ? -13.216 16.418 24.397 1.00 97.62 719 GLU A C 1
ATOM 5676 O O . GLU A 1 719 ? -12.696 17.297 25.088 1.00 97.62 719 GLU A O 1
ATOM 5681 N N . HIS A 1 720 ? -13.218 15.138 24.768 1.00 97.69 720 HIS A N 1
ATOM 5682 C CA . HIS A 1 720 ? -12.790 14.689 26.096 1.00 97.69 720 HIS A CA 1
ATOM 5683 C C . HIS A 1 720 ? -11.549 13.784 26.073 1.00 97.69 720 HIS A C 1
ATOM 5685 O O . HIS A 1 720 ? -11.116 13.297 27.123 1.00 97.69 720 HIS A O 1
ATOM 5691 N N . GLY A 1 721 ? -10.960 13.550 24.896 1.00 96.81 721 GLY A N 1
ATOM 5692 C CA . GLY A 1 721 ? -9.852 12.616 24.717 1.00 96.81 721 GLY A CA 1
ATOM 5693 C C . GLY A 1 721 ? -10.242 11.214 25.185 1.00 96.81 721 GLY A C 1
ATOM 5694 O O . GLY A 1 721 ? -11.371 10.762 24.987 1.00 96.81 721 GLY A O 1
ATOM 5695 N N . LYS A 1 722 ? -9.326 10.542 25.891 1.00 96.69 722 LYS A N 1
ATOM 5696 C CA . LYS A 1 722 ? -9.556 9.194 26.439 1.00 96.69 722 LYS A CA 1
ATOM 5697 C C . LYS A 1 722 ? -10.819 9.102 27.292 1.00 96.69 722 LYS A C 1
ATOM 5699 O O . LYS A 1 722 ? -11.572 8.140 27.168 1.00 96.69 722 LYS A O 1
ATOM 5704 N N . LYS A 1 723 ? -11.075 10.108 28.135 1.00 97.75 723 LYS A N 1
ATOM 5705 C CA . LYS A 1 723 ? -12.225 10.095 29.051 1.00 97.75 723 LYS A CA 1
ATOM 5706 C C . LYS A 1 723 ? -13.555 10.006 28.316 1.00 97.75 723 LYS A C 1
ATOM 5708 O O . LYS A 1 723 ? -14.484 9.422 28.851 1.00 97.75 723 LYS A O 1
ATOM 5713 N N . GLY A 1 724 ? -13.629 10.520 27.086 1.00 97.69 724 GLY A N 1
ATOM 5714 C CA . GLY A 1 724 ? -14.825 10.394 26.257 1.00 97.69 724 GLY A CA 1
ATOM 5715 C C . GLY A 1 724 ? -15.202 8.940 25.974 1.00 97.69 724 GLY A C 1
ATOM 5716 O O . GLY A 1 724 ? -16.380 8.629 25.905 1.00 97.69 724 GLY A O 1
ATOM 5717 N N . PHE A 1 725 ? -14.223 8.036 25.858 1.00 98.56 725 PHE A N 1
ATOM 5718 C CA . PHE A 1 725 ? -14.473 6.621 25.570 1.00 98.56 725 PHE A CA 1
ATOM 5719 C C . PHE A 1 725 ? -14.512 5.740 26.826 1.00 98.56 725 PHE A C 1
ATOM 5721 O O . PHE A 1 725 ? -15.365 4.860 26.936 1.00 98.56 725 PHE A O 1
ATOM 5728 N N . TYR A 1 726 ? -13.577 5.954 27.758 1.00 98.62 726 TYR A N 1
ATOM 5729 C CA . TYR A 1 726 ? -13.368 5.080 28.924 1.00 98.62 726 TYR A CA 1
ATOM 5730 C C . TYR A 1 726 ? -14.168 5.497 30.166 1.00 98.62 726 TYR A C 1
ATOM 5732 O O . TYR A 1 726 ? -14.227 4.749 31.139 1.00 98.62 726 TYR A O 1
ATOM 5740 N N . GLU A 1 727 ? -14.826 6.655 30.126 1.00 96.75 727 GLU A N 1
ATOM 5741 C CA . GLU A 1 727 ? -15.768 7.125 31.140 1.00 96.75 727 GLU A CA 1
ATOM 5742 C C . GLU A 1 727 ? -17.090 7.538 30.454 1.00 96.75 727 GLU A C 1
ATOM 5744 O O . GLU A 1 727 ? -17.182 7.638 29.232 1.00 96.75 727 GLU A O 1
ATOM 5749 N N . GLY A 1 728 ? -18.155 7.772 31.223 1.00 96.31 728 GLY A N 1
ATOM 5750 C CA . GLY A 1 728 ? -19.390 8.343 30.670 1.00 96.31 728 GLY A CA 1
ATOM 5751 C C . GLY A 1 728 ? -20.192 7.402 29.759 1.00 96.31 728 GLY A C 1
ATOM 5752 O O . GLY A 1 728 ? -20.359 6.218 30.057 1.00 96.31 728 GLY A O 1
ATOM 5753 N N . ARG A 1 729 ? -20.813 7.947 28.702 1.00 97.38 729 ARG A N 1
ATOM 5754 C CA . ARG A 1 729 ? -21.877 7.267 27.938 1.00 97.38 729 ARG A CA 1
ATOM 5755 C C . ARG A 1 729 ? -21.379 6.009 27.232 1.00 97.38 729 ARG A C 1
ATOM 5757 O O . ARG A 1 729 ? -22.019 4.964 27.357 1.00 97.38 729 ARG A O 1
ATOM 5764 N N . ILE A 1 730 ? -20.254 6.108 26.525 1.00 98.69 730 ILE A N 1
ATOM 5765 C CA . ILE A 1 730 ? -19.688 4.993 25.759 1.00 98.69 730 ILE A CA 1
ATOM 5766 C C . ILE A 1 730 ? -19.303 3.844 26.697 1.00 98.69 730 ILE A C 1
ATOM 5768 O O . ILE A 1 730 ? -19.781 2.725 26.507 1.00 98.69 730 ILE A O 1
ATOM 5772 N N . ALA A 1 731 ? -18.533 4.124 27.753 1.00 98.75 731 ALA A N 1
ATOM 5773 C CA . ALA A 1 731 ? -18.110 3.113 28.722 1.00 98.75 731 ALA A CA 1
ATOM 5774 C C . ALA A 1 731 ? -19.297 2.382 29.374 1.00 98.75 731 ALA A C 1
ATOM 5776 O O . ALA A 1 731 ? -19.310 1.151 29.456 1.00 98.75 731 ALA A O 1
ATOM 5777 N N . ASN A 1 732 ? -20.329 3.131 29.779 1.00 98.69 732 ASN A N 1
ATOM 5778 C CA . ASN A 1 732 ? -21.538 2.564 30.376 1.00 98.69 732 ASN A CA 1
ATOM 5779 C C . ASN A 1 732 ? -22.282 1.625 29.416 1.00 98.69 732 ASN A C 1
ATOM 5781 O O . ASN A 1 732 ? -22.694 0.541 29.828 1.00 98.69 732 ASN A O 1
ATOM 5785 N N . GLU A 1 733 ? -22.455 2.003 28.146 1.00 98.69 733 GLU A N 1
ATOM 5786 C CA . GLU A 1 733 ? -23.184 1.167 27.182 1.00 98.69 733 GLU A CA 1
ATOM 5787 C C . GLU A 1 733 ? -22.369 -0.048 26.708 1.00 98.69 733 GLU A C 1
ATOM 5789 O O . GLU A 1 733 ? -22.964 -1.094 26.441 1.00 98.69 733 GLU A O 1
ATOM 5794 N N . ILE A 1 734 ? -21.030 0.030 26.680 1.00 98.75 734 ILE A N 1
ATOM 5795 C CA . ILE A 1 734 ? -20.164 -1.143 26.463 1.00 98.75 734 ILE A CA 1
ATOM 5796 C C . ILE A 1 734 ? -20.379 -2.162 27.587 1.00 98.75 734 ILE A C 1
ATOM 5798 O O . ILE A 1 734 ? -20.747 -3.307 27.322 1.00 98.75 734 ILE A O 1
ATOM 5802 N N . VAL A 1 735 ? -20.181 -1.748 28.842 1.00 98.75 735 VAL A N 1
ATOM 5803 C CA . VAL A 1 735 ? -20.260 -2.642 30.009 1.00 98.75 735 VAL A CA 1
ATOM 5804 C C . VAL A 1 735 ? -21.654 -3.239 30.143 1.00 98.75 735 VAL A C 1
ATOM 5806 O O . VAL A 1 735 ? -21.800 -4.448 30.304 1.00 98.75 735 VAL A O 1
ATOM 5809 N N . LYS A 1 736 ? -22.691 -2.413 29.993 1.00 98.62 736 LYS A N 1
ATOM 5810 C CA . LYS A 1 736 ? -24.084 -2.859 30.032 1.00 98.62 736 LYS A CA 1
ATOM 5811 C C . LYS A 1 736 ? -24.385 -3.909 28.966 1.00 98.62 736 LYS A C 1
ATOM 5813 O O . LYS A 1 736 ? -25.030 -4.908 29.281 1.00 98.62 736 LYS A O 1
ATOM 5818 N N . LEU A 1 737 ? -23.924 -3.714 27.727 1.00 98.38 737 LEU A N 1
ATOM 5819 C CA . LEU A 1 737 ? -24.094 -4.713 26.673 1.00 98.38 737 LEU A CA 1
ATOM 5820 C C . LEU A 1 737 ? -23.365 -6.011 27.025 1.00 98.38 737 LEU A C 1
ATOM 5822 O O . LEU A 1 737 ? -23.989 -7.074 27.008 1.00 98.38 737 LEU A O 1
ATOM 5826 N N . VAL A 1 738 ? -22.078 -5.921 27.366 1.00 98.25 738 VAL A N 1
ATOM 5827 C CA . VAL A 1 738 ? -21.240 -7.089 27.661 1.00 98.25 738 VAL A CA 1
ATOM 5828 C C . VAL A 1 738 ? -21.836 -7.905 28.811 1.00 98.25 738 VAL A C 1
ATOM 5830 O O . VAL A 1 738 ? -22.064 -9.106 28.662 1.00 98.25 738 VAL A O 1
ATOM 5833 N N . GLN A 1 739 ? -22.201 -7.254 29.916 1.00 97.94 739 GLN A N 1
ATOM 5834 C CA . GLN A 1 739 ? -22.790 -7.911 31.086 1.00 97.94 739 GLN A CA 1
ATOM 5835 C C . GLN A 1 739 ? -24.186 -8.481 30.811 1.00 97.94 739 GLN A C 1
ATOM 5837 O O . GLN A 1 739 ? -24.500 -9.573 31.280 1.00 97.94 739 GLN A O 1
ATOM 5842 N N . SER A 1 740 ? -25.012 -7.815 29.991 1.00 96.94 740 SER A N 1
ATOM 5843 C CA . SER A 1 740 ? -26.333 -8.346 29.605 1.00 96.94 740 SER A CA 1
ATOM 5844 C C . SER A 1 740 ? -26.262 -9.674 28.840 1.00 96.94 740 SER A C 1
ATOM 5846 O O . SER A 1 740 ? -27.250 -10.404 28.776 1.00 96.94 740 SER A O 1
ATOM 5848 N N . ARG A 1 741 ? -25.094 -9.993 28.271 1.00 95.50 741 ARG A N 1
ATOM 5849 C CA . ARG A 1 741 ? -24.803 -11.229 27.535 1.00 95.50 741 ARG A CA 1
ATOM 5850 C C . ARG A 1 741 ? -23.930 -12.205 28.341 1.00 95.50 741 ARG A C 1
ATOM 5852 O O . ARG A 1 741 ? -23.443 -13.178 27.777 1.00 95.50 741 ARG A O 1
ATOM 5859 N N . GLY A 1 742 ? -23.743 -11.965 29.642 1.00 95.19 742 GLY A N 1
ATOM 5860 C CA . GLY A 1 742 ? -22.952 -12.826 30.530 1.00 95.19 742 GLY A CA 1
ATOM 5861 C C . GLY A 1 742 ? -21.439 -12.587 30.475 1.00 95.19 742 GLY A C 1
ATOM 5862 O O . GLY A 1 742 ? -20.674 -13.426 30.944 1.00 95.19 742 GLY A O 1
ATOM 5863 N N . GLY A 1 743 ? -20.999 -11.470 29.892 1.00 97.19 743 GLY A N 1
ATOM 5864 C CA . GLY A 1 743 ? -19.597 -11.070 29.882 1.00 97.19 743 GLY A CA 1
ATOM 5865 C C . GLY A 1 743 ? -19.155 -10.388 31.178 1.00 97.19 743 GLY A C 1
ATOM 5866 O O . GLY A 1 743 ? -19.971 -9.854 31.928 1.00 97.19 743 GLY A O 1
ATOM 5867 N N . LEU A 1 744 ? -17.844 -10.388 31.427 1.00 97.88 744 LEU A N 1
ATOM 5868 C CA . LEU A 1 744 ? -17.260 -9.962 32.708 1.00 97.88 744 LEU A CA 1
ATOM 5869 C C . LEU A 1 744 ? -16.577 -8.588 32.688 1.00 97.88 744 LEU A C 1
ATOM 5871 O O . LEU A 1 744 ? -16.022 -8.181 33.703 1.00 97.88 744 LEU A O 1
ATOM 5875 N N . LEU A 1 745 ? -16.608 -7.874 31.560 1.00 98.44 745 LEU A N 1
ATOM 5876 C CA . LEU A 1 745 ? -16.004 -6.545 31.445 1.00 98.44 745 LEU A CA 1
ATOM 5877 C C . LEU A 1 745 ? -16.718 -5.537 32.358 1.00 98.44 745 LEU A C 1
ATOM 5879 O O . LEU A 1 745 ? -17.950 -5.460 32.372 1.00 98.44 745 LEU A O 1
ATOM 5883 N N . THR A 1 746 ? -15.946 -4.751 33.101 1.00 98.56 746 THR A N 1
ATOM 5884 C CA . THR A 1 746 ? -16.443 -3.744 34.048 1.00 98.56 746 THR A CA 1
ATOM 5885 C C . THR A 1 746 ? -16.015 -2.328 33.665 1.00 98.56 746 THR A C 1
ATOM 5887 O O . THR A 1 746 ? -15.142 -2.125 32.821 1.00 98.56 746 THR A O 1
ATOM 5890 N N . LEU A 1 747 ? -16.624 -1.323 34.306 1.00 98.56 747 LEU A N 1
ATOM 5891 C CA . LEU A 1 747 ? -16.202 0.074 34.146 1.00 98.56 747 LEU A CA 1
ATOM 5892 C C . LEU A 1 747 ? -14.776 0.299 34.659 1.00 98.56 747 LEU A C 1
ATOM 5894 O O . LEU A 1 747 ? -14.070 1.122 34.093 1.00 98.56 747 LEU A O 1
ATOM 5898 N N . GLU A 1 748 ? -14.353 -0.445 35.684 1.00 98.44 748 GLU A N 1
ATOM 5899 C CA . GLU A 1 748 ? -12.992 -0.362 36.219 1.00 98.44 748 GLU A CA 1
ATOM 5900 C C . GLU A 1 748 ? -11.962 -0.926 35.231 1.00 98.44 748 GLU A C 1
ATOM 5902 O O . GLU A 1 748 ? -10.891 -0.351 35.047 1.00 98.44 748 GLU A O 1
ATOM 5907 N N . ASP A 1 749 ? -12.294 -2.011 34.521 1.00 98.62 749 ASP A N 1
ATOM 5908 C CA . ASP A 1 749 ? -11.425 -2.536 33.457 1.00 98.62 749 ASP A CA 1
ATOM 5909 C C . ASP A 1 749 ? -11.247 -1.507 32.324 1.00 98.62 749 ASP A C 1
ATOM 5911 O O . ASP A 1 749 ? -10.155 -1.373 31.769 1.00 98.62 749 ASP A O 1
ATOM 5915 N N . LEU A 1 750 ? -12.308 -0.760 31.983 1.00 98.50 750 LEU A N 1
ATOM 5916 C CA . LEU A 1 750 ? -12.245 0.313 30.986 1.00 98.50 750 LEU A CA 1
ATOM 5917 C C . LEU A 1 750 ? -11.443 1.520 31.494 1.00 98.50 750 LEU A C 1
ATOM 5919 O O . LEU A 1 750 ? -10.523 1.965 30.810 1.00 98.50 750 LEU A O 1
ATOM 5923 N N . SER A 1 751 ? -11.761 2.050 32.676 1.00 96.94 751 SER A N 1
ATOM 5924 C CA . SER A 1 751 ? -11.140 3.268 33.217 1.00 96.94 751 SER A CA 1
ATOM 5925 C C . SER A 1 751 ? -9.653 3.089 33.545 1.00 96.94 751 SER A C 1
ATOM 5927 O O . SER A 1 751 ? -8.879 4.040 33.431 1.00 96.94 751 SER A O 1
ATOM 5929 N N . SER A 1 752 ? -9.232 1.872 33.907 1.00 95.81 752 SER A N 1
ATOM 5930 C CA . SER A 1 752 ? -7.832 1.531 34.198 1.00 95.81 752 SER A CA 1
ATOM 5931 C C . SER A 1 752 ? -6.982 1.264 32.947 1.00 95.81 752 SER A C 1
ATOM 5933 O O . SER A 1 752 ? -5.767 1.046 33.047 1.00 95.81 752 SER A O 1
ATOM 5935 N N . HIS A 1 753 ? -7.580 1.288 31.751 1.00 96.19 753 HIS A N 1
ATOM 5936 C CA . HIS A 1 753 ? -6.869 0.990 30.517 1.00 96.19 753 HIS A CA 1
ATOM 5937 C C . HIS A 1 753 ? -5.811 2.040 30.164 1.00 96.19 753 HIS A C 1
ATOM 5939 O O . HIS A 1 753 ? -6.025 3.251 30.214 1.00 96.19 753 HIS A O 1
ATOM 5945 N N . THR A 1 754 ? -4.653 1.550 29.726 1.00 93.62 754 THR A N 1
ATOM 5946 C CA . THR A 1 754 ? -3.530 2.366 29.263 1.00 93.62 754 THR A CA 1
ATOM 5947 C C . THR A 1 754 ? -2.847 1.718 28.063 1.00 93.62 754 THR A C 1
ATOM 5949 O O . THR A 1 754 ? -2.623 0.498 28.040 1.00 93.62 754 THR A O 1
ATOM 5952 N N . SER A 1 755 ? -2.457 2.549 27.094 1.00 96.69 755 SER A N 1
ATOM 5953 C CA . SER A 1 755 ? -1.508 2.167 26.047 1.00 96.69 755 SER A CA 1
ATOM 5954 C C . SER A 1 755 ? -0.101 2.045 26.632 1.00 96.69 755 SER A C 1
ATOM 5956 O O . SER A 1 755 ? 0.208 2.590 27.694 1.00 96.69 755 SER A O 1
ATOM 5958 N N . THR A 1 756 ? 0.785 1.329 25.948 1.00 97.56 756 THR A N 1
ATOM 5959 C CA . THR A 1 756 ? 2.174 1.144 26.383 1.00 97.56 756 THR A CA 1
ATOM 5960 C C . THR A 1 756 ? 3.126 1.599 25.286 1.00 97.56 756 THR A C 1
ATOM 5962 O O . THR A 1 756 ? 3.118 1.030 24.196 1.00 97.56 756 THR A O 1
ATOM 5965 N N . PHE A 1 757 ? 3.962 2.598 25.572 1.00 97.88 757 PHE A N 1
ATOM 5966 C CA . PHE A 1 757 ? 5.111 2.913 24.723 1.00 97.88 757 PHE A CA 1
ATOM 5967 C C . PHE A 1 757 ? 6.150 1.807 24.867 1.00 97.88 757 PHE A C 1
ATOM 5969 O O . PHE A 1 757 ? 6.476 1.391 25.980 1.00 97.88 757 PHE A O 1
ATOM 5976 N N . VAL A 1 758 ? 6.630 1.303 23.740 1.00 96.00 758 VAL A N 1
ATOM 5977 C CA . VAL A 1 758 ? 7.479 0.118 23.677 1.00 96.00 758 VAL A CA 1
ATOM 5978 C C . VAL A 1 758 ? 8.698 0.384 22.808 1.00 96.00 758 VAL A C 1
ATOM 5980 O O . VAL A 1 758 ? 8.609 1.063 21.787 1.00 96.00 758 VAL A O 1
ATOM 5983 N N . GLU A 1 759 ? 9.831 -0.190 23.204 1.00 96.00 759 GLU A N 1
ATOM 5984 C CA . GLU A 1 759 ? 11.008 -0.247 22.341 1.00 96.00 759 GLU A CA 1
ATOM 5985 C C . GLU A 1 759 ? 10.761 -1.299 21.246 1.00 96.00 759 GLU A C 1
ATOM 5987 O O . GLU A 1 759 ? 10.453 -2.451 21.583 1.00 96.00 759 GLU A O 1
ATOM 5992 N N . PRO A 1 760 ? 10.866 -0.946 19.952 1.00 97.25 760 PRO A N 1
ATOM 5993 C CA . PRO A 1 760 ? 10.689 -1.907 18.871 1.00 97.25 760 PRO A CA 1
ATOM 5994 C C . PRO A 1 760 ? 11.707 -3.050 18.944 1.00 97.25 760 PRO A C 1
ATOM 5996 O O . PRO A 1 760 ? 12.904 -2.842 19.163 1.00 97.25 760 PRO A O 1
ATOM 5999 N N . MET A 1 761 ? 11.236 -4.272 18.703 1.00 96.38 761 MET A N 1
ATOM 6000 C CA . MET A 1 761 ? 12.120 -5.403 18.434 1.00 96.38 761 MET A CA 1
ATOM 6001 C C . MET A 1 761 ? 12.658 -5.274 17.015 1.00 96.38 761 MET A C 1
ATOM 6003 O O . MET A 1 761 ? 11.962 -4.792 16.122 1.00 96.38 761 MET A O 1
ATOM 6007 N N . LYS A 1 762 ? 13.904 -5.696 16.796 1.00 97.38 762 LYS A N 1
ATOM 6008 C CA . LYS A 1 762 ? 14.549 -5.532 15.495 1.00 97.38 762 LYS A CA 1
ATOM 6009 C C . LYS A 1 762 ? 15.461 -6.683 15.117 1.00 97.38 762 LYS A C 1
ATOM 6011 O O . LYS A 1 762 ? 16.109 -7.272 15.978 1.00 97.38 762 LYS A O 1
ATOM 6016 N N . TYR A 1 763 ? 15.554 -6.931 13.817 1.00 97.44 763 TYR A N 1
ATOM 6017 C CA . TYR A 1 763 ? 16.527 -7.834 13.209 1.00 97.44 763 TYR A CA 1
ATOM 6018 C C . TYR A 1 763 ? 17.262 -7.102 12.086 1.00 97.44 763 TYR A C 1
ATOM 6020 O O . TYR A 1 763 ? 16.657 -6.327 11.346 1.00 97.44 763 TYR A O 1
ATOM 6028 N N . THR A 1 764 ? 18.574 -7.310 11.975 1.00 97.44 764 THR A N 1
ATOM 6029 C CA . THR A 1 764 ? 19.362 -6.772 10.858 1.00 97.44 764 THR A CA 1
ATOM 6030 C C . THR A 1 764 ? 19.483 -7.851 9.799 1.00 97.44 764 THR A C 1
ATOM 6032 O O . THR A 1 764 ? 20.138 -8.852 10.045 1.00 97.44 764 THR A O 1
ATOM 6035 N N . TYR A 1 765 ? 18.873 -7.629 8.642 1.00 95.62 765 TYR A N 1
ATOM 6036 C CA . TYR A 1 765 ? 18.900 -8.534 7.503 1.00 95.62 765 TYR A CA 1
ATOM 6037 C C . TYR A 1 765 ? 19.875 -8.044 6.425 1.00 95.62 765 TYR A C 1
ATOM 6039 O O . TYR A 1 765 ? 19.932 -6.842 6.126 1.00 95.62 765 TYR A O 1
ATOM 6047 N N . ALA A 1 766 ? 20.622 -8.978 5.835 1.00 91.31 766 ALA A N 1
ATOM 6048 C CA . ALA A 1 766 ? 21.647 -8.743 4.820 1.00 91.31 766 ALA A CA 1
ATOM 6049 C C . ALA A 1 766 ? 22.660 -7.663 5.243 1.00 91.31 766 ALA A C 1
ATOM 6051 O O . ALA A 1 766 ? 23.037 -6.808 4.444 1.00 91.31 766 ALA A O 1
ATOM 6052 N N . ASP A 1 767 ? 23.012 -7.647 6.535 1.00 91.19 767 ASP A N 1
ATOM 6053 C CA . ASP A 1 767 ? 23.932 -6.707 7.197 1.00 91.19 767 ASP A CA 1
ATOM 6054 C C . ASP A 1 767 ? 23.635 -5.199 7.072 1.00 91.19 767 ASP A C 1
ATOM 6056 O O . ASP A 1 767 ? 24.341 -4.373 7.657 1.00 91.19 767 ASP A O 1
ATOM 6060 N N . GLU A 1 768 ? 22.561 -4.823 6.386 1.00 95.06 768 GLU A N 1
ATOM 6061 C CA . GLU A 1 768 ? 22.308 -3.459 5.917 1.00 95.06 768 GLU A CA 1
ATOM 6062 C C . GLU A 1 768 ? 20.916 -2.961 6.338 1.00 95.06 768 GLU A C 1
ATOM 6064 O O . GLU A 1 768 ? 20.740 -1.767 6.601 1.00 95.06 768 GLU A O 1
ATOM 6069 N N . TYR A 1 769 ? 19.925 -3.852 6.425 1.00 97.69 769 TYR A N 1
ATOM 6070 C CA . TYR A 1 769 ? 18.515 -3.500 6.600 1.00 97.69 769 TYR A CA 1
ATOM 6071 C C . TYR A 1 769 ? 18.024 -3.887 7.992 1.00 97.69 769 TYR A C 1
ATOM 6073 O O . TYR A 1 769 ? 17.845 -5.059 8.300 1.00 97.69 769 TYR A O 1
ATOM 6081 N N . VAL A 1 770 ? 17.778 -2.897 8.844 1.00 98.56 770 VAL A N 1
ATOM 6082 C CA . VAL A 1 770 ? 17.223 -3.110 10.184 1.00 98.56 770 VAL A CA 1
ATOM 6083 C C . VAL A 1 770 ? 15.706 -3.077 10.079 1.00 98.56 770 VAL A C 1
ATOM 6085 O O . VAL A 1 770 ? 15.137 -2.021 9.811 1.00 98.56 770 VAL A O 1
ATOM 6088 N N . VAL A 1 771 ? 15.063 -4.226 10.254 1.00 98.69 771 VAL A N 1
ATOM 6089 C CA . VAL A 1 771 ? 13.603 -4.370 10.275 1.00 98.69 771 VAL A CA 1
ATOM 6090 C C . VAL A 1 771 ? 13.131 -4.225 11.712 1.00 98.69 771 VAL A C 1
ATOM 6092 O O . VAL A 1 771 ? 13.643 -4.918 12.588 1.00 98.69 771 VAL A O 1
ATOM 6095 N N . HIS A 1 772 ? 12.187 -3.319 11.944 1.00 98.69 772 HIS A N 1
ATOM 6096 C CA . HIS A 1 772 ? 11.602 -3.008 13.243 1.00 98.69 772 HIS A CA 1
ATOM 6097 C C . HIS A 1 772 ? 10.153 -3.475 13.279 1.00 98.69 772 HIS A C 1
ATOM 6099 O O . HIS A 1 772 ? 9.389 -3.199 12.355 1.00 98.69 772 HIS A O 1
ATOM 6105 N N . GLU A 1 773 ? 9.793 -4.122 14.379 1.00 98.44 773 GLU A N 1
ATOM 6106 C CA . GLU A 1 773 ? 8.466 -4.646 14.686 1.00 98.44 773 GLU A CA 1
ATOM 6107 C C . GLU A 1 773 ? 8.087 -4.275 16.122 1.00 98.44 773 GLU A C 1
ATOM 6109 O O . GLU A 1 773 ? 8.950 -4.100 16.993 1.00 98.44 773 GLU A O 1
ATOM 6114 N N . CYS A 1 774 ? 6.790 -4.189 16.413 1.00 96.94 774 CYS A N 1
ATOM 6115 C CA . CYS A 1 774 ? 6.358 -4.093 17.805 1.00 96.94 774 CYS A CA 1
ATOM 6116 C C . CYS A 1 774 ? 6.742 -5.378 18.576 1.00 96.94 774 CYS A C 1
ATOM 6118 O O . CYS A 1 774 ? 6.632 -6.480 18.029 1.00 96.94 774 CYS A O 1
ATOM 6120 N N . PRO A 1 775 ? 7.176 -5.273 19.847 1.00 95.50 775 PRO A N 1
ATOM 6121 C CA . PRO A 1 775 ? 7.444 -6.446 20.675 1.00 95.50 775 PRO A CA 1
ATOM 6122 C C . PRO A 1 775 ? 6.161 -7.244 20.985 1.00 95.50 775 PRO A C 1
ATOM 6124 O O . PRO A 1 775 ? 5.045 -6.759 20.752 1.00 95.50 775 PRO A O 1
ATOM 6127 N N . PRO A 1 776 ? 6.302 -8.448 21.578 1.00 95.00 776 PRO A N 1
ATOM 6128 C CA . PRO A 1 776 ? 5.196 -9.169 22.207 1.00 95.00 776 PRO A CA 1
ATOM 6129 C C . PRO A 1 776 ? 4.329 -8.247 23.080 1.00 95.00 776 PRO A C 1
ATOM 6131 O O . PRO A 1 776 ? 4.828 -7.326 23.723 1.00 95.00 776 PRO A O 1
ATOM 6134 N N . ASN A 1 777 ? 3.012 -8.414 23.129 1.00 95.94 777 ASN A N 1
ATOM 6135 C CA . ASN A 1 777 ? 2.177 -9.530 22.668 1.00 95.94 777 ASN A CA 1
ATOM 6136 C C . ASN A 1 777 ? 1.905 -9.606 21.149 1.00 95.94 777 ASN A C 1
ATOM 6138 O O . ASN A 1 777 ? 1.174 -10.499 20.720 1.00 95.94 777 ASN A O 1
ATOM 6142 N N . GLY A 1 778 ? 2.452 -8.694 20.338 1.00 93.00 778 GLY A N 1
ATOM 6143 C CA . GLY A 1 778 ? 2.317 -8.726 18.879 1.00 93.00 778 GLY A CA 1
ATOM 6144 C C . GLY A 1 778 ? 3.123 -9.844 18.209 1.00 93.00 778 GLY A C 1
ATOM 6145 O O . GLY A 1 778 ? 4.178 -10.255 18.695 1.00 93.00 778 GLY A O 1
ATOM 6146 N N . GLN A 1 779 ? 2.650 -10.314 17.053 1.00 93.94 779 GLN A N 1
ATOM 6147 C CA . GLN A 1 779 ? 3.281 -11.413 16.318 1.00 93.94 779 GLN A CA 1
ATOM 6148 C C . GLN A 1 779 ? 4.446 -11.018 15.396 1.00 93.94 779 GLN A C 1
ATOM 6150 O O . GLN A 1 779 ? 4.940 -11.880 14.664 1.00 93.94 779 GLN A O 1
ATOM 6155 N N . GLY A 1 780 ? 4.892 -9.756 15.413 1.00 95.62 780 GLY A N 1
ATOM 6156 C CA . GLY A 1 780 ? 5.904 -9.226 14.482 1.00 95.62 780 GLY A CA 1
ATOM 6157 C C . GLY A 1 780 ? 7.241 -9.958 14.590 1.00 95.62 780 GLY A C 1
ATOM 6158 O O . GLY A 1 780 ? 7.947 -10.155 13.603 1.00 95.62 780 GLY A O 1
ATOM 6159 N N . LEU A 1 781 ? 7.516 -10.522 15.771 1.00 95.19 781 LEU A N 1
ATOM 6160 C CA . LEU A 1 781 ? 8.652 -11.410 16.014 1.00 95.19 781 LEU A CA 1
ATOM 6161 C C . LEU A 1 781 ? 8.717 -12.594 15.031 1.00 95.19 781 LEU A C 1
ATOM 6163 O O . LEU A 1 781 ? 9.804 -13.058 14.713 1.00 95.19 781 LEU A O 1
ATOM 6167 N N . THR A 1 782 ? 7.578 -13.041 14.493 1.00 95.56 782 THR A N 1
ATOM 6168 C CA . THR A 1 782 ? 7.520 -14.107 13.478 1.00 95.56 782 THR A CA 1
ATOM 6169 C C . THR A 1 782 ? 8.273 -13.703 12.209 1.00 95.56 782 THR A C 1
ATOM 6171 O O . THR A 1 782 ? 9.033 -14.502 11.669 1.00 95.56 782 THR A O 1
ATOM 6174 N N . ALA A 1 783 ? 8.098 -12.462 11.742 1.00 97.38 783 ALA A N 1
ATOM 6175 C CA . ALA A 1 783 ? 8.791 -11.958 10.559 1.00 97.38 783 ALA A CA 1
ATOM 6176 C C . ALA A 1 783 ? 10.300 -11.838 10.821 1.00 97.38 783 ALA A C 1
ATOM 6178 O O . ALA A 1 783 ? 11.106 -12.254 9.991 1.00 97.38 783 ALA A O 1
ATOM 6179 N N . LEU A 1 784 ? 10.681 -11.346 12.005 1.00 98.19 784 LEU A N 1
ATOM 6180 C CA . LEU A 1 784 ? 12.084 -11.214 12.409 1.00 98.19 784 LEU A CA 1
ATOM 6181 C C . LEU A 1 784 ? 12.796 -12.576 12.508 1.00 98.19 784 LEU A C 1
ATOM 6183 O O . LEU A 1 784 ? 13.895 -12.724 11.978 1.00 98.19 784 LEU A O 1
ATOM 6187 N N . ILE A 1 785 ? 12.162 -13.581 13.126 1.00 96.12 785 ILE A N 1
ATOM 6188 C CA . ILE A 1 785 ? 12.699 -14.951 13.207 1.00 96.12 785 ILE A CA 1
ATOM 6189 C C . ILE A 1 785 ? 12.827 -15.553 11.805 1.00 96.12 785 ILE A C 1
ATOM 6191 O O . ILE A 1 785 ? 13.867 -16.119 11.478 1.00 96.12 785 ILE A O 1
ATOM 6195 N N . ALA A 1 786 ? 11.803 -15.410 10.957 1.00 96.06 786 ALA A N 1
ATOM 6196 C CA . ALA A 1 786 ? 11.843 -15.937 9.596 1.00 96.06 786 ALA A CA 1
ATOM 6197 C C . ALA A 1 786 ? 12.990 -15.322 8.776 1.00 96.06 786 ALA A C 1
ATOM 6199 O O . ALA A 1 786 ? 13.721 -16.061 8.124 1.00 96.06 786 ALA A O 1
ATOM 6200 N N . LEU A 1 787 ? 13.202 -14.001 8.853 1.00 96.75 787 LEU A N 1
ATOM 6201 C CA . LEU A 1 787 ? 14.342 -13.328 8.213 1.00 96.75 787 LEU A CA 1
ATOM 6202 C C . LEU A 1 787 ? 15.686 -13.845 8.733 1.00 96.75 787 LEU A C 1
ATOM 6204 O O . LEU A 1 787 ? 16.605 -14.053 7.943 1.00 96.75 787 LEU A O 1
ATOM 6208 N N . GLY A 1 788 ? 15.786 -14.091 10.039 1.00 95.00 788 GLY A N 1
ATOM 6209 C CA . GLY A 1 788 ? 16.988 -14.649 10.642 1.00 95.00 788 GLY A CA 1
ATOM 6210 C C . GLY A 1 788 ? 17.298 -16.074 10.192 1.00 95.00 788 GLY A C 1
ATOM 6211 O O . GLY A 1 788 ? 18.437 -16.370 9.850 1.00 95.00 788 GLY A O 1
ATOM 6212 N N . ILE A 1 789 ? 16.282 -16.938 10.107 1.00 93.44 789 ILE A N 1
ATOM 6213 C CA . ILE A 1 789 ? 16.421 -18.301 9.571 1.00 93.44 789 ILE A CA 1
ATOM 6214 C C . ILE A 1 789 ? 16.834 -18.260 8.093 1.00 93.44 789 ILE A C 1
ATOM 6216 O O . ILE A 1 789 ? 17.709 -19.023 7.678 1.00 93.44 789 ILE A O 1
ATOM 6220 N N . LEU A 1 790 ? 16.233 -17.361 7.306 1.00 92.38 790 LEU A N 1
ATOM 6221 C CA . LEU A 1 790 ? 16.523 -17.209 5.879 1.00 92.38 790 LEU A CA 1
ATOM 6222 C C . LEU A 1 790 ? 17.981 -16.820 5.606 1.00 92.38 790 LEU A C 1
ATOM 6224 O O . LEU A 1 790 ? 18.561 -17.246 4.615 1.00 92.38 790 LEU A O 1
ATOM 6228 N N . GLU A 1 791 ? 18.590 -16.026 6.481 1.00 87.88 791 GLU A N 1
ATOM 6229 C CA . GLU A 1 791 ? 19.989 -15.604 6.354 1.00 87.88 791 GLU A CA 1
ATOM 6230 C C . GLU A 1 791 ? 20.993 -16.715 6.731 1.00 87.88 791 GLU A C 1
ATOM 6232 O O . GLU A 1 791 ? 22.201 -16.573 6.536 1.00 87.88 791 GLU A O 1
ATOM 6237 N N . SER A 1 792 ? 20.528 -17.837 7.281 1.00 75.88 792 SER A N 1
ATOM 6238 C CA . SER A 1 792 ? 21.381 -18.948 7.722 1.00 75.88 792 SER A CA 1
ATOM 6239 C C . SER A 1 792 ? 21.598 -20.043 6.666 1.00 75.88 792 SER A C 1
ATOM 6241 O O . SER A 1 792 ? 22.318 -21.004 6.948 1.00 75.88 792 SER A O 1
ATOM 6243 N N . CYS A 1 793 ? 21.017 -19.951 5.459 1.00 66.69 793 CYS A N 1
ATOM 6244 C CA . CYS A 1 793 ? 21.183 -20.979 4.420 1.00 66.69 793 CYS A CA 1
ATOM 6245 C C . CYS A 1 793 ? 21.176 -20.424 2.984 1.00 66.69 793 CYS A C 1
ATOM 6247 O O . CYS A 1 793 ? 20.323 -19.621 2.633 1.00 66.69 793 CYS A O 1
ATOM 6249 N N . GLU A 1 794 ? 22.071 -20.931 2.125 1.00 55.56 794 GLU A N 1
ATOM 6250 C CA . GLU A 1 794 ? 22.250 -20.456 0.737 1.00 55.56 794 GLU A CA 1
ATOM 6251 C C . GLU A 1 794 ? 21.835 -21.472 -0.356 1.00 55.56 794 GLU A C 1
ATOM 6253 O O . GLU A 1 794 ? 21.978 -21.181 -1.538 1.00 55.56 794 GLU A O 1
ATOM 6258 N N . LYS A 1 795 ? 21.385 -22.695 -0.018 1.00 58.12 795 LYS A N 1
ATOM 6259 C CA . LYS A 1 795 ? 21.394 -23.837 -0.974 1.00 58.12 795 LYS A CA 1
ATOM 6260 C C . LYS A 1 795 ? 20.069 -24.585 -1.185 1.00 58.12 795 LYS A C 1
ATOM 6262 O O . LYS A 1 795 ? 20.093 -25.755 -1.567 1.00 58.12 795 LYS A O 1
ATOM 6267 N N . LEU A 1 796 ? 18.920 -23.962 -0.936 1.00 61.97 796 LEU A N 1
ATOM 6268 C CA . LEU A 1 796 ? 17.605 -24.584 -1.149 1.00 61.97 796 LEU A CA 1
ATOM 6269 C C . LEU A 1 796 ? 16.726 -23.738 -2.072 1.00 61.97 796 LEU A C 1
ATOM 6271 O O . LEU A 1 796 ? 16.898 -22.528 -2.158 1.00 61.97 796 LEU A O 1
ATOM 6275 N N . GLU A 1 797 ? 15.768 -24.395 -2.730 1.00 79.69 797 GLU A N 1
ATOM 6276 C CA . GLU A 1 797 ? 14.740 -23.748 -3.554 1.00 79.69 797 GLU A CA 1
ATOM 6277 C C . GLU A 1 797 ? 14.048 -22.621 -2.782 1.00 79.69 797 GLU A C 1
ATOM 6279 O O . GLU A 1 797 ? 13.504 -22.851 -1.694 1.00 79.69 797 GLU A O 1
ATOM 6284 N N . TYR A 1 798 ? 14.038 -21.417 -3.359 1.00 86.00 798 TYR A N 1
ATOM 6285 C CA . TYR A 1 798 ? 13.672 -20.188 -2.656 1.00 86.00 798 TYR A CA 1
ATOM 6286 C C . TYR A 1 798 ? 12.309 -20.266 -1.952 1.00 86.00 798 TYR A C 1
ATOM 6288 O O . TYR A 1 798 ? 12.216 -20.013 -0.748 1.00 86.00 798 TYR A O 1
ATOM 6296 N N . LEU A 1 799 ? 11.247 -20.658 -2.670 1.00 90.19 799 LEU A N 1
ATOM 6297 C CA . LEU A 1 799 ? 9.901 -20.718 -2.087 1.00 90.19 799 LEU A CA 1
ATOM 6298 C C . LEU A 1 799 ? 9.774 -21.801 -1.016 1.00 90.19 799 LEU A C 1
ATOM 6300 O O . LEU A 1 799 ? 9.114 -21.574 -0.007 1.00 90.19 799 LEU A O 1
ATOM 6304 N N . HIS A 1 800 ? 10.419 -22.956 -1.194 1.00 91.62 800 HIS A N 1
ATOM 6305 C CA . HIS A 1 800 ? 10.404 -24.005 -0.177 1.00 91.62 800 HIS A CA 1
ATOM 6306 C C . HIS A 1 800 ? 11.045 -23.511 1.118 1.00 91.62 800 HIS A C 1
ATOM 6308 O O . HIS A 1 800 ? 10.456 -23.653 2.189 1.00 91.62 800 HIS A O 1
ATOM 6314 N N . PHE A 1 801 ? 12.226 -22.904 1.010 1.00 90.06 801 PHE A N 1
ATOM 6315 C CA . PHE A 1 801 ? 12.960 -22.417 2.167 1.00 90.06 801 PHE A CA 1
ATOM 6316 C C . PHE A 1 801 ? 12.210 -21.287 2.880 1.00 90.06 801 PHE A C 1
ATOM 6318 O O . PHE A 1 801 ? 12.137 -21.269 4.109 1.00 90.06 801 PHE A O 1
ATOM 6325 N N . LEU A 1 802 ? 11.570 -20.399 2.117 1.00 92.38 802 LEU A N 1
ATOM 6326 C CA . LEU A 1 802 ? 10.733 -19.332 2.652 1.00 92.38 802 LEU A CA 1
ATOM 6327 C C . LEU A 1 802 ? 9.494 -19.865 3.390 1.00 92.38 802 LEU A C 1
ATOM 6329 O O . LEU A 1 802 ? 9.214 -19.414 4.502 1.00 92.38 802 LEU A O 1
ATOM 6333 N N . ILE A 1 803 ? 8.798 -20.859 2.827 1.00 91.50 803 ILE A N 1
ATOM 6334 C CA . ILE A 1 803 ? 7.661 -21.531 3.479 1.00 91.50 803 ILE A CA 1
ATOM 6335 C C . ILE A 1 803 ? 8.101 -22.184 4.795 1.00 91.50 803 ILE A C 1
ATOM 6337 O O . ILE A 1 803 ? 7.475 -21.965 5.830 1.00 91.50 803 ILE A O 1
ATOM 6341 N N . GLU A 1 804 ? 9.184 -22.965 4.787 1.00 90.19 804 GLU A N 1
ATOM 6342 C CA . GLU A 1 804 ? 9.636 -23.683 5.985 1.00 90.19 804 GLU A CA 1
ATOM 6343 C C . GLU A 1 804 ? 10.179 -22.740 7.066 1.00 90.19 804 GLU A C 1
ATOM 6345 O O . GLU A 1 804 ? 9.931 -22.960 8.252 1.00 90.19 804 GLU A O 1
ATOM 6350 N N . SER A 1 805 ? 10.847 -21.650 6.677 1.00 92.38 805 SER A N 1
ATOM 6351 C CA . SER A 1 805 ? 11.309 -20.619 7.617 1.00 92.38 805 SER A CA 1
ATOM 6352 C C . SER A 1 805 ? 10.135 -19.959 8.336 1.00 92.38 805 SER A C 1
ATOM 6354 O O . SER A 1 805 ? 10.151 -19.827 9.559 1.00 92.38 805 SER A O 1
ATOM 6356 N N . LEU A 1 806 ? 9.077 -19.609 7.597 1.00 92.00 806 LEU A N 1
ATOM 6357 C CA . LEU A 1 806 ? 7.853 -19.063 8.180 1.00 92.00 806 LEU A CA 1
ATOM 6358 C C . LEU A 1 806 ? 7.125 -20.095 9.050 1.00 92.00 806 LEU A C 1
ATOM 6360 O O . LEU A 1 806 ? 6.669 -19.734 10.131 1.00 92.00 806 LEU A O 1
ATOM 6364 N N . ARG A 1 807 ? 7.060 -21.374 8.650 1.00 87.75 807 ARG A N 1
ATOM 6365 C CA . ARG A 1 807 ? 6.490 -22.449 9.488 1.00 87.75 807 ARG A CA 1
ATOM 6366 C C . ARG A 1 807 ? 7.212 -22.566 10.826 1.00 87.75 807 ARG A C 1
ATOM 6368 O O . ARG A 1 807 ? 6.558 -22.593 11.865 1.00 87.75 807 ARG A O 1
ATOM 6375 N N . LEU A 1 808 ? 8.544 -22.599 10.814 1.00 87.25 808 LEU A N 1
ATOM 6376 C CA . LEU A 1 808 ? 9.346 -22.669 12.036 1.00 87.25 808 LEU A CA 1
ATOM 6377 C C . LEU A 1 808 ? 9.212 -21.408 12.890 1.00 87.25 808 LEU A C 1
ATOM 6379 O O . LEU A 1 808 ? 9.180 -21.523 14.112 1.00 87.25 808 LEU A O 1
ATOM 6383 N N . ALA A 1 809 ? 9.102 -20.233 12.271 1.00 91.62 809 ALA A N 1
ATOM 6384 C CA . ALA A 1 809 ? 8.873 -18.990 12.993 1.00 91.62 809 ALA A CA 1
ATOM 6385 C C . ALA A 1 809 ? 7.486 -18.963 13.657 1.00 91.62 809 ALA A C 1
ATOM 6387 O O . ALA A 1 809 ? 7.387 -18.628 14.834 1.00 91.62 809 ALA A O 1
ATOM 6388 N N . PHE A 1 810 ? 6.424 -19.366 12.947 1.00 88.19 810 PHE A N 1
ATOM 6389 C CA . PHE A 1 810 ? 5.080 -19.492 13.526 1.00 88.19 810 PHE A CA 1
ATOM 6390 C C . PHE A 1 810 ? 5.029 -20.520 14.646 1.00 88.19 810 PHE A C 1
ATOM 6392 O O . PHE A 1 810 ? 4.342 -20.296 15.639 1.00 88.19 810 PHE A O 1
ATOM 6399 N N . ALA A 1 811 ? 5.748 -21.631 14.492 1.00 83.19 811 ALA A N 1
ATOM 6400 C CA . ALA A 1 811 ? 5.855 -22.653 15.517 1.00 83.19 811 ALA A CA 1
ATOM 6401 C C . ALA A 1 811 ? 6.331 -22.071 16.849 1.00 83.19 811 ALA A C 1
ATOM 6403 O O . ALA A 1 811 ? 5.734 -22.328 17.894 1.00 83.19 811 ALA A O 1
ATOM 6404 N N . ASP A 1 812 ? 7.380 -21.250 16.791 1.00 85.50 812 ASP A N 1
ATOM 6405 C CA . ASP A 1 812 ? 7.963 -20.629 17.974 1.00 85.50 812 ASP A CA 1
ATOM 6406 C C . ASP A 1 812 ? 7.049 -19.527 18.516 1.00 85.50 812 ASP A C 1
ATOM 6408 O O . ASP A 1 812 ? 6.737 -19.504 19.707 1.00 85.50 812 ASP A O 1
ATOM 6412 N N . THR A 1 813 ? 6.553 -18.631 17.661 1.00 89.00 813 THR A N 1
ATOM 6413 C CA . THR A 1 813 ? 5.769 -17.489 18.142 1.00 89.00 813 THR A CA 1
ATOM 6414 C C . THR A 1 813 ? 4.390 -17.873 18.652 1.00 89.00 813 THR A C 1
ATOM 6416 O O . THR A 1 813 ? 3.947 -17.285 19.633 1.00 89.00 813 THR A O 1
ATOM 6419 N N . ARG A 1 814 ? 3.729 -18.887 18.082 1.00 85.25 814 ARG A N 1
ATOM 6420 C CA . ARG A 1 814 ? 2.446 -19.391 18.605 1.00 85.25 814 ARG A CA 1
ATOM 6421 C C . ARG A 1 814 ? 2.562 -19.938 20.025 1.00 85.25 814 ARG A C 1
ATOM 6423 O O . ARG A 1 814 ? 1.577 -19.881 20.753 1.00 85.25 814 ARG A O 1
ATOM 6430 N N . TYR A 1 815 ? 3.735 -20.442 20.401 1.00 83.94 815 TYR A N 1
ATOM 6431 C CA . TYR A 1 815 ? 3.984 -20.954 21.742 1.00 83.94 815 TYR A CA 1
ATOM 6432 C C . TYR A 1 815 ? 4.488 -19.860 22.692 1.00 83.94 815 TYR A C 1
ATOM 6434 O O . TYR A 1 815 ? 3.906 -19.634 23.752 1.00 83.94 815 TYR A O 1
ATOM 6442 N N . TYR A 1 816 ? 5.565 -19.161 22.315 1.00 85.62 816 TYR A N 1
ATOM 6443 C CA . TYR A 1 816 ? 6.262 -18.241 23.214 1.00 85.62 816 TYR A CA 1
ATOM 6444 C C . TYR A 1 816 ? 5.591 -16.865 23.328 1.00 85.62 816 TYR A C 1
ATOM 6446 O O . TYR A 1 816 ? 5.563 -16.305 24.425 1.00 85.62 816 TYR A O 1
ATOM 6454 N N . VAL A 1 817 ? 5.069 -16.291 22.232 1.00 91.38 817 VAL A N 1
ATOM 6455 C CA . VAL A 1 817 ? 4.542 -14.912 22.236 1.00 91.38 817 VAL A CA 1
ATOM 6456 C C . VAL A 1 817 ? 3.274 -14.832 23.081 1.00 91.38 817 VAL A C 1
ATOM 6458 O O . VAL A 1 817 ? 2.268 -15.483 22.816 1.00 91.38 817 VAL A O 1
ATOM 6461 N N . CYS A 1 818 ? 3.329 -13.984 24.102 1.00 93.00 818 CYS A N 1
ATOM 6462 C CA . CYS A 1 818 ? 2.245 -13.704 25.034 1.00 93.00 818 CYS A CA 1
ATOM 6463 C C . CYS A 1 818 ? 2.432 -12.297 25.630 1.00 93.00 818 CYS A C 1
ATOM 6465 O O . CYS A 1 818 ? 3.323 -11.555 25.207 1.00 93.00 818 CYS A O 1
ATOM 6467 N N . ASP A 1 819 ? 1.589 -11.908 26.591 1.00 95.81 819 ASP A N 1
ATOM 6468 C CA . ASP A 1 819 ? 1.765 -10.659 27.339 1.00 95.81 819 ASP A CA 1
ATOM 6469 C C . ASP A 1 819 ? 3.116 -10.643 28.084 1.00 95.81 819 ASP A C 1
ATOM 6471 O O . ASP A 1 819 ? 3.307 -11.443 29.007 1.00 95.81 819 ASP A O 1
ATOM 6475 N N . PRO A 1 820 ? 4.044 -9.724 27.749 1.00 93.19 820 PRO A N 1
ATOM 6476 C CA . PRO A 1 820 ? 5.358 -9.661 28.386 1.00 93.19 820 PRO A CA 1
ATOM 6477 C C . PRO A 1 820 ? 5.289 -9.312 29.880 1.00 93.19 820 PRO A C 1
ATOM 6479 O O . PRO A 1 820 ? 6.247 -9.563 30.599 1.00 93.19 820 PRO A O 1
ATOM 6482 N N . SER A 1 821 ? 4.173 -8.764 30.376 1.00 91.56 821 SER A N 1
ATOM 6483 C CA . SER A 1 821 ? 3.985 -8.503 31.812 1.00 91.56 821 SER A CA 1
ATOM 6484 C C . SER A 1 821 ? 3.607 -9.749 32.624 1.00 91.56 821 SER A C 1
ATOM 6486 O O . SER A 1 821 ? 3.574 -9.695 33.853 1.00 91.56 821 SER A O 1
ATOM 6488 N N . LYS A 1 822 ? 3.324 -10.872 31.952 1.00 91.56 822 LYS A N 1
ATOM 6489 C CA . LYS A 1 822 ? 2.872 -12.135 32.558 1.00 91.56 822 LYS A CA 1
ATOM 6490 C C . LYS A 1 822 ? 3.845 -13.296 32.319 1.00 91.56 822 LYS A C 1
ATOM 6492 O O . LYS A 1 822 ? 3.507 -14.442 32.600 1.00 91.56 822 LYS A O 1
ATOM 6497 N N . THR A 1 823 ? 5.044 -13.024 31.805 1.00 87.56 823 THR A N 1
ATOM 6498 C CA . THR A 1 823 ? 6.094 -14.026 31.581 1.00 87.56 823 THR A CA 1
ATOM 6499 C C . THR A 1 823 ? 7.476 -13.454 31.891 1.00 87.56 823 THR A C 1
ATOM 6501 O O . THR A 1 823 ? 7.698 -12.256 31.762 1.00 87.56 823 THR A O 1
ATOM 6504 N N . ASN A 1 824 ? 8.416 -14.326 32.263 1.00 85.81 824 ASN A N 1
ATOM 6505 C CA . ASN A 1 824 ? 9.833 -13.982 32.444 1.00 85.81 824 ASN A CA 1
ATOM 6506 C C . ASN A 1 824 ? 10.700 -14.412 31.246 1.00 85.81 824 ASN A C 1
ATOM 6508 O O . ASN A 1 824 ? 11.926 -14.348 31.319 1.00 85.81 824 ASN A O 1
ATOM 6512 N N . PHE A 1 825 ? 10.088 -14.913 30.170 1.00 85.12 825 PHE A N 1
ATOM 6513 C CA . PHE A 1 825 ? 10.813 -15.362 28.986 1.00 85.12 825 PHE A CA 1
ATOM 6514 C C . PHE A 1 825 ? 11.461 -14.177 28.254 1.00 85.12 825 PHE A C 1
ATOM 6516 O O . PHE A 1 825 ? 10.779 -13.215 27.896 1.00 85.12 825 PHE A O 1
ATOM 6523 N N . ASP A 1 826 ? 12.769 -14.254 27.999 1.00 87.19 826 ASP A N 1
ATOM 6524 C CA . ASP A 1 826 ? 13.470 -13.245 27.206 1.00 87.19 826 ASP A CA 1
ATOM 6525 C C . ASP A 1 826 ? 13.313 -13.532 25.710 1.00 87.19 826 ASP A C 1
ATOM 6527 O O . ASP A 1 826 ? 14.029 -14.339 25.116 1.00 87.19 826 ASP A O 1
ATOM 6531 N N . PHE A 1 827 ? 12.381 -12.818 25.082 1.00 88.19 827 PHE A N 1
ATOM 6532 C CA . PHE A 1 827 ? 12.090 -12.943 23.656 1.00 88.19 827 PHE A CA 1
ATOM 6533 C C . PHE A 1 827 ? 13.282 -12.641 22.738 1.00 88.19 827 PHE A C 1
ATOM 6535 O O . PHE A 1 827 ? 13.259 -13.055 21.578 1.00 88.19 827 PHE A O 1
ATOM 6542 N N . LYS A 1 828 ? 14.322 -11.942 23.217 1.00 89.25 828 LYS A N 1
ATOM 6543 C CA . LYS A 1 828 ? 15.524 -11.649 22.419 1.00 89.25 828 LYS A CA 1
ATOM 6544 C C . LYS A 1 828 ? 16.309 -12.907 22.069 1.00 89.25 828 LYS A C 1
ATOM 6546 O O . LYS A 1 828 ? 16.898 -12.944 20.993 1.00 89.25 828 LYS A O 1
ATOM 6551 N N . GLN A 1 829 ? 16.238 -13.941 22.909 1.00 88.81 829 GLN A N 1
ATOM 6552 C CA . GLN A 1 829 ? 16.890 -15.229 22.661 1.00 88.81 829 GLN A CA 1
ATOM 6553 C C . GLN A 1 829 ? 16.393 -15.888 21.364 1.00 88.81 829 GLN A C 1
ATOM 6555 O O . GLN A 1 829 ? 17.147 -16.587 20.694 1.00 88.81 829 GLN A O 1
ATOM 6560 N N . LEU A 1 830 ? 15.151 -15.605 20.944 1.00 89.06 830 LEU A N 1
ATOM 6561 C CA . LEU A 1 830 ? 14.597 -16.108 19.680 1.00 89.06 830 LEU A CA 1
ATOM 6562 C C . LEU A 1 830 ? 15.220 -15.450 18.434 1.00 89.06 830 LEU A C 1
ATOM 6564 O O . LEU A 1 830 ? 15.040 -15.954 17.328 1.00 89.06 830 LEU A O 1
ATOM 6568 N N . LEU A 1 831 ? 15.943 -14.338 18.596 1.00 93.56 831 LEU A N 1
ATOM 6569 C CA . LEU A 1 831 ? 16.653 -13.630 17.523 1.00 93.56 831 LEU A CA 1
ATOM 6570 C C . LEU A 1 831 ? 18.177 -13.796 17.606 1.00 93.56 831 LEU A C 1
ATOM 6572 O O . LEU A 1 831 ? 18.902 -13.202 16.808 1.00 93.56 831 LEU A O 1
ATOM 6576 N N . GLU A 1 832 ? 18.681 -14.580 18.560 1.00 89.62 832 GLU A N 1
ATOM 6577 C CA . GLU A 1 832 ? 20.107 -14.879 18.656 1.00 89.62 832 GLU A CA 1
ATOM 6578 C C . GLU A 1 832 ? 20.548 -15.780 17.501 1.00 89.62 832 GLU A C 1
ATOM 6580 O O . GLU A 1 832 ? 19.851 -16.724 17.117 1.00 89.62 832 GLU A O 1
ATOM 6585 N N . ARG A 1 833 ? 21.739 -15.511 16.950 1.00 89.75 833 ARG A N 1
ATOM 6586 C CA . ARG A 1 833 ? 22.219 -16.214 15.754 1.00 89.75 833 ARG A CA 1
ATOM 6587 C C . ARG A 1 833 ? 22.320 -17.724 15.966 1.00 89.75 833 ARG A C 1
ATOM 6589 O O . ARG A 1 833 ? 21.909 -18.482 15.097 1.00 89.75 833 ARG A O 1
ATOM 6596 N N . GLU A 1 834 ? 22.785 -18.159 17.137 1.00 88.31 834 GLU A N 1
ATOM 6597 C CA . GLU A 1 834 ? 22.883 -19.583 17.481 1.00 88.31 834 GLU A CA 1
ATOM 6598 C C . GLU A 1 834 ? 21.516 -20.282 17.459 1.00 88.31 834 GLU A C 1
ATOM 6600 O O . GLU A 1 834 ? 21.398 -21.402 16.944 1.00 88.31 834 GLU A O 1
ATOM 6605 N N . TYR A 1 835 ? 20.474 -19.610 17.964 1.00 86.50 835 TYR A N 1
ATOM 6606 C CA . TYR A 1 835 ? 19.106 -20.115 17.933 1.00 86.50 835 TYR A CA 1
ATOM 6607 C C . TYR A 1 835 ? 18.582 -20.182 16.498 1.00 86.50 835 TYR A C 1
ATOM 6609 O O . TYR A 1 835 ? 18.151 -21.251 16.062 1.00 86.50 835 TYR A O 1
ATOM 6617 N N . LEU A 1 836 ? 18.689 -19.094 15.734 1.00 90.94 836 LEU A N 1
ATOM 6618 C CA . LEU A 1 836 ? 18.238 -19.024 14.340 1.00 90.94 836 LEU A CA 1
ATOM 6619 C C . LEU A 1 836 ? 18.931 -20.072 13.455 1.00 90.94 836 LEU A C 1
ATOM 6621 O O . LEU A 1 836 ? 18.259 -20.805 12.729 1.00 90.94 836 LEU A O 1
ATOM 6625 N N . ASP A 1 837 ? 20.247 -20.245 13.604 1.00 89.19 837 ASP A N 1
ATOM 6626 C CA . ASP A 1 837 ? 21.011 -21.289 12.917 1.00 89.19 837 ASP A CA 1
ATOM 6627 C C . ASP A 1 837 ? 20.528 -22.694 13.320 1.00 89.19 837 ASP A C 1
ATOM 6629 O O . ASP A 1 837 ? 20.485 -23.610 12.494 1.00 89.19 837 ASP A O 1
ATOM 6633 N N . SER A 1 838 ? 20.148 -22.894 14.589 1.00 86.50 838 SER A N 1
ATOM 6634 C CA . SER A 1 838 ? 19.581 -24.166 15.056 1.00 86.50 838 SER A CA 1
ATOM 6635 C C . SER A 1 838 ? 18.236 -24.485 14.411 1.00 86.50 838 SER A C 1
ATOM 6637 O O . SER A 1 838 ? 18.002 -25.642 14.052 1.00 86.50 838 SER A O 1
ATOM 6639 N N . ARG A 1 839 ? 17.395 -23.467 14.195 1.00 86.56 839 ARG A N 1
ATOM 6640 C CA . ARG A 1 839 ? 16.113 -23.594 13.498 1.00 86.56 839 ARG A CA 1
ATOM 6641 C C . ARG A 1 839 ? 16.335 -23.857 12.011 1.00 86.56 839 ARG A C 1
ATOM 6643 O O . ARG A 1 839 ? 15.769 -24.811 11.486 1.00 86.56 839 ARG A O 1
ATOM 6650 N N . ALA A 1 840 ? 17.237 -23.121 11.361 1.00 89.75 840 ALA A N 1
ATOM 6651 C CA . ALA A 1 840 ? 17.576 -23.312 9.950 1.00 89.75 840 ALA A CA 1
ATOM 6652 C C . ALA A 1 840 ? 18.049 -24.743 9.634 1.00 89.75 840 ALA A C 1
ATOM 6654 O O . ALA A 1 840 ? 17.657 -25.315 8.617 1.00 89.75 840 ALA A O 1
ATOM 6655 N N . ARG A 1 841 ? 18.808 -25.385 10.539 1.00 88.50 841 ARG A N 1
ATOM 6656 C CA . ARG A 1 841 ? 19.252 -26.789 10.390 1.00 88.50 841 ARG A CA 1
ATOM 6657 C C . ARG A 1 841 ? 18.111 -27.816 10.338 1.00 88.50 841 ARG A C 1
ATOM 6659 O O . ARG A 1 841 ? 18.346 -28.952 9.897 1.00 88.50 841 ARG A O 1
ATOM 6666 N N . LEU A 1 842 ? 16.908 -27.459 10.795 1.00 85.88 842 LEU A N 1
ATOM 6667 C CA . LEU A 1 842 ? 15.725 -28.320 10.730 1.00 85.88 842 LEU A CA 1
ATOM 6668 C C . LEU A 1 842 ? 15.133 -28.383 9.321 1.00 85.88 842 LEU A C 1
ATOM 6670 O O . LEU A 1 842 ? 14.495 -29.382 8.995 1.00 85.88 842 LEU A O 1
ATOM 6674 N N . ILE A 1 843 ? 15.377 -27.371 8.484 1.00 87.94 843 ILE A N 1
ATOM 6675 C CA . ILE A 1 843 ? 14.859 -27.335 7.119 1.00 87.94 843 ILE A CA 1
ATOM 6676 C C . ILE A 1 843 ? 15.648 -28.336 6.269 1.00 87.94 843 ILE A C 1
ATOM 6678 O O . ILE A 1 843 ? 16.880 -28.297 6.194 1.00 87.94 843 ILE A O 1
ATOM 6682 N N . LYS A 1 844 ? 14.931 -29.300 5.687 1.00 86.94 844 LYS A N 1
ATOM 6683 C CA . LYS A 1 844 ? 15.474 -30.343 4.806 1.00 86.94 844 LYS A CA 1
ATOM 6684 C C . LYS A 1 844 ? 15.029 -30.083 3.370 1.00 86.94 844 LYS A C 1
ATOM 6686 O O . LYS A 1 844 ? 14.496 -29.030 3.076 1.00 86.94 844 LYS A O 1
ATOM 6691 N N . LYS A 1 845 ? 15.315 -31.026 2.470 1.00 85.94 845 LYS A N 1
ATOM 6692 C CA . LYS A 1 845 ? 14.872 -30.968 1.069 1.00 85.94 845 LYS A CA 1
ATOM 6693 C C . LYS A 1 845 ? 13.365 -31.207 0.920 1.00 85.94 845 LYS A C 1
ATOM 6695 O O . LYS A 1 845 ? 12.754 -30.680 -0.004 1.00 85.94 845 LYS A O 1
ATOM 6700 N N . ASP A 1 846 ? 12.819 -32.047 1.790 1.00 85.62 846 ASP A N 1
ATOM 6701 C CA . ASP A 1 846 ? 11.396 -32.355 1.844 1.00 85.62 846 ASP A CA 1
ATOM 6702 C C . ASP A 1 846 ? 10.749 -31.521 2.961 1.00 85.62 846 ASP A C 1
ATOM 6704 O O . ASP A 1 846 ? 11.396 -31.197 3.964 1.00 85.62 846 ASP A O 1
ATOM 6708 N N . ALA A 1 847 ? 9.477 -31.175 2.778 1.00 81.00 847 ALA A N 1
ATOM 6709 C CA . ALA A 1 847 ? 8.660 -30.423 3.718 1.00 81.00 847 ALA A CA 1
ATOM 6710 C C . ALA A 1 847 ? 8.646 -31.106 5.091 1.00 81.00 847 ALA A C 1
ATOM 6712 O O . ALA A 1 847 ? 8.558 -32.336 5.198 1.00 81.00 847 ALA A O 1
ATOM 6713 N N . ILE A 1 848 ? 8.730 -30.307 6.157 1.00 73.75 848 ILE A N 1
ATOM 6714 C CA . ILE A 1 848 ? 8.797 -30.837 7.516 1.00 73.75 848 ILE A CA 1
ATOM 6715 C C . ILE A 1 848 ? 7.485 -31.563 7.847 1.00 73.75 848 ILE A C 1
ATOM 6717 O O . ILE A 1 848 ? 6.417 -30.964 7.947 1.00 73.75 848 ILE A O 1
ATOM 6721 N N . SER A 1 849 ? 7.585 -32.875 8.070 1.00 60.78 849 SER A N 1
ATOM 6722 C CA . SER A 1 849 ? 6.449 -33.754 8.384 1.00 60.78 849 SER A CA 1
ATOM 6723 C C . SER A 1 849 ? 6.040 -33.753 9.860 1.00 60.78 849 SER A C 1
ATOM 6725 O O . SER A 1 849 ? 4.962 -34.247 10.185 1.00 60.78 849 SER A O 1
ATOM 6727 N N . LYS A 1 850 ? 6.868 -33.174 10.749 1.00 61.62 850 LYS A N 1
ATOM 6728 C CA . LYS A 1 850 ? 6.600 -32.958 12.187 1.00 61.62 850 LYS A CA 1
ATOM 6729 C C . LYS A 1 850 ? 7.175 -31.617 12.680 1.00 61.62 850 LYS A C 1
ATOM 6731 O O . LYS A 1 850 ? 8.269 -31.576 13.239 1.00 61.62 850 LYS A O 1
ATOM 6736 N N . VAL A 1 851 ? 6.461 -30.509 12.478 1.00 60.06 851 VAL A N 1
ATOM 6737 C CA . VAL A 1 851 ? 6.721 -29.223 13.132 1.00 60.06 851 VAL A CA 1
ATOM 6738 C C . VAL A 1 851 ? 6.272 -29.365 14.584 1.00 60.06 851 VAL A C 1
ATOM 6740 O O . VAL A 1 851 ? 5.089 -29.524 14.862 1.00 60.06 851 VAL A O 1
ATOM 6743 N N . ARG A 1 852 ? 7.226 -29.384 15.520 1.00 53.72 852 ARG A N 1
ATOM 6744 C CA . ARG A 1 852 ? 6.940 -29.732 16.921 1.00 53.72 852 ARG A CA 1
ATOM 6745 C C . ARG A 1 852 ? 6.032 -28.735 17.659 1.00 53.72 852 ARG A C 1
ATOM 6747 O O . ARG A 1 852 ? 5.588 -29.089 18.740 1.00 53.72 852 ARG A O 1
ATOM 6754 N N . HIS A 1 853 ? 5.721 -27.559 17.099 1.00 47.50 853 HIS A N 1
ATOM 6755 C CA . HIS A 1 853 ? 4.807 -26.573 17.703 1.00 47.50 853 HIS A CA 1
ATOM 6756 C C . HIS A 1 853 ? 4.091 -25.736 16.617 1.00 47.50 853 HIS A C 1
ATOM 6758 O O . HIS A 1 853 ? 4.686 -25.481 15.583 1.00 47.50 853 HIS A O 1
ATOM 6764 N N . GLY A 1 854 ? 2.840 -25.310 16.854 1.00 39.88 854 GLY A N 1
ATOM 6765 C CA . GLY A 1 854 ? 2.099 -24.256 16.126 1.00 39.88 854 GLY A CA 1
ATOM 6766 C C . GLY A 1 854 ? 1.638 -24.517 14.674 1.00 39.88 854 GLY A C 1
ATOM 6767 O O . GLY A 1 854 ? 2.439 -24.665 13.761 1.00 39.88 854 GLY A O 1
ATOM 6768 N N . SER A 1 855 ? 0.321 -24.437 14.438 1.00 40.00 855 SER A N 1
ATOM 6769 C CA . SER A 1 855 ? -0.305 -24.287 13.110 1.00 40.00 855 SER A CA 1
ATOM 6770 C C . SER A 1 855 ? -1.021 -22.929 13.051 1.00 40.00 855 SER A C 1
ATOM 6772 O O . SER A 1 855 ? -1.747 -22.621 14.002 1.00 40.00 855 SER A O 1
ATOM 6774 N N . PRO A 1 856 ? -0.853 -22.101 11.999 1.00 47.44 856 PRO A N 1
ATOM 6775 C CA . PRO A 1 856 ? -1.604 -20.852 11.889 1.00 47.44 856 PRO A CA 1
ATOM 6776 C C . PRO A 1 856 ? -3.100 -21.146 11.685 1.00 47.44 856 PRO A C 1
ATOM 6778 O O . PRO A 1 856 ? -3.456 -22.184 11.127 1.00 47.44 856 PRO A O 1
ATOM 6781 N N . ALA A 1 857 ? -3.963 -20.248 12.167 1.00 40.31 857 ALA A N 1
ATOM 6782 C CA . ALA A 1 857 ? -5.394 -20.206 11.866 1.00 40.31 857 ALA A CA 1
ATOM 6783 C C . ALA A 1 857 ? -5.641 -19.029 10.912 1.00 40.31 857 ALA A C 1
ATOM 6785 O O . ALA A 1 857 ? -5.248 -17.923 11.238 1.00 40.31 857 ALA A O 1
ATOM 6786 N N . ASN A 1 858 ? -6.260 -19.201 9.744 1.00 40.62 858 ASN A N 1
ATOM 6787 C CA . ASN A 1 858 ? -6.393 -18.091 8.789 1.00 40.62 858 ASN A CA 1
ATOM 6788 C C . ASN A 1 858 ? -7.725 -17.346 8.967 1.00 40.62 858 ASN A C 1
ATOM 6790 O O . ASN A 1 858 ? -8.794 -17.950 8.917 1.00 40.62 858 ASN A O 1
ATOM 6794 N N . SER A 1 859 ? -7.641 -16.023 9.125 1.00 41.06 859 SER A N 1
ATOM 6795 C CA . SER A 1 859 ? -8.743 -15.052 9.024 1.00 41.06 859 SER A CA 1
ATOM 6796 C C . SER A 1 859 ? -8.214 -13.776 8.351 1.00 41.06 859 SER A C 1
ATOM 6798 O O . SER A 1 859 ? -7.017 -13.504 8.431 1.00 41.06 859 SER A O 1
ATOM 6800 N N . SER A 1 860 ? -9.034 -13.010 7.627 1.00 43.84 860 SER A N 1
ATOM 6801 C CA . SER A 1 860 ? -8.531 -11.989 6.684 1.00 43.84 860 SER A CA 1
ATOM 6802 C C . SER A 1 860 ? -9.109 -10.583 6.874 1.00 43.84 860 SER A C 1
ATOM 6804 O O . SER A 1 860 ? -9.307 -9.884 5.885 1.00 43.84 860 SER A O 1
ATOM 6806 N N . ASP A 1 861 ? -9.314 -10.131 8.114 1.00 55.22 861 ASP A N 1
ATOM 6807 C CA . ASP A 1 861 ? -9.935 -8.824 8.383 1.00 55.22 861 ASP A CA 1
ATOM 6808 C C . ASP A 1 861 ? -9.054 -7.974 9.317 1.00 55.22 861 ASP A C 1
ATOM 6810 O O . ASP A 1 861 ? -8.760 -8.351 10.447 1.00 55.22 861 ASP A O 1
ATOM 6814 N N . THR A 1 862 ? -8.526 -6.851 8.836 1.00 65.44 862 THR A N 1
ATOM 6815 C CA . THR A 1 862 ? -7.698 -5.859 9.568 1.00 65.44 862 THR A CA 1
ATOM 6816 C C . THR A 1 862 ? -7.571 -4.633 8.657 1.00 65.44 862 THR A C 1
ATOM 6818 O O . THR A 1 862 ? -7.802 -4.770 7.471 1.00 65.44 862 THR A O 1
ATOM 6821 N N . VAL A 1 863 ? -7.183 -3.442 9.116 1.00 75.31 863 VAL A N 1
ATOM 6822 C CA . VAL A 1 863 ? -6.709 -2.402 8.179 1.00 75.31 863 VAL A CA 1
ATOM 6823 C C . VAL A 1 863 ? -5.282 -2.004 8.502 1.00 75.31 863 VAL A C 1
ATOM 6825 O O . VAL A 1 863 ? -4.952 -1.763 9.662 1.00 75.31 863 VAL A O 1
ATOM 6828 N N . TYR A 1 864 ? -4.450 -1.917 7.466 1.00 92.62 864 TYR A N 1
ATOM 6829 C CA . TYR A 1 864 ? -3.105 -1.355 7.533 1.00 92.62 864 TYR A CA 1
ATOM 6830 C C . TYR A 1 864 ? -2.994 -0.155 6.599 1.00 92.62 864 TYR A C 1
ATOM 6832 O O . TYR A 1 864 ? -3.491 -0.186 5.471 1.00 92.62 864 TYR A O 1
ATOM 6840 N N . PHE A 1 865 ? -2.287 0.874 7.047 1.00 93.94 865 PHE A N 1
ATOM 6841 C CA . PHE A 1 865 ? -1.918 2.012 6.223 1.00 93.94 865 PHE A CA 1
ATOM 6842 C C . PHE A 1 865 ? -0.636 2.651 6.757 1.00 93.94 865 PHE A C 1
ATOM 6844 O O . PHE A 1 865 ? -0.219 2.450 7.899 1.00 93.94 865 PHE A O 1
ATOM 6851 N N . THR A 1 866 ? 0.005 3.451 5.914 1.00 96.94 866 THR A N 1
ATOM 6852 C CA . THR A 1 866 ? 1.177 4.217 6.320 1.00 96.94 866 THR A CA 1
ATOM 6853 C C . THR A 1 866 ? 1.133 5.614 5.730 1.00 96.94 866 THR A C 1
ATOM 6855 O O . THR A 1 866 ? 0.618 5.814 4.630 1.00 96.94 866 THR A O 1
ATOM 6858 N N . VAL A 1 867 ? 1.634 6.582 6.494 1.00 97.38 867 VAL A N 1
ATOM 6859 C CA . VAL A 1 867 ? 1.668 7.996 6.121 1.00 97.38 867 VAL A CA 1
ATOM 6860 C C . VAL A 1 867 ? 3.077 8.525 6.331 1.00 97.38 867 VAL A C 1
ATOM 6862 O O . VAL A 1 867 ? 3.698 8.224 7.349 1.00 97.38 867 VAL A O 1
ATOM 6865 N N . ALA A 1 868 ? 3.559 9.314 5.376 1.00 94.81 868 ALA A N 1
ATOM 6866 C CA . ALA A 1 868 ? 4.792 10.080 5.478 1.00 94.81 868 ALA A CA 1
ATOM 6867 C C . ALA A 1 868 ? 4.481 11.573 5.331 1.00 94.81 868 ALA A C 1
ATOM 6869 O O . ALA A 1 868 ? 3.590 11.926 4.558 1.00 94.81 868 ALA A O 1
ATOM 6870 N N . ASP A 1 869 ? 5.203 12.425 6.055 1.00 93.56 869 ASP A N 1
ATOM 6871 C CA . ASP A 1 869 ? 5.052 13.883 5.987 1.00 93.56 869 ASP A CA 1
ATOM 6872 C C . ASP A 1 869 ? 6.266 14.591 5.359 1.00 93.56 869 ASP A C 1
ATOM 6874 O O . ASP A 1 869 ? 7.277 13.971 5.004 1.00 93.56 869 ASP A O 1
ATOM 6878 N N . GLU A 1 870 ? 6.143 15.911 5.192 1.00 89.81 870 GLU A N 1
ATOM 6879 C CA . GLU A 1 870 ? 7.179 16.779 4.616 1.00 89.81 870 GLU A CA 1
ATOM 6880 C C . GLU A 1 870 ? 8.460 16.850 5.463 1.00 89.81 870 GLU A C 1
ATOM 6882 O O . GLU A 1 870 ? 9.549 17.057 4.926 1.00 89.81 870 GLU A O 1
ATOM 6887 N N . GLU A 1 871 ? 8.355 16.635 6.777 1.00 90.69 871 GLU A N 1
ATOM 6888 C CA . GLU A 1 871 ? 9.489 16.663 7.705 1.00 90.69 871 GLU A CA 1
ATOM 6889 C C . GLU A 1 871 ? 10.291 15.351 7.662 1.00 90.69 871 GLU A C 1
ATOM 6891 O O . GLU A 1 871 ? 11.413 15.270 8.171 1.00 90.69 871 GLU A O 1
ATOM 6896 N N . GLY A 1 872 ? 9.754 14.325 7.001 1.00 91.44 872 GLY A N 1
ATOM 6897 C CA . GLY A 1 872 ? 10.378 13.021 6.855 1.00 91.44 872 GLY A CA 1
ATOM 6898 C C . GLY A 1 872 ? 9.895 11.987 7.868 1.00 91.44 872 GLY A C 1
ATOM 6899 O O . GLY A 1 872 ? 10.438 10.875 7.868 1.00 91.44 872 GLY A O 1
ATOM 6900 N N . ASN A 1 873 ? 8.942 12.337 8.738 1.00 96.44 873 ASN A N 1
ATOM 6901 C CA . ASN A 1 873 ? 8.401 11.407 9.718 1.00 96.44 873 ASN A CA 1
ATOM 6902 C C . ASN A 1 873 ? 7.464 10.417 9.035 1.00 96.44 873 ASN A C 1
ATOM 6904 O O . ASN A 1 873 ? 6.824 10.734 8.030 1.00 96.44 873 ASN A O 1
ATOM 6908 N N . VAL A 1 874 ? 7.375 9.210 9.593 1.00 97.94 874 VAL A N 1
ATOM 6909 C CA . VAL A 1 874 ? 6.529 8.149 9.043 1.00 97.94 874 VAL A CA 1
ATOM 6910 C C . VAL A 1 874 ? 5.793 7.407 10.142 1.00 97.94 874 VAL A C 1
ATOM 6912 O O . VAL A 1 874 ? 6.401 6.942 11.101 1.00 97.94 874 VAL A O 1
ATOM 6915 N N . ALA A 1 875 ? 4.484 7.250 9.966 1.00 98.38 875 ALA A N 1
ATOM 6916 C CA . ALA A 1 875 ? 3.636 6.413 10.801 1.00 98.38 875 ALA A CA 1
ATOM 6917 C C . ALA A 1 875 ? 3.296 5.117 10.046 1.00 98.38 875 ALA A C 1
ATOM 6919 O O . ALA A 1 875 ? 2.670 5.153 8.983 1.00 98.38 875 ALA A O 1
ATOM 6920 N N . SER A 1 876 ? 3.718 3.974 10.584 1.00 98.56 876 SER A N 1
ATOM 6921 C CA . SER A 1 876 ? 3.271 2.637 10.181 1.00 98.56 876 SER A CA 1
ATOM 6922 C C . SER A 1 876 ? 2.187 2.212 11.164 1.00 98.56 876 SER A C 1
ATOM 6924 O O . SER A 1 876 ? 2.480 1.957 12.334 1.00 98.56 876 SER A O 1
ATOM 6926 N N . PHE A 1 877 ? 0.929 2.230 10.723 1.00 98.06 877 PHE A N 1
ATOM 6927 C CA . PHE A 1 877 ? -0.229 2.180 11.611 1.00 98.06 877 PHE A CA 1
ATOM 6928 C C . PHE A 1 877 ? -1.143 1.015 11.240 1.00 98.06 877 PHE A C 1
ATOM 6930 O O . PHE A 1 877 ? -1.437 0.777 10.066 1.00 98.06 877 PHE A O 1
ATOM 6937 N N . ILE A 1 878 ? -1.619 0.292 12.250 1.00 96.56 878 ILE A N 1
ATOM 6938 C CA . ILE A 1 878 ? -2.536 -0.825 12.049 1.00 96.56 878 ILE A CA 1
ATOM 6939 C C . ILE A 1 878 ? -3.613 -0.843 13.142 1.00 96.56 878 ILE A C 1
ATOM 6941 O O . ILE A 1 878 ? -3.313 -0.640 14.319 1.00 96.56 878 ILE A O 1
ATOM 6945 N N . ASN A 1 879 ? -4.873 -1.056 12.751 1.00 94.50 879 ASN A N 1
ATOM 6946 C CA . ASN A 1 879 ? -6.052 -1.032 13.631 1.00 94.50 879 ASN A CA 1
ATOM 6947 C C . ASN A 1 879 ? -6.989 -2.197 13.265 1.00 94.50 879 ASN A C 1
ATOM 6949 O O . ASN A 1 879 ? -7.127 -2.520 12.083 1.00 94.50 879 ASN A O 1
ATOM 6953 N N . SER A 1 880 ? -7.622 -2.861 14.240 1.00 94.56 880 SER A N 1
ATOM 6954 C CA . SER A 1 880 ? -8.446 -4.050 13.954 1.00 94.56 880 SER A CA 1
ATOM 6955 C C . SER A 1 880 ? -9.424 -4.426 15.069 1.00 94.56 880 SER A C 1
ATOM 6957 O O . SER A 1 880 ? -9.089 -4.322 16.247 1.00 94.56 880 SER A O 1
ATOM 6959 N N . ASN A 1 881 ? -10.571 -4.993 14.672 1.00 94.81 881 ASN A N 1
ATOM 6960 C CA . ASN A 1 881 ? -11.530 -5.689 15.548 1.00 94.81 881 ASN A CA 1
ATOM 6961 C C . ASN A 1 881 ? -11.260 -7.207 15.690 1.00 94.81 881 ASN A C 1
ATOM 6963 O O . ASN A 1 881 ? -12.073 -7.941 16.248 1.00 94.81 881 ASN A O 1
ATOM 6967 N N . TYR A 1 882 ? -10.110 -7.668 15.201 1.00 91.25 882 TYR A N 1
ATOM 6968 C CA . TYR A 1 882 ? -9.722 -9.058 14.964 1.00 91.25 882 TYR A CA 1
ATOM 6969 C C . TYR A 1 882 ? -10.436 -9.739 13.792 1.00 91.25 882 TYR A C 1
ATOM 6971 O O . TYR A 1 882 ? -9.932 -9.620 12.683 1.00 91.25 882 TYR A O 1
ATOM 6979 N N . ALA A 1 883 ? -11.521 -10.487 13.993 1.00 87.62 883 ALA A N 1
ATOM 6980 C CA . ALA A 1 883 ? -12.205 -11.167 12.888 1.00 87.62 883 ALA A CA 1
ATOM 6981 C C . ALA A 1 883 ? -13.459 -10.392 12.481 1.00 87.62 883 ALA A C 1
ATOM 6983 O O . ALA A 1 883 ? -14.379 -10.261 13.283 1.00 87.62 883 ALA A O 1
ATOM 6984 N N . GLY A 1 884 ? -13.509 -9.896 11.247 1.00 88.50 884 GLY A N 1
ATOM 6985 C CA . GLY A 1 884 ? -14.625 -9.127 10.710 1.00 88.50 884 GLY A CA 1
ATOM 6986 C C . GLY A 1 884 ? -15.049 -7.952 11.602 1.00 88.50 884 GLY A C 1
ATOM 6987 O O . GLY A 1 884 ? -14.244 -7.163 12.105 1.00 88.50 884 GLY A O 1
ATOM 6988 N N . PHE A 1 885 ? -16.349 -7.916 11.895 1.00 94.69 885 PHE A N 1
ATOM 6989 C CA . PHE A 1 885 ? -16.973 -7.013 12.869 1.00 94.69 885 PHE A CA 1
ATOM 6990 C C . PHE A 1 885 ? -16.673 -7.366 14.341 1.00 94.69 885 PHE A C 1
ATOM 6992 O O . PHE A 1 885 ? -17.352 -6.875 15.246 1.00 94.69 885 PHE A O 1
ATOM 6999 N N . GLY A 1 886 ? -15.685 -8.212 14.618 1.00 95.12 886 GLY A N 1
ATOM 7000 C CA . GLY A 1 886 ? -15.408 -8.747 15.945 1.00 95.12 886 GLY A CA 1
ATOM 7001 C C . GLY A 1 886 ? -16.511 -9.704 16.387 1.00 95.12 886 GLY A C 1
ATOM 7002 O O . GLY A 1 886 ? -16.889 -10.623 15.667 1.00 95.12 886 GLY A O 1
ATOM 7003 N N . THR A 1 887 ? -17.070 -9.459 17.568 1.00 96.38 887 THR A N 1
ATOM 7004 C CA . THR A 1 887 ? -18.241 -10.200 18.072 1.00 96.38 887 THR A CA 1
ATOM 7005 C C . THR A 1 887 ? -19.542 -9.833 17.347 1.00 96.38 887 THR A C 1
ATOM 7007 O O . THR A 1 887 ? -20.568 -10.467 17.569 1.00 96.38 887 THR A O 1
ATOM 7010 N N . GLY A 1 888 ? -19.543 -8.763 16.539 1.00 96.12 888 GLY A N 1
ATOM 7011 C CA . GLY A 1 888 ? -20.754 -8.154 15.979 1.00 96.12 888 GLY A CA 1
ATOM 7012 C C . GLY A 1 888 ? -21.582 -7.362 16.998 1.00 96.12 888 GLY A C 1
ATOM 7013 O O . GLY A 1 888 ? -22.553 -6.712 16.619 1.00 96.12 888 GLY A O 1
ATOM 7014 N N . ALA A 1 889 ? -21.218 -7.381 18.285 1.00 97.44 889 ALA A N 1
ATOM 7015 C CA . ALA A 1 889 ? -21.999 -6.758 19.345 1.00 97.44 889 ALA A CA 1
ATOM 7016 C C . ALA A 1 889 ? -21.877 -5.226 19.292 1.00 97.44 889 ALA A C 1
ATOM 7018 O O . ALA A 1 889 ? -20.774 -4.688 19.392 1.00 97.44 889 ALA A O 1
ATOM 7019 N N . VAL A 1 890 ? -23.015 -4.533 19.160 1.00 98.12 890 VAL A N 1
ATOM 7020 C CA . VAL A 1 890 ? -23.095 -3.064 19.041 1.00 98.12 890 VAL A CA 1
ATOM 7021 C C . VAL A 1 890 ? -23.590 -2.430 20.351 1.00 98.12 890 VAL A C 1
ATOM 7023 O O . VAL A 1 890 ? -24.763 -2.651 20.704 1.00 98.12 890 VAL A O 1
ATOM 7026 N N . PRO A 1 891 ? -22.756 -1.661 21.086 1.00 98.38 891 PRO A N 1
ATOM 7027 C CA . PRO A 1 891 ? -23.187 -0.862 22.235 1.00 98.38 891 PRO A CA 1
ATOM 7028 C C . PRO A 1 891 ? -24.207 0.196 21.813 1.00 98.38 891 PRO A C 1
ATOM 7030 O O . PRO A 1 891 ? -24.060 0.831 20.769 1.00 98.38 891 PRO A O 1
ATOM 7033 N N . LYS A 1 892 ? -25.260 0.377 22.614 1.00 98.38 892 LYS A N 1
ATOM 7034 C CA . LYS A 1 892 ? -26.406 1.202 22.220 1.00 98.38 892 LYS A CA 1
ATOM 7035 C C . LYS A 1 892 ? -26.009 2.666 22.025 1.00 98.38 892 LYS A C 1
ATOM 7037 O O . LYS A 1 892 ? -25.514 3.324 22.937 1.00 98.38 892 LYS A O 1
ATOM 7042 N N . GLY A 1 893 ? -26.343 3.200 20.862 1.00 97.88 893 GLY A N 1
ATOM 7043 C CA . GLY A 1 893 ? -26.120 4.577 20.462 1.00 97.88 893 GLY A CA 1
ATOM 7044 C C . GLY A 1 893 ? -24.658 4.903 20.174 1.00 97.88 893 GLY A C 1
ATOM 7045 O O . GLY A 1 893 ? -24.332 6.088 20.182 1.00 97.88 893 GLY A O 1
ATOM 7046 N N . CYS A 1 894 ? -23.779 3.919 19.986 1.00 98.19 894 CYS A N 1
ATOM 7047 C CA . CYS A 1 894 ? -22.344 4.143 19.784 1.00 98.19 894 CYS A CA 1
ATOM 7048 C C . CYS A 1 894 ? -21.883 3.931 18.329 1.00 98.19 894 CYS A C 1
ATOM 7050 O O . CYS A 1 894 ? -20.839 4.445 17.946 1.00 98.19 894 CYS A O 1
ATOM 7052 N N . GLY A 1 895 ? -22.637 3.200 17.500 1.00 96.56 895 GLY A N 1
ATOM 7053 C CA . GLY A 1 895 ? -22.331 3.041 16.071 1.00 96.56 895 GLY A CA 1
ATOM 7054 C C . GLY A 1 895 ? -21.036 2.287 15.733 1.00 96.56 895 GLY A C 1
ATOM 7055 O O . GLY A 1 895 ? -20.455 2.524 14.677 1.00 96.56 895 GLY A O 1
ATOM 7056 N N . PHE A 1 896 ? -20.559 1.398 16.608 1.00 97.88 896 PHE A N 1
ATOM 7057 C CA . PHE A 1 896 ? -19.425 0.508 16.333 1.00 97.88 896 PHE A CA 1
ATOM 7058 C C . PHE A 1 896 ? -19.629 -0.872 16.966 1.00 97.88 896 PHE A C 1
ATOM 7060 O O . PHE A 1 896 ? -20.426 -1.024 17.891 1.00 97.88 896 PHE A O 1
ATOM 7067 N N . THR A 1 897 ? -18.888 -1.876 16.495 1.00 97.88 897 THR A N 1
ATOM 7068 C CA . THR A 1 897 ? -18.895 -3.231 17.064 1.00 97.88 897 THR A CA 1
ATOM 7069 C C . THR A 1 897 ? -17.695 -3.483 17.978 1.00 97.88 897 THR A C 1
ATOM 7071 O O . THR A 1 897 ? -16.639 -2.870 17.822 1.00 97.88 897 THR A O 1
ATOM 7074 N N . LEU A 1 898 ? -17.854 -4.391 18.944 1.00 98.38 898 LEU A N 1
ATOM 7075 C CA . LEU A 1 898 ? -16.791 -4.795 19.867 1.00 98.38 898 LEU A CA 1
ATOM 7076 C C . LEU A 1 898 ? -15.921 -5.911 19.277 1.00 98.38 898 LEU A C 1
ATOM 7078 O O . LEU A 1 898 ? -16.440 -6.925 18.796 1.00 98.38 898 LEU A O 1
ATOM 7082 N N . GLN A 1 899 ? -14.601 -5.751 19.370 1.00 97.56 899 GLN A N 1
ATOM 7083 C CA . GLN A 1 899 ? -13.638 -6.758 18.925 1.00 97.56 899 GLN A CA 1
ATOM 7084 C C . GLN A 1 899 ? -13.792 -8.109 19.632 1.00 97.56 899 GLN A C 1
ATOM 7086 O O . GLN A 1 899 ? -14.254 -8.180 20.765 1.00 97.56 899 GLN A O 1
ATOM 7091 N N . ASN A 1 900 ? -13.311 -9.177 18.996 1.00 96.56 900 ASN A N 1
ATOM 7092 C CA . ASN A 1 900 ? -13.239 -10.525 19.579 1.00 96.56 900 ASN A CA 1
ATOM 7093 C C . ASN A 1 900 ? -11.794 -10.986 19.826 1.00 96.56 900 ASN A C 1
ATOM 7095 O O . ASN A 1 900 ? -11.463 -12.170 19.711 1.00 96.56 900 ASN A O 1
ATOM 7099 N N . ARG A 1 901 ? -10.907 -10.042 20.155 1.00 96.44 901 ARG A N 1
ATOM 7100 C CA . ARG A 1 901 ? -9.462 -10.266 20.294 1.00 96.44 901 ARG A CA 1
ATOM 7101 C C . ARG A 1 901 ? -9.099 -11.334 21.334 1.00 96.44 901 ARG A C 1
ATOM 7103 O O . ARG A 1 901 ? -8.113 -12.044 21.133 1.00 96.44 901 ARG A O 1
ATOM 7110 N N . GLY A 1 902 ? -9.906 -11.488 22.384 1.00 96.56 902 GLY A N 1
ATOM 7111 C CA . GLY A 1 902 ? -9.759 -12.508 23.426 1.00 96.56 902 GLY A CA 1
ATOM 7112 C C . GLY A 1 902 ? -9.812 -13.946 22.905 1.00 96.56 902 GLY A C 1
ATOM 7113 O O . GLY A 1 902 ? -9.248 -14.831 23.537 1.00 96.56 902 GLY A O 1
ATOM 7114 N N . SER A 1 903 ? -10.357 -14.179 21.706 1.00 95.00 903 SER A N 1
ATOM 7115 C CA . SER A 1 903 ? -10.306 -15.489 21.030 1.00 95.00 903 SER A CA 1
ATOM 7116 C C . SER A 1 903 ? -8.878 -15.952 20.714 1.00 95.00 903 SER A C 1
ATOM 7118 O O . SER A 1 903 ? -8.664 -17.110 20.388 1.00 95.00 903 SER A O 1
ATOM 7120 N N . ASN A 1 904 ? -7.879 -15.063 20.798 1.00 92.69 904 ASN A N 1
ATOM 7121 C CA . ASN A 1 904 ? -6.476 -15.456 20.677 1.00 92.69 904 ASN A CA 1
ATOM 7122 C C . ASN A 1 904 ? -5.883 -16.041 21.964 1.00 92.69 904 ASN A C 1
ATOM 7124 O O . ASN A 1 904 ? -4.740 -16.486 21.916 1.00 92.69 904 ASN A O 1
ATOM 7128 N N . PHE A 1 905 ? -6.582 -16.035 23.103 1.00 95.12 905 PHE A N 1
ATOM 7129 C CA . PHE A 1 905 ? -6.151 -16.825 24.255 1.00 95.12 905 PHE A CA 1
ATOM 7130 C C . PHE A 1 905 ? -6.322 -18.314 23.972 1.00 95.12 905 PHE A C 1
ATOM 7132 O O . PHE A 1 905 ? -7.306 -18.729 23.364 1.00 95.12 905 PHE A O 1
ATOM 7139 N N . THR A 1 906 ? -5.392 -19.117 24.480 1.00 91.62 906 THR A N 1
ATOM 7140 C CA . THR A 1 906 ? -5.663 -20.543 24.664 1.00 91.62 906 THR A CA 1
ATOM 7141 C C . THR A 1 906 ? -6.291 -20.770 26.035 1.00 91.62 906 THR A C 1
ATOM 7143 O O . THR A 1 906 ? -6.028 -20.032 26.988 1.00 91.62 906 THR A O 1
ATOM 7146 N N . LEU A 1 907 ? -7.139 -21.784 26.124 1.00 93.94 907 LEU A N 1
ATOM 7147 C CA . LEU A 1 907 ? -7.715 -22.281 27.370 1.00 93.94 907 LEU A CA 1
ATOM 7148 C C . LEU A 1 907 ? -6.976 -23.535 27.871 1.00 93.94 907 LEU A C 1
ATOM 7150 O O . LEU A 1 907 ? -7.420 -24.188 28.811 1.00 93.94 907 LEU A O 1
ATOM 7154 N N . GLU A 1 908 ? -5.860 -23.894 27.238 1.00 89.69 908 GLU A N 1
ATOM 7155 C CA . GLU A 1 908 ? -4.988 -24.978 27.682 1.00 89.69 908 GLU A CA 1
ATOM 7156 C C . GLU A 1 908 ? -4.169 -24.559 28.906 1.00 89.69 908 GLU A C 1
ATOM 7158 O O . GLU A 1 908 ? -3.484 -23.528 28.901 1.00 89.69 908 GLU A O 1
ATOM 7163 N N . ASP A 1 909 ? -4.208 -25.395 29.943 1.00 88.31 909 ASP A N 1
ATOM 7164 C CA . ASP A 1 909 ? -3.416 -25.200 31.152 1.00 88.31 909 ASP A CA 1
ATOM 7165 C C . ASP A 1 909 ? -1.917 -25.107 30.826 1.00 88.31 909 ASP A C 1
ATOM 7167 O O . ASP A 1 909 ? -1.389 -25.831 29.981 1.00 88.31 909 ASP A O 1
ATOM 7171 N N . ASN A 1 910 ? -1.200 -24.252 31.558 1.00 85.81 910 ASN A N 1
ATOM 7172 C CA . ASN A 1 910 ? 0.257 -24.065 31.474 1.00 85.81 910 ASN A CA 1
ATOM 7173 C C . ASN A 1 910 ? 0.807 -23.496 30.150 1.00 85.81 910 ASN A C 1
ATOM 7175 O O . ASN A 1 910 ? 2.022 -23.318 30.035 1.00 85.81 910 ASN A O 1
ATOM 7179 N N . HIS A 1 911 ? -0.029 -23.160 29.166 1.00 89.75 911 HIS A N 1
ATOM 7180 C CA . HIS A 1 911 ? 0.451 -22.480 27.964 1.00 89.75 911 HIS A CA 1
ATOM 7181 C C . HIS A 1 911 ? 0.816 -21.008 28.271 1.00 89.75 911 HIS A C 1
ATOM 7183 O O . HIS A 1 911 ? 0.056 -20.324 28.960 1.00 89.75 911 HIS A O 1
ATOM 7189 N N . PRO A 1 912 ? 1.916 -20.433 27.736 1.00 88.38 912 PRO A N 1
ATOM 7190 C CA . PRO A 1 912 ? 2.306 -19.045 28.038 1.00 88.38 912 PRO A CA 1
ATOM 7191 C C . PRO A 1 912 ? 1.217 -18.010 27.724 1.00 88.38 912 PRO A C 1
ATOM 7193 O O . PRO A 1 912 ? 0.993 -17.056 28.469 1.00 88.38 912 PRO A O 1
ATOM 7196 N N . ASN A 1 913 ? 0.482 -18.228 26.635 1.00 94.00 913 ASN A N 1
ATOM 7197 C CA . ASN A 1 913 ? -0.669 -17.425 26.219 1.00 94.00 913 ASN A CA 1
ATOM 7198 C C . ASN A 1 913 ? -2.029 -17.929 26.769 1.00 94.00 913 ASN A C 1
ATOM 7200 O O . ASN A 1 913 ? -3.070 -17.672 26.167 1.00 94.00 913 ASN A O 1
ATOM 7204 N N . VAL A 1 914 ? -2.041 -18.664 27.887 1.00 95.38 914 VAL A N 1
ATOM 7205 C CA . VAL A 1 914 ? -3.287 -19.067 28.561 1.00 95.38 914 VAL A CA 1
ATOM 7206 C C . VAL A 1 914 ? -4.095 -17.848 29.010 1.00 95.38 914 VAL A C 1
ATOM 7208 O O . VAL A 1 914 ? -3.508 -16.820 29.374 1.00 95.38 914 VAL A O 1
ATOM 7211 N N . LEU A 1 915 ? -5.423 -17.947 28.963 1.00 97.12 915 LEU A N 1
ATOM 7212 C CA . LEU A 1 915 ? -6.331 -16.929 29.484 1.00 97.12 915 LEU A CA 1
ATOM 7213 C C . LEU A 1 915 ? -6.042 -16.635 30.962 1.00 97.12 915 LEU A C 1
ATOM 7215 O O . LEU A 1 915 ? -5.943 -17.538 31.785 1.00 97.12 915 LEU A O 1
ATOM 7219 N N . ASP A 1 916 ? -5.938 -15.352 31.288 1.00 96.75 916 ASP A N 1
ATOM 7220 C CA . ASP A 1 916 ? -5.820 -14.854 32.656 1.00 96.75 916 ASP A CA 1
ATOM 7221 C C . ASP A 1 916 ? -6.440 -13.452 32.726 1.00 96.75 916 ASP A C 1
ATOM 7223 O O . ASP A 1 916 ? -6.511 -12.753 31.709 1.00 96.75 916 ASP A O 1
ATOM 7227 N N . GLY A 1 917 ? -6.863 -13.028 33.913 1.00 96.88 917 GLY A N 1
ATOM 7228 C CA . GLY A 1 917 ? -7.397 -11.692 34.148 1.00 96.88 917 GLY A CA 1
ATOM 7229 C C . GLY A 1 917 ? -6.324 -10.611 33.980 1.00 96.88 917 GLY A C 1
ATOM 7230 O O . GLY A 1 917 ? -5.150 -10.796 34.337 1.00 96.88 917 GLY A O 1
ATOM 7231 N N . ASN A 1 918 ? -6.718 -9.449 33.447 1.00 97.00 918 ASN A N 1
ATOM 7232 C CA . ASN A 1 918 ? -5.814 -8.321 33.193 1.00 97.00 918 ASN A CA 1
ATOM 7233 C C . ASN A 1 918 ? -4.590 -8.694 32.334 1.00 97.00 918 ASN A C 1
ATOM 7235 O O . ASN A 1 918 ? -3.486 -8.183 32.545 1.00 97.00 918 ASN A O 1
ATOM 7239 N N . LYS A 1 919 ? -4.770 -9.591 31.364 1.00 97.31 919 LYS A N 1
ATOM 7240 C CA . LYS A 1 919 ? -3.720 -10.050 30.451 1.00 97.31 919 LYS A CA 1
ATOM 7241 C C . LYS A 1 919 ? -4.052 -9.638 29.024 1.00 97.31 919 LYS A C 1
ATOM 7243 O O . LYS A 1 919 ? -5.217 -9.601 28.638 1.00 97.31 919 LYS A O 1
ATOM 7248 N N . ARG A 1 920 ? -3.042 -9.325 28.220 1.00 97.44 920 ARG A N 1
ATOM 7249 C CA . ARG A 1 920 ? -3.198 -9.121 26.778 1.00 97.44 920 ARG A CA 1
ATOM 7250 C C . ARG A 1 920 ? -3.104 -10.465 26.038 1.00 97.44 920 ARG A C 1
ATOM 7252 O O . ARG A 1 920 ? -2.155 -11.214 26.278 1.00 97.44 920 ARG A O 1
ATOM 7259 N N . PRO A 1 921 ? -4.034 -10.789 25.128 1.00 95.75 921 PRO A N 1
ATOM 7260 C CA . PRO A 1 921 ? -3.917 -11.990 24.305 1.00 95.75 921 PRO A CA 1
ATOM 7261 C C . PRO A 1 921 ? -2.803 -11.839 23.265 1.00 95.75 921 PRO A C 1
ATOM 7263 O O . PRO A 1 921 ? -2.437 -10.719 22.900 1.00 95.75 921 PRO A O 1
ATOM 7266 N N . TYR A 1 922 ? -2.302 -12.955 22.730 1.00 94.38 922 TYR A N 1
ATOM 7267 C CA . TYR A 1 922 ? -1.518 -12.964 21.490 1.00 94.38 922 TYR A CA 1
ATOM 7268 C C . TYR A 1 922 ? -2.201 -12.101 20.421 1.00 94.38 922 TYR A C 1
ATOM 7270 O O . TYR A 1 922 ? -3.408 -12.209 20.188 1.00 94.38 922 TYR A O 1
ATOM 7278 N N . HIS A 1 923 ? -1.435 -11.234 19.767 1.00 94.56 923 HIS A N 1
ATOM 7279 C CA . HIS A 1 923 ? -1.995 -10.222 18.888 1.00 94.56 923 HIS A CA 1
ATOM 7280 C C . HIS A 1 923 ? -1.475 -10.351 17.460 1.00 94.56 923 HIS A C 1
ATOM 7282 O O . HIS A 1 923 ? -0.270 -10.410 17.218 1.00 94.56 923 HIS A O 1
ATOM 7288 N N . THR A 1 924 ? -2.396 -10.366 16.493 1.00 91.06 924 THR A N 1
ATOM 7289 C CA . THR A 1 924 ? -2.045 -10.610 15.090 1.00 91.06 924 THR A CA 1
ATOM 7290 C C . THR A 1 924 ? -1.600 -9.359 14.336 1.00 91.06 924 THR A C 1
ATOM 7292 O O . THR A 1 924 ? -0.822 -9.458 13.399 1.00 91.06 924 THR A O 1
ATOM 7295 N N . ILE A 1 925 ? -2.077 -8.166 14.701 1.00 93.12 925 ILE A N 1
ATOM 7296 C CA . ILE A 1 925 ? -1.753 -6.951 13.930 1.00 93.12 925 ILE A CA 1
ATOM 7297 C C . ILE A 1 925 ? -0.311 -6.481 14.134 1.00 93.12 925 ILE A C 1
ATOM 7299 O O . ILE A 1 925 ? 0.134 -6.355 15.275 1.00 93.12 925 ILE A O 1
ATOM 7303 N N . ILE A 1 926 ? 0.396 -6.228 13.030 1.00 96.25 926 ILE A N 1
ATOM 7304 C CA . ILE A 1 926 ? 1.815 -5.860 13.019 1.00 96.25 926 ILE A CA 1
ATOM 7305 C C . ILE A 1 926 ? 2.112 -4.726 12.012 1.00 96.25 926 ILE A C 1
ATOM 7307 O O . ILE A 1 926 ? 1.857 -4.859 10.809 1.00 96.25 926 ILE A O 1
ATOM 7311 N N . PRO A 1 927 ? 2.621 -3.574 12.474 1.00 97.81 927 PRO A N 1
ATOM 7312 C CA . PRO A 1 927 ? 3.226 -2.560 11.615 1.00 97.81 927 PRO A CA 1
ATOM 7313 C C . PRO A 1 927 ? 4.742 -2.787 11.481 1.00 97.81 927 PRO A C 1
ATOM 7315 O O . PRO A 1 927 ? 5.392 -3.072 12.482 1.00 97.81 927 PRO A O 1
ATOM 7318 N N . ALA A 1 928 ? 5.316 -2.567 10.289 1.00 98.38 928 ALA A N 1
ATOM 7319 C CA . ALA A 1 928 ? 6.767 -2.636 10.080 1.00 98.38 928 ALA A CA 1
ATOM 7320 C C . ALA A 1 928 ? 7.366 -1.297 9.639 1.00 98.38 928 ALA A C 1
ATOM 7322 O O . ALA A 1 928 ? 6.748 -0.521 8.898 1.00 98.38 928 ALA A O 1
ATOM 7323 N N . ILE A 1 929 ? 8.613 -1.063 10.052 1.00 98.75 929 ILE A N 1
ATOM 7324 C CA . ILE A 1 929 ? 9.506 -0.034 9.506 1.00 98.75 929 ILE A CA 1
ATOM 7325 C C . ILE A 1 929 ? 10.874 -0.667 9.256 1.00 98.75 929 ILE A C 1
ATOM 7327 O O . ILE A 1 929 ? 11.363 -1.441 10.071 1.00 98.75 929 ILE A O 1
ATOM 7331 N N . CYS A 1 930 ? 11.534 -0.309 8.157 1.00 98.56 930 CYS A N 1
ATOM 7332 C CA . CYS A 1 930 ? 12.921 -0.674 7.896 1.00 98.56 930 CYS A CA 1
ATOM 7333 C C . CYS A 1 930 ? 13.783 0.578 7.806 1.00 98.56 930 CYS A C 1
ATOM 7335 O O . CYS A 1 930 ? 13.449 1.532 7.097 1.00 98.56 930 CYS A O 1
ATOM 7337 N N . THR A 1 931 ? 14.918 0.551 8.498 1.00 98.38 931 THR A N 1
ATOM 7338 C CA . THR A 1 931 ? 15.957 1.578 8.434 1.00 98.38 931 THR A CA 1
ATOM 7339 C C . THR A 1 931 ? 17.269 0.986 7.932 1.00 98.38 931 THR A C 1
ATOM 7341 O O . THR A 1 931 ? 17.535 -0.207 8.069 1.00 98.38 931 THR A O 1
ATOM 7344 N N . LYS A 1 932 ? 18.137 1.826 7.379 1.00 96.75 932 LYS A N 1
ATOM 7345 C CA . LYS A 1 932 ? 19.509 1.450 7.028 1.00 96.75 932 LYS A CA 1
ATOM 7346 C C . LYS A 1 932 ? 20.383 1.398 8.280 1.00 96.75 932 LYS A C 1
ATOM 7348 O O . LYS A 1 932 ? 20.447 2.381 9.014 1.00 96.75 932 LYS A O 1
ATOM 7353 N N . LYS A 1 933 ? 21.089 0.286 8.510 1.00 97.06 933 LYS A N 1
ATOM 7354 C CA . LYS A 1 933 ? 21.960 0.069 9.685 1.00 97.06 933 LYS A CA 1
ATOM 7355 C C . LYS A 1 933 ? 23.035 1.147 9.826 1.00 97.06 933 LYS A C 1
ATOM 7357 O O . LYS A 1 933 ? 23.329 1.588 10.930 1.00 97.06 933 LYS A O 1
ATOM 7362 N N . SER A 1 934 ? 23.616 1.570 8.705 1.00 95.06 934 SER A N 1
ATOM 7363 C CA . SER A 1 934 ? 24.738 2.513 8.669 1.00 95.06 934 SER A CA 1
ATOM 7364 C C . SER A 1 934 ? 24.347 3.956 9.002 1.00 95.06 934 SER A C 1
ATOM 7366 O O . SER A 1 934 ? 25.167 4.699 9.537 1.00 95.06 934 SER A O 1
ATOM 7368 N N . THR A 1 935 ? 23.113 4.369 8.700 1.00 94.31 935 THR A N 1
ATOM 7369 C CA . THR A 1 935 ? 22.682 5.776 8.806 1.00 94.31 935 THR A CA 1
ATOM 7370 C C . THR A 1 935 ? 21.485 5.999 9.728 1.00 94.31 935 THR A C 1
ATOM 7372 O O . THR A 1 935 ? 21.166 7.151 10.029 1.00 94.31 935 THR A O 1
ATOM 7375 N N . ASN A 1 936 ? 20.804 4.926 10.145 1.00 96.00 936 ASN A N 1
ATOM 7376 C CA . ASN A 1 936 ? 19.465 4.943 10.744 1.00 96.00 936 ASN A CA 1
ATOM 7377 C C . ASN A 1 936 ? 18.428 5.699 9.894 1.00 96.00 936 ASN A C 1
ATOM 7379 O O . ASN A 1 936 ? 17.381 6.121 10.385 1.00 96.00 936 ASN A O 1
ATOM 7383 N N . GLU A 1 937 ? 18.701 5.897 8.603 1.00 95.31 937 GLU A N 1
ATOM 7384 C CA . GLU A 1 937 ? 17.737 6.523 7.710 1.00 95.31 937 GLU A CA 1
ATOM 7385 C C . GLU A 1 937 ? 16.641 5.536 7.354 1.00 95.31 937 GLU A C 1
ATOM 7387 O O . GLU A 1 937 ? 16.896 4.351 7.127 1.00 95.31 937 GLU A O 1
ATOM 7392 N N . LEU A 1 938 ? 15.416 6.048 7.300 1.00 96.06 938 LEU A N 1
ATOM 7393 C CA . LEU A 1 938 ? 14.274 5.298 6.821 1.00 96.06 938 LEU A CA 1
ATOM 7394 C C . LEU A 1 938 ? 14.550 4.749 5.416 1.00 96.06 938 LEU A C 1
ATOM 7396 O O . LEU A 1 938 ? 14.865 5.501 4.494 1.00 96.06 938 LEU A O 1
ATOM 7400 N N . PHE A 1 939 ? 14.380 3.441 5.261 1.00 96.31 939 PHE A N 1
ATOM 7401 C CA . PHE A 1 939 ? 14.366 2.768 3.970 1.00 96.31 939 PHE A CA 1
ATOM 7402 C C . PHE A 1 939 ? 12.926 2.658 3.455 1.00 96.31 939 PHE A C 1
ATOM 7404 O O . PHE A 1 939 ? 12.619 3.133 2.360 1.00 96.31 939 PHE A O 1
ATOM 7411 N N . MET A 1 940 ? 12.026 2.091 4.264 1.00 97.12 940 MET A N 1
ATOM 7412 C CA . MET A 1 940 ? 10.604 1.953 3.935 1.00 97.12 940 MET A CA 1
ATOM 7413 C C 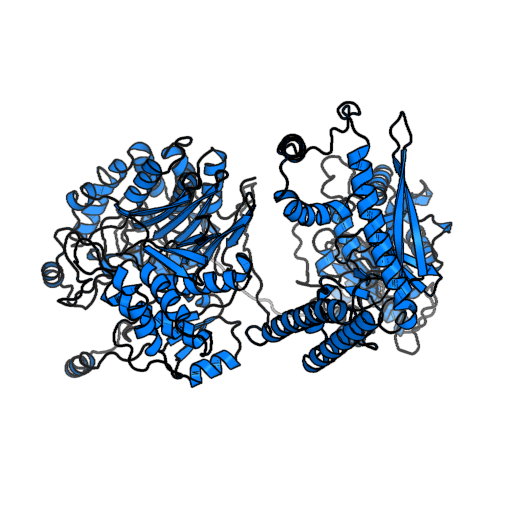. MET A 1 940 ? 9.741 1.694 5.173 1.00 97.12 940 MET A C 1
ATOM 7415 O O . MET A 1 940 ? 10.223 1.193 6.185 1.00 97.12 940 MET A O 1
ATOM 7419 N N . SER A 1 941 ? 8.454 1.994 5.052 1.00 98.25 941 SER A N 1
ATOM 7420 C CA . SER A 1 941 ? 7.376 1.582 5.948 1.00 98.25 941 SER A CA 1
ATOM 7421 C C . SER A 1 941 ? 6.379 0.760 5.141 1.00 98.25 941 SER A C 1
ATOM 7423 O O . SER A 1 941 ? 5.996 1.167 4.039 1.00 98.25 941 SER A O 1
ATOM 7425 N N . TRP A 1 942 ? 6.018 -0.419 5.639 1.00 97.88 942 TRP A N 1
ATOM 7426 C CA . TRP A 1 942 ? 5.089 -1.321 4.965 1.00 97.88 942 TRP A CA 1
ATOM 7427 C C . TRP A 1 942 ? 4.460 -2.302 5.950 1.00 97.88 942 TRP A C 1
ATOM 7429 O O . TRP A 1 942 ? 4.942 -2.508 7.060 1.00 97.88 942 TRP A O 1
ATOM 7439 N N . SER A 1 943 ? 3.373 -2.923 5.519 1.00 96.12 943 SER A N 1
ATOM 7440 C CA . SER A 1 943 ? 2.837 -4.153 6.086 1.00 96.12 943 SER A CA 1
ATOM 7441 C C . SER A 1 943 ? 1.833 -4.740 5.100 1.00 96.12 943 SER A C 1
ATOM 7443 O O . SER A 1 943 ? 1.432 -4.079 4.137 1.00 96.12 943 SER A O 1
ATOM 7445 N N . VAL A 1 944 ? 1.441 -5.990 5.325 1.00 93.00 944 VAL A N 1
ATOM 7446 C CA . VAL A 1 944 ? 0.473 -6.717 4.500 1.00 93.00 944 VAL A CA 1
ATOM 7447 C C . VAL A 1 944 ? -0.598 -7.281 5.415 1.00 93.00 944 VAL A C 1
ATOM 7449 O O . VAL A 1 944 ? -0.337 -8.230 6.131 1.00 93.00 944 VAL A O 1
ATOM 7452 N N . MET A 1 945 ? -1.799 -6.710 5.393 1.00 85.69 945 MET A N 1
ATOM 7453 C CA . MET A 1 945 ? -2.958 -7.109 6.198 1.00 85.69 945 MET A CA 1
ATOM 7454 C C . MET A 1 945 ? -3.310 -8.602 6.054 1.00 85.69 945 MET A C 1
ATOM 7456 O O . MET A 1 945 ? -3.105 -9.176 4.989 1.00 85.69 945 MET A O 1
ATOM 7460 N N . GLY A 1 946 ? -3.923 -9.206 7.080 1.00 81.38 946 GLY A N 1
ATOM 7461 C CA . GLY A 1 946 ? -4.589 -10.514 6.965 1.00 81.38 946 GLY A CA 1
ATOM 7462 C C . GLY A 1 946 ? -4.290 -11.481 8.108 1.00 81.38 946 GLY A C 1
ATOM 7463 O O . GLY A 1 946 ? -3.854 -12.596 7.851 1.00 81.38 946 GLY A O 1
ATOM 7464 N N . SER A 1 947 ? -4.474 -11.063 9.368 1.00 85.44 947 SER A N 1
ATOM 7465 C CA . SER A 1 947 ? -4.230 -11.906 10.553 1.00 85.44 947 SER A CA 1
ATOM 7466 C C . SER A 1 947 ? -2.865 -12.616 10.478 1.00 85.44 947 SER A C 1
ATOM 7468 O O . SER A 1 947 ? -1.847 -11.936 10.364 1.00 85.44 947 SER A O 1
ATOM 7470 N N . PHE A 1 948 ? -2.823 -13.949 10.456 1.00 85.88 948 PHE A N 1
ATOM 7471 C CA . PHE A 1 948 ? -1.599 -14.749 10.366 1.00 85.88 948 PHE A CA 1
ATOM 7472 C C . PHE A 1 948 ? -0.898 -14.702 8.999 1.00 85.88 948 PHE A C 1
ATOM 7474 O O . PHE A 1 948 ? 0.231 -15.171 8.885 1.00 85.88 948 PHE A O 1
ATOM 7481 N N . ASN A 1 949 ? -1.487 -14.101 7.965 1.00 89.25 949 ASN A N 1
ATOM 7482 C CA . ASN A 1 949 ? -0.761 -13.774 6.738 1.00 89.25 949 ASN A CA 1
ATOM 7483 C C . ASN A 1 949 ? 0.228 -12.614 6.939 1.00 89.25 949 ASN A C 1
ATOM 7485 O O . ASN A 1 949 ? 1.184 -12.508 6.179 1.00 89.25 949 ASN A O 1
ATOM 7489 N N . GLN A 1 950 ? 0.053 -11.763 7.957 1.00 93.06 950 GLN A N 1
ATOM 7490 C CA . GLN A 1 950 ? 0.831 -10.525 8.057 1.00 93.06 950 GLN A CA 1
ATOM 7491 C C . GLN A 1 950 ? 2.353 -10.735 8.081 1.00 93.06 950 GLN A C 1
ATOM 7493 O O . GLN A 1 950 ? 3.022 -10.137 7.235 1.00 93.06 950 GLN A O 1
ATOM 7498 N N . PRO A 1 951 ? 2.927 -11.627 8.921 1.00 94.88 951 PRO A N 1
ATOM 7499 C CA . PRO A 1 951 ? 4.368 -11.888 8.871 1.00 94.88 951 PRO A CA 1
ATOM 7500 C C . PRO A 1 951 ? 4.820 -12.445 7.515 1.00 94.88 951 PRO A C 1
ATOM 7502 O O . PRO A 1 951 ? 5.895 -12.118 7.022 1.00 94.88 951 PRO A O 1
ATOM 7505 N N . GLN A 1 952 ? 3.980 -13.275 6.892 1.00 94.38 952 GLN A N 1
ATOM 7506 C CA . GLN A 1 952 ? 4.275 -13.933 5.619 1.00 94.38 952 GLN A CA 1
ATOM 7507 C C . GLN A 1 952 ? 4.355 -12.910 4.488 1.00 94.38 952 GLN A C 1
ATOM 7509 O O . GLN A 1 952 ? 5.305 -12.919 3.704 1.00 94.38 952 GLN A O 1
ATOM 7514 N N . GLY A 1 953 ? 3.365 -12.021 4.412 1.00 95.00 953 GLY A N 1
ATOM 7515 C CA . GLY A 1 953 ? 3.309 -10.950 3.430 1.00 95.00 953 GLY A CA 1
ATOM 7516 C C . GLY A 1 953 ? 4.407 -9.912 3.652 1.00 95.00 953 GLY A C 1
ATOM 7517 O O . GLY A 1 953 ? 5.066 -9.527 2.693 1.00 95.00 953 GLY A O 1
ATOM 7518 N N . GLN A 1 954 ? 4.677 -9.515 4.902 1.00 97.50 954 GLN A N 1
ATOM 7519 C CA . GLN A 1 954 ? 5.766 -8.585 5.220 1.00 97.50 954 GLN A CA 1
ATOM 7520 C C . GLN A 1 954 ? 7.129 -9.092 4.738 1.00 97.50 954 GLN A C 1
ATOM 7522 O O . GLN A 1 954 ? 7.854 -8.326 4.099 1.00 97.50 954 GLN A O 1
ATOM 7527 N N . VAL A 1 955 ? 7.462 -10.361 5.014 1.00 97.81 955 VAL A N 1
ATOM 7528 C CA . VAL A 1 955 ? 8.726 -10.972 4.576 1.00 97.81 955 VAL A CA 1
ATOM 7529 C C . VAL A 1 955 ? 8.780 -11.045 3.050 1.00 97.81 955 VAL A C 1
ATOM 7531 O O . VAL A 1 955 ? 9.751 -10.577 2.462 1.00 97.81 955 VAL A O 1
ATOM 7534 N N . GLN A 1 956 ? 7.731 -11.551 2.392 1.00 96.94 956 GLN A N 1
ATOM 7535 C CA . GLN A 1 956 ? 7.673 -11.634 0.925 1.00 96.94 956 GLN A CA 1
ATOM 7536 C C . GLN A 1 956 ? 7.852 -10.256 0.262 1.00 96.94 956 GLN A C 1
ATOM 7538 O O . GLN A 1 956 ? 8.696 -10.096 -0.620 1.00 96.94 956 GLN A O 1
ATOM 7543 N N . THR A 1 957 ? 7.121 -9.235 0.718 1.00 96.25 957 THR A N 1
ATOM 7544 C CA . THR A 1 957 ? 7.201 -7.877 0.161 1.00 96.25 957 THR A CA 1
ATOM 7545 C C . THR A 1 957 ? 8.563 -7.228 0.409 1.00 96.25 957 THR A C 1
ATOM 7547 O O . THR A 1 957 ? 9.096 -6.596 -0.503 1.00 96.25 957 THR A O 1
ATOM 7550 N N . LEU A 1 958 ? 9.164 -7.404 1.593 1.00 97.12 958 LEU A N 1
ATOM 7551 C CA . LEU A 1 958 ? 10.516 -6.905 1.861 1.00 97.12 958 LEU A CA 1
ATOM 7552 C C . LEU A 1 958 ? 11.527 -7.524 0.896 1.00 97.12 958 LEU A C 1
ATOM 7554 O O . LEU A 1 958 ? 12.274 -6.794 0.248 1.00 97.12 958 LEU A O 1
ATOM 7558 N N . LEU A 1 959 ? 11.528 -8.853 0.768 1.00 94.75 959 LEU A N 1
ATOM 7559 C CA . LEU A 1 959 ? 12.461 -9.563 -0.106 1.00 94.75 959 LEU A CA 1
ATOM 7560 C C . LEU A 1 959 ? 12.307 -9.131 -1.571 1.00 94.75 959 LEU A C 1
ATOM 7562 O O . LEU A 1 959 ? 13.314 -8.946 -2.251 1.00 94.75 959 LEU A O 1
ATOM 7566 N N . ASN A 1 960 ? 11.083 -8.874 -2.041 1.00 91.19 960 ASN A N 1
ATOM 7567 C CA . ASN A 1 960 ? 10.845 -8.333 -3.383 1.00 91.19 960 ASN A CA 1
ATOM 7568 C C . ASN A 1 960 ? 11.456 -6.933 -3.560 1.00 91.19 960 ASN A C 1
ATOM 7570 O O . ASN A 1 960 ? 12.173 -6.689 -4.531 1.00 91.19 960 ASN A O 1
ATOM 7574 N N . VAL A 1 961 ? 11.254 -6.016 -2.603 1.00 90.00 961 VAL A N 1
ATOM 7575 C CA . VAL A 1 961 ? 11.874 -4.677 -2.663 1.00 90.00 961 VAL A CA 1
ATOM 7576 C C . VAL A 1 961 ? 13.402 -4.767 -2.646 1.00 90.00 961 VAL A C 1
ATOM 7578 O O . VAL A 1 961 ? 14.070 -4.010 -3.355 1.0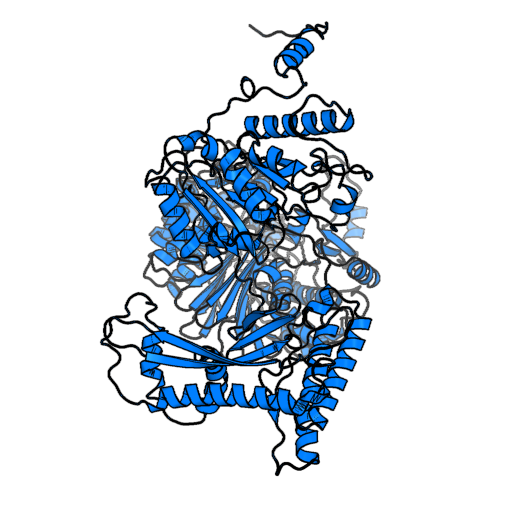0 90.00 961 VAL A O 1
ATOM 7581 N N . LEU A 1 962 ? 13.969 -5.691 -1.864 1.00 89.38 962 LEU A N 1
ATOM 7582 C CA . LEU A 1 962 ? 15.415 -5.924 -1.812 1.00 89.38 962 LEU A CA 1
ATOM 7583 C C . LEU A 1 962 ? 15.971 -6.515 -3.117 1.00 89.38 962 LEU A C 1
ATOM 7585 O O . LEU A 1 962 ? 17.123 -6.251 -3.451 1.00 89.38 962 LEU A O 1
ATOM 7589 N N . ARG A 1 963 ? 15.145 -7.226 -3.893 1.00 84.56 963 ARG A N 1
ATOM 7590 C CA . ARG A 1 963 ? 15.456 -7.709 -5.251 1.00 84.56 963 ARG A CA 1
ATOM 7591 C C . ARG A 1 963 ? 15.322 -6.642 -6.340 1.00 84.56 963 ARG A C 1
ATOM 7593 O O . ARG A 1 963 ? 15.555 -6.934 -7.506 1.00 84.56 963 ARG A O 1
ATOM 7600 N N . GLY A 1 964 ? 14.986 -5.406 -5.972 1.00 80.81 964 GLY A N 1
ATOM 7601 C CA . GLY A 1 964 ? 14.940 -4.266 -6.889 1.00 80.81 964 GLY A CA 1
ATOM 7602 C C . GLY A 1 964 ? 13.542 -3.876 -7.356 1.00 80.81 964 GLY A C 1
ATOM 7603 O O . GLY A 1 964 ? 13.426 -2.913 -8.111 1.00 80.81 964 GLY A O 1
ATOM 7604 N N . PHE A 1 965 ? 12.495 -4.552 -6.876 1.00 82.75 965 PHE A N 1
ATOM 7605 C CA . PHE A 1 965 ? 11.121 -4.230 -7.244 1.00 82.75 965 PHE A CA 1
ATOM 7606 C C . PHE A 1 965 ? 10.771 -2.827 -6.731 1.00 82.75 965 PHE A C 1
ATOM 7608 O O . PHE A 1 965 ? 11.142 -2.419 -5.616 1.00 82.75 965 PHE A O 1
ATOM 7615 N N . THR A 1 966 ? 10.033 -2.071 -7.538 1.00 85.56 966 THR A N 1
ATOM 7616 C CA . THR A 1 966 ? 9.375 -0.847 -7.082 1.00 85.56 966 THR A CA 1
ATOM 7617 C C . THR A 1 966 ? 8.344 -1.178 -5.995 1.00 85.56 966 THR A C 1
ATOM 7619 O O . THR A 1 966 ? 7.905 -2.324 -5.872 1.00 85.56 966 THR A O 1
ATOM 7622 N N . PRO A 1 967 ? 7.913 -0.192 -5.185 1.00 86.19 967 PRO A N 1
ATOM 7623 C CA . PRO A 1 967 ? 6.908 -0.445 -4.155 1.00 86.19 967 PRO A CA 1
ATOM 7624 C C . PRO A 1 967 ? 5.604 -1.054 -4.696 1.00 86.19 967 PRO A C 1
ATOM 7626 O O . PRO A 1 967 ? 5.004 -1.888 -4.025 1.00 86.19 967 PRO A O 1
ATOM 7629 N N . GLN A 1 968 ? 5.184 -0.682 -5.910 1.00 87.25 968 GLN A N 1
ATOM 7630 C CA . GLN A 1 968 ? 3.993 -1.260 -6.532 1.00 87.25 968 GLN A CA 1
ATOM 7631 C C . GLN A 1 968 ? 4.245 -2.697 -7.012 1.00 87.25 968 GLN A C 1
ATOM 7633 O O . GLN A 1 968 ? 3.497 -3.588 -6.627 1.00 87.25 968 GLN A O 1
ATOM 7638 N N . GLU A 1 969 ? 5.332 -2.954 -7.747 1.00 82.75 969 GLU A N 1
ATOM 7639 C CA . GLU A 1 969 ? 5.680 -4.311 -8.210 1.00 82.75 969 GLU A CA 1
ATOM 7640 C C . GLU A 1 969 ? 5.840 -5.293 -7.040 1.00 82.75 969 GLU A C 1
ATOM 7642 O O . GLU A 1 969 ? 5.396 -6.436 -7.112 1.00 82.75 969 GLU A O 1
ATOM 7647 N N . ALA A 1 970 ? 6.430 -4.849 -5.924 1.00 88.06 970 ALA A N 1
ATOM 7648 C CA . ALA A 1 970 ? 6.606 -5.680 -4.735 1.00 88.06 970 ALA A CA 1
ATOM 7649 C C . ALA A 1 970 ? 5.272 -6.105 -4.096 1.00 88.06 970 ALA A C 1
ATOM 7651 O O . ALA A 1 970 ? 5.206 -7.166 -3.466 1.00 88.06 970 ALA A O 1
ATOM 7652 N N . LEU A 1 971 ? 4.224 -5.285 -4.241 1.00 86.75 971 LEU A N 1
ATOM 7653 C CA . LEU A 1 971 ? 2.869 -5.620 -3.817 1.00 86.75 971 LEU A CA 1
ATOM 7654 C C . LEU A 1 971 ? 2.126 -6.456 -4.866 1.00 86.75 971 LEU A C 1
ATOM 7656 O O . LEU A 1 971 ? 1.396 -7.372 -4.484 1.00 86.75 971 LEU A O 1
ATOM 7660 N N . ASP A 1 972 ? 2.307 -6.171 -6.152 1.00 86.69 972 ASP A N 1
ATOM 7661 C CA . ASP A 1 972 ? 1.616 -6.867 -7.243 1.00 86.69 972 ASP A CA 1
ATOM 7662 C C . ASP A 1 972 ? 2.102 -8.314 -7.401 1.00 86.69 972 ASP A C 1
ATOM 7664 O O . ASP A 1 972 ? 1.302 -9.191 -7.737 1.00 86.69 972 ASP A O 1
ATOM 7668 N N . ALA A 1 973 ? 3.371 -8.579 -7.064 1.00 87.00 973 ALA A N 1
ATOM 7669 C CA . ALA A 1 973 ? 3.980 -9.904 -7.098 1.00 87.00 973 ALA A CA 1
ATOM 7670 C C . ALA A 1 973 ? 3.076 -10.986 -6.457 1.00 87.00 973 ALA A C 1
ATOM 7672 O O . ALA A 1 973 ? 2.533 -10.764 -5.363 1.00 87.00 973 ALA A O 1
ATOM 7673 N N . PRO A 1 974 ? 2.912 -12.160 -7.103 1.00 90.44 974 PRO A N 1
ATOM 7674 C CA . PRO A 1 974 ? 2.185 -13.288 -6.529 1.00 90.44 974 PRO A CA 1
ATOM 7675 C C . PRO A 1 974 ? 2.787 -13.729 -5.192 1.00 90.44 974 PRO A C 1
ATOM 7677 O O . PRO A 1 974 ? 4.006 -13.856 -5.057 1.00 90.44 974 PRO A O 1
ATOM 7680 N N . ARG A 1 975 ? 1.927 -13.980 -4.207 1.00 92.25 975 ARG A N 1
ATOM 7681 C CA . ARG A 1 975 ? 2.299 -14.403 -2.856 1.00 92.25 975 ARG A CA 1
ATOM 7682 C C . ARG A 1 975 ? 1.826 -15.821 -2.579 1.00 92.25 975 ARG A C 1
ATOM 7684 O O . ARG A 1 975 ? 0.970 -16.378 -3.271 1.00 92.25 975 ARG A O 1
ATOM 7691 N N . PHE A 1 976 ? 2.354 -16.382 -1.503 1.00 92.62 976 PHE A N 1
ATOM 7692 C CA . PHE A 1 976 ? 1.751 -17.519 -0.833 1.00 92.62 976 PHE A CA 1
ATOM 7693 C C . PHE A 1 976 ? 1.305 -17.160 0.586 1.00 92.62 976 PHE A C 1
ATOM 7695 O O . PHE A 1 976 ? 1.790 -16.203 1.192 1.00 92.62 976 PHE A O 1
ATOM 7702 N N . CYS A 1 977 ? 0.395 -17.969 1.113 1.00 90.44 977 CYS A N 1
ATOM 7703 C CA . CYS A 1 977 ? -0.048 -17.969 2.494 1.00 90.44 977 CYS A CA 1
ATOM 7704 C C . CYS A 1 977 ? -0.144 -19.420 2.984 1.00 90.44 977 CYS A C 1
ATOM 7706 O O . CYS A 1 977 ? -0.871 -20.238 2.415 1.00 90.44 977 CYS A O 1
ATOM 7708 N N . ILE A 1 978 ? 0.591 -19.756 4.038 1.00 87.06 978 ILE A N 1
ATOM 7709 C CA . ILE A 1 978 ? 0.479 -21.035 4.739 1.00 87.06 978 ILE A CA 1
ATOM 7710 C C . ILE A 1 978 ? -0.943 -21.117 5.315 1.00 87.06 978 ILE A C 1
ATOM 7712 O O . ILE A 1 978 ? -1.395 -20.207 6.014 1.00 87.06 978 ILE A O 1
ATOM 7716 N N . GLY A 1 979 ? -1.661 -22.175 4.931 1.00 68.56 979 GLY A N 1
ATOM 7717 C CA . GLY A 1 979 ? -3.057 -22.435 5.279 1.00 68.56 979 GLY A CA 1
ATOM 7718 C C . GLY A 1 979 ? -3.254 -22.731 6.761 1.00 68.56 979 GLY A C 1
ATOM 7719 O O . GLY A 1 979 ? -2.289 -22.772 7.510 1.00 68.56 979 GLY A O 1
ATOM 7720 N N . ALA A 1 980 ? -4.494 -22.991 7.171 1.00 54.44 980 ALA A N 1
ATOM 7721 C CA . ALA A 1 980 ? -4.896 -23.499 8.484 1.00 54.44 980 ALA A CA 1
ATOM 7722 C C . ALA A 1 980 ? -5.767 -24.740 8.283 1.00 54.44 980 ALA A C 1
ATOM 7724 O O . ALA A 1 980 ? -6.764 -24.637 7.567 1.00 54.44 980 ALA A O 1
ATOM 7725 N N . LYS A 1 981 ? -5.486 -25.880 8.931 1.00 41.00 981 LYS A N 1
ATOM 7726 C CA . LYS A 1 981 ? -6.455 -26.992 8.939 1.00 41.00 981 LYS A CA 1
ATOM 7727 C C . LYS A 1 981 ? -7.701 -26.505 9.691 1.00 41.00 981 LYS A C 1
ATOM 7729 O O . LYS A 1 981 ? -7.671 -26.379 10.912 1.00 41.00 981 LYS A O 1
ATOM 7734 N N . LYS A 1 982 ? -8.789 -26.188 8.979 1.00 31.69 982 LYS A N 1
ATOM 7735 C CA . LYS A 1 982 ? -10.090 -25.943 9.622 1.00 31.69 982 LYS A CA 1
ATOM 7736 C C . LYS A 1 982 ? -10.491 -27.233 10.347 1.00 31.69 982 LYS A C 1
ATOM 7738 O O . LYS A 1 982 ? -10.476 -28.282 9.696 1.00 31.69 982 LYS A O 1
ATOM 7743 N N . PRO A 1 983 ? -10.869 -27.205 11.637 1.00 27.62 983 PRO A N 1
ATOM 7744 C CA . PRO A 1 983 ? -11.513 -28.360 12.239 1.00 27.62 983 PRO A CA 1
ATOM 7745 C C . PRO A 1 983 ? -12.757 -28.672 11.405 1.00 27.62 983 PRO A C 1
ATOM 7747 O O . PRO A 1 983 ? -13.639 -27.835 11.204 1.00 27.62 983 PRO A O 1
ATOM 7750 N N . SER A 1 984 ? -12.791 -29.869 10.834 1.00 24.48 984 SER A N 1
ATOM 7751 C CA . SER A 1 984 ? -13.916 -30.367 10.061 1.00 24.48 984 SER A CA 1
ATOM 7752 C C . SER A 1 984 ? -15.102 -30.578 11.000 1.00 24.48 984 SER A C 1
ATOM 7754 O O . SER A 1 984 ? -15.257 -31.679 11.506 1.00 24.48 984 SER A O 1
ATOM 7756 N N . LYS A 1 985 ? -15.892 -29.532 11.276 1.00 26.44 985 LYS A N 1
ATOM 7757 C CA . LYS A 1 985 ? -17.254 -29.585 11.844 1.00 26.44 985 LYS A CA 1
ATOM 7758 C C . LYS A 1 985 ? -17.912 -28.187 11.758 1.00 26.44 985 LYS A C 1
ATOM 7760 O O . LYS A 1 985 ? -18.153 -27.534 12.762 1.00 26.44 985 LYS A O 1
ATOM 7765 N N . ILE A 1 986 ? -18.272 -27.744 10.550 1.00 25.81 986 ILE A N 1
ATOM 7766 C CA . ILE A 1 986 ? -19.554 -27.034 10.389 1.00 25.81 986 ILE A CA 1
ATOM 7767 C C . ILE A 1 986 ? -20.530 -28.132 9.994 1.00 25.81 986 ILE A C 1
ATOM 7769 O O . ILE A 1 986 ? -20.620 -28.509 8.829 1.00 25.81 986 ILE A O 1
ATOM 7773 N N . VAL A 1 987 ? -21.168 -28.738 10.993 1.00 24.23 987 VAL A N 1
ATOM 7774 C CA . VAL A 1 987 ? -22.282 -29.657 10.760 1.00 24.23 987 VAL A CA 1
ATOM 7775 C C . VAL A 1 987 ? -23.464 -28.776 10.347 1.00 24.23 987 VAL A C 1
ATOM 7777 O O . VAL A 1 987 ? -23.873 -27.929 11.146 1.00 24.23 987 VAL A O 1
ATOM 7780 N N . PRO A 1 988 ? -24.021 -28.917 9.130 1.00 25.95 988 PRO A N 1
ATOM 7781 C CA . PRO A 1 988 ? -25.299 -28.298 8.812 1.00 25.95 988 PRO A CA 1
ATOM 7782 C C . PRO A 1 988 ? -26.313 -28.784 9.849 1.00 25.95 988 PRO A C 1
ATOM 7784 O O . PRO A 1 988 ? -26.391 -29.988 10.101 1.00 25.95 988 PRO A O 1
ATOM 7787 N N . HIS A 1 989 ? -27.061 -27.874 10.473 1.00 29.31 989 HIS A N 1
ATOM 7788 C CA . HIS A 1 989 ? -28.176 -28.223 11.354 1.00 29.31 989 HIS A CA 1
ATOM 7789 C C . HIS A 1 989 ? -29.170 -29.126 10.596 1.00 29.31 989 HIS A C 1
ATOM 7791 O O . HIS A 1 989 ? -30.009 -28.601 9.870 1.00 29.31 989 HIS A O 1
ATOM 7797 N N . ASN A 1 990 ? -28.998 -30.459 10.691 1.00 29.64 990 ASN A N 1
ATOM 7798 C CA . ASN A 1 990 ? -29.976 -31.553 10.503 1.00 29.64 990 ASN A CA 1
ATOM 7799 C C . ASN A 1 990 ? -29.336 -32.925 10.169 1.00 29.64 990 ASN A C 1
ATOM 7801 O O . ASN A 1 990 ? -29.781 -33.600 9.244 1.00 29.64 990 ASN A O 1
ATOM 7805 N N . THR A 1 991 ? -28.329 -33.408 10.913 1.00 25.00 991 THR A N 1
ATOM 7806 C CA . THR A 1 991 ? -27.920 -34.832 10.801 1.00 25.00 991 THR A CA 1
ATOM 7807 C C . THR A 1 991 ? -27.778 -35.479 12.186 1.00 25.00 991 THR A C 1
ATOM 7809 O O . THR A 1 991 ? -27.248 -34.820 13.081 1.00 25.00 991 THR A O 1
ATOM 7812 N N . PRO A 1 992 ? -28.272 -36.718 12.415 1.00 27.62 992 PRO A N 1
ATOM 7813 C CA . PRO A 1 992 ? -28.347 -37.308 13.750 1.00 27.62 992 PRO A CA 1
ATOM 7814 C C . PRO A 1 992 ? -26.973 -37.634 14.345 1.00 27.62 992 PRO A C 1
ATOM 7816 O O . PRO A 1 992 ? -26.037 -38.001 13.641 1.00 27.62 992 PRO A O 1
ATOM 7819 N N . ILE A 1 993 ? -26.917 -37.524 15.670 1.00 29.00 993 ILE A N 1
ATOM 7820 C CA . ILE A 1 993 ? -25.776 -37.727 16.568 1.00 29.00 993 ILE A CA 1
ATOM 7821 C C . ILE A 1 993 ? -25.127 -39.108 16.343 1.00 29.00 993 ILE A C 1
ATOM 7823 O O . ILE A 1 993 ? -25.770 -40.136 16.559 1.00 29.00 993 ILE A O 1
ATOM 7827 N N . LEU A 1 994 ? -23.847 -39.132 15.954 1.00 29.22 994 LEU A N 1
ATOM 7828 C CA . LEU A 1 994 ? -22.981 -40.312 16.084 1.00 29.22 994 LEU A CA 1
ATOM 7829 C C . LEU A 1 994 ? -22.475 -40.426 17.534 1.00 29.22 994 LEU A C 1
ATOM 7831 O O . LEU A 1 994 ? -22.355 -39.427 18.240 1.00 29.22 994 LEU A O 1
ATOM 7835 N N . SER A 1 995 ? -22.248 -41.657 17.989 1.00 31.16 995 SER A N 1
ATOM 7836 C CA . SER A 1 995 ? -22.033 -42.038 19.389 1.00 31.16 995 SER A CA 1
ATOM 7837 C C . SER A 1 995 ? -20.793 -41.409 20.045 1.00 31.16 995 SER A C 1
ATOM 7839 O O . SER A 1 995 ? -19.750 -41.232 19.418 1.00 31.16 995 SER A O 1
ATOM 7841 N N . LYS A 1 996 ? -20.902 -41.161 21.361 1.00 32.62 996 LYS A N 1
ATOM 7842 C CA . LYS A 1 996 ? -19.865 -40.615 22.266 1.00 32.62 996 LYS A CA 1
ATOM 7843 C C . LYS A 1 996 ? -18.511 -41.342 22.235 1.00 32.62 996 LYS A C 1
ATOM 7845 O O . LYS A 1 996 ? -17.518 -40.785 22.685 1.00 32.62 996 LYS A O 1
ATOM 7850 N N . GLU A 1 997 ? -18.455 -42.564 21.716 1.00 27.36 997 GLU A N 1
ATOM 7851 C CA . GLU A 1 997 ? -17.220 -43.352 21.616 1.00 27.36 997 GLU A CA 1
ATOM 7852 C C . GLU A 1 997 ? -16.315 -42.879 20.463 1.00 27.36 997 GLU A C 1
ATOM 7854 O O . GLU A 1 997 ? -15.097 -42.945 20.589 1.00 27.36 997 GLU A O 1
ATOM 7859 N N . ALA A 1 998 ? -16.874 -42.282 19.401 1.00 29.56 998 ALA A N 1
ATOM 7860 C CA . ALA A 1 998 ? -16.091 -41.713 18.297 1.00 29.56 998 ALA A CA 1
ATOM 7861 C C . ALA A 1 998 ? -15.455 -40.344 18.631 1.00 29.56 998 ALA A C 1
ATOM 7863 O O . ALA A 1 998 ? -14.530 -39.906 17.950 1.00 29.56 998 ALA A O 1
ATOM 7864 N N . GLU A 1 999 ? -15.930 -39.656 19.678 1.00 29.47 999 GLU A N 1
ATOM 7865 C CA . GLU A 1 999 ? -15.380 -38.362 20.119 1.00 29.47 999 GLU A CA 1
ATOM 7866 C C . GLU A 1 999 ? -14.149 -38.512 21.024 1.00 29.47 999 GLU A C 1
ATOM 7868 O O . GLU A 1 999 ? -13.325 -37.602 21.084 1.00 29.47 999 GLU A O 1
ATOM 7873 N N . LEU A 1 1000 ? -13.980 -39.666 21.680 1.00 26.64 1000 LEU A N 1
ATOM 7874 C CA . LEU A 1 1000 ? -12.839 -39.917 22.564 1.00 26.64 1000 LEU A CA 1
ATOM 7875 C C . LEU A 1 1000 ? -11.594 -40.407 21.800 1.00 26.64 1000 LEU A C 1
ATOM 7877 O O . LEU A 1 1000 ? -10.475 -40.114 22.209 1.00 26.64 1000 LEU A O 1
ATOM 7881 N N . GLU A 1 1001 ? -11.763 -41.093 20.664 1.00 25.77 1001 GLU A N 1
ATOM 7882 C CA . GLU A 1 1001 ? -10.637 -41.496 19.801 1.00 25.77 1001 GLU A CA 1
ATOM 7883 C C . GLU A 1 1001 ? -10.096 -40.335 18.943 1.00 25.77 1001 GLU A C 1
ATOM 7885 O O . GLU A 1 1001 ? -8.929 -40.342 18.557 1.00 25.77 1001 GLU A O 1
ATOM 7890 N N . SER A 1 1002 ? -10.899 -39.293 18.694 1.00 28.58 1002 SER A N 1
ATOM 7891 C CA . SER A 1 1002 ? -10.488 -38.113 17.915 1.00 28.58 1002 SER A CA 1
ATOM 7892 C C . SER A 1 1002 ? -9.728 -37.056 18.728 1.00 28.58 1002 SER A C 1
ATOM 7894 O O . SER A 1 1002 ? -9.114 -36.179 18.122 1.00 28.58 1002 SER A O 1
ATOM 7896 N N . SER A 1 1003 ? -9.776 -37.094 20.063 1.00 27.91 1003 SER A N 1
ATOM 7897 C CA . SER A 1 1003 ? -9.153 -36.078 20.930 1.00 27.91 1003 SER A CA 1
ATOM 7898 C C . SER A 1 1003 ? -7.717 -36.415 21.350 1.00 27.91 1003 SER A C 1
ATOM 7900 O O . SER A 1 1003 ? -7.032 -35.569 21.918 1.00 27.91 1003 SER A O 1
ATOM 7902 N N . LEU A 1 1004 ? -7.242 -37.624 21.031 1.00 28.28 1004 LEU A N 1
ATOM 7903 C CA . LEU A 1 1004 ? -5.898 -38.118 21.361 1.00 28.28 1004 LEU A CA 1
ATOM 7904 C C . LEU A 1 1004 ? -5.010 -38.359 20.125 1.00 28.28 1004 LEU A C 1
ATOM 7906 O O . LEU A 1 1004 ? -3.865 -38.782 20.267 1.00 28.28 1004 LEU A O 1
ATOM 7910 N N . ALA A 1 1005 ? -5.503 -38.069 18.916 1.00 27.59 1005 ALA A N 1
ATOM 7911 C CA . ALA A 1 1005 ? -4.718 -38.146 17.687 1.00 27.59 1005 ALA A CA 1
ATOM 7912 C C . ALA A 1 1005 ? -3.931 -36.841 17.462 1.00 27.59 1005 ALA A C 1
ATOM 7914 O O . ALA A 1 1005 ? -4.416 -35.886 16.859 1.00 27.59 1005 ALA A O 1
ATOM 7915 N N . ASP A 1 1006 ? -2.720 -36.823 18.017 1.00 30.27 1006 ASP A N 1
ATOM 7916 C CA . ASP A 1 1006 ? -1.526 -36.080 17.603 1.00 30.27 1006 ASP A CA 1
ATOM 7917 C C . ASP A 1 1006 ? -1.668 -35.097 16.420 1.00 30.27 1006 ASP A C 1
ATOM 7919 O O . ASP A 1 1006 ? -1.894 -35.508 15.292 1.00 30.27 1006 ASP A O 1
ATOM 7923 N N . SER A 1 1007 ? -1.388 -33.811 16.672 1.00 34.16 1007 SER A N 1
ATOM 7924 C CA . SER A 1 1007 ? -0.501 -32.897 15.904 1.00 34.16 1007 SER A CA 1
ATOM 7925 C C . SER A 1 1007 ? -0.281 -33.072 14.374 1.00 34.16 1007 SER A C 1
ATOM 7927 O O . SER A 1 1007 ? 0.781 -32.726 13.848 1.00 34.16 1007 SER A O 1
ATOM 7929 N N . GLU A 1 1008 ? -1.265 -33.546 13.609 1.00 36.84 1008 GLU A N 1
ATOM 7930 C CA . GLU A 1 1008 ? -1.149 -33.763 12.163 1.00 36.84 1008 GLU A CA 1
ATOM 7931 C C . GLU A 1 1008 ? -1.257 -32.459 11.348 1.00 36.84 1008 GLU A C 1
ATOM 7933 O O . GLU A 1 1008 ? -2.327 -32.045 10.896 1.00 36.84 1008 GLU A O 1
ATOM 7938 N N . ILE A 1 1009 ? -0.102 -31.864 11.060 1.00 47.06 1009 ILE A N 1
ATOM 7939 C CA . ILE A 1 1009 ? 0.331 -31.732 9.654 1.00 47.06 1009 ILE A CA 1
ATOM 7940 C C . ILE A 1 1009 ? -0.401 -30.696 8.804 1.00 47.06 1009 ILE A C 1
ATOM 7942 O O . ILE A 1 1009 ? -0.942 -31.081 7.772 1.00 47.06 1009 ILE A O 1
ATOM 7946 N N . ASN A 1 1010 ? -0.372 -29.404 9.133 1.00 56.56 1010 ASN A N 1
ATOM 7947 C CA . ASN A 1 1010 ? -0.832 -28.368 8.208 1.00 56.56 1010 ASN A CA 1
ATOM 7948 C C . ASN A 1 1010 ? 0.188 -28.085 7.082 1.00 56.56 1010 ASN A C 1
ATOM 7950 O O . ASN A 1 1010 ? 0.969 -27.131 7.117 1.00 56.56 1010 ASN A O 1
ATOM 7954 N N . SER A 1 1011 ? 0.199 -28.971 6.087 1.00 62.75 1011 SER A N 1
ATOM 7955 C CA . SER A 1 1011 ? 1.015 -28.852 4.874 1.00 62.75 1011 SER A CA 1
ATOM 7956 C C . SER A 1 1011 ? 0.418 -27.888 3.843 1.00 62.75 1011 SER A C 1
ATOM 7958 O O . SER A 1 1011 ? 1.055 -27.653 2.814 1.00 62.75 1011 SER A O 1
ATOM 7960 N N . GLU A 1 1012 ? -0.757 -27.308 4.119 1.00 80.88 1012 GLU A N 1
ATOM 7961 C CA . GLU A 1 1012 ? -1.478 -26.450 3.185 1.00 80.88 1012 GLU A CA 1
ATOM 7962 C C . GLU A 1 1012 ? -0.704 -25.155 2.912 1.00 80.88 1012 GLU A C 1
ATOM 7964 O O . GLU A 1 1012 ? -0.288 -24.438 3.826 1.00 80.88 1012 GLU A O 1
ATOM 7969 N N . VAL A 1 1013 ? -0.519 -24.844 1.632 1.00 87.44 1013 VAL A N 1
ATOM 7970 C CA . VAL A 1 1013 ? 0.063 -23.587 1.161 1.00 87.44 1013 VAL A CA 1
ATOM 7971 C C . VAL A 1 1013 ? -0.822 -23.056 0.043 1.00 87.44 1013 VAL A C 1
ATOM 7973 O O . VAL A 1 1013 ? -0.866 -23.619 -1.049 1.00 87.44 1013 VAL A O 1
ATOM 7976 N N . ASN A 1 1014 ? -1.534 -21.969 0.314 1.00 89.62 1014 ASN A N 1
ATOM 7977 C CA . ASN A 1 1014 ? -2.303 -21.245 -0.686 1.00 89.62 1014 ASN A CA 1
ATOM 7978 C C . ASN A 1 1014 ? -1.339 -20.368 -1.484 1.00 89.62 1014 ASN A C 1
ATOM 7980 O O . ASN A 1 1014 ? -0.643 -19.543 -0.905 1.00 89.62 1014 ASN A O 1
ATOM 7984 N N . ILE A 1 1015 ? -1.265 -20.561 -2.794 1.00 91.44 1015 ILE A N 1
ATOM 7985 C CA . ILE A 1 1015 ? -0.381 -19.830 -3.703 1.00 91.44 1015 ILE A CA 1
ATOM 7986 C C . ILE A 1 1015 ? -1.244 -19.122 -4.738 1.00 91.44 1015 ILE A C 1
ATOM 7988 O O . ILE A 1 1015 ? -2.143 -19.728 -5.320 1.00 91.44 1015 ILE A O 1
ATOM 7992 N N . GLU A 1 1016 ? -0.990 -17.842 -4.972 1.00 89.38 1016 GLU A N 1
ATOM 7993 C CA . GLU A 1 1016 ? -1.741 -17.082 -5.965 1.00 89.38 1016 GLU A CA 1
ATOM 7994 C C . GLU A 1 1016 ? -1.458 -17.540 -7.397 1.00 89.38 1016 GLU A C 1
ATOM 7996 O O . GLU A 1 1016 ? -0.379 -18.034 -7.736 1.00 89.38 1016 GLU A O 1
ATOM 8001 N N . GLU A 1 1017 ? -2.450 -17.340 -8.261 1.00 82.25 1017 GLU A N 1
ATOM 8002 C CA . GLU A 1 1017 ? -2.237 -17.416 -9.702 1.00 82.25 1017 GLU A CA 1
ATOM 8003 C C . GLU A 1 1017 ? -1.109 -16.476 -10.160 1.00 82.25 1017 GLU A C 1
ATOM 8005 O O . GLU A 1 1017 ? -0.904 -15.399 -9.601 1.00 82.25 1017 GLU A O 1
ATOM 8010 N N . GLY A 1 1018 ? -0.346 -16.925 -11.159 1.00 79.81 1018 GLY A N 1
ATOM 8011 C CA . GLY A 1 1018 ? 0.871 -16.262 -11.636 1.00 79.81 1018 GLY A CA 1
ATOM 8012 C C . GLY A 1 1018 ? 2.160 -16.991 -11.245 1.00 79.81 1018 GLY A C 1
ATOM 8013 O O . GLY A 1 1018 ? 3.150 -16.893 -11.961 1.00 79.81 1018 GLY A O 1
ATOM 8014 N N . VAL A 1 1019 ? 2.169 -17.804 -10.180 1.00 80.38 1019 VAL A N 1
ATOM 8015 C CA . VAL A 1 1019 ? 3.344 -18.639 -9.853 1.00 80.38 1019 VAL A CA 1
ATOM 8016 C C . VAL A 1 1019 ? 3.523 -19.766 -10.877 1.00 80.38 1019 VAL A C 1
ATOM 8018 O O . VAL A 1 1019 ? 2.571 -20.461 -11.231 1.00 80.38 1019 VAL A O 1
ATOM 8021 N N . ASN A 1 1020 ? 4.763 -19.961 -11.341 1.00 83.62 1020 ASN A N 1
ATOM 8022 C CA . ASN A 1 1020 ? 5.116 -20.935 -12.376 1.00 83.62 1020 ASN A CA 1
ATOM 8023 C C . ASN A 1 1020 ? 4.659 -22.366 -12.014 1.00 83.62 1020 ASN A C 1
ATOM 8025 O O . ASN A 1 1020 ? 4.901 -22.863 -10.910 1.00 83.62 1020 ASN A O 1
ATOM 8029 N N . GLU A 1 1021 ? 4.033 -23.065 -12.968 1.00 85.44 1021 GLU A N 1
ATOM 8030 C CA . GLU A 1 1021 ? 3.506 -24.416 -12.739 1.00 85.44 1021 GLU A CA 1
ATOM 8031 C C . GLU A 1 1021 ? 4.576 -25.441 -12.345 1.00 85.44 1021 GLU A C 1
ATOM 8033 O O . GLU A 1 1021 ? 4.289 -26.363 -11.577 1.00 85.44 1021 GLU A O 1
ATOM 8038 N N . ASN A 1 1022 ? 5.801 -25.315 -12.862 1.00 87.12 1022 ASN A N 1
ATOM 8039 C CA . ASN A 1 1022 ? 6.899 -26.210 -12.504 1.00 87.12 1022 ASN A CA 1
ATOM 8040 C C . ASN A 1 1022 ? 7.299 -26.010 -11.043 1.00 87.12 1022 ASN A C 1
ATOM 8042 O O . ASN A 1 1022 ? 7.472 -26.999 -10.332 1.00 87.12 1022 ASN A O 1
ATOM 8046 N N . THR A 1 1023 ? 7.334 -24.765 -10.567 1.00 87.00 1023 THR A N 1
ATOM 8047 C CA . THR A 1 1023 ? 7.563 -24.450 -9.152 1.00 87.00 1023 THR A CA 1
ATOM 8048 C C . THR A 1 1023 ? 6.468 -25.053 -8.268 1.00 87.00 1023 THR A C 1
ATOM 8050 O O . THR A 1 1023 ? 6.767 -25.697 -7.264 1.00 87.00 1023 THR A O 1
ATOM 8053 N N . ILE A 1 1024 ? 5.196 -24.955 -8.674 1.00 89.31 1024 ILE A N 1
ATOM 8054 C CA . ILE A 1 1024 ? 4.073 -25.593 -7.962 1.00 89.31 1024 ILE A CA 1
ATOM 8055 C C . ILE A 1 1024 ? 4.242 -27.122 -7.916 1.00 89.31 1024 ILE A C 1
ATOM 8057 O O . ILE A 1 1024 ? 4.065 -27.740 -6.863 1.00 89.31 1024 ILE A O 1
ATOM 8061 N N . LYS A 1 1025 ? 4.599 -27.753 -9.043 1.00 90.06 1025 LYS A N 1
ATOM 8062 C CA . LYS A 1 1025 ? 4.855 -29.204 -9.116 1.00 90.06 1025 LYS A CA 1
ATOM 8063 C C . LYS A 1 1025 ? 6.027 -29.612 -8.220 1.00 90.06 1025 LYS A C 1
ATOM 8065 O O . LYS A 1 1025 ? 5.950 -30.648 -7.562 1.00 90.06 1025 LYS A O 1
ATOM 8070 N N . GLN A 1 1026 ? 7.081 -28.803 -8.166 1.00 90.31 1026 GLN A N 1
ATOM 8071 C CA . GLN A 1 1026 ? 8.252 -29.044 -7.330 1.00 90.31 1026 GLN A CA 1
ATOM 8072 C C . GLN A 1 1026 ? 7.924 -28.941 -5.840 1.00 90.31 1026 GLN A C 1
ATOM 8074 O O . GLN A 1 1026 ? 8.270 -29.854 -5.093 1.00 90.31 1026 GLN A O 1
ATOM 8079 N N . LEU A 1 1027 ? 7.178 -27.917 -5.418 1.00 90.19 1027 LEU A N 1
ATOM 8080 C CA . LEU A 1 1027 ? 6.700 -27.792 -4.039 1.00 90.19 1027 LEU A CA 1
ATOM 8081 C C . LEU A 1 1027 ? 5.831 -28.993 -3.634 1.00 90.19 1027 LEU A C 1
ATOM 8083 O O . LEU A 1 1027 ? 6.040 -29.583 -2.576 1.00 90.19 1027 LEU A O 1
ATOM 8087 N N . ARG A 1 1028 ? 4.914 -29.434 -4.502 1.00 91.44 1028 ARG A N 1
ATOM 8088 C CA . ARG A 1 1028 ? 4.126 -30.653 -4.249 1.00 91.44 1028 ARG A CA 1
ATOM 8089 C C . ARG A 1 1028 ? 5.002 -31.897 -4.125 1.00 91.44 1028 ARG A C 1
ATOM 8091 O O . ARG A 1 1028 ? 4.779 -32.710 -3.235 1.00 91.44 1028 ARG A O 1
ATOM 8098 N N . LYS A 1 1029 ? 6.027 -32.035 -4.972 1.00 90.50 1029 LYS A N 1
ATOM 8099 C CA . LYS A 1 1029 ? 6.991 -33.145 -4.904 1.00 90.50 1029 LYS A CA 1
ATOM 8100 C C . LYS A 1 1029 ? 7.801 -33.138 -3.604 1.00 90.50 1029 LYS A C 1
ATOM 8102 O O . LYS A 1 1029 ? 8.153 -34.206 -3.122 1.00 90.50 1029 LYS A O 1
ATOM 8107 N N . MET A 1 1030 ? 8.070 -31.958 -3.051 1.00 89.62 1030 MET A N 1
ATOM 8108 C CA . MET A 1 1030 ? 8.706 -31.792 -1.743 1.00 89.62 1030 MET A CA 1
ATOM 8109 C C . MET A 1 1030 ? 7.749 -32.074 -0.576 1.00 89.62 1030 MET A C 1
ATOM 8111 O O . MET A 1 1030 ? 8.207 -32.142 0.553 1.00 89.62 1030 MET A O 1
ATOM 8115 N N . GLY A 1 1031 ? 6.444 -32.259 -0.807 1.00 87.75 1031 GLY A N 1
ATOM 8116 C CA . GLY A 1 1031 ? 5.468 -32.612 0.234 1.00 87.75 1031 GLY A CA 1
ATOM 8117 C C . GLY A 1 1031 ? 4.567 -31.468 0.713 1.00 87.75 1031 GLY A C 1
ATOM 8118 O O . GLY A 1 1031 ? 3.851 -31.642 1.695 1.00 87.75 1031 GLY A O 1
ATOM 8119 N N . HIS A 1 1032 ? 4.566 -30.310 0.042 1.00 86.88 1032 HIS A N 1
ATOM 8120 C CA . HIS A 1 1032 ? 3.619 -29.224 0.337 1.00 86.88 1032 HIS A CA 1
ATOM 8121 C C . HIS A 1 1032 ? 2.234 -29.500 -0.274 1.00 86.88 1032 HIS A C 1
ATOM 8123 O O . HIS A 1 1032 ? 2.138 -29.810 -1.466 1.00 86.88 1032 HIS A O 1
ATOM 8129 N N . ASP A 1 1033 ? 1.152 -29.303 0.487 1.00 86.31 1033 ASP A N 1
ATOM 8130 C CA . ASP A 1 1033 ? -0.227 -29.325 -0.029 1.00 86.31 1033 ASP A CA 1
ATOM 8131 C C . ASP A 1 1033 ? -0.574 -27.970 -0.664 1.00 86.31 1033 ASP A C 1
ATOM 8133 O O . ASP A 1 1033 ? -1.191 -27.090 -0.064 1.00 86.31 1033 ASP A O 1
ATOM 8137 N N . VAL A 1 1034 ? -0.101 -27.771 -1.895 1.00 89.44 1034 VAL A N 1
ATOM 8138 C CA . VAL A 1 1034 ? -0.276 -26.501 -2.611 1.00 89.44 1034 VAL A CA 1
ATOM 8139 C C . VAL A 1 1034 ? -1.693 -26.363 -3.182 1.00 89.44 1034 VAL A C 1
ATOM 8141 O O . VAL A 1 1034 ? -2.074 -27.095 -4.110 1.00 89.44 1034 VAL A O 1
ATOM 8144 N N . ARG A 1 1035 ? -2.422 -25.347 -2.710 1.00 89.25 1035 ARG A N 1
ATOM 8145 C CA . ARG A 1 1035 ? -3.718 -24.870 -3.224 1.00 89.25 1035 ARG A CA 1
ATOM 8146 C C . ARG A 1 1035 ? -3.511 -23.602 -4.048 1.00 89.25 1035 ARG A C 1
ATOM 8148 O O . ARG A 1 1035 ? -2.662 -22.791 -3.707 1.00 89.25 1035 ARG A O 1
ATOM 8155 N N . ILE A 1 1036 ? -4.255 -23.435 -5.141 1.00 89.12 1036 ILE A N 1
ATOM 8156 C CA . ILE A 1 1036 ? -4.132 -22.248 -6.002 1.00 89.12 1036 ILE A CA 1
ATOM 8157 C C . ILE A 1 1036 ? -5.287 -21.292 -5.699 1.00 89.12 1036 ILE A C 1
ATOM 8159 O O . ILE A 1 1036 ? -6.442 -21.678 -5.871 1.00 89.12 1036 ILE A O 1
ATOM 8163 N N . SER A 1 1037 ? -4.970 -20.060 -5.307 1.00 83.19 1037 SER A N 1
ATOM 8164 C CA . SER A 1 1037 ? -5.939 -18.990 -5.051 1.00 83.19 1037 SER A CA 1
ATOM 8165 C C . SER A 1 1037 ? -6.152 -18.141 -6.304 1.00 83.19 1037 SER A C 1
ATOM 8167 O O . SER A 1 1037 ? -5.190 -17.615 -6.868 1.00 83.19 1037 SER A O 1
ATOM 8169 N N . ARG A 1 1038 ? -7.412 -17.983 -6.732 1.00 83.00 1038 ARG A N 1
ATOM 8170 C CA . ARG A 1 1038 ? -7.795 -17.206 -7.929 1.00 83.00 1038 ARG A CA 1
ATOM 8171 C C . ARG A 1 1038 ? -8.867 -16.166 -7.628 1.00 83.00 1038 ARG A C 1
ATOM 8173 O O . ARG A 1 1038 ? -9.721 -16.387 -6.764 1.00 83.00 1038 ARG A O 1
ATOM 8180 N N . GLY A 1 1039 ? -8.862 -15.057 -8.369 1.00 77.06 1039 GLY A N 1
ATOM 8181 C CA . GLY A 1 1039 ? -9.863 -13.995 -8.208 1.00 77.06 1039 GLY A CA 1
ATOM 8182 C C . GLY A 1 1039 ? -9.950 -13.503 -6.757 1.00 77.06 1039 GLY A C 1
ATOM 8183 O O . GLY A 1 1039 ? -8.925 -13.231 -6.138 1.00 77.06 1039 GLY A O 1
ATOM 8184 N N . LEU A 1 1040 ? -11.157 -13.445 -6.181 1.00 70.56 1040 LEU A N 1
ATOM 8185 C CA . LEU A 1 1040 ? -11.364 -12.985 -4.796 1.00 70.56 1040 LEU A CA 1
ATOM 8186 C C . LEU A 1 1040 ? -10.686 -13.867 -3.733 1.00 70.56 1040 LEU A C 1
ATOM 8188 O O . LEU A 1 1040 ? -10.354 -13.368 -2.664 1.00 70.56 1040 LEU A O 1
ATOM 8192 N N . GLN A 1 1041 ? -10.398 -15.145 -4.018 1.00 76.69 1041 GLN A N 1
ATOM 8193 C CA . GLN A 1 1041 ? -9.710 -16.034 -3.062 1.00 76.69 1041 GLN A CA 1
ATOM 8194 C C . GLN A 1 1041 ? -8.291 -15.558 -2.727 1.00 76.69 1041 GLN A C 1
ATOM 8196 O O . GLN A 1 1041 ? -7.723 -15.958 -1.713 1.00 76.69 1041 GLN A O 1
ATOM 8201 N N . ARG A 1 1042 ? -7.721 -14.687 -3.566 1.00 82.44 1042 ARG A N 1
ATOM 8202 C CA . ARG A 1 1042 ? -6.437 -14.023 -3.328 1.00 82.44 1042 ARG A CA 1
ATOM 8203 C C . ARG A 1 1042 ? -6.440 -13.148 -2.069 1.00 82.44 1042 ARG A C 1
ATOM 8205 O O . ARG A 1 1042 ? -5.366 -12.815 -1.578 1.00 82.44 1042 ARG A O 1
ATOM 8212 N N . GLU A 1 1043 ? -7.609 -12.842 -1.491 1.00 78.00 1043 GLU A N 1
ATOM 8213 C CA . GLU A 1 1043 ? -7.717 -12.131 -0.209 1.00 78.00 1043 GLU A CA 1
ATOM 8214 C C . GLU A 1 1043 ? -6.967 -12.825 0.941 1.00 78.00 1043 GLU A C 1
ATOM 8216 O O . GLU A 1 1043 ? -6.464 -12.148 1.838 1.00 78.00 1043 GLU A O 1
ATOM 8221 N N . ILE A 1 1044 ? -6.794 -14.152 0.877 1.00 82.50 1044 ILE A N 1
ATOM 8222 C CA . ILE A 1 1044 ? -6.018 -14.922 1.862 1.00 82.50 1044 ILE A CA 1
ATOM 8223 C C . ILE A 1 1044 ? -4.538 -14.511 1.915 1.00 82.50 1044 ILE A C 1
ATOM 8225 O O . ILE A 1 1044 ? -3.894 -14.638 2.953 1.00 82.50 1044 ILE A O 1
ATOM 8229 N N . CYS A 1 1045 ? -4.007 -13.977 0.813 1.00 87.06 1045 CYS A N 1
ATOM 8230 C CA . CYS A 1 1045 ? -2.634 -13.488 0.694 1.00 87.06 1045 CYS A CA 1
ATOM 8231 C C . CYS A 1 1045 ? -2.485 -12.012 1.095 1.00 87.06 1045 CYS A C 1
ATOM 8233 O O . CYS A 1 1045 ? -1.396 -11.431 0.980 1.00 87.06 1045 CYS A O 1
ATOM 8235 N N . GLY A 1 1046 ? -3.557 -11.421 1.623 1.00 87.19 1046 GLY A N 1
ATOM 8236 C CA . GLY A 1 1046 ? -3.527 -10.133 2.286 1.00 87.19 1046 GLY A CA 1
ATOM 8237 C C . GLY A 1 1046 ? -3.487 -8.923 1.366 1.00 87.19 1046 GLY A C 1
ATOM 8238 O O . GLY A 1 1046 ? -3.410 -9.028 0.143 1.00 87.19 1046 GLY A O 1
ATOM 8239 N N . ARG A 1 1047 ? -3.536 -7.745 1.991 1.00 87.69 1047 ARG A N 1
ATOM 8240 C CA . ARG A 1 1047 ? -3.594 -6.436 1.323 1.00 87.69 1047 ARG A CA 1
ATOM 8241 C C . ARG A 1 1047 ? -2.491 -5.544 1.889 1.00 87.69 1047 ARG A C 1
ATOM 8243 O O . ARG A 1 1047 ? -2.512 -5.224 3.076 1.00 87.69 1047 ARG A O 1
ATOM 8250 N N . GLY A 1 1048 ? -1.500 -5.194 1.077 1.00 91.19 1048 GLY A N 1
ATOM 8251 C CA . GLY A 1 1048 ? -0.351 -4.401 1.509 1.00 91.19 1048 GLY A CA 1
ATOM 8252 C C . GLY A 1 1048 ? -0.383 -2.923 1.128 1.00 91.19 1048 GLY A C 1
ATOM 8253 O O . GLY A 1 1048 ? -0.962 -2.515 0.125 1.00 91.19 1048 GLY A O 1
ATOM 8254 N N . GLN A 1 1049 ? 0.284 -2.110 1.939 1.00 94.19 1049 GLN A N 1
ATOM 8255 C CA . GLN A 1 1049 ? 0.600 -0.717 1.620 1.00 94.19 1049 GLN A CA 1
ATOM 8256 C C . GLN A 1 1049 ? 2.095 -0.510 1.855 1.00 94.19 1049 GLN A C 1
ATOM 8258 O O . GLN A 1 1049 ? 2.680 -1.142 2.736 1.00 94.19 1049 GLN A O 1
ATOM 8263 N N . ILE A 1 1050 ? 2.727 0.355 1.069 1.00 94.56 1050 ILE A N 1
ATOM 8264 C CA . ILE A 1 1050 ? 4.157 0.641 1.208 1.00 94.56 1050 ILE A CA 1
ATOM 8265 C C . ILE A 1 1050 ? 4.446 2.101 0.883 1.00 94.56 1050 ILE A C 1
ATOM 8267 O O . ILE A 1 1050 ? 3.975 2.629 -0.123 1.00 94.56 1050 ILE A O 1
ATOM 8271 N N . ILE A 1 1051 ? 5.280 2.728 1.710 1.00 93.62 1051 ILE A N 1
ATOM 8272 C CA . ILE A 1 1051 ? 5.967 3.983 1.405 1.00 93.62 1051 ILE A CA 1
ATOM 8273 C C . ILE A 1 1051 ? 7.469 3.740 1.557 1.00 93.62 1051 ILE A C 1
ATOM 8275 O O . ILE A 1 1051 ? 7.955 3.348 2.616 1.00 93.62 1051 ILE A O 1
ATOM 8279 N N . LYS A 1 1052 ? 8.220 3.984 0.485 1.00 91.62 1052 LYS A N 1
ATOM 8280 C CA . LYS A 1 1052 ? 9.675 3.845 0.407 1.00 91.62 1052 LYS A CA 1
ATOM 8281 C C . LYS A 1 1052 ? 10.311 5.209 0.175 1.00 91.62 1052 LYS A C 1
ATOM 8283 O O . LYS A 1 1052 ? 9.887 5.958 -0.709 1.00 91.62 1052 LYS A O 1
ATOM 8288 N N . LYS A 1 1053 ? 11.375 5.504 0.920 1.00 82.62 1053 LYS A N 1
ATOM 8289 C CA . LYS A 1 1053 ? 12.195 6.697 0.700 1.00 82.62 1053 LYS A CA 1
ATOM 8290 C C . LYS A 1 1053 ? 13.223 6.387 -0.391 1.00 82.62 1053 LYS A C 1
ATOM 8292 O O . LYS A 1 1053 ? 14.098 5.546 -0.198 1.00 82.62 1053 LYS A O 1
ATOM 8297 N N . THR A 1 1054 ? 13.089 6.997 -1.569 1.00 73.88 1054 THR A N 1
ATOM 8298 C CA . THR A 1 1054 ? 13.957 6.703 -2.732 1.00 73.88 1054 THR A CA 1
ATOM 8299 C C . THR A 1 1054 ? 15.142 7.656 -2.834 1.00 73.88 1054 THR A C 1
ATOM 8301 O O . THR A 1 1054 ? 16.209 7.280 -3.316 1.00 73.88 1054 THR A O 1
ATOM 8304 N N . SER A 1 1055 ? 14.975 8.885 -2.352 1.00 70.06 1055 SER A N 1
ATOM 8305 C CA . SER A 1 1055 ? 16.054 9.849 -2.160 1.00 70.06 1055 SER A CA 1
ATOM 8306 C C . SER A 1 1055 ? 15.719 10.781 -0.992 1.00 70.06 1055 SER A C 1
ATOM 8308 O O . SER A 1 1055 ? 14.697 10.596 -0.332 1.00 70.06 1055 SER A O 1
ATOM 8310 N N . LYS A 1 1056 ? 16.578 11.774 -0.715 1.00 62.91 1056 LYS A N 1
ATOM 8311 C CA . LYS A 1 1056 ? 16.412 12.686 0.428 1.00 62.91 1056 LYS A CA 1
ATOM 8312 C C . LYS A 1 1056 ? 15.010 13.316 0.479 1.00 62.91 1056 LYS A C 1
ATOM 8314 O O . LYS A 1 1056 ? 14.425 13.347 1.559 1.00 62.91 1056 LYS A O 1
ATOM 8319 N N . ASP A 1 1057 ? 14.484 13.695 -0.687 1.00 63.66 1057 ASP A N 1
ATOM 8320 C CA . ASP A 1 1057 ? 13.264 14.499 -0.834 1.00 63.66 1057 ASP A CA 1
ATOM 8321 C C . ASP A 1 1057 ? 12.193 13.800 -1.701 1.00 63.66 1057 ASP A C 1
ATOM 8323 O O . ASP A 1 1057 ? 11.276 14.444 -2.200 1.00 63.66 1057 ASP A O 1
ATOM 8327 N N . VAL A 1 1058 ? 12.317 12.485 -1.939 1.00 74.00 1058 VAL A N 1
ATOM 8328 C CA . VAL A 1 1058 ? 11.389 11.745 -2.816 1.00 74.00 1058 VAL A CA 1
ATOM 8329 C C . VAL A 1 1058 ? 10.860 10.490 -2.134 1.00 74.00 1058 VAL A C 1
ATOM 8331 O O . VAL A 1 1058 ? 11.620 9.614 -1.705 1.00 74.00 1058 VAL A O 1
ATOM 8334 N N . TRP A 1 1059 ? 9.533 10.397 -2.115 1.00 79.62 1059 TRP A N 1
ATOM 8335 C CA . TRP A 1 1059 ? 8.767 9.233 -1.694 1.00 79.62 1059 TRP A CA 1
ATOM 8336 C C . TRP A 1 1059 ? 8.276 8.447 -2.908 1.00 79.62 1059 TRP A C 1
ATOM 8338 O O . TRP A 1 1059 ? 7.853 9.020 -3.909 1.00 79.62 1059 TRP A O 1
ATOM 8348 N N . SER A 1 1060 ? 8.301 7.123 -2.805 1.00 84.31 1060 SER A N 1
ATOM 8349 C CA . SER A 1 1060 ? 7.606 6.218 -3.719 1.00 84.31 1060 SER A CA 1
ATOM 8350 C C . SER A 1 1060 ? 6.643 5.377 -2.902 1.00 84.31 1060 SER A C 1
ATOM 8352 O O . SER A 1 1060 ? 7.025 4.855 -1.858 1.00 84.31 1060 SER A O 1
ATOM 8354 N N . ALA A 1 1061 ? 5.417 5.210 -3.379 1.00 85.94 1061 ALA A N 1
ATOM 8355 C CA . ALA A 1 1061 ? 4.386 4.481 -2.655 1.00 85.94 1061 ALA A CA 1
ATOM 8356 C C . ALA A 1 1061 ? 3.689 3.459 -3.556 1.00 85.94 1061 ALA A C 1
ATOM 8358 O O . ALA A 1 1061 ? 3.677 3.611 -4.776 1.00 85.94 1061 ALA A O 1
ATOM 8359 N N . GLY A 1 1062 ? 3.133 2.419 -2.945 1.00 85.31 1062 GLY A N 1
ATOM 8360 C CA . GLY A 1 1062 ? 2.374 1.365 -3.612 1.00 85.31 1062 GLY A CA 1
ATOM 8361 C C . GLY A 1 1062 ? 1.156 0.978 -2.780 1.00 85.31 1062 GLY A C 1
ATOM 8362 O O . GLY A 1 1062 ? 1.185 1.073 -1.551 1.00 85.31 1062 GLY A O 1
ATOM 8363 N N . SER A 1 1063 ? 0.096 0.547 -3.462 1.00 86.31 1063 SER A N 1
ATOM 8364 C CA . SER A 1 1063 ? -1.149 0.090 -2.840 1.00 86.31 1063 SER A CA 1
ATOM 8365 C C . SER A 1 1063 ? -1.626 -1.191 -3.510 1.00 86.31 1063 SER A C 1
ATOM 8367 O O . SER A 1 1063 ? -1.603 -1.279 -4.740 1.00 86.31 1063 SER A O 1
ATOM 8369 N N . ASP A 1 1064 ? -2.011 -2.187 -2.712 1.00 85.38 1064 ASP A N 1
ATOM 8370 C CA . ASP A 1 1064 ? -2.324 -3.527 -3.207 1.00 85.38 1064 ASP A CA 1
ATOM 8371 C C . ASP A 1 1064 ? -3.498 -3.526 -4.184 1.00 85.38 1064 ASP A C 1
ATOM 8373 O O . ASP A 1 1064 ? -4.565 -2.992 -3.890 1.00 85.38 1064 ASP A O 1
ATOM 8377 N N . MET A 1 1065 ? -3.327 -4.188 -5.326 1.00 81.06 1065 MET A N 1
ATOM 8378 C CA . MET A 1 1065 ? -4.395 -4.352 -6.311 1.00 81.06 1065 MET A CA 1
ATOM 8379 C C . MET A 1 1065 ? -5.497 -5.329 -5.876 1.00 81.06 1065 MET A C 1
ATOM 8381 O O . MET A 1 1065 ? -6.543 -5.385 -6.519 1.00 81.06 1065 MET A O 1
ATOM 8385 N N . ARG A 1 1066 ? -5.272 -6.117 -4.814 1.00 80.75 1066 ARG A N 1
ATOM 8386 C CA . ARG A 1 1066 ? -6.237 -7.103 -4.293 1.00 80.75 1066 ARG A CA 1
ATOM 8387 C C . ARG A 1 1066 ? -7.412 -6.463 -3.551 1.00 80.75 1066 ARG A C 1
ATOM 8389 O O . ARG A 1 1066 ? -8.328 -7.185 -3.164 1.00 80.75 1066 ARG A O 1
ATOM 8396 N N . ALA A 1 1067 ? -7.387 -5.150 -3.318 1.00 76.69 1067 ALA A N 1
ATOM 8397 C CA . ALA A 1 1067 ? -8.479 -4.443 -2.666 1.00 76.69 1067 ALA A CA 1
ATOM 8398 C C . ALA A 1 1067 ? -8.633 -2.988 -3.110 1.00 76.69 1067 ALA A C 1
ATOM 8400 O O . ALA A 1 1067 ? -7.745 -2.404 -3.728 1.00 76.69 1067 ALA A O 1
ATOM 8401 N N . ASP A 1 1068 ? -9.771 -2.400 -2.743 1.00 76.31 1068 ASP A N 1
ATOM 8402 C CA . ASP A 1 1068 ? -10.031 -0.976 -2.902 1.00 76.31 1068 ASP A CA 1
ATOM 8403 C C . ASP A 1 1068 ? -9.057 -0.183 -2.013 1.00 76.31 1068 ASP A C 1
ATOM 8405 O O . ASP A 1 1068 ? -9.154 -0.183 -0.788 1.00 76.31 1068 ASP A O 1
ATOM 8409 N N . GLY A 1 1069 ? -8.088 0.489 -2.631 1.00 75.56 1069 GLY A N 1
ATOM 8410 C CA . GLY A 1 1069 ? -7.044 1.233 -1.932 1.00 75.56 1069 GLY A CA 1
ATOM 8411 C C . GLY A 1 1069 ? -6.277 2.164 -2.864 1.00 75.56 1069 GLY A C 1
ATOM 8412 O O . GLY A 1 1069 ? -6.348 2.061 -4.094 1.00 75.56 1069 GLY A O 1
ATOM 8413 N N . CYS A 1 1070 ? -5.552 3.121 -2.289 1.00 81.38 1070 CYS A N 1
ATOM 8414 C CA . CYS A 1 1070 ? -4.712 4.023 -3.066 1.00 81.38 1070 CYS A CA 1
ATOM 8415 C C . CYS A 1 1070 ? -3.509 4.547 -2.284 1.00 81.38 1070 CYS A C 1
ATOM 8417 O O . CYS A 1 1070 ? -3.576 4.766 -1.075 1.00 81.38 1070 CYS A O 1
ATOM 8419 N N . ALA A 1 1071 ? -2.456 4.868 -3.033 1.00 83.00 1071 ALA A N 1
ATOM 8420 C CA . ALA A 1 1071 ? -1.418 5.790 -2.606 1.00 83.00 1071 ALA A CA 1
ATOM 8421 C C . ALA A 1 1071 ? -1.741 7.183 -3.169 1.00 83.00 1071 ALA A C 1
ATOM 8423 O O . ALA A 1 1071 ? -1.983 7.320 -4.370 1.00 83.00 1071 ALA A O 1
ATOM 8424 N N . ILE A 1 1072 ? -1.770 8.206 -2.312 1.00 80.81 1072 ILE A N 1
ATOM 8425 C CA . ILE A 1 1072 ? -2.043 9.598 -2.698 1.00 80.81 1072 ILE A CA 1
ATOM 8426 C C . ILE A 1 1072 ? -0.905 10.472 -2.177 1.00 80.81 1072 ILE A C 1
ATOM 8428 O O . ILE A 1 1072 ? -0.527 10.356 -1.014 1.00 80.81 1072 ILE A O 1
ATOM 8432 N N . ALA A 1 1073 ? -0.380 11.344 -3.037 1.00 77.31 1073 ALA A N 1
ATOM 8433 C CA . ALA A 1 1073 ? 0.545 12.398 -2.642 1.00 77.31 1073 ALA A CA 1
ATOM 8434 C C . ALA A 1 1073 ? -0.224 13.667 -2.249 1.00 77.31 1073 ALA A C 1
ATOM 8436 O O . ALA A 1 1073 ? -1.245 13.992 -2.861 1.00 77.31 1073 ALA A O 1
ATOM 8437 N N . GLN A 1 1074 ? 0.289 14.383 -1.252 1.00 72.12 1074 GLN A N 1
ATOM 8438 C CA . GLN A 1 1074 ? -0.111 15.759 -0.968 1.00 72.12 1074 GLN A CA 1
ATOM 8439 C C . GLN A 1 1074 ? 0.343 16.670 -2.126 1.00 72.12 1074 GLN A C 1
ATOM 8441 O O . GLN A 1 1074 ? 1.423 16.440 -2.676 1.00 72.12 1074 GLN A O 1
ATOM 8446 N N . ILE A 1 1075 ? -0.488 17.639 -2.535 1.00 60.81 1075 ILE A N 1
ATOM 8447 C CA . ILE A 1 1075 ? -0.237 18.536 -3.686 1.00 60.81 1075 ILE A CA 1
ATOM 8448 C C . ILE A 1 1075 ? 0.058 19.950 -3.211 1.00 60.81 1075 ILE A C 1
ATOM 8450 O O . ILE A 1 1075 ? -0.753 20.459 -2.407 1.00 60.81 1075 ILE A O 1
#

Organism: NCBI:txid1708541

Foldseek 3Di:
DDDDDDDDDDDDDPPVVVVVQVVQADPLRAGDPVVLDDDLDDQLPDDDPFPFAPALVRDQCCVFQVLCNVCVVVVVDDAAEEEEQCFLVQLLVLVQQVCQPHAYEYEHQRVSSLVNNARRLVSQLVSLVVCDDPDPDPSDQPPSRTGSSSRYGYGNDRLQPHVRRNAAFQRYQEYEDEGEHPDPDPVCPVRQCQALVSVVVVNRRHHAFRKYKYKAPDVVSLVVNVVRQVPHPQKDWDDLVRDDPSVVSSVCSSLPGDPRNVVCPVPPIRMTIIGGHDDDDDDLFPWDWDAPDPPFIWIKTWLDLSSCVVVCVVVVVVCVPPDDPPPVVVVVVVPPPPDPPDPDPPPPDDDDPVVVVVSVVVSVVLQVFQVVLLVLCVVCDPAAAWHFPDKDWDWDWDDDPPDIDIDIIITTITTDDDFAFLLCCVVPPDLVLSVVLLVVNLVVQVVSLVSQKHQQAFDSRQWGQDPVHRTYGDRSRMHGHDPPQDPVNSVVSRVVRSVVSVVVVVVSSVVPPDAFDDDDDFDDDDDDDPDDPDDDAPLLQVLLLVCVVLVKFFLLSQLLSQLQCCLQQLQFFHLLAWKKKWKQDPVVLDTWIKGQFFFQAQPWFLVVCVVVPVPDFFDDQLALSLFGQHRHLQRSLVSCVPPIPVSAALLSSNVSSLCCQAVWDFHAAVSQVSQQVCLVLLVVNEPQSVLCPDVSGGDHGGDTDHNNLQSVLSVLCRVPPLCSCLPPDNVVLSQVSSVVSVYRHDSCSSNVDHMDIARWDWAQAPVWKIKTKRAALELLQLLLLLRLLVRLDDDADPVLSSVQSSLLSQFVCLQPGWFPVQDPDDSVVSNDNVNSNVSNVQRDRFHDFPSPGHDDAWAQHWDWDKGHHQSGMIMGMIGGLQHGLRSSHDRPSNSHGHRSQSSQATSDPPGSRHDHRRTGHRHQDMWMWMATPVPSHTFKTKWFGIRSLTSQLVNQLVVCVVVVDFQARSQADKGKDQHGPDPPDPPPPDDDDDDPVVVVVVVPDDDGDSLEMETEPGTDPVVVVSNVVSPRNYDYQYDLSCSSNGWMKMWGDPDPRDIGIHTHSSDSDDDDDND